Protein AF-0000000071406865 (afdb_homodimer)

Foldseek 3Di:
DPPLVQQDDDDPVRLVVVLLVVLLCCLQVLNFLCVLVDPVVLVVVCVVRVHNPDHGDDSVSSLVSLVVVLVVLLVVVLVQLVQFQAKEKEWEWDAAPVGWIKIWMWIWFQGPLLDIDIATLWIFTDDDDLALCVVLVVVVVSCVVSVCLVRYAEYEYAPDPRPLSNCVVRPHHYAYFVLNLLLVLQLQLCVFLPLCVLLVLLQVLLCVCVVDVVLLVLLQVLCVVVVHDRDRAFHDDSSGCVSVLRNLVRCLSSVVSSVVSVVVDDDDGDHDDPVSNVVSVVVNVLCVLVVVLSCVQQPPDFAALLCVLVSVLSNLVSLDDDPPDDPSSVRSSVSSVVSSVVCVVSGPVLLNLLLNCLQLQRVLVPSDDPVCNVVSLVVLLVQLVPFDAPPPDPDDPPDDPPPPDPDDDDDPPPPPPPPCDPSNVLSVVSSPDHGDHPPDDSSVVCSVCCVVNRSSSSVNRNSRRHTSRSSSRVVLNVSLNSNCDPVNVPDDSVSSTSSSRSNRSVVVVD/DPPLVQQDDDDPVRLVVVLLVVLLCCLQVLNFLCVLVDPVVLVVVCVVRVHNPDHGDDSVSSLVSLVVVLVVLLVVVLVVLVQFQAKEKEWEWDAAPVGWIKIWMKIWFQGPLLDIDIATLWIFTDDDDLALCVVLVVVVVSCVVSVCLVRYAEYEYAPDPRPLSNCVVRPHHYAYFVLNLLLVLQLQLCVFLPLCVLLVLLQVLLCVCVVDVVLLVQLQVLCVVVVHDRDRAFHADSSGCVSVLRNLVRCLSSVVSSVVSVVVDDDDGDHDDPVSNVVSVVVNVLCVLVVVLSCVQQPPDFAALLCVLVSVLSNLVSLDDDPVDDPSSVRSSVSSVVSSVVCVVSGPVLLNLLLNCLQLQRVLVPSDDPVCNVVSLVVLLVQLVPFDFPPPDPDDPPDDPPPPDPDPDDDDPPPPPVPCDPSNVLSVVSSPDHGDHPPDDSSVVCSVCCVVNRSSSSVNRNSRRHGSRSSSRVVLNVSLNSNCDPVNVPDDSVSSTSSSRSNRSVVVVD

Organism: Carassius auratus (NCBI:txid7957)

InterPro domains:
  IPR008906 HAT, C-terminal dimerisation domain [PF05699] (428-505)
  IPR012337 Ribonuclease H-like superfamily [SSF53098] (77-507)
  IPR052035 Zinc finger BED domain-containing [PTHR46481] (16-506)

Radius of gyration: 37.6 Å; Cα contacts (8 Å, |Δi|>4): 1392; chains: 2; bounding box: 77×143×86 Å

Sequence (1020 aa):
MFEYNRGKPVSTALSAKLTNLLAQWIATSCLPISVVEDDGLELVLQAATGDPSYKLPTRRTIMRRIHDQHAAEKAAKEKKMVEARCVALTGDHWTSVNNDNYLGVTVHLIDASWELYSFALGVMKTEERHFAEACARQFLDVANQWGIADKISSIGTDSAPNMVAAGRILPFEHLPCVAHVVQRAIVMSLREGGFDGALAKCRKVVGHFKHSPANSDELNVQQASLGQVQEPLVQDVPTRWNSTLEMIKRMRRNRDALHTTLSQQKHNLALPTNAEYEKLAKLEKLLEPCRYITELLGGDKYVSCSVVLHALCHLQHAMKISDDDPAYIVRFKTAFTKDLNQRRENINLEWLKVATALDPRFKDLKCLPRAEREPVWAKLCELVKGEEPAVQPLGEKNPEPPKKKPALLLIGSDSESDEETPEVNTVERYKVEPSASLDQCPLKWWSEHTAVYGKMAHVSRKYLGTPATTVPCERLFSLAGHIVQKRRSSLSPENVNKLVCLSDWWKKEKMFEYNRGKPVSTALSAKLTNLLAQWIATSCLPISVVEDDGLELVLQAATGDPSYKLPTRRTIMRRIHDQHAAEKAAKEKKMVEARCVALTGDHWTSVNNDNYLGVTVHLIDASWELYSFALGVMKTEERHFAEACARQFLDVANQWGIADKISSIGTDSAPNMVAAGRILPFEHLPCVAHVVQRAIVMSLREGGFDGALAKCRKVVGHFKHSPANSDELNVQQASLGQVQEPLVQDVPTRWNSTLEMIKRMRRNRDALHTTLSQQKHNLALPTNAEYEKLAKLEKLLEPCRYITELLGGDKYVSCSVVLHALCHLQHAMKISDDDPAYIVRFKTAFTKDLNQRRENINLEWLKVATALDPRFKDLKCLPRAEREPVWAKLCELVKGEEPAVQPLGEKNPEPPKKKPALLLIGSDSESDEETPEVNTVERYKVEPSASLDQCPLKWWSEHTAVYGKMAHVSRKYLGTPATTVPCERLFSLAGHIVQKRRSSLSPENVNKLVCLSDWWKKEK

Secondary structure (DSSP, 8-state):
-------PPPPHHHHHHHHHHHHHHHHHTT--GGGGG-HHHHHHHHHHHT-TT--PPPHHHHHHHHHHHHHHHHHHHHHHHHH-S-EEEEEEEEE-TTS-EEEEEEEEEE-TT--EEEEEEEEEEE-S---HHHHHHHHHHHHHHTT-TTTEEEEEE---HHHHHHHHHSSSEEEE-HHHHHHHHHHHHHHHTT-HHHHHHHHHHHHHHHS-HHHHHHHHHHHHHTTPPP----PPBTTBHHHHHHHHHHHHHTHHHHHHHHHTS-----PPPHHHHHHHHHHHHHHHHHHHHHHHHHSSS--BGGGHHHHHHHHHHHT---TT--HHHHHHHHHHHHHHHHHHTTS-HHHHHHHHHHSTTTTT-TTS-HHHHHHHHHHHHHHHHHSPP--------------------S-----------HHHHHHHHHHHSPPPPTTS-HHHHHHHHHHHHHHHHHHHHHHHTSBSSSHHHHHHHHHHHHHS-GGGTT--HHHHHHHHHHHHHHHHT-/-------PPPPHHHHHHHHHHHHHHHHHTT--GGGGG-HHHHHHHHHHHT-TT--PPPHHHHHHHHHHHHHHHHHHHHHHHHH-S-EEEEEEEEE-TTS-EEEEEEEEEE-TT--EEEEEEEEEEE-S---HHHHHHHHHHHHHHTT-TTTEEEEEE---HHHHHHHHHSSSEEEE-HHHHHHHHHHHHHHHTT-HHHHHHHHHHHHHHHS-HHHHHHHHHHHHHTTPPP------BTTBHHHHHHHHHHHHHTHHHHHHHHHTS-----PPPHHHHHHHHHHHHHHHHHHHHHHHHHSSS--BGGGHHHHHHHHHHHT---TT--HHHHHHHHHHHHHHHHHHTTS-HHHHHHHHHHSTTTTT-TTS-HHHHHHHHHHHHHHHHHSPP--------------------S-----------HHHHHHHHHHHSPPPPTTS-HHHHHHHHHHHHHHHHHHHHHHHTSBSSSHHHHHHHHHHHHHS-GGGTT--HHHHHHHHHHHHHHHHT-

Solvent-accessible surface area (backbone atoms only — not comparable to full-atom values): 55150 Å² total; per-residue (Å²): 129,80,73,68,78,71,39,63,74,75,46,70,68,55,49,52,50,46,48,51,34,48,34,49,26,31,31,60,67,43,46,60,70,64,57,53,68,36,66,39,56,37,52,34,50,14,62,45,48,38,11,81,78,56,73,60,62,51,60,68,56,38,51,50,48,43,52,53,50,37,54,53,52,48,53,56,51,47,54,55,55,67,71,36,77,45,31,18,37,23,35,44,78,46,69,47,88,88,42,44,36,28,40,29,35,26,39,23,29,39,44,97,82,45,46,79,45,72,45,59,77,37,43,41,72,50,66,66,64,74,41,27,68,52,48,32,49,50,55,48,49,54,28,53,74,69,69,38,62,91,26,46,52,32,37,21,23,53,72,45,68,40,51,49,52,10,34,70,72,39,97,36,47,45,37,44,15,47,58,57,51,52,50,49,20,51,52,51,10,49,67,63,19,68,45,56,69,52,48,49,29,49,52,52,53,36,45,54,34,65,76,27,46,43,49,39,45,49,38,39,52,38,21,49,75,70,72,40,80,70,71,81,74,45,75,54,44,89,92,37,62,70,34,42,49,48,22,49,53,40,50,62,76,36,43,64,34,50,53,56,44,52,71,75,44,95,73,91,76,63,75,71,49,73,68,42,50,50,51,49,52,52,48,48,60,64,46,46,62,54,50,52,49,48,47,63,57,56,41,95,57,91,37,40,27,34,51,47,58,52,48,51,40,52,51,51,61,71,42,55,83,56,91,85,50,53,70,45,50,45,38,21,31,50,39,29,53,52,44,45,57,62,48,51,72,68,40,47,55,70,60,38,48,44,20,18,49,61,29,43,57,42,44,81,44,78,66,46,59,78,86,58,47,59,59,41,54,52,50,50,41,51,53,35,64,69,47,73,76,76,77,68,79,83,67,84,80,69,76,73,71,74,78,72,74,80,78,78,72,88,85,74,84,66,77,77,64,84,74,67,50,74,56,52,49,46,51,51,49,56,68,70,45,81,64,45,54,84,84,54,54,57,47,61,53,44,56,75,39,32,82,81,40,47,55,50,42,57,55,35,41,55,38,52,30,27,56,32,36,36,50,71,32,49,51,48,48,54,50,40,43,54,47,46,30,84,93,34,64,83,58,50,56,67,55,50,21,46,38,42,32,44,20,49,59,59,54,68,77,103,130,80,72,67,76,73,39,63,73,76,49,71,68,56,49,51,50,45,50,51,35,48,34,50,26,33,28,60,67,43,47,58,70,64,57,54,69,36,64,38,57,36,52,35,50,15,62,45,48,38,11,81,78,55,71,61,62,50,62,67,58,38,50,51,48,45,52,53,50,37,53,54,53,49,53,55,51,47,54,55,54,67,71,35,77,42,31,19,36,22,36,44,75,45,68,45,87,86,43,44,37,27,40,30,35,29,40,22,30,40,47,98,81,44,46,79,45,74,44,59,76,35,41,41,72,49,66,67,63,75,42,28,67,52,49,32,48,52,54,49,51,53,27,53,75,68,70,38,63,90,26,46,51,32,37,21,24,56,71,46,70,40,51,50,50,12,34,71,70,39,96,36,47,47,37,44,14,47,59,58,51,53,53,50,18,50,52,53,11,48,69,61,17,68,45,57,67,52,50,50,29,49,51,53,54,38,46,56,34,63,76,26,45,43,49,38,45,49,39,39,53,40,19,48,75,71,72,41,79,72,71,81,73,45,75,55,44,90,92,37,62,68,34,42,50,46,22,50,53,40,50,61,76,36,43,65,34,49,53,56,43,52,70,75,45,93,75,90,75,64,74,71,50,73,68,42,50,50,51,48,52,52,48,49,60,63,45,45,62,54,50,52,48,47,48,62,56,55,41,95,57,90,36,41,26,34,51,46,58,51,49,52,40,52,53,51,61,72,39,53,83,57,92,85,50,53,69,45,52,46,39,20,31,50,40,26,52,51,44,45,55,62,49,52,72,68,41,48,57,70,61,37,48,46,19,18,50,61,27,42,60,42,43,80,43,79,66,47,60,78,86,58,46,60,59,41,53,53,49,50,40,52,54,36,63,67,45,73,78,76,78,68,78,81,68,84,78,69,77,74,71,75,79,69,74,79,76,80,71,88,85,74,82,68,77,78,62,84,73,68,51,74,55,51,49,46,50,51,49,58,68,69,44,81,63,45,55,85,87,54,55,56,48,62,52,44,57,74,38,31,83,80,41,47,54,50,42,57,54,36,40,54,40,53,29,27,56,35,36,38,51,71,28,49,50,48,48,54,51,38,45,54,46,44,30,84,94,34,62,82,58,51,58,66,55,49,21,46,37,42,32,45,20,48,59,60,57,66,78,101

Structure (mmCIF, N/CA/C/O backbone):
data_AF-0000000071406865-model_v1
#
loop_
_entity.id
_entity.type
_entity.pdbx_description
1 polymer 'Zinc finger BED domain-containing protein 1-like'
#
loop_
_atom_site.group_PDB
_atom_site.id
_atom_site.type_symbol
_atom_site.label_atom_id
_atom_site.label_alt_id
_atom_site.label_comp_id
_atom_site.label_asym_id
_atom_site.label_entity_id
_atom_site.label_seq_id
_atom_site.pdbx_PDB_ins_code
_atom_site.Cartn_x
_atom_site.Cartn_y
_atom_site.Cartn_z
_atom_site.occupancy
_atom_site.B_iso_or_equiv
_atom_site.auth_seq_id
_atom_site.auth_comp_id
_atom_site.auth_asym_id
_atom_site.auth_atom_id
_atom_site.pdbx_PDB_model_num
ATOM 1 N N . MET A 1 1 ? -41.312 -29.672 2.248 1 24.08 1 MET A N 1
ATOM 2 C CA . MET A 1 1 ? -41.688 -28.328 1.816 1 24.08 1 MET A CA 1
ATOM 3 C C . MET A 1 1 ? -41.062 -27.266 2.717 1 24.08 1 MET A C 1
ATOM 5 O O . MET A 1 1 ? -41.594 -26.953 3.777 1 24.08 1 MET A O 1
ATOM 9 N N . PHE A 1 2 ? -39.812 -27.297 2.98 1 28.88 2 PHE A N 1
ATOM 10 C CA . PHE A 1 2 ? -39.125 -26.359 3.859 1 28.88 2 PHE A CA 1
ATOM 11 C C . PHE A 1 2 ? -39.438 -24.922 3.477 1 28.88 2 PHE A C 1
ATOM 13 O O . PHE A 1 2 ? -39.094 -24.484 2.379 1 28.88 2 PHE A O 1
ATOM 20 N N . GLU A 1 3 ? -40.562 -24.5 3.91 1 31.97 3 GLU A N 1
ATOM 21 C CA . GLU A 1 3 ? -41.031 -23.125 3.715 1 31.97 3 GLU A CA 1
ATOM 22 C C . GLU A 1 3 ? -39.875 -22.141 3.926 1 31.97 3 GLU A C 1
ATOM 24 O O . GLU A 1 3 ? -39.312 -22.078 5.016 1 31.97 3 GLU A O 1
ATOM 29 N N . TYR A 1 4 ? -38.969 -22.047 3.012 1 37.59 4 TYR A N 1
ATOM 30 C CA . TYR A 1 4 ? -38 -20.953 3.01 1 37.59 4 TYR A CA 1
ATOM 31 C C . TYR A 1 4 ? -38.656 -19.656 3.467 1 37.59 4 TYR A C 1
ATOM 33 O O . TYR A 1 4 ? -39.562 -19.141 2.812 1 37.59 4 TYR A O 1
ATOM 41 N N . ASN A 1 5 ? -39.062 -19.625 4.695 1 41 5 ASN A N 1
ATOM 42 C CA . ASN A 1 5 ? -39.562 -18.344 5.203 1 41 5 ASN A CA 1
ATOM 43 C C . ASN A 1 5 ? -38.969 -17.172 4.434 1 41 5 ASN A C 1
ATOM 45 O O . ASN A 1 5 ? -37.781 -16.875 4.547 1 41 5 ASN A O 1
ATOM 49 N N . ARG A 1 6 ? -39.406 -17.047 3.197 1 47.62 6 ARG A N 1
ATOM 50 C CA . ARG A 1 6 ? -39.094 -15.938 2.305 1 47.62 6 ARG A CA 1
ATOM 51 C C . ARG A 1 6 ? -39.219 -14.602 3.025 1 47.62 6 ARG A C 1
ATOM 53 O O . ARG A 1 6 ? -40.312 -14.203 3.432 1 47.62 6 ARG A O 1
ATOM 60 N N . GLY A 1 7 ? -38.375 -14.258 3.939 1 61.25 7 GLY A N 1
ATOM 61 C CA . GLY A 1 7 ? -38.375 -12.984 4.641 1 61.25 7 GLY A CA 1
ATOM 62 C C . GLY A 1 7 ? -38.938 -11.852 3.811 1 61.25 7 GLY A C 1
ATOM 63 O O . GLY A 1 7 ? -39.062 -11.969 2.592 1 61.25 7 GLY A O 1
ATOM 64 N N . LYS A 1 8 ? -39.781 -11.016 4.262 1 71.19 8 LYS A N 1
ATOM 65 C CA . LYS A 1 8 ? -40.375 -9.844 3.639 1 71.19 8 LYS A CA 1
ATOM 66 C C . LYS A 1 8 ? -39.312 -8.969 2.975 1 71.19 8 LYS A C 1
ATOM 68 O O . LYS A 1 8 ? -38.25 -8.719 3.551 1 71.19 8 LYS A O 1
ATOM 73 N N . PRO A 1 9 ? -39.625 -8.727 1.66 1 87.75 9 PRO A N 1
ATOM 74 C CA . PRO A 1 9 ? -38.688 -7.863 0.936 1 87.75 9 PRO A CA 1
ATOM 75 C C . PRO A 1 9 ? -38.438 -6.535 1.647 1 87.75 9 PRO A C 1
ATOM 77 O O . PRO A 1 9 ? -39.344 -6.012 2.312 1 87.75 9 PRO A O 1
ATOM 80 N N . VAL A 1 10 ? -37.344 -6.066 1.632 1 90.12 10 VAL A N 1
ATOM 81 C CA . VAL A 1 10 ? -36.906 -4.812 2.252 1 90.12 10 VAL A CA 1
ATOM 82 C C . VAL A 1 10 ? -37.719 -3.654 1.669 1 90.12 10 VAL A C 1
ATOM 84 O O . VAL A 1 10 ? -37.938 -3.584 0.455 1 90.12 10 VAL A O 1
ATOM 87 N N . SER A 1 11 ? -38.281 -2.824 2.496 1 91.5 11 SER A N 1
ATOM 88 C CA . SER A 1 11 ? -39.031 -1.661 2.041 1 91.5 11 SER A CA 1
ATOM 89 C C . SER A 1 11 ? -38.125 -0.674 1.299 1 91.5 11 SER A C 1
ATOM 91 O O . SER A 1 11 ? -36.906 -0.686 1.471 1 91.5 11 SER A O 1
ATOM 93 N N . THR A 1 12 ? -38.781 0.078 0.458 1 91.75 12 THR A N 1
ATOM 94 C CA . THR A 1 12 ? -38.062 1.096 -0.293 1 91.75 12 THR A CA 1
ATOM 95 C C . THR A 1 12 ? -37.406 2.088 0.651 1 91.75 12 THR A C 1
ATOM 97 O O . THR A 1 12 ? -36.281 2.537 0.395 1 91.75 12 THR A O 1
ATOM 100 N N . ALA A 1 13 ? -38.094 2.402 1.688 1 92.94 13 ALA A N 1
ATOM 101 C CA . ALA A 1 13 ? -37.562 3.346 2.668 1 92.94 13 ALA A CA 1
ATOM 102 C C . ALA A 1 13 ? -36.312 2.779 3.357 1 92.94 13 ALA A C 1
ATOM 104 O O . ALA A 1 13 ? -35.312 3.484 3.539 1 92.94 13 ALA A O 1
ATOM 105 N N . LEU A 1 14 ? -36.438 1.563 3.75 1 93.69 14 LEU A N 1
ATOM 106 C CA . LEU A 1 14 ? -35.281 0.93 4.406 1 93.69 14 LEU A CA 1
ATOM 107 C C . LEU A 1 14 ? -34.125 0.773 3.436 1 93.69 14 LEU A C 1
ATOM 109 O O . LEU A 1 14 ? -32.969 0.965 3.814 1 93.69 14 LEU A O 1
ATOM 113 N N . SER A 1 15 ? -34.406 0.407 2.23 1 94.88 15 SER A N 1
ATOM 114 C CA . SER A 1 15 ? -33.375 0.28 1.208 1 94.88 15 SER A CA 1
ATOM 115 C C . SER A 1 15 ? -32.656 1.598 1 1 94.88 15 SER A C 1
ATOM 117 O O . SER A 1 15 ? -31.422 1.617 0.881 1 94.88 15 SER A O 1
ATOM 119 N N . ALA A 1 16 ? -33.375 2.664 0.955 1 95.44 16 ALA A N 1
ATOM 120 C CA . ALA A 1 16 ? -32.781 3.988 0.798 1 95.44 16 ALA A CA 1
ATOM 121 C C . ALA A 1 16 ? -31.922 4.348 2.004 1 95.44 16 ALA A C 1
ATOM 123 O O . ALA A 1 16 ? -30.844 4.91 1.851 1 95.44 16 ALA A O 1
ATOM 124 N N . LYS A 1 17 ? -32.438 4.047 3.135 1 96.19 17 LYS A N 1
ATOM 125 C CA . LYS A 1 17 ? -31.703 4.309 4.359 1 96.19 17 LYS A CA 1
ATOM 126 C C . LYS A 1 17 ? -30.391 3.521 4.383 1 96.19 17 LYS A C 1
ATOM 128 O O . LYS A 1 17 ? -29.344 4.062 4.73 1 96.19 17 LYS A O 1
ATOM 133 N N . LEU A 1 18 ? -30.469 2.246 4.031 1 96.81 18 LEU A N 1
ATOM 134 C CA . LEU A 1 18 ? -29.266 1.403 3.992 1 96.81 18 LEU A CA 1
ATOM 135 C C . LEU A 1 18 ? -28.266 1.934 2.98 1 96.81 18 LEU A C 1
ATOM 137 O O . LEU A 1 18 ? -27.062 1.959 3.25 1 96.81 18 LEU A O 1
ATOM 141 N N . THR A 1 19 ? -28.734 2.377 1.856 1 97.19 19 THR A N 1
ATOM 142 C CA . THR A 1 19 ? -27.859 2.924 0.82 1 97.19 19 THR A CA 1
ATOM 143 C C . THR A 1 19 ? -27.141 4.172 1.324 1 97.19 19 THR A C 1
ATOM 145 O O . THR A 1 19 ? -25.953 4.34 1.083 1 97.19 19 THR A O 1
ATOM 148 N N . ASN A 1 20 ? -27.828 5.008 2.039 1 96.62 20 ASN A N 1
ATOM 149 C CA . ASN A 1 20 ? -27.234 6.211 2.609 1 96.62 20 ASN A CA 1
ATOM 150 C C . ASN A 1 20 ? -26.172 5.871 3.643 1 96.62 20 ASN A C 1
ATOM 152 O O . ASN A 1 20 ? -25.094 6.477 3.654 1 96.62 20 ASN A O 1
ATOM 156 N N . LEU A 1 21 ? -26.484 4.949 4.445 1 96.62 21 LEU A N 1
ATOM 157 C CA . LEU A 1 21 ? -25.562 4.559 5.5 1 96.62 21 LEU A CA 1
ATOM 158 C C . LEU A 1 21 ? -24.328 3.887 4.91 1 96.62 21 LEU A C 1
ATOM 160 O O . LEU A 1 21 ? -23.219 4.062 5.418 1 96.62 21 LEU A O 1
ATOM 164 N N . LEU A 1 22 ? -24.5 3.078 3.877 1 96.94 22 LEU A N 1
ATOM 165 C CA . LEU A 1 22 ? -23.375 2.473 3.182 1 96.94 22 LEU A CA 1
ATOM 166 C C . LEU A 1 22 ? -22.469 3.541 2.586 1 96.94 22 LEU A C 1
ATOM 168 O O . LEU A 1 22 ? -21.234 3.453 2.701 1 96.94 22 LEU A O 1
ATOM 172 N N . ALA A 1 23 ? -23.062 4.527 1.984 1 95.62 23 ALA A N 1
ATOM 173 C CA . ALA A 1 23 ? -22.281 5.633 1.415 1 95.62 23 ALA A CA 1
ATOM 174 C C . ALA A 1 23 ? -21.484 6.359 2.494 1 95.62 23 ALA A C 1
ATOM 176 O O . ALA A 1 23 ? -20.312 6.684 2.299 1 95.62 23 ALA A O 1
ATOM 177 N N . GLN A 1 24 ? -22.078 6.582 3.623 1 94.88 24 GLN A N 1
ATOM 178 C CA . GLN A 1 24 ? -21.422 7.246 4.742 1 94.88 24 GLN A CA 1
ATOM 179 C C . GLN A 1 24 ? -20.266 6.406 5.273 1 94.88 24 GLN A C 1
ATOM 181 O O . GLN A 1 24 ? -19.188 6.938 5.578 1 94.88 24 GLN A O 1
ATOM 186 N N . TRP A 1 25 ? -20.531 5.109 5.371 1 94.19 25 TRP A N 1
ATOM 187 C CA . TRP A 1 25 ? -19.5 4.195 5.848 1 94.19 25 TRP A CA 1
ATOM 188 C C . TRP A 1 25 ? -18.297 4.195 4.906 1 94.19 25 TRP A C 1
ATOM 190 O O . TRP A 1 25 ? -17.141 4.289 5.355 1 94.19 25 TRP A O 1
ATOM 200 N N . ILE A 1 26 ? -18.516 4.148 3.623 1 91.94 26 ILE A N 1
ATOM 201 C CA . ILE A 1 26 ? -17.484 4.137 2.602 1 91.94 26 ILE A CA 1
ATOM 202 C C . ILE A 1 26 ? -16.656 5.422 2.676 1 91.94 26 ILE A C 1
ATOM 204 O O . ILE A 1 26 ? -15.43 5.387 2.648 1 91.94 26 ILE A O 1
ATOM 208 N N . ALA A 1 27 ? -17.281 6.52 2.855 1 90.56 27 ALA A N 1
ATOM 209 C CA . ALA A 1 27 ? -16.594 7.812 2.895 1 90.56 27 ALA A CA 1
ATOM 210 C C . ALA A 1 27 ? -15.797 7.973 4.184 1 90.56 27 ALA A C 1
ATOM 212 O O . ALA A 1 27 ? -14.625 8.344 4.148 1 90.56 27 ALA A O 1
ATOM 213 N N . THR A 1 28 ? -16.375 7.629 5.324 1 89.81 28 THR A N 1
ATOM 214 C CA . THR A 1 28 ? -15.758 7.879 6.621 1 89.81 28 THR A CA 1
ATOM 215 C C . THR A 1 28 ? -14.594 6.918 6.855 1 89.81 28 THR A C 1
ATOM 217 O O . THR A 1 28 ? -13.594 7.289 7.477 1 89.81 28 THR A O 1
ATOM 220 N N . SER A 1 29 ? -14.766 5.691 6.34 1 87.75 29 SER A N 1
ATOM 221 C CA . SER A 1 29 ? -13.727 4.691 6.574 1 87.75 29 SER A CA 1
ATOM 222 C C . SER A 1 29 ? -12.789 4.582 5.375 1 87.75 29 SER A C 1
ATOM 224 O O . SER A 1 29 ? -11.922 3.705 5.34 1 87.75 29 SER A O 1
ATOM 226 N N . CYS A 1 30 ? -13.023 5.441 4.363 1 85.44 30 CYS A N 1
ATOM 227 C CA . CYS A 1 30 ? -12.188 5.48 3.17 1 85.44 30 CYS A CA 1
ATOM 228 C C . CYS A 1 30 ? -12.125 4.113 2.502 1 85.44 30 CYS A C 1
ATOM 230 O O . CYS A 1 30 ? -11.047 3.645 2.131 1 85.44 30 CYS A O 1
ATOM 232 N N . LEU A 1 31 ? -13.234 3.414 2.42 1 87.31 31 LEU A N 1
ATOM 233 C CA . LEU A 1 31 ? -13.297 2.119 1.752 1 87.31 31 LEU A CA 1
ATOM 234 C C . LEU A 1 31 ? -13.406 2.291 0.24 1 87.31 31 LEU A C 1
ATOM 236 O O . LEU A 1 31 ? -13.93 3.299 -0.238 1 87.31 31 LEU A O 1
ATOM 240 N N . PRO A 1 32 ? -12.914 1.263 -0.505 1 85.69 32 PRO A N 1
ATOM 241 C CA . PRO A 1 32 ? -13.203 1.288 -1.941 1 85.69 32 PRO A CA 1
ATOM 242 C C . PRO A 1 32 ? -14.688 1.167 -2.248 1 85.69 32 PRO A C 1
ATOM 244 O O . PRO A 1 32 ? -15.406 0.429 -1.565 1 85.69 32 PRO A O 1
ATOM 247 N N . ILE A 1 33 ? -15.086 1.856 -3.307 1 88.38 33 ILE A N 1
ATOM 248 C CA . ILE A 1 33 ? -16.5 1.834 -3.68 1 88.38 33 ILE A CA 1
ATOM 249 C C . ILE A 1 33 ? -16.906 0.415 -4.066 1 88.38 33 ILE A C 1
ATOM 251 O O . ILE A 1 33 ? -18.078 0.042 -3.934 1 88.38 33 ILE A O 1
ATOM 255 N N . SER A 1 34 ? -15.969 -0.422 -4.43 1 89 34 SER A N 1
ATOM 256 C CA . SER A 1 34 ? -16.234 -1.783 -4.887 1 89 34 SER A CA 1
ATOM 257 C C . SER A 1 34 ? -16.672 -2.682 -3.734 1 89 34 SER A C 1
ATOM 259 O O . SER A 1 34 ? -17.062 -3.828 -3.951 1 89 34 SER A O 1
ATOM 261 N N . VAL A 1 35 ? -16.609 -2.162 -2.523 1 90.88 35 VAL A N 1
ATOM 262 C CA . VAL A 1 35 ? -17.031 -2.947 -1.366 1 90.88 35 VAL A CA 1
ATOM 263 C C . VAL A 1 35 ? -18.484 -3.383 -1.536 1 90.88 35 VAL A C 1
ATOM 265 O O . VAL A 1 35 ? -18.875 -4.449 -1.057 1 90.88 35 VAL A O 1
ATOM 268 N N . VAL A 1 36 ? -19.297 -2.613 -2.311 1 94.19 36 VAL A N 1
ATOM 269 C CA . VAL A 1 36 ? -20.719 -2.918 -2.492 1 94.19 36 VAL A CA 1
ATOM 270 C C . VAL A 1 36 ? -20.875 -4.016 -3.541 1 94.19 36 VAL A C 1
ATOM 272 O O . VAL A 1 36 ? -22 -4.426 -3.854 1 94.19 36 VAL A O 1
ATOM 275 N N . GLU A 1 37 ? -19.828 -4.457 -4.051 1 92.62 37 GLU A N 1
ATOM 276 C CA . GLU A 1 37 ? -19.859 -5.578 -4.98 1 92.62 37 GLU A CA 1
ATOM 277 C C . GLU A 1 37 ? -19.438 -6.875 -4.297 1 92.62 37 GLU A C 1
ATOM 279 O O . GLU A 1 37 ? -19.391 -7.934 -4.934 1 92.62 37 GLU A O 1
ATOM 284 N N . ASP A 1 38 ? -19.078 -6.738 -3.037 1 92.38 38 ASP A N 1
ATOM 285 C CA . ASP A 1 38 ? -18.641 -7.922 -2.305 1 92.38 38 ASP A CA 1
ATOM 286 C C . ASP A 1 38 ? -19.812 -8.852 -2.018 1 92.38 38 ASP A C 1
ATOM 288 O O . ASP A 1 38 ? -20.766 -8.461 -1.349 1 92.38 38 ASP A O 1
ATOM 292 N N . ASP A 1 39 ? -19.734 -10.094 -2.422 1 93.19 39 ASP A N 1
ATOM 293 C CA . ASP A 1 39 ? -20.781 -11.07 -2.168 1 93.19 39 ASP A CA 1
ATOM 294 C C . ASP A 1 39 ? -20.969 -11.305 -0.671 1 93.19 39 ASP A C 1
ATOM 296 O O . ASP A 1 39 ? -22.078 -11.516 -0.203 1 93.19 39 ASP A O 1
ATOM 300 N N . GLY A 1 40 ? -19.828 -11.25 0.011 1 94.06 40 GLY A N 1
ATOM 301 C CA . GLY A 1 40 ? -19.906 -11.469 1.447 1 94.06 40 GLY A CA 1
ATOM 302 C C . GLY A 1 40 ? -20.75 -10.43 2.166 1 94.06 40 GLY A C 1
ATOM 303 O O . GLY A 1 40 ? -21.531 -10.766 3.055 1 94.06 40 GLY A O 1
ATOM 304 N N . LEU A 1 41 ? -20.578 -9.188 1.812 1 95.94 41 LEU A N 1
ATOM 305 C CA . LEU A 1 41 ? -21.359 -8.117 2.414 1 95.94 41 LEU A CA 1
ATOM 306 C C . LEU A 1 41 ? -22.844 -8.273 2.074 1 95.94 41 LEU A C 1
ATOM 308 O O . LEU A 1 41 ? -23.703 -8.031 2.916 1 95.94 41 LEU A O 1
ATOM 312 N N . GLU A 1 42 ? -23.109 -8.672 0.847 1 96.38 42 GLU A N 1
ATOM 313 C CA . GLU A 1 42 ? -24.484 -8.898 0.417 1 96.38 42 GLU A CA 1
ATOM 314 C C . GLU A 1 42 ? -25.172 -9.969 1.271 1 96.38 42 GLU A C 1
ATOM 316 O O . GLU A 1 42 ? -26.312 -9.797 1.7 1 96.38 42 GLU A O 1
ATOM 321 N N . LEU A 1 43 ? -24.469 -11.062 1.568 1 96.06 43 LEU A N 1
ATOM 322 C CA . LEU A 1 43 ? -25 -12.141 2.391 1 96.06 43 LEU A CA 1
ATOM 323 C C . LEU A 1 43 ? -25.25 -11.664 3.816 1 96.06 43 LEU A C 1
ATOM 325 O O . LEU A 1 43 ? -26.25 -12.039 4.434 1 96.06 43 LEU A O 1
ATOM 329 N N . VAL A 1 44 ? -24.359 -10.844 4.344 1 97 44 VAL A N 1
ATOM 330 C CA . VAL A 1 44 ? -24.516 -10.305 5.688 1 97 44 VAL A CA 1
ATOM 331 C C . VAL A 1 44 ? -25.797 -9.469 5.77 1 97 44 VAL A C 1
ATOM 333 O O . VAL A 1 44 ? -26.594 -9.648 6.691 1 97 44 VAL A O 1
ATOM 336 N N . LEU A 1 45 ? -26 -8.633 4.754 1 96.94 45 LEU A N 1
ATOM 337 C CA . LEU A 1 45 ? -27.156 -7.742 4.793 1 96.94 45 LEU A CA 1
ATOM 338 C C . LEU A 1 45 ? -28.453 -8.508 4.516 1 96.94 45 LEU A C 1
ATOM 340 O O . LEU A 1 45 ? -29.5 -8.18 5.062 1 96.94 45 LEU A O 1
ATOM 344 N N . GLN A 1 46 ? -28.406 -9.531 3.701 1 96.75 46 GLN A N 1
ATOM 345 C CA . GLN A 1 46 ? -29.562 -10.391 3.494 1 96.75 46 GLN A CA 1
ATOM 346 C C . GLN A 1 46 ? -29.984 -11.07 4.793 1 96.75 46 GLN A C 1
ATOM 348 O O . GLN A 1 46 ? -31.172 -11.117 5.121 1 96.75 46 GLN A O 1
ATOM 353 N N . ALA A 1 47 ? -29.016 -11.539 5.5 1 96.12 47 ALA A N 1
ATOM 354 C CA . ALA A 1 47 ? -29.297 -12.172 6.789 1 96.12 47 ALA A CA 1
ATOM 355 C C . ALA A 1 47 ? -29.828 -11.156 7.793 1 96.12 47 ALA A C 1
ATOM 357 O O . ALA A 1 47 ? -30.781 -11.438 8.531 1 96.12 47 ALA A O 1
ATOM 358 N N . ALA A 1 48 ? -29.25 -10.016 7.824 1 95.75 48 ALA A N 1
ATOM 359 C CA . ALA A 1 48 ? -29.625 -8.984 8.789 1 95.75 48 ALA A CA 1
ATOM 360 C C . ALA A 1 48 ? -31.031 -8.477 8.523 1 95.75 48 ALA A C 1
ATOM 362 O O . ALA A 1 48 ? -31.812 -8.289 9.461 1 95.75 48 ALA A O 1
ATOM 363 N N . THR A 1 49 ? -31.375 -8.281 7.23 1 94.69 49 THR A N 1
ATOM 364 C CA . THR A 1 49 ? -32.688 -7.758 6.879 1 94.69 49 THR A CA 1
ATOM 365 C C . THR A 1 49 ? -33.75 -8.867 6.887 1 94.69 49 THR A C 1
ATOM 367 O O . THR A 1 49 ? -34.938 -8.586 6.934 1 94.69 49 THR A O 1
ATOM 370 N N . GLY A 1 50 ? -33.281 -10.102 6.754 1 92.75 50 GLY A N 1
ATOM 371 C CA . GLY A 1 50 ? -34.219 -11.227 6.613 1 92.75 50 GLY A CA 1
ATOM 372 C C . GLY A 1 50 ? -34.781 -11.359 5.211 1 92.75 50 GLY A C 1
ATOM 373 O O . GLY A 1 50 ? -35.75 -12.062 4.996 1 92.75 50 GLY A O 1
ATOM 374 N N . ASP A 1 51 ? -34.156 -10.648 4.273 1 94.44 51 ASP A N 1
ATOM 375 C CA . ASP A 1 51 ? -34.594 -10.664 2.877 1 94.44 51 ASP A CA 1
ATOM 376 C C . ASP A 1 51 ? -33.531 -11.273 1.977 1 94.44 51 ASP A C 1
ATOM 378 O O . ASP A 1 51 ? -32.625 -10.562 1.503 1 94.44 51 ASP A O 1
ATOM 382 N N . PRO A 1 52 ? -33.656 -12.492 1.629 1 93.56 52 PRO A N 1
ATOM 383 C CA . PRO A 1 52 ? -32.625 -13.148 0.794 1 93.56 52 PRO A CA 1
ATOM 384 C C . PRO A 1 52 ? -32.531 -12.547 -0.605 1 93.56 52 PRO A C 1
ATOM 386 O O . PRO A 1 52 ? -31.562 -12.789 -1.32 1 93.56 52 PRO A O 1
ATOM 389 N N . SER A 1 53 ? -33.469 -11.797 -0.975 1 93.5 53 SER A N 1
ATOM 390 C CA . SER A 1 53 ? -33.469 -11.219 -2.314 1 93.5 53 SER A CA 1
ATOM 391 C C . SER A 1 53 ? -32.812 -9.828 -2.316 1 93.5 53 SER A C 1
ATOM 393 O O . SER A 1 53 ? -32.688 -9.211 -3.371 1 93.5 53 SER A O 1
ATOM 395 N N . TYR A 1 54 ? -32.531 -9.406 -1.121 1 94.88 54 TYR A N 1
ATOM 396 C CA . TYR A 1 54 ? -31.906 -8.086 -1.039 1 94.88 54 TYR A CA 1
ATOM 397 C C . TYR A 1 54 ? -30.625 -8.031 -1.864 1 94.88 54 TYR A C 1
ATOM 399 O O . TYR A 1 54 ? -29.797 -8.945 -1.8 1 94.88 54 TYR A O 1
ATOM 407 N N . LYS A 1 55 ? -30.453 -6.949 -2.648 1 95.44 55 LYS A N 1
ATOM 408 C CA . LYS A 1 55 ? -29.234 -6.715 -3.438 1 95.44 55 LYS A CA 1
ATOM 409 C C . LYS A 1 55 ? -28.578 -5.402 -3.039 1 95.44 55 LYS A C 1
ATOM 411 O O . LYS A 1 55 ? -29.25 -4.41 -2.77 1 95.44 55 LYS A O 1
ATOM 416 N N . LEU A 1 56 ? -27.266 -5.477 -3.035 1 96.25 56 LEU A N 1
ATOM 417 C CA . LEU A 1 56 ? -26.5 -4.262 -2.756 1 96.25 56 LEU A CA 1
ATOM 418 C C . LEU A 1 56 ? -26.672 -3.246 -3.881 1 96.25 56 LEU A C 1
ATOM 420 O O . LEU A 1 56 ? -26.859 -3.621 -5.039 1 96.25 56 LEU A O 1
ATOM 424 N N . PRO A 1 57 ? -26.672 -1.978 -3.508 1 96.38 57 PRO A N 1
ATOM 425 C CA . PRO A 1 57 ? -26.719 -0.95 -4.551 1 96.38 57 PRO A CA 1
ATOM 426 C C . PRO A 1 57 ? -25.5 -0.989 -5.465 1 96.38 57 PRO A C 1
ATOM 428 O O . PRO A 1 57 ? -24.438 -1.497 -5.074 1 96.38 57 PRO A O 1
ATOM 431 N N . THR A 1 58 ? -25.625 -0.488 -6.613 1 95.56 58 THR A N 1
ATOM 432 C CA . THR A 1 58 ? -24.516 -0.43 -7.555 1 95.56 58 THR A CA 1
ATOM 433 C C . THR A 1 58 ? -23.516 0.661 -7.156 1 95.56 58 THR A C 1
ATOM 435 O O . THR A 1 58 ? -23.844 1.532 -6.348 1 95.56 58 THR A O 1
ATOM 438 N N . ARG A 1 59 ? -22.391 0.605 -7.75 1 93.31 59 ARG A N 1
ATOM 439 C CA . ARG A 1 59 ? -21.359 1.629 -7.527 1 93.31 59 ARG A CA 1
ATOM 440 C C . ARG A 1 59 ? -21.891 3.01 -7.906 1 93.31 59 ARG A C 1
ATOM 442 O O . ARG A 1 59 ? -21.641 3.988 -7.195 1 93.31 59 ARG A O 1
ATOM 449 N N . ARG A 1 60 ? -22.609 3.074 -8.961 1 92.81 60 ARG A N 1
ATOM 450 C CA . ARG A 1 60 ? -23.156 4.332 -9.461 1 92.81 60 ARG A CA 1
ATOM 451 C C . ARG A 1 60 ? -24.141 4.938 -8.453 1 92.81 60 ARG A C 1
ATOM 453 O O . ARG A 1 60 ? -24.125 6.148 -8.227 1 92.81 60 ARG A O 1
ATOM 460 N N . THR A 1 61 ? -24.969 4.094 -7.926 1 96 61 THR A N 1
ATOM 461 C CA . THR A 1 61 ? -25.938 4.555 -6.938 1 96 61 THR A CA 1
ATOM 462 C C . THR A 1 61 ? -25.219 5.102 -5.699 1 96 61 THR A C 1
ATOM 464 O O . THR A 1 61 ? -25.609 6.141 -5.164 1 96 61 THR A O 1
ATOM 467 N N . ILE A 1 62 ? -24.203 4.402 -5.242 1 95.5 62 ILE A N 1
ATOM 468 C CA . ILE A 1 62 ? -23.438 4.836 -4.082 1 95.5 62 ILE A CA 1
ATOM 469 C C . ILE A 1 62 ? -22.797 6.188 -4.367 1 95.5 62 ILE A C 1
ATOM 471 O O . ILE A 1 62 ? -22.828 7.094 -3.533 1 95.5 62 ILE A O 1
ATOM 475 N N . MET A 1 63 ? -22.219 6.352 -5.551 1 93.44 63 MET A N 1
ATOM 476 C CA . MET A 1 63 ? -21.562 7.602 -5.922 1 93.44 63 MET A CA 1
ATOM 477 C C . MET A 1 63 ? -22.562 8.75 -5.957 1 93.44 63 MET A C 1
ATOM 479 O O . MET A 1 63 ? -22.234 9.875 -5.555 1 93.44 63 MET A O 1
ATOM 483 N N . ARG A 1 64 ? -23.703 8.453 -6.449 1 95.25 64 ARG A N 1
ATOM 484 C CA . ARG A 1 64 ? -24.75 9.469 -6.461 1 95.25 64 ARG A CA 1
ATOM 485 C C . ARG A 1 64 ? -25.094 9.922 -5.043 1 95.25 64 ARG A C 1
ATOM 487 O O . ARG A 1 64 ? -25.266 11.117 -4.789 1 95.25 64 ARG A O 1
ATOM 494 N N . ARG A 1 65 ? -25.219 8.992 -4.152 1 96 65 ARG A N 1
ATOM 495 C CA . ARG A 1 65 ? -25.516 9.328 -2.764 1 96 65 ARG A CA 1
ATOM 496 C C . ARG A 1 65 ? -24.375 10.133 -2.143 1 96 65 ARG A C 1
ATOM 498 O O . ARG A 1 65 ? -24.609 11.039 -1.342 1 96 65 ARG A O 1
ATOM 505 N N . ILE A 1 66 ? -23.156 9.789 -2.439 1 94.31 66 ILE A N 1
ATOM 506 C CA . ILE A 1 66 ? -22 10.531 -1.953 1 94.31 66 ILE A CA 1
ATOM 507 C C . ILE A 1 66 ? -22.062 11.977 -2.453 1 94.31 66 ILE A C 1
ATOM 509 O O . ILE A 1 66 ? -21.797 12.914 -1.694 1 94.31 66 ILE A O 1
ATOM 513 N N . HIS A 1 67 ? -22.422 12.156 -3.721 1 95.75 67 HIS 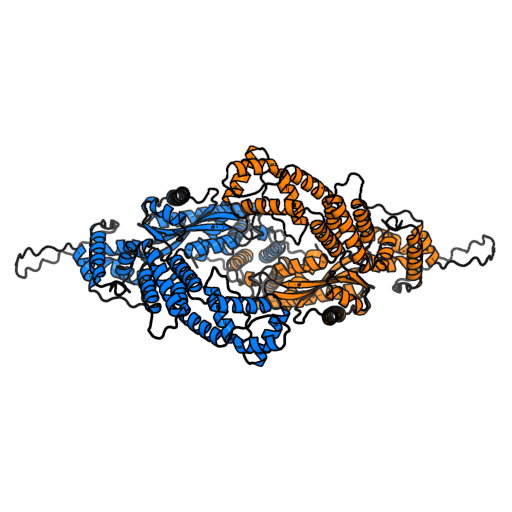A N 1
ATOM 514 C CA . HIS A 1 67 ? -22.562 13.492 -4.281 1 95.75 67 HIS A CA 1
ATOM 515 C C . HIS A 1 67 ? -23.625 14.289 -3.531 1 95.75 67 HIS A C 1
ATOM 517 O O . HIS A 1 67 ? -23.406 15.461 -3.191 1 95.75 67 HIS A O 1
ATOM 523 N N . ASP A 1 68 ? -24.734 13.625 -3.25 1 96.38 68 ASP A N 1
ATOM 524 C CA . ASP A 1 68 ? -25.828 14.281 -2.549 1 96.38 68 ASP A CA 1
ATOM 525 C C . ASP A 1 68 ? -25.422 14.672 -1.132 1 96.38 68 ASP A C 1
ATOM 527 O O . ASP A 1 68 ? -25.719 15.781 -0.68 1 96.38 68 ASP A O 1
ATOM 531 N N . GLN A 1 69 ? -24.828 13.758 -0.495 1 95.88 69 GLN A N 1
ATOM 532 C CA . GLN A 1 69 ? -24.422 14.008 0.881 1 95.88 69 GLN A CA 1
ATOM 533 C C . GLN A 1 69 ? -23.328 15.086 0.941 1 95.88 69 GLN A C 1
ATOM 535 O O . GLN A 1 69 ? -23.297 15.891 1.872 1 95.88 69 GLN A O 1
ATOM 540 N N . HIS A 1 70 ? -22.422 15.078 0.013 1 95.62 70 HIS A N 1
ATOM 541 C CA . HIS A 1 70 ? -21.422 16.125 -0.078 1 95.62 70 HIS A CA 1
ATOM 542 C C . HIS A 1 70 ? -22.062 17.5 -0.234 1 95.62 70 HIS A C 1
ATOM 544 O O . HIS A 1 70 ? -21.672 18.453 0.446 1 95.62 70 HIS A O 1
ATOM 550 N N . ALA A 1 71 ? -23.031 17.578 -1.13 1 96.19 71 ALA A N 1
ATOM 551 C CA . ALA A 1 71 ? -23.719 18.844 -1.372 1 96.19 71 ALA A CA 1
ATOM 552 C C . ALA A 1 71 ? -24.391 19.359 -0.102 1 96.19 71 ALA A C 1
ATOM 554 O O . ALA A 1 71 ? -24.328 20.547 0.204 1 96.19 71 ALA A O 1
ATOM 555 N N . ALA A 1 72 ? -24.953 18.469 0.591 1 95.56 72 ALA A N 1
ATOM 556 C CA . ALA A 1 72 ? -25.641 18.844 1.824 1 95.56 72 ALA A CA 1
ATOM 557 C C . ALA A 1 72 ? -24.656 19.312 2.883 1 95.56 72 ALA A C 1
ATOM 559 O O . ALA A 1 72 ? -24.875 20.344 3.523 1 95.56 72 ALA A O 1
ATOM 560 N N . GLU A 1 73 ? -23.625 18.562 3.111 1 95.31 73 GLU A N 1
ATOM 561 C CA . GLU A 1 73 ? -22.625 18.922 4.105 1 95.31 73 GLU A CA 1
ATOM 562 C C . GLU A 1 73 ? -21.891 20.203 3.723 1 95.31 73 GLU A C 1
ATOM 564 O O . GLU A 1 73 ? -21.547 21 4.594 1 95.31 73 GLU A O 1
ATOM 569 N N . LYS A 1 74 ? -21.641 20.359 2.438 1 95.62 74 LYS A N 1
ATOM 570 C CA . LYS A 1 74 ? -20.984 21.578 1.956 1 95.62 74 LYS A CA 1
ATOM 571 C C . LYS A 1 74 ? -21.828 22.812 2.285 1 95.62 74 LYS A C 1
ATOM 573 O O . LYS A 1 74 ? -21.281 23.844 2.682 1 95.62 74 LYS A O 1
ATOM 578 N N . ALA A 1 75 ? -23.125 22.719 2.158 1 95.38 75 ALA A N 1
ATOM 579 C CA . ALA A 1 75 ? -24.031 23.812 2.482 1 95.38 75 ALA A CA 1
ATOM 580 C C . ALA A 1 75 ? -23.922 24.203 3.957 1 95.38 75 ALA A C 1
ATOM 582 O O . ALA A 1 75 ? -23.938 25.375 4.305 1 95.38 75 ALA A O 1
ATOM 583 N N . ALA A 1 76 ? -23.812 23.188 4.727 1 93.5 76 ALA A N 1
ATOM 584 C CA . ALA A 1 76 ? -23.672 23.438 6.16 1 93.5 76 ALA A CA 1
ATOM 585 C C . ALA A 1 76 ? -22.344 24.141 6.465 1 93.5 76 ALA A C 1
ATOM 587 O O . ALA A 1 76 ? -22.297 25.047 7.301 1 93.5 76 ALA A O 1
ATOM 588 N N . LYS A 1 77 ? -21.297 23.734 5.84 1 94.44 77 LYS A N 1
ATOM 589 C CA . LYS A 1 77 ? -20 24.359 6.027 1 94.44 77 LYS A CA 1
ATOM 590 C C . LYS A 1 77 ? -19.984 25.797 5.516 1 94.44 77 LYS A C 1
ATOM 592 O O . LYS A 1 77 ? -19.375 26.672 6.125 1 94.44 77 LYS A O 1
ATOM 597 N N . GLU A 1 78 ? -20.672 25.969 4.422 1 94.69 78 GLU A N 1
ATOM 598 C CA . GLU A 1 78 ? -20.766 27.312 3.857 1 94.69 78 GLU A CA 1
ATOM 599 C C . GLU A 1 78 ? -21.453 28.281 4.824 1 94.69 78 GLU A C 1
ATOM 601 O O . GLU A 1 78 ? -21.062 29.438 4.949 1 94.69 78 GLU A O 1
ATOM 606 N N . LYS A 1 79 ? -22.422 27.781 5.488 1 92.19 79 LYS A N 1
ATOM 607 C CA . LYS A 1 79 ? -23.125 28.609 6.477 1 92.19 79 LYS A CA 1
ATOM 608 C C . LYS A 1 79 ? -22.188 29.016 7.609 1 92.19 79 LYS A C 1
ATOM 610 O O . LYS A 1 79 ? -22.219 30.156 8.07 1 92.19 79 LYS A O 1
ATOM 615 N N . LYS A 1 80 ? -21.391 28.125 7.984 1 91 80 LYS A N 1
ATOM 616 C CA . LYS A 1 80 ? -20.422 28.422 9.039 1 91 80 LYS A CA 1
ATOM 617 C C . LYS A 1 80 ? -19.422 29.469 8.586 1 91 80 LYS A C 1
ATOM 619 O O . LYS A 1 80 ? -19.016 30.328 9.375 1 91 80 LYS A O 1
ATOM 624 N N . MET A 1 81 ? -19.078 29.453 7.348 1 92.25 81 MET A N 1
ATOM 625 C CA . MET A 1 81 ? -18.094 30.375 6.797 1 92.25 81 MET A CA 1
ATOM 626 C C . MET A 1 81 ? -18.672 31.766 6.66 1 92.25 81 MET A C 1
ATOM 628 O O . MET A 1 81 ? -17.953 32.75 6.816 1 92.25 81 MET A O 1
ATOM 632 N N . VAL A 1 82 ? -19.938 31.797 6.414 1 90.12 82 VAL A N 1
ATOM 633 C CA . VAL A 1 82 ? -20.609 33.094 6.277 1 90.12 82 VAL A CA 1
ATOM 634 C C . VAL A 1 82 ? -20.625 33.781 7.629 1 90.12 82 VAL A C 1
ATOM 636 O O . VAL A 1 82 ? -20.453 35 7.695 1 90.12 82 VAL A O 1
ATOM 639 N N . GLU A 1 83 ? -20.719 33.094 8.641 1 89.44 83 GLU A N 1
ATOM 640 C CA . GLU A 1 83 ? -20.797 33.656 9.984 1 89.44 83 GLU A CA 1
ATOM 641 C C . GLU A 1 83 ? -19.438 34.125 10.477 1 89.44 83 GLU A C 1
ATOM 643 O O . GLU A 1 83 ? -19.359 35 11.344 1 89.44 83 GLU A O 1
ATOM 648 N N . ALA A 1 84 ? -18.453 33.594 9.922 1 90.5 84 ALA A N 1
ATOM 649 C CA . ALA A 1 84 ? -17.109 33.938 10.367 1 90.5 84 ALA A CA 1
ATOM 650 C C . ALA A 1 84 ? -16.656 35.281 9.797 1 90.5 84 ALA A C 1
ATOM 652 O O . ALA A 1 84 ? -16.953 35.625 8.641 1 90.5 84 ALA A O 1
ATOM 653 N N . ARG A 1 85 ? -16.047 36.062 10.57 1 89.19 85 ARG A N 1
ATOM 654 C CA . ARG A 1 85 ? -15.547 37.344 10.125 1 89.19 85 ARG A CA 1
ATOM 655 C C . ARG A 1 85 ? -14.211 37.188 9.391 1 89.19 85 ARG A C 1
ATOM 657 O O . ARG A 1 85 ? -13.945 37.938 8.43 1 89.19 85 ARG A O 1
ATOM 664 N N . CYS A 1 86 ? -13.406 36.312 9.938 1 94.25 86 CYS A N 1
ATOM 665 C CA . CYS A 1 86 ? -12.102 36.031 9.328 1 94.25 86 CYS A CA 1
ATOM 666 C C . CYS A 1 86 ? -11.773 34.562 9.359 1 94.25 86 CYS A C 1
ATOM 668 O O . CYS A 1 86 ? -12.227 33.844 10.242 1 94.25 86 CYS A O 1
ATOM 670 N N . VAL A 1 87 ? -11.055 34.125 8.336 1 96.81 87 VAL A N 1
ATOM 671 C CA . VAL A 1 87 ? -10.656 32.719 8.25 1 96.81 87 VAL A CA 1
ATOM 672 C C . VAL A 1 87 ? -9.188 32.625 7.84 1 96.81 87 VAL A C 1
ATOM 674 O O . VAL A 1 87 ? -8.641 33.562 7.246 1 96.81 87 VAL A O 1
ATOM 677 N N . ALA A 1 88 ? -8.555 31.656 8.273 1 97.06 88 ALA A N 1
ATOM 678 C CA . ALA A 1 88 ? -7.203 31.312 7.832 1 97.06 88 ALA A CA 1
ATOM 679 C C . ALA A 1 88 ? -7.215 30.047 6.965 1 97.06 88 ALA A C 1
ATOM 681 O O . ALA A 1 88 ? -8.102 29.203 7.102 1 97.06 88 ALA A O 1
ATOM 682 N N . LEU A 1 89 ? -6.258 29.953 6.066 1 96.44 89 LEU A N 1
ATOM 683 C CA . LEU A 1 89 ? -6.16 28.797 5.195 1 96.44 89 LEU A CA 1
ATOM 684 C C . LEU A 1 89 ? -4.809 28.109 5.359 1 96.44 89 LEU A C 1
ATOM 686 O O . LEU A 1 89 ? -3.818 28.75 5.715 1 96.44 89 LEU A O 1
ATOM 690 N N . THR A 1 90 ? -4.832 26.859 5.215 1 94.88 90 THR A N 1
ATOM 691 C CA . THR A 1 90 ? -3.617 26.109 4.941 1 94.88 90 THR A CA 1
ATOM 692 C C . THR A 1 90 ? -3.752 25.312 3.645 1 94.88 90 THR A C 1
ATOM 694 O O . THR A 1 90 ? -4.84 24.844 3.312 1 94.88 90 THR A O 1
ATOM 697 N N . GLY A 1 91 ? -2.721 25.266 2.904 1 93.38 91 GLY A N 1
ATOM 698 C CA . GLY A 1 91 ? -2.777 24.531 1.646 1 93.38 91 GLY A CA 1
ATOM 699 C C . GLY A 1 91 ? -1.415 24.062 1.165 1 93.38 91 GLY A C 1
ATOM 700 O O . GLY A 1 91 ? -0.396 24.688 1.476 1 93.38 91 GLY A O 1
ATOM 701 N N . ASP A 1 92 ? -1.435 22.953 0.519 1 90.19 92 ASP A N 1
ATOM 702 C CA . ASP A 1 92 ? -0.221 22.391 -0.058 1 90.19 92 ASP A CA 1
ATOM 703 C C . ASP A 1 92 ? -0.55 21.469 -1.232 1 90.19 92 ASP A C 1
ATOM 705 O O . ASP A 1 92 ? -1.709 21.109 -1.436 1 90.19 92 ASP A O 1
ATOM 709 N N . HIS A 1 93 ? 0.513 21.188 -1.976 1 87.81 93 HIS A N 1
ATOM 710 C CA . HIS A 1 93 ? 0.353 20.25 -3.076 1 87.81 93 HIS A CA 1
ATOM 711 C C . HIS A 1 93 ? 0.729 18.828 -2.648 1 87.81 93 HIS A C 1
ATOM 713 O O . HIS A 1 93 ? 1.555 18.656 -1.75 1 87.81 93 HIS A O 1
ATOM 719 N N . TRP A 1 94 ? 0.087 17.922 -3.26 1 83.06 94 TRP A N 1
ATOM 720 C CA . TRP A 1 94 ? 0.291 16.5 -3.006 1 83.06 94 TRP A CA 1
ATOM 721 C C . TRP A 1 94 ? 0.267 15.703 -4.309 1 83.06 94 TRP A C 1
ATOM 723 O O . TRP A 1 94 ? -0.556 15.969 -5.188 1 83.06 94 TRP A O 1
ATOM 733 N N . THR A 1 95 ? 1.148 14.781 -4.383 1 79 95 THR A N 1
ATOM 734 C CA . THR A 1 95 ? 1.176 13.898 -5.543 1 79 95 THR A CA 1
ATOM 735 C C . THR A 1 95 ? 0.702 12.5 -5.168 1 79 95 THR A C 1
ATOM 737 O O . THR A 1 95 ? 1.224 11.891 -4.23 1 79 95 THR A O 1
ATOM 740 N N . SER A 1 96 ? -0.225 11.992 -5.844 1 77.56 96 SER A N 1
ATOM 741 C CA . SER A 1 96 ? -0.788 10.68 -5.574 1 77.56 96 SER A CA 1
ATOM 742 C C . SER A 1 96 ? 0.117 9.57 -6.105 1 77.56 96 SER A C 1
ATOM 744 O O . SER A 1 96 ? 1.071 9.844 -6.84 1 77.56 96 SER A O 1
ATOM 746 N N . VAL A 1 97 ? -0.258 8.367 -5.727 1 72.56 97 VAL A N 1
ATOM 747 C CA . VAL A 1 97 ? 0.494 7.188 -6.145 1 72.56 97 VAL A CA 1
ATOM 748 C C . VAL A 1 97 ? 0.394 7.02 -7.66 1 72.56 97 VAL A C 1
ATOM 750 O O . VAL A 1 97 ? 1.298 6.469 -8.289 1 72.56 97 VAL A O 1
ATOM 753 N N . ASN A 1 98 ? -0.663 7.516 -8.258 1 68.88 98 ASN A N 1
ATOM 754 C CA . ASN A 1 98 ? -0.85 7.445 -9.703 1 68.88 98 ASN A CA 1
ATOM 755 C C . ASN A 1 98 ? -0.219 8.641 -10.406 1 68.88 98 ASN A C 1
ATOM 757 O O . ASN A 1 98 ? -0.496 8.898 -11.578 1 68.88 98 ASN A O 1
ATOM 761 N N . ASN A 1 99 ? 0.465 9.523 -9.617 1 75 99 ASN A N 1
ATOM 762 C CA . ASN A 1 99 ? 1.233 10.648 -10.141 1 75 99 ASN A CA 1
ATOM 763 C C . ASN A 1 99 ? 0.326 11.812 -10.539 1 75 99 ASN A C 1
ATOM 765 O O . ASN A 1 99 ? 0.629 12.547 -11.477 1 75 99 ASN A O 1
ATOM 769 N N . ASP A 1 100 ? -0.742 11.836 -9.883 1 80.44 100 ASP A N 1
ATOM 770 C CA . ASP A 1 100 ? -1.597 13.016 -10.031 1 80.44 100 ASP A CA 1
ATOM 771 C C . ASP A 1 100 ? -1.274 14.062 -8.969 1 80.44 100 ASP A C 1
ATOM 773 O O . ASP A 1 100 ? -1.019 13.719 -7.809 1 80.44 100 ASP A O 1
ATOM 777 N N . ASN A 1 101 ? -1.274 15.305 -9.438 1 83.81 101 ASN A N 1
ATOM 778 C CA . ASN A 1 101 ? -1.021 16.391 -8.5 1 83.81 101 ASN A CA 1
ATOM 779 C C . ASN A 1 101 ? -2.32 17 -7.98 1 83.81 101 ASN A C 1
ATOM 781 O O . ASN A 1 101 ? -3.256 17.219 -8.75 1 83.81 101 ASN A O 1
ATOM 785 N N . TYR A 1 102 ? -2.338 17.156 -6.711 1 87.31 102 TYR A N 1
ATOM 786 C CA . TYR A 1 102 ? -3.512 17.75 -6.082 1 87.31 102 TYR A CA 1
ATOM 787 C C . TYR A 1 102 ? -3.121 18.938 -5.211 1 87.31 102 TYR A C 1
ATOM 789 O O . TYR A 1 102 ? -2.045 18.938 -4.609 1 87.31 102 TYR A O 1
ATOM 797 N N . LEU A 1 103 ? -3.984 19.938 -5.191 1 90.94 103 LEU A N 1
ATOM 798 C CA . LEU A 1 103 ? -3.918 21 -4.191 1 90.94 103 LEU A CA 1
ATOM 799 C C . LEU A 1 103 ? -4.949 20.766 -3.09 1 90.94 103 LEU A C 1
ATOM 801 O O . LEU A 1 103 ? -6.145 20.625 -3.373 1 90.94 103 LEU A O 1
ATOM 805 N N . GLY A 1 104 ? -4.469 20.609 -1.896 1 92.81 104 GLY A N 1
ATOM 806 C CA . GLY A 1 104 ? -5.359 20.531 -0.75 1 92.81 104 GLY A CA 1
ATOM 807 C C . GLY A 1 104 ? -5.434 21.812 0.045 1 92.81 104 GLY A C 1
ATOM 808 O O . GLY A 1 104 ? -4.414 22.469 0.266 1 92.81 104 GLY A O 1
ATOM 809 N N . VAL A 1 105 ? -6.656 22.203 0.39 1 95.12 105 VAL A N 1
ATOM 810 C CA . VAL A 1 105 ? -6.844 23.438 1.145 1 95.12 105 VAL A CA 1
ATOM 811 C C . VAL A 1 105 ? -7.738 23.172 2.354 1 95.12 105 VAL A C 1
ATOM 813 O O . VAL A 1 105 ? -8.773 22.5 2.236 1 95.12 105 VAL A O 1
ATOM 816 N N . THR A 1 106 ? -7.359 23.609 3.502 1 94.69 106 THR A N 1
ATOM 817 C CA . THR A 1 106 ? -8.109 23.531 4.75 1 94.69 106 THR A CA 1
ATOM 818 C C . THR A 1 106 ? -8.367 24.922 5.32 1 94.69 106 THR A C 1
ATOM 820 O O . THR A 1 106 ? -7.492 25.797 5.277 1 94.69 106 THR A O 1
ATOM 823 N N . VAL A 1 107 ? -9.508 25.094 5.824 1 96 107 VAL A N 1
ATOM 824 C CA . VAL A 1 107 ? -9.859 26.391 6.414 1 96 107 VAL A CA 1
ATOM 825 C C . VAL A 1 107 ? -9.875 26.266 7.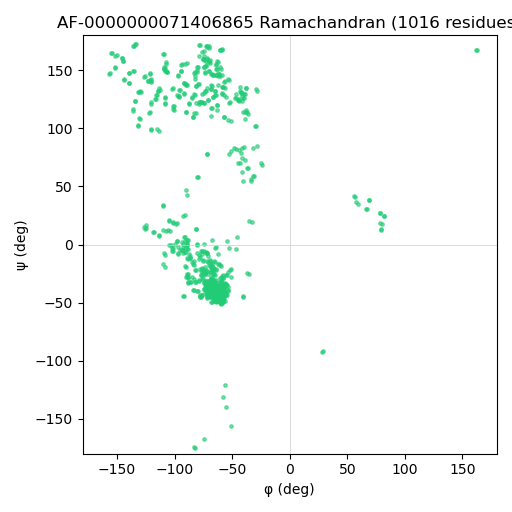938 1 96 107 VAL A C 1
ATOM 827 O O . VAL A 1 107 ? -10.141 25.203 8.484 1 96 107 VAL A O 1
ATOM 830 N N . HIS A 1 108 ? -9.531 27.344 8.594 1 95 108 HIS A N 1
ATOM 831 C CA . HIS A 1 108 ? -9.523 27.469 10.047 1 95 108 HIS A CA 1
ATOM 832 C C . HIS A 1 108 ? -10.234 28.734 10.492 1 95 108 HIS A C 1
ATOM 834 O O . HIS A 1 108 ? -9.992 29.828 9.953 1 95 108 HIS A O 1
ATOM 840 N N . LEU A 1 109 ? -11.125 28.609 11.438 1 94.69 109 LEU A N 1
ATOM 841 C CA . LEU A 1 109 ? -11.812 29.781 11.945 1 94.69 109 LEU A CA 1
ATOM 842 C C . LEU A 1 109 ? -12.234 29.594 13.398 1 94.69 109 LEU A C 1
ATOM 844 O O . LEU A 1 109 ? -12.328 28.453 13.875 1 94.69 109 LEU A O 1
ATOM 848 N N . ILE A 1 110 ? -12.32 30.656 14.102 1 94.69 110 ILE A N 1
ATOM 849 C CA . ILE A 1 110 ? -12.875 30.688 15.445 1 94.69 110 ILE A CA 1
ATOM 850 C C . ILE A 1 110 ? -14.234 31.391 15.422 1 94.69 110 ILE A C 1
ATOM 852 O O . ILE A 1 110 ? -14.344 32.531 15.016 1 94.69 110 ILE A O 1
ATOM 856 N N . ASP A 1 111 ? -15.219 30.688 15.844 1 92.56 111 ASP A N 1
ATOM 857 C CA . ASP A 1 111 ? -16.562 31.266 15.773 1 92.56 111 ASP A CA 1
ATOM 858 C C . ASP A 1 111 ? -16.828 32.188 16.953 1 92.56 111 ASP A C 1
ATOM 860 O O . ASP A 1 111 ? -15.922 32.469 17.75 1 92.56 111 ASP A O 1
ATOM 864 N N . ALA A 1 112 ? -18.078 32.688 17.047 1 90.06 112 ALA A N 1
ATOM 865 C CA . ALA A 1 112 ? -18.438 33.688 18.078 1 90.06 112 ALA A CA 1
ATOM 866 C C . ALA A 1 112 ? -18.359 33.062 19.469 1 90.06 112 ALA A C 1
ATOM 868 O O . ALA A 1 112 ? -18.125 33.781 20.453 1 90.06 112 ALA A O 1
ATOM 869 N N . SER A 1 113 ? -18.484 31.75 19.547 1 92.06 113 SER A N 1
ATOM 870 C CA . SER A 1 113 ? -18.422 31.047 20.828 1 92.06 113 SER A CA 1
ATOM 871 C C . SER A 1 113 ? -17 30.594 21.141 1 92.06 113 SER A C 1
ATOM 873 O O . SER A 1 113 ? -16.766 29.859 22.094 1 92.06 113 SER A O 1
ATOM 875 N N . TRP A 1 114 ? -16.016 31.016 20.297 1 94.06 114 TRP A N 1
ATOM 876 C CA . TRP A 1 114 ? -14.586 30.766 20.469 1 94.06 114 TRP A CA 1
ATOM 877 C C . TRP A 1 114 ? -14.281 29.266 20.312 1 94.06 114 TRP A C 1
ATOM 879 O O . TRP A 1 114 ? -13.406 28.734 20.984 1 94.06 114 TRP A O 1
ATOM 889 N N . GLU A 1 115 ? -15.117 28.688 19.484 1 92.5 115 GLU A N 1
ATOM 890 C CA . GLU A 1 115 ? -14.828 27.328 19.062 1 92.5 115 GLU A CA 1
ATOM 891 C C . GLU A 1 115 ? -14.016 27.297 17.766 1 92.5 115 GLU A C 1
ATOM 893 O O . GLU A 1 115 ? -14.352 28 16.812 1 92.5 115 GLU A O 1
ATOM 898 N N . LEU A 1 116 ? -12.984 26.531 17.875 1 92.81 116 LEU A N 1
ATOM 899 C CA . LEU A 1 116 ? -12.109 26.438 16.719 1 92.81 116 LEU A CA 1
ATOM 900 C C . LEU A 1 116 ? -12.625 25.391 15.734 1 92.81 116 LEU A C 1
ATOM 902 O O . LEU A 1 116 ? -12.953 24.266 16.125 1 92.81 116 LEU A O 1
ATOM 906 N N . TYR A 1 117 ? -12.805 25.766 14.492 1 91.5 117 TYR A N 1
ATOM 907 C CA . TYR A 1 117 ? -13.188 24.859 13.414 1 91.5 117 TYR A CA 1
ATOM 908 C C . TYR A 1 117 ? -12.07 24.75 12.383 1 91.5 117 TYR A C 1
ATOM 910 O O . TYR A 1 117 ? -11.414 25.734 12.055 1 91.5 117 TYR A O 1
ATOM 918 N N . SER A 1 118 ? -11.75 23.594 12.016 1 92.62 118 SER A N 1
ATOM 919 C CA . SER A 1 118 ? -10.797 23.281 10.961 1 92.62 118 SER A CA 1
ATOM 920 C C . SER A 1 118 ? -11.312 22.156 10.055 1 92.62 118 SER A C 1
ATOM 922 O O . SER A 1 118 ? -11.531 21.031 10.516 1 92.62 118 SER A O 1
ATOM 924 N N . PHE A 1 119 ? -11.555 22.469 8.797 1 92.69 119 PHE A N 1
ATOM 925 C CA . PHE A 1 119 ? -12.07 21.422 7.918 1 92.69 119 PHE A CA 1
ATOM 926 C C . PHE A 1 119 ? -11.633 21.656 6.477 1 92.69 119 PHE A C 1
ATOM 928 O O . PHE A 1 119 ? -11.25 22.781 6.117 1 92.69 119 PHE A O 1
ATOM 935 N N . ALA A 1 120 ? -11.711 20.688 5.684 1 94.12 120 ALA A N 1
ATOM 936 C CA . ALA A 1 120 ? -11.25 20.719 4.297 1 94.12 120 ALA A CA 1
ATOM 937 C C . ALA A 1 120 ? -12.18 21.562 3.426 1 94.12 120 ALA A C 1
ATOM 939 O O . ALA A 1 120 ? -13.406 21.453 3.533 1 94.12 120 ALA A O 1
ATOM 940 N N . LEU A 1 121 ? -11.594 22.422 2.648 1 94.88 121 LEU A N 1
ATOM 941 C CA . LEU A 1 121 ? -12.359 23.078 1.596 1 94.88 121 LEU A CA 1
ATOM 942 C C . LEU A 1 121 ? -12.383 22.234 0.328 1 94.88 121 LEU A C 1
ATOM 944 O O . LEU A 1 121 ? -13.336 22.312 -0.45 1 94.88 121 LEU A O 1
ATOM 948 N N . GLY A 1 122 ? -11.234 21.5 0.17 1 92.06 122 GLY A N 1
ATOM 949 C CA . GLY A 1 122 ? -11.234 20.594 -0.959 1 92.06 122 GLY A CA 1
ATOM 950 C C . GLY A 1 122 ? -9.844 20.125 -1.354 1 92.06 122 GLY A C 1
ATOM 951 O O . GLY A 1 122 ? -8.844 20.641 -0.844 1 92.06 122 GLY A O 1
ATOM 952 N N . VAL A 1 123 ? -9.805 19.125 -2.176 1 90.12 123 VAL A N 1
ATOM 953 C CA . VAL A 1 123 ? -8.617 18.609 -2.855 1 90.12 123 VAL A CA 1
ATOM 954 C C . VAL A 1 123 ? -8.828 18.656 -4.367 1 90.12 123 VAL A C 1
ATOM 956 O O . VAL A 1 123 ? -9.664 17.938 -4.906 1 90.12 123 VAL A O 1
ATOM 959 N N . MET A 1 124 ? -8.078 19.469 -5.016 1 88.81 124 MET A N 1
ATOM 960 C CA . MET A 1 124 ? -8.305 19.719 -6.438 1 88.81 124 MET A CA 1
ATOM 961 C C . MET A 1 124 ? -7.117 19.234 -7.266 1 88.81 124 MET A C 1
ATOM 963 O O . MET A 1 124 ? -5.973 19.562 -6.961 1 88.81 124 MET A O 1
ATOM 967 N N . LYS A 1 125 ? -7.434 18.453 -8.266 1 87.88 125 LYS A N 1
ATOM 968 C CA . LYS A 1 125 ? -6.383 18.016 -9.18 1 87.88 125 LYS A CA 1
ATOM 969 C C . LYS A 1 125 ? -5.809 19.203 -9.945 1 87.88 125 LYS A C 1
ATOM 971 O O . LYS A 1 125 ? -6.555 20.094 -10.391 1 87.88 125 LYS A O 1
ATOM 976 N N . THR A 1 126 ? -4.5 19.234 -9.961 1 86 126 THR A N 1
ATOM 977 C CA . THR A 1 126 ? -3.824 20.312 -10.695 1 86 126 THR A CA 1
ATOM 978 C C . THR A 1 126 ? -3.062 19.734 -11.891 1 86 126 THR A C 1
ATOM 980 O O . THR A 1 126 ? -2.469 18.656 -11.797 1 86 126 THR A O 1
ATOM 983 N N . GLU A 1 127 ? -3.145 20.312 -13.039 1 78.25 127 GLU A N 1
ATOM 984 C CA . GLU A 1 127 ? -2.504 19.812 -14.25 1 78.25 127 GLU A CA 1
ATOM 985 C C . GLU A 1 127 ? -1.352 20.719 -14.68 1 78.25 127 GLU A C 1
ATOM 987 O O . GLU A 1 127 ? -0.44 20.281 -15.383 1 78.25 127 GLU A O 1
ATOM 992 N N . GLU A 1 128 ? -1.328 21.938 -14.156 1 73.5 128 GLU A N 1
ATOM 993 C CA . GLU A 1 128 ? -0.307 22.891 -14.578 1 73.5 128 GLU A CA 1
ATOM 994 C C . GLU A 1 128 ? 0.929 22.797 -13.688 1 73.5 128 GLU A C 1
ATOM 996 O O . GLU A 1 128 ? 0.866 22.266 -12.578 1 73.5 128 GLU A O 1
ATOM 1001 N N . ARG A 1 129 ? 2.045 23.234 -14.312 1 76.56 129 ARG A N 1
ATOM 1002 C CA . ARG A 1 129 ? 3.256 23.359 -13.516 1 76.56 129 ARG A CA 1
ATOM 1003 C C . ARG A 1 129 ? 3.023 24.281 -12.32 1 76.56 129 ARG A C 1
ATOM 1005 O O . ARG A 1 129 ? 2.357 25.312 -12.445 1 76.56 129 ARG A O 1
ATOM 1012 N N . HIS A 1 130 ? 3.566 23.891 -11.297 1 75.56 130 HIS A N 1
ATOM 1013 C CA . HIS A 1 130 ? 3.309 24.578 -10.039 1 75.56 130 HIS A CA 1
ATOM 1014 C C . HIS A 1 130 ? 4.152 25.844 -9.93 1 75.56 130 HIS A C 1
ATOM 1016 O O . HIS A 1 130 ? 4.844 26.047 -8.93 1 75.56 130 HIS A O 1
ATOM 1022 N N . PHE A 1 131 ? 3.932 26.734 -10.953 1 84.31 131 PHE A N 1
ATOM 1023 C CA . PHE A 1 131 ? 4.547 28.047 -10.828 1 84.31 131 PHE A CA 1
ATOM 1024 C C . PHE A 1 131 ? 3.789 28.906 -9.828 1 84.31 131 PHE A C 1
ATOM 1026 O O . PHE A 1 131 ? 2.611 28.656 -9.555 1 84.31 131 PHE A O 1
ATOM 1033 N N . ALA A 1 132 ? 4.496 29.922 -9.352 1 91.31 132 ALA A N 1
ATOM 1034 C CA . ALA A 1 132 ? 3.963 30.766 -8.289 1 91.31 132 ALA A CA 1
ATOM 1035 C C . ALA A 1 132 ? 2.611 31.344 -8.68 1 91.31 132 ALA A C 1
ATOM 1037 O O . ALA A 1 132 ? 1.666 31.328 -7.891 1 91.31 132 ALA A O 1
ATOM 1038 N N . GLU A 1 133 ? 2.506 31.812 -9.922 1 93.25 133 GLU A N 1
ATOM 1039 C CA . GLU A 1 133 ? 1.273 32.438 -10.383 1 93.25 133 GLU A CA 1
ATOM 1040 C C . GLU A 1 133 ? 0.124 31.438 -10.43 1 93.25 133 GLU A C 1
ATOM 1042 O O . GLU A 1 133 ? -1.005 31.75 -10.055 1 93.25 133 GLU A O 1
ATOM 1047 N N . ALA A 1 134 ? 0.484 30.281 -10.875 1 90.81 134 ALA A N 1
ATOM 1048 C CA . ALA A 1 134 ? -0.529 29.234 -10.953 1 90.81 134 ALA A CA 1
ATOM 1049 C C . ALA A 1 134 ? -1.005 28.828 -9.555 1 90.81 134 ALA A C 1
ATOM 1051 O O . ALA A 1 134 ? -2.203 28.641 -9.328 1 90.81 134 ALA A O 1
ATOM 1052 N N . CYS A 1 135 ? -0.08 28.703 -8.68 1 92.62 135 CYS A N 1
ATOM 1053 C CA . CYS A 1 135 ? -0.426 28.359 -7.305 1 92.62 135 CYS A CA 1
ATOM 1054 C C . CYS A 1 135 ? -1.335 29.422 -6.691 1 92.62 135 CYS A C 1
ATOM 1056 O O . CYS A 1 135 ? -2.352 29.078 -6.074 1 92.62 135 CYS A O 1
ATOM 1058 N N . ALA A 1 136 ? -0.948 30.672 -6.879 1 95.5 136 ALA A N 1
ATOM 1059 C CA . ALA A 1 136 ? -1.743 31.781 -6.344 1 95.5 136 ALA A CA 1
ATOM 1060 C C . ALA A 1 136 ? -3.158 31.766 -6.914 1 95.5 136 ALA A C 1
ATOM 1062 O O . ALA A 1 136 ? -4.133 31.922 -6.176 1 95.5 136 ALA A O 1
ATOM 1063 N N . ARG A 1 137 ? -3.24 31.547 -8.188 1 94.94 137 ARG A N 1
ATOM 1064 C CA . ARG A 1 137 ? -4.543 31.5 -8.844 1 94.94 137 ARG A CA 1
ATOM 1065 C C . ARG A 1 137 ? -5.398 30.359 -8.289 1 94.94 137 ARG A C 1
ATOM 1067 O O . ARG A 1 137 ? -6.602 30.531 -8.086 1 94.94 137 ARG A O 1
ATOM 1074 N N . GLN A 1 138 ? -4.801 29.281 -8.078 1 93.81 138 GLN A N 1
ATOM 1075 C CA . GLN A 1 138 ? -5.523 28.109 -7.574 1 93.81 138 GLN A CA 1
ATOM 1076 C C . GLN A 1 138 ? -6.102 28.391 -6.188 1 93.81 138 GLN A C 1
ATOM 1078 O O . GLN A 1 138 ? -7.25 28.031 -5.91 1 93.81 138 GLN A O 1
ATOM 1083 N N . PHE A 1 139 ? -5.348 29.031 -5.301 1 95.44 139 PHE A N 1
ATOM 1084 C CA . PHE A 1 139 ? -5.84 29.375 -3.973 1 95.44 139 PHE A CA 1
ATOM 1085 C C . PHE A 1 139 ? -7 30.359 -4.066 1 95.44 139 PHE A C 1
ATOM 1087 O O . PHE A 1 139 ? -7.992 30.234 -3.348 1 95.44 139 PHE A O 1
ATOM 1094 N N . LEU A 1 140 ? -6.84 31.297 -4.973 1 96 140 LEU A N 1
ATOM 1095 C CA . LEU A 1 140 ? -7.898 32.281 -5.152 1 96 140 LEU A CA 1
ATOM 1096 C C . LEU A 1 140 ? -9.164 31.641 -5.707 1 96 140 LEU A C 1
ATOM 1098 O O . LEU A 1 140 ? -10.273 32 -5.328 1 96 140 LEU A O 1
ATOM 1102 N N . ASP A 1 141 ? -8.922 30.703 -6.586 1 95.12 141 ASP A N 1
ATOM 1103 C CA . ASP A 1 141 ? -10.062 29.984 -7.141 1 95.12 141 ASP A CA 1
ATOM 1104 C C . ASP A 1 141 ? -10.844 29.266 -6.047 1 95.12 141 ASP A C 1
ATOM 1106 O O . ASP A 1 141 ? -12.078 29.297 -6.027 1 95.12 141 ASP A O 1
ATOM 1110 N N . VAL A 1 142 ? -10.148 28.641 -5.148 1 94.5 142 VAL A N 1
ATOM 1111 C CA . VAL A 1 142 ? -10.789 27.938 -4.043 1 94.5 142 VAL A CA 1
ATOM 1112 C C . VAL A 1 142 ? -11.516 28.938 -3.146 1 94.5 142 VAL A C 1
ATOM 1114 O O . VAL A 1 142 ? -12.656 28.703 -2.742 1 94.5 142 VAL A O 1
ATOM 1117 N N . ALA A 1 143 ? -10.898 30.047 -2.832 1 95.56 143 ALA A N 1
ATOM 1118 C CA . ALA A 1 143 ? -11.484 31.094 -1.986 1 95.56 143 ALA A CA 1
ATOM 1119 C C . ALA A 1 143 ? -12.773 31.641 -2.602 1 95.56 143 ALA A C 1
ATOM 1121 O O . ALA A 1 143 ? -13.766 31.828 -1.901 1 95.56 143 ALA A O 1
ATOM 1122 N N . ASN A 1 144 ? -12.719 31.812 -3.904 1 95.5 144 ASN A N 1
ATOM 1123 C CA . ASN A 1 144 ? -13.875 32.344 -4.609 1 95.5 144 ASN A CA 1
ATOM 1124 C C . ASN A 1 144 ? -15.016 31.328 -4.664 1 95.5 144 ASN A C 1
ATOM 1126 O O . ASN A 1 144 ? -16.188 31.688 -4.531 1 95.5 144 ASN A O 1
ATOM 1130 N N . GLN A 1 145 ? -14.648 30.141 -4.867 1 93.94 145 GLN A N 1
ATOM 1131 C CA . GLN A 1 145 ? -15.648 29.078 -4.914 1 93.94 145 GLN A CA 1
ATOM 1132 C C . GLN A 1 145 ? -16.422 29 -3.602 1 93.94 145 GLN A C 1
ATOM 1134 O O . GLN A 1 145 ? -17.625 28.703 -3.6 1 93.94 145 GLN A O 1
ATOM 1139 N N . TRP A 1 146 ? -15.742 29.25 -2.49 1 95.38 146 TRP A N 1
ATOM 1140 C CA . TRP A 1 146 ? -16.375 29.172 -1.175 1 95.38 146 TRP A CA 1
ATOM 1141 C C . TRP A 1 146 ? -16.859 30.531 -0.715 1 95.38 146 TRP A C 1
ATOM 1143 O O . TRP A 1 146 ? -17.438 30.672 0.368 1 95.38 146 TRP A O 1
ATOM 1153 N N . GLY A 1 147 ? -16.578 31.594 -1.479 1 94.06 147 GLY A N 1
ATOM 1154 C CA . GLY A 1 147 ? -17.031 32.938 -1.183 1 94.06 147 GLY A CA 1
ATOM 1155 C C . GLY A 1 147 ? -16.359 33.531 0.042 1 94.06 147 GLY A C 1
ATOM 1156 O O . GLY A 1 147 ? -17.016 34.219 0.839 1 94.06 147 GLY A O 1
ATOM 1157 N N . ILE A 1 148 ? -15.062 33.25 0.211 1 95.69 148 ILE A N 1
ATOM 1158 C CA . ILE A 1 148 ? -14.422 33.719 1.439 1 95.69 148 ILE A CA 1
ATOM 1159 C C . ILE A 1 148 ? -13.188 34.562 1.099 1 95.69 148 ILE A C 1
ATOM 1161 O O . ILE A 1 148 ? -12.352 34.812 1.965 1 95.69 148 ILE A O 1
ATOM 1165 N N . ALA A 1 149 ? -13.008 35 -0.12 1 94.94 149 ALA A N 1
ATOM 1166 C CA . ALA A 1 149 ? -11.812 35.688 -0.573 1 94.94 149 ALA A CA 1
ATOM 1167 C C . ALA A 1 149 ? -11.586 36.969 0.247 1 94.94 149 ALA A C 1
ATOM 1169 O O . ALA A 1 149 ? -10.445 37.344 0.527 1 94.94 149 ALA A O 1
ATOM 1170 N N . ASP A 1 150 ? -12.641 37.531 0.657 1 93.75 150 ASP A N 1
ATOM 1171 C CA . ASP A 1 150 ? -12.531 38.812 1.373 1 93.75 150 ASP A CA 1
ATOM 1172 C C . ASP A 1 150 ? -12.367 38.594 2.873 1 93.75 150 ASP A C 1
ATOM 1174 O O . ASP A 1 150 ? -12.109 39.531 3.625 1 93.75 150 ASP A O 1
ATOM 1178 N N . LYS A 1 151 ? -12.422 37.344 3.295 1 95.19 151 LYS A N 1
ATOM 1179 C CA . LYS A 1 151 ? -12.391 37.031 4.723 1 95.19 151 LYS A CA 1
ATOM 1180 C C . LYS A 1 151 ? -11.055 36.375 5.113 1 95.19 151 LYS A C 1
ATOM 1182 O O . LYS A 1 151 ? -10.758 36.25 6.301 1 95.19 151 LYS A O 1
ATOM 1187 N N . ILE A 1 152 ? -10.25 36.062 4.156 1 97.12 152 ILE A N 1
ATOM 1188 C CA . ILE A 1 152 ? -9.023 35.312 4.422 1 97.12 152 ILE A CA 1
ATOM 1189 C C . ILE A 1 152 ? -7.98 36.25 5.027 1 97.12 152 ILE A C 1
ATOM 1191 O O . ILE A 1 152 ? -7.66 37.281 4.449 1 97.12 152 ILE A O 1
ATOM 1195 N N . SER A 1 153 ? -7.52 35.906 6.188 1 96.31 153 SER A N 1
ATOM 1196 C CA . SER A 1 153 ? -6.492 36.688 6.855 1 96.31 153 SER A CA 1
ATOM 1197 C C . SER A 1 153 ? -5.098 36.188 6.527 1 96.31 153 SER A C 1
ATOM 1199 O O . SER A 1 153 ? -4.203 36.969 6.195 1 96.31 153 SER A O 1
ATOM 1201 N N . SER A 1 154 ? -5 34.938 6.57 1 96.69 154 SER A N 1
ATOM 1202 C CA . SER A 1 154 ? -3.67 34.344 6.398 1 96.69 154 SER A CA 1
ATOM 1203 C C . SER A 1 154 ? -3.74 33.031 5.652 1 96.69 154 SER A C 1
ATOM 1205 O O . SER A 1 154 ? -4.797 32.375 5.602 1 96.69 154 SER A O 1
ATOM 1207 N N . ILE A 1 155 ? -2.637 32.625 5.047 1 96.38 155 ILE A N 1
ATOM 1208 C CA . ILE A 1 155 ? -2.504 31.344 4.379 1 96.38 155 ILE A CA 1
ATOM 1209 C C . ILE A 1 155 ? -1.179 30.703 4.77 1 96.38 155 ILE A C 1
ATOM 1211 O O . ILE A 1 155 ? -0.125 31.344 4.711 1 96.38 155 ILE A O 1
ATOM 1215 N N . GLY A 1 156 ? -1.334 29.516 5.289 1 94.94 156 GLY A N 1
ATOM 1216 C CA . GLY A 1 156 ? -0.153 28.734 5.598 1 94.94 156 GLY A CA 1
ATOM 1217 C C . GLY A 1 156 ? 0.191 27.719 4.52 1 94.94 156 GLY A C 1
ATOM 1218 O O . GLY A 1 156 ? -0.683 26.984 4.043 1 94.94 156 GLY A O 1
ATOM 1219 N N . THR A 1 157 ? 1.389 27.656 4.023 1 93.44 157 THR A N 1
ATOM 1220 C CA . THR A 1 157 ? 1.862 26.703 3.027 1 93.44 157 THR A CA 1
ATOM 1221 C C . THR A 1 157 ? 3.223 26.125 3.426 1 93.44 157 THR A C 1
ATOM 1223 O O . THR A 1 157 ? 3.811 26.547 4.422 1 93.44 157 THR A O 1
ATOM 1226 N N . ASP A 1 158 ? 3.59 25.172 2.652 1 87 158 ASP A N 1
ATOM 1227 C CA . ASP A 1 158 ? 4.941 24.688 2.916 1 87 158 ASP A CA 1
ATOM 1228 C C . ASP A 1 158 ? 5.984 25.734 2.502 1 87 158 ASP A C 1
ATOM 1230 O O . ASP A 1 158 ? 5.633 26.828 2.061 1 87 158 ASP A O 1
ATOM 1234 N N . SER A 1 159 ? 7.172 25.625 2.779 1 81.44 159 SER A N 1
ATOM 1235 C CA . SER A 1 159 ? 8.211 26.625 2.539 1 81.44 159 SER A CA 1
ATOM 1236 C C . SER A 1 159 ? 8.898 26.391 1.196 1 81.44 159 SER A C 1
ATOM 1238 O O . SER A 1 159 ? 10.039 26.812 0.995 1 81.44 159 SER A O 1
ATOM 1240 N N . ALA A 1 160 ? 8.141 25.703 0.263 1 83.25 160 ALA A N 1
ATOM 1241 C CA . ALA A 1 160 ? 8.695 25.547 -1.079 1 83.25 160 ALA A CA 1
ATOM 1242 C C . ALA A 1 160 ? 8.781 26.906 -1.792 1 83.25 160 ALA A C 1
ATOM 1244 O O . ALA A 1 160 ? 7.922 27.766 -1.611 1 83.25 160 ALA A O 1
ATOM 1245 N N . PRO A 1 161 ? 9.789 27.031 -2.598 1 84.81 161 PRO A N 1
ATOM 1246 C CA . PRO A 1 161 ? 10.016 28.328 -3.24 1 84.81 161 PRO A CA 1
ATOM 1247 C C . PRO A 1 161 ? 8.805 28.812 -4.035 1 84.81 161 PRO A C 1
ATOM 1249 O O . PRO A 1 161 ? 8.461 30 -3.99 1 84.81 161 PRO A O 1
ATOM 1252 N N . ASN A 1 162 ? 8.195 27.906 -4.715 1 88 162 ASN A N 1
ATOM 1253 C CA . ASN A 1 162 ? 7.031 28.297 -5.508 1 88 162 ASN A CA 1
ATOM 1254 C C . ASN A 1 162 ? 5.871 28.734 -4.625 1 88 162 ASN A C 1
ATOM 1256 O O . ASN A 1 162 ? 5.152 29.688 -4.965 1 88 162 ASN A O 1
ATOM 1260 N N . MET A 1 163 ? 5.695 28.156 -3.492 1 90.19 163 MET A N 1
ATOM 1261 C CA . MET A 1 163 ? 4.613 28.5 -2.574 1 90.19 163 MET A CA 1
ATOM 1262 C C . MET A 1 163 ? 4.891 29.828 -1.886 1 90.19 163 MET A C 1
ATOM 1264 O O . MET A 1 163 ? 3.975 30.625 -1.682 1 90.19 163 MET A O 1
ATOM 1268 N N . VAL A 1 164 ? 6.152 30.047 -1.55 1 88.5 164 VAL A N 1
ATOM 1269 C CA . VAL A 1 164 ? 6.539 31.312 -0.949 1 88.5 164 VAL A CA 1
ATOM 1270 C C . VAL A 1 164 ? 6.312 32.469 -1.946 1 88.5 164 VAL A C 1
ATOM 1272 O O . VAL A 1 164 ? 5.773 33.5 -1.588 1 88.5 164 VAL A O 1
ATOM 1275 N N . ALA A 1 165 ? 6.742 32.156 -3.182 1 92.56 165 ALA A N 1
ATOM 1276 C CA . ALA A 1 165 ? 6.523 33.156 -4.23 1 92.56 165 ALA A CA 1
ATOM 1277 C C . ALA A 1 165 ? 5.031 33.375 -4.453 1 92.56 165 ALA A C 1
ATOM 1279 O O . ALA A 1 165 ? 4.609 34.531 -4.68 1 92.56 165 ALA A O 1
ATOM 1280 N N . ALA A 1 166 ? 4.258 32.375 -4.383 1 93.94 166 ALA A N 1
ATOM 1281 C CA . ALA A 1 166 ? 2.811 32.5 -4.508 1 93.94 166 ALA A CA 1
ATOM 1282 C C . ALA A 1 166 ? 2.229 33.312 -3.367 1 93.94 166 ALA A C 1
ATOM 1284 O O . ALA A 1 166 ? 1.307 34.125 -3.574 1 93.94 166 ALA A O 1
ATOM 1285 N N . GLY A 1 167 ? 2.723 33.125 -2.182 1 92.06 167 GLY A N 1
ATOM 1286 C CA . GLY A 1 167 ? 2.293 33.906 -1.021 1 92.06 167 GLY A CA 1
ATOM 1287 C C . GLY A 1 167 ? 2.477 35.406 -1.19 1 92.06 167 GLY A C 1
ATOM 1288 O O . GLY A 1 167 ? 1.686 36.188 -0.67 1 92.06 167 GLY A O 1
ATOM 1289 N N . ARG A 1 168 ? 3.43 35.781 -1.961 1 91.5 168 ARG A N 1
ATOM 1290 C CA . ARG A 1 168 ? 3.705 37.188 -2.189 1 91.5 168 ARG A CA 1
ATOM 1291 C C . ARG A 1 168 ? 2.697 37.812 -3.16 1 91.5 168 ARG A C 1
ATOM 1293 O O . ARG A 1 168 ? 2.451 39 -3.137 1 91.5 168 ARG A O 1
ATOM 1300 N N . ILE A 1 169 ? 2.178 36.938 -3.969 1 94.38 169 ILE A N 1
ATOM 1301 C CA . ILE A 1 169 ? 1.215 37.375 -4.977 1 94.38 169 ILE A CA 1
ATOM 1302 C C . ILE A 1 169 ? -0.174 37.5 -4.352 1 94.38 169 ILE A C 1
ATOM 1304 O O . ILE A 1 169 ? -0.974 38.344 -4.738 1 94.38 169 ILE A O 1
ATOM 1308 N N . LEU A 1 170 ? -0.442 36.688 -3.42 1 94.94 170 LEU A N 1
ATOM 1309 C CA . LEU A 1 170 ? -1.759 36.625 -2.795 1 94.94 170 LEU A CA 1
ATOM 1310 C C . LEU A 1 170 ? -1.998 37.812 -1.884 1 94.94 170 LEU A C 1
ATOM 1312 O O . LEU A 1 170 ? -1.059 38.344 -1.278 1 94.94 170 LEU A O 1
ATOM 1316 N N . PRO A 1 171 ? -3.217 38.219 -1.794 1 94.5 171 PRO A N 1
ATOM 1317 C CA . PRO A 1 171 ? -3.533 39.375 -0.953 1 94.5 171 PRO A CA 1
ATOM 1318 C C . PRO A 1 171 ? -3.67 39.031 0.524 1 94.5 171 PRO A C 1
ATOM 1320 O O . PRO A 1 171 ? -4.23 39.781 1.305 1 94.5 171 PRO A O 1
ATOM 1323 N N . PHE A 1 172 ? -3.254 37.875 0.971 1 94.88 172 PHE A N 1
ATOM 1324 C CA . PHE A 1 172 ? -3.336 37.375 2.338 1 94.88 172 PHE A CA 1
ATOM 1325 C C . PHE A 1 172 ? -1.964 37.375 3.002 1 94.88 172 PHE A C 1
ATOM 1327 O O . PHE A 1 172 ? -0.938 37.375 2.318 1 94.88 172 PHE A O 1
ATOM 1334 N N . GLU A 1 173 ? -1.993 37.438 4.328 1 95.62 173 GLU A N 1
ATOM 1335 C CA . GLU A 1 173 ? -0.731 37.25 5.031 1 95.62 173 GLU A CA 1
ATOM 1336 C C . GLU A 1 173 ? -0.229 35.812 4.848 1 95.62 173 GLU A C 1
ATOM 1338 O O . GLU A 1 173 ? -0.985 34.844 5.023 1 95.62 173 GLU A O 1
ATOM 1343 N N . HIS A 1 174 ? 0.953 35.656 4.414 1 95.31 174 HIS A N 1
ATOM 1344 C CA . HIS A 1 174 ? 1.52 34.312 4.195 1 95.31 174 HIS A CA 1
ATOM 1345 C C . HIS A 1 174 ? 2.344 33.875 5.395 1 95.31 174 HIS A C 1
ATOM 1347 O O . HIS A 1 174 ? 3.227 34.594 5.855 1 95.31 174 HIS A O 1
ATOM 1353 N N . LEU A 1 175 ? 2.051 32.75 5.883 1 94.06 175 LEU A N 1
ATOM 1354 C CA . LEU A 1 175 ? 2.789 32.125 6.984 1 94.06 175 LEU A CA 1
ATOM 1355 C C . LEU A 1 175 ? 3.367 30.781 6.566 1 94.06 175 LEU A C 1
ATOM 1357 O O . LEU A 1 175 ? 2.678 29.766 6.621 1 94.06 175 LEU A O 1
ATOM 1361 N N . PRO A 1 176 ? 4.617 30.781 6.238 1 91.5 176 PRO A N 1
ATOM 1362 C CA . PRO A 1 176 ? 5.238 29.484 5.934 1 91.5 176 PRO A CA 1
ATOM 1363 C C . PRO A 1 176 ? 5.23 28.531 7.125 1 91.5 176 PRO A C 1
ATOM 1365 O O . PRO A 1 176 ? 5.379 28.969 8.273 1 91.5 176 PRO A O 1
ATOM 1368 N N . CYS A 1 177 ? 5.074 27.281 6.836 1 90.12 177 CYS A N 1
ATOM 1369 C CA . CYS A 1 177 ? 5 26.266 7.883 1 90.12 177 CYS A CA 1
ATOM 1370 C C . CYS A 1 177 ? 6.305 26.188 8.664 1 90.12 177 CYS A C 1
ATOM 1372 O O . CYS A 1 177 ? 7.352 25.859 8.109 1 90.12 177 CYS A O 1
ATOM 1374 N N . VAL A 1 178 ? 6.234 26.422 9.922 1 87.94 178 VAL A N 1
ATOM 1375 C CA . VAL A 1 178 ? 7.422 26.484 10.766 1 87.94 178 VAL A CA 1
ATOM 1376 C C . VAL A 1 178 ? 7.992 25.078 10.961 1 87.94 178 VAL A C 1
ATOM 1378 O O . VAL A 1 178 ? 9.203 24.922 11.117 1 87.94 178 VAL A O 1
ATOM 1381 N N . ALA A 1 179 ? 7.125 24.125 10.969 1 86.5 179 ALA A N 1
ATOM 1382 C CA . ALA A 1 179 ? 7.613 22.75 11.102 1 86.5 179 ALA A CA 1
ATOM 1383 C C . ALA A 1 179 ? 8.578 22.406 9.977 1 86.5 179 ALA A C 1
ATOM 1385 O O . ALA A 1 179 ? 9.594 21.734 10.203 1 86.5 179 ALA A O 1
ATOM 1386 N N . HIS A 1 180 ? 8.281 22.859 8.742 1 85.62 180 HIS A N 1
ATOM 1387 C CA . HIS A 1 180 ? 9.156 22.609 7.609 1 85.62 180 HIS A CA 1
ATOM 1388 C C . HIS A 1 180 ? 10.477 23.359 7.762 1 85.62 180 HIS A C 1
ATOM 1390 O O . HIS A 1 180 ? 11.531 22.859 7.34 1 85.62 180 HIS A O 1
ATOM 1396 N N . VAL A 1 181 ? 10.383 24.484 8.32 1 86.81 181 VAL A N 1
ATOM 1397 C CA . VAL A 1 181 ? 11.578 25.297 8.555 1 86.81 181 VAL A CA 1
ATOM 1398 C C . VAL A 1 181 ? 12.5 24.578 9.539 1 86.81 181 VAL A C 1
ATOM 1400 O O . VAL A 1 181 ? 13.695 24.438 9.281 1 86.81 181 VAL A O 1
ATOM 1403 N N . VAL A 1 182 ? 11.906 24.141 10.602 1 88.06 182 VAL A N 1
ATOM 1404 C CA . VAL A 1 182 ? 12.688 23.469 11.641 1 88.06 182 VAL A CA 1
ATOM 1405 C C . VAL A 1 182 ? 13.25 22.156 11.086 1 88.06 182 VAL A C 1
ATOM 1407 O O . VAL A 1 182 ? 14.414 21.828 11.328 1 88.06 182 VAL A O 1
ATOM 1410 N N . GLN A 1 183 ? 12.484 21.438 10.336 1 87.44 183 GLN A N 1
ATOM 1411 C CA . GLN A 1 183 ? 12.914 20.188 9.734 1 87.44 183 GLN A CA 1
ATOM 1412 C C . GLN A 1 183 ? 14.148 20.391 8.859 1 87.44 183 GLN A C 1
ATOM 1414 O O . GLN A 1 183 ? 15.117 19.641 8.953 1 87.44 183 GLN A O 1
ATOM 1419 N N . ARG A 1 184 ? 14.117 21.375 8.07 1 85.94 184 ARG A N 1
ATOM 1420 C CA . ARG A 1 184 ? 15.219 21.656 7.16 1 85.94 184 ARG A CA 1
ATOM 1421 C C . ARG A 1 184 ? 16.484 22.047 7.934 1 85.94 184 ARG A C 1
ATOM 1423 O O . ARG A 1 184 ? 17.578 21.641 7.566 1 85.94 184 ARG A O 1
ATOM 1430 N N . ALA A 1 185 ? 16.312 22.828 8.938 1 90.38 185 ALA A N 1
ATOM 1431 C CA . ALA A 1 185 ? 17.453 23.25 9.75 1 90.38 185 ALA A CA 1
ATOM 1432 C C . ALA A 1 185 ? 18.141 22.031 10.375 1 90.38 185 ALA A C 1
ATOM 1434 O O . ALA A 1 185 ? 19.375 21.969 10.406 1 90.38 185 ALA A O 1
ATOM 1435 N N . ILE A 1 186 ? 17.375 21.125 10.844 1 91.81 186 ILE A N 1
ATOM 1436 C CA . ILE A 1 186 ? 17.906 19.938 11.5 1 91.81 186 ILE A CA 1
ATOM 1437 C C . ILE A 1 186 ? 18.656 19.094 10.477 1 91.81 186 ILE A C 1
ATOM 1439 O O . ILE A 1 186 ? 19.766 18.625 10.734 1 91.81 186 ILE A O 1
ATOM 1443 N N . VAL A 1 187 ? 18.062 18.906 9.312 1 89.81 187 VAL A N 1
ATOM 1444 C CA . VAL A 1 187 ? 18.672 18.078 8.273 1 89.81 187 VAL A CA 1
ATOM 1445 C C . VAL A 1 187 ? 20 18.672 7.84 1 89.81 187 VAL A C 1
ATOM 1447 O O . VAL A 1 187 ? 20.984 17.953 7.676 1 89.81 187 VAL A O 1
ATOM 1450 N N . MET A 1 188 ? 20.016 20 7.719 1 90.06 188 MET A N 1
ATOM 1451 C CA . MET A 1 188 ? 21.25 20.688 7.344 1 90.06 188 MET A CA 1
ATOM 1452 C C . MET A 1 188 ? 22.297 20.531 8.43 1 90.06 188 MET A C 1
ATOM 1454 O O . MET A 1 188 ? 23.484 20.344 8.133 1 90.06 188 MET A O 1
ATOM 1458 N N . SER A 1 189 ? 21.828 20.547 9.625 1 93.31 189 SER A N 1
ATOM 1459 C CA . SER A 1 189 ? 22.75 20.406 10.742 1 93.31 189 SER A CA 1
ATOM 1460 C C . SER A 1 189 ? 23.344 19.016 10.812 1 93.31 189 SER A C 1
ATOM 1462 O O . SER A 1 189 ? 24.516 18.844 11.156 1 93.31 189 SER A O 1
ATOM 1464 N N . LEU A 1 190 ? 22.547 18.047 10.516 1 92.31 190 LEU A N 1
ATOM 1465 C CA . LEU A 1 190 ? 23.016 16.672 10.508 1 92.31 190 LEU A CA 1
ATOM 1466 C C . LEU A 1 190 ? 24.078 16.469 9.422 1 92.31 190 LEU A C 1
ATOM 1468 O O . LEU A 1 190 ? 25.062 15.773 9.648 1 92.31 190 LEU A O 1
ATOM 1472 N N . ARG A 1 191 ? 23.891 17.094 8.344 1 88.56 191 ARG A N 1
ATOM 1473 C CA . ARG A 1 191 ? 24.812 16.969 7.219 1 88.56 191 ARG A CA 1
ATOM 1474 C C . ARG A 1 191 ? 26.141 17.656 7.527 1 88.56 191 ARG A C 1
ATOM 1476 O O . ARG A 1 191 ? 27.203 17.125 7.223 1 88.56 191 ARG A O 1
ATOM 1483 N N . GLU A 1 192 ? 26.031 18.75 8.203 1 91.19 192 GLU A N 1
ATOM 1484 C CA . GLU A 1 192 ? 27.219 19.562 8.445 1 91.19 192 GLU A CA 1
ATOM 1485 C C . GLU A 1 192 ? 27.938 19.125 9.727 1 91.19 192 GLU A C 1
ATOM 1487 O O . GLU A 1 192 ? 29.125 19.391 9.906 1 91.19 192 GLU A O 1
ATOM 1492 N N . GLY A 1 193 ? 27.281 18.516 10.695 1 90.44 193 GLY A N 1
ATOM 1493 C CA . GLY A 1 193 ? 27.812 18.219 12.023 1 90.44 193 GLY A CA 1
ATOM 1494 C C . GLY A 1 193 ? 28.828 17.094 12.016 1 90.44 193 GLY A C 1
ATOM 1495 O O . GLY A 1 193 ? 29.484 16.844 13.031 1 90.44 193 GLY A O 1
ATOM 1496 N N . GLY A 1 194 ? 29.031 16.391 10.883 1 89.25 194 GLY A N 1
ATOM 1497 C CA . GLY A 1 194 ? 30.047 15.352 10.812 1 89.25 194 GLY A CA 1
ATOM 1498 C C . GLY A 1 194 ? 29.578 14.031 11.383 1 89.25 194 GLY A C 1
ATOM 1499 O O . GLY A 1 194 ? 30.359 13.281 11.969 1 89.25 194 GLY A O 1
ATOM 1500 N N . PHE A 1 195 ? 28.391 13.82 11.391 1 92.94 195 PHE A N 1
ATOM 1501 C CA . PHE A 1 195 ? 27.844 12.586 11.938 1 92.94 195 PHE A CA 1
ATOM 1502 C C . PHE A 1 195 ? 27.688 11.531 10.844 1 92.94 195 PHE A C 1
ATOM 1504 O O . PHE A 1 195 ? 27.344 10.383 11.125 1 92.94 195 PHE A O 1
ATOM 1511 N N . ASP A 1 196 ? 28 11.852 9.625 1 90.62 196 ASP A N 1
ATOM 1512 C CA . ASP A 1 196 ? 27.703 11.039 8.453 1 90.62 196 ASP A CA 1
ATOM 1513 C C . ASP A 1 196 ? 28.375 9.672 8.547 1 90.62 196 ASP A C 1
ATOM 1515 O O . ASP A 1 196 ? 27.781 8.648 8.211 1 90.62 196 ASP A O 1
ATOM 1519 N N . GLY A 1 197 ? 29.609 9.672 8.953 1 92 197 GLY A N 1
ATOM 1520 C CA . GLY A 1 197 ? 30.328 8.406 9.062 1 92 197 GLY A CA 1
ATOM 1521 C C . GLY A 1 197 ? 29.672 7.43 10.016 1 92 197 GLY A C 1
ATOM 1522 O O . GLY A 1 197 ? 29.438 6.273 9.664 1 92 197 GLY A O 1
ATOM 1523 N N . ALA A 1 198 ? 29.391 7.941 11.203 1 94.5 198 ALA A N 1
ATOM 1524 C CA . ALA A 1 198 ? 28.75 7.105 12.219 1 94.5 198 ALA A CA 1
ATOM 1525 C C . ALA A 1 198 ? 27.359 6.656 11.766 1 94.5 198 ALA A C 1
ATOM 1527 O O . ALA A 1 198 ? 26.984 5.496 11.953 1 94.5 198 ALA A O 1
ATOM 1528 N N . LEU A 1 199 ? 26.625 7.547 11.141 1 94.56 199 LEU A N 1
ATOM 1529 C CA . LEU A 1 199 ? 25.266 7.238 10.688 1 94.56 199 LEU A CA 1
ATOM 1530 C C . LEU A 1 199 ? 25.297 6.242 9.531 1 94.56 199 LEU A C 1
ATOM 1532 O O . LEU A 1 199 ? 24.422 5.379 9.43 1 94.56 199 LEU A O 1
ATOM 1536 N N . ALA A 1 200 ? 26.281 6.375 8.688 1 94.19 200 ALA A N 1
ATOM 1537 C CA . ALA A 1 200 ? 26.422 5.445 7.574 1 94.19 200 ALA A CA 1
ATOM 1538 C C . ALA A 1 200 ? 26.641 4.02 8.07 1 94.19 200 ALA A C 1
ATOM 1540 O O . ALA A 1 200 ? 26.078 3.066 7.52 1 94.19 200 ALA A O 1
ATOM 1541 N N . LYS A 1 201 ? 27.484 3.883 9.055 1 95.62 201 LYS A N 1
ATOM 1542 C CA . LYS A 1 201 ? 27.703 2.566 9.648 1 95.62 201 LYS A CA 1
ATOM 1543 C C . LYS A 1 201 ? 26.422 2 10.242 1 95.62 201 LYS A C 1
ATOM 1545 O O . LYS A 1 201 ? 26.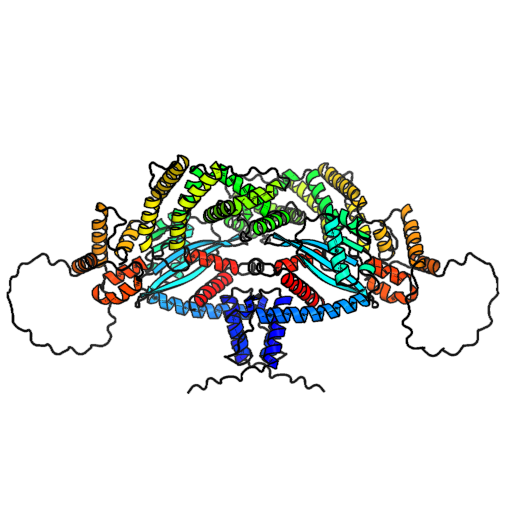125 0.816 10.078 1 95.62 201 LYS A O 1
ATOM 1550 N N . CYS A 1 202 ? 25.672 2.912 10.93 1 95.94 202 CYS A N 1
ATOM 1551 C CA . CYS A 1 202 ? 24.391 2.488 11.492 1 95.94 202 CYS A CA 1
ATOM 1552 C C . CYS A 1 202 ? 23.453 1.996 10.398 1 95.94 202 CYS A C 1
ATOM 1554 O O . CYS A 1 202 ? 22.812 0.954 10.547 1 95.94 202 CYS A O 1
ATOM 1556 N N . ARG A 1 203 ? 23.375 2.709 9.305 1 94.75 203 ARG A N 1
ATOM 1557 C CA . ARG A 1 203 ? 22.5 2.361 8.195 1 94.75 203 ARG A CA 1
ATOM 1558 C C . ARG A 1 203 ? 22.844 0.992 7.621 1 94.75 203 ARG A C 1
ATOM 1560 O O . ARG A 1 203 ? 21.953 0.198 7.309 1 94.75 203 ARG A O 1
ATOM 1567 N N . LYS A 1 204 ? 24.094 0.727 7.5 1 95.06 204 LYS A N 1
ATOM 1568 C CA . LYS A 1 204 ? 24.562 -0.556 6.969 1 95.06 204 LYS A CA 1
ATOM 1569 C C . LYS A 1 204 ? 24.188 -1.701 7.906 1 95.06 204 LYS A C 1
ATOM 1571 O O . LYS A 1 204 ? 23.734 -2.758 7.461 1 95.06 204 LYS A O 1
ATOM 1576 N N . VAL A 1 205 ? 24.375 -1.441 9.148 1 95.19 205 VAL A N 1
ATOM 1577 C CA . VAL A 1 205 ? 24.047 -2.463 10.133 1 95.19 205 VAL A CA 1
ATOM 1578 C C . VAL A 1 205 ? 22.547 -2.736 10.109 1 95.19 205 VAL A C 1
ATOM 1580 O O . VAL A 1 205 ? 22.109 -3.893 10.07 1 95.19 205 VAL A O 1
ATOM 1583 N N . VAL A 1 206 ? 21.781 -1.648 10.141 1 94.94 206 VAL A N 1
ATOM 1584 C CA . VAL A 1 206 ? 20.328 -1.779 10.141 1 94.94 206 VAL A CA 1
ATOM 1585 C C . VAL A 1 206 ? 19.891 -2.5 8.867 1 94.94 206 VAL A C 1
ATOM 1587 O O . VAL A 1 206 ? 19.016 -3.375 8.922 1 94.94 206 VAL A O 1
ATOM 1590 N N . GLY A 1 207 ? 20.484 -2.145 7.762 1 92.75 207 GLY A N 1
ATOM 1591 C CA . GLY A 1 207 ? 20.172 -2.799 6.504 1 92.75 207 GLY A CA 1
ATOM 1592 C C . GLY A 1 207 ? 20.438 -4.293 6.523 1 92.75 207 GLY A C 1
ATOM 1593 O O . GLY A 1 207 ? 19.641 -5.074 5.992 1 92.75 207 GLY A O 1
ATOM 1594 N N . HIS A 1 208 ? 21.5 -4.715 7.145 1 91.88 208 HIS A N 1
ATOM 1595 C CA . HIS A 1 208 ? 21.875 -6.117 7.27 1 91.88 208 HIS A CA 1
ATOM 1596 C C . HIS A 1 208 ? 20.781 -6.926 7.953 1 91.88 208 HIS A C 1
ATOM 1598 O O . HIS A 1 208 ? 20.484 -8.047 7.543 1 91.88 208 HIS A O 1
ATOM 1604 N N . PHE A 1 209 ? 20.188 -6.363 8.906 1 90.25 209 PHE A N 1
ATOM 1605 C CA . PHE A 1 209 ? 19.188 -7.086 9.68 1 90.25 209 PHE A CA 1
ATOM 1606 C C . PHE A 1 209 ? 17.797 -6.914 9.07 1 90.25 209 PHE A C 1
ATOM 1608 O O . PHE A 1 209 ? 16.953 -7.805 9.172 1 90.25 209 PHE A O 1
ATOM 1615 N N . LYS A 1 210 ? 17.578 -5.805 8.391 1 87.25 210 LYS A N 1
ATOM 1616 C CA . LYS A 1 210 ? 16.25 -5.543 7.82 1 87.25 210 LYS A CA 1
ATOM 1617 C C . LYS A 1 210 ? 16.047 -6.328 6.523 1 87.25 210 LYS A C 1
ATOM 1619 O O . LYS A 1 210 ? 14.938 -6.75 6.215 1 87.25 210 LYS A O 1
ATOM 1624 N N . HIS A 1 211 ? 17.094 -6.551 5.828 1 81.25 211 HIS A N 1
ATOM 1625 C CA . HIS A 1 211 ? 16.984 -7.188 4.52 1 81.25 211 HIS A CA 1
ATOM 1626 C C . HIS A 1 211 ? 17 -8.703 4.637 1 81.25 211 HIS A C 1
ATOM 1628 O O . HIS A 1 211 ? 16.75 -9.414 3.662 1 81.25 211 HIS A O 1
ATOM 1634 N N . SER A 1 212 ? 17.297 -9.25 5.793 1 79.88 212 SER A N 1
ATOM 1635 C CA . SER A 1 212 ? 17.344 -10.688 6.004 1 79.88 212 SER A CA 1
ATOM 1636 C C . SER A 1 212 ? 16.531 -11.094 7.234 1 79.88 212 SER A C 1
ATOM 1638 O O . SER A 1 212 ? 16.953 -10.852 8.367 1 79.88 212 SER A O 1
ATOM 1640 N N . PRO A 1 213 ? 15.422 -11.711 6.941 1 78.69 213 PRO A N 1
ATOM 1641 C CA . PRO A 1 213 ? 14.633 -12.188 8.086 1 78.69 213 PRO A CA 1
ATOM 1642 C C . PRO A 1 213 ? 15.422 -13.125 9 1 78.69 213 PRO A C 1
ATOM 1644 O O . PRO A 1 213 ? 15.25 -13.086 10.219 1 78.69 213 PRO A O 1
ATOM 1647 N N . ALA A 1 214 ? 16.312 -13.914 8.461 1 79.56 214 ALA A N 1
ATOM 1648 C CA . ALA A 1 214 ? 17.141 -14.805 9.273 1 79.56 214 ALA A CA 1
ATOM 1649 C C . ALA A 1 214 ? 18.016 -14.008 10.242 1 79.56 214 ALA A C 1
ATOM 1651 O O . ALA A 1 214 ? 18.125 -14.352 11.422 1 79.56 214 ALA A O 1
ATOM 1652 N N . ASN A 1 215 ? 18.609 -12.945 9.734 1 86.94 215 ASN A N 1
ATOM 1653 C CA . ASN A 1 215 ? 19.422 -12.078 10.586 1 86.94 215 ASN A CA 1
ATOM 1654 C C . ASN A 1 215 ? 18.594 -11.422 11.688 1 86.94 215 ASN A C 1
ATOM 1656 O O . ASN A 1 215 ? 19.062 -11.305 12.82 1 86.94 215 ASN A O 1
ATOM 1660 N N . SER A 1 216 ? 17.438 -11.031 11.305 1 87.81 216 SER A N 1
ATOM 1661 C CA . SER A 1 216 ? 16.531 -10.398 12.266 1 87.81 216 SER A CA 1
ATOM 1662 C C . SER A 1 216 ? 16.141 -11.367 13.375 1 87.81 216 SER A C 1
ATOM 1664 O O . SER A 1 216 ? 16.062 -10.984 14.547 1 87.81 216 SER A O 1
ATOM 1666 N N . ASP A 1 217 ? 15.914 -12.586 13.023 1 84.56 217 ASP A N 1
ATOM 1667 C CA . ASP A 1 217 ? 15.555 -13.602 14.008 1 84.56 217 ASP A CA 1
ATOM 1668 C C . ASP A 1 217 ? 16.703 -13.875 14.969 1 84.56 217 ASP A C 1
ATOM 1670 O O . ASP A 1 217 ? 16.484 -14.055 16.172 1 84.56 217 ASP A O 1
ATOM 1674 N N . GLU A 1 218 ? 17.797 -13.984 14.438 1 88.62 218 GLU A N 1
ATOM 1675 C CA . GLU A 1 218 ? 18.969 -14.203 15.281 1 88.62 218 GLU A CA 1
ATOM 1676 C C . GLU A 1 218 ? 19.141 -13.062 16.281 1 88.62 218 GLU A C 1
ATOM 1678 O O . GLU A 1 218 ? 19.531 -13.289 17.422 1 88.62 218 GLU A O 1
ATOM 1683 N N . LEU A 1 219 ? 18.922 -11.852 15.805 1 92.5 219 LEU A N 1
ATOM 1684 C CA . LEU A 1 219 ? 18.984 -10.703 16.703 1 92.5 219 LEU A CA 1
ATOM 1685 C C . LEU A 1 219 ? 17.953 -10.812 17.812 1 92.5 219 LEU A C 1
ATOM 1687 O O . LEU A 1 219 ? 18.234 -10.531 18.984 1 92.5 219 LEU A O 1
ATOM 1691 N N . ASN A 1 220 ? 16.797 -11.234 17.438 1 90.69 220 ASN A N 1
ATOM 1692 C CA . ASN A 1 220 ? 15.727 -11.398 18.422 1 90.69 220 ASN A CA 1
ATOM 1693 C C . ASN A 1 220 ? 16.109 -12.414 19.484 1 90.69 220 ASN A C 1
ATOM 1695 O O . ASN A 1 220 ? 15.844 -12.195 20.672 1 90.69 220 ASN A O 1
ATOM 1699 N N . VAL A 1 221 ? 16.672 -13.492 19.094 1 89.69 221 VAL A N 1
ATOM 1700 C CA . VAL A 1 221 ? 17.109 -14.531 20 1 89.69 221 VAL A CA 1
ATOM 1701 C C . VAL A 1 221 ? 18.156 -13.977 20.969 1 89.69 221 VAL A C 1
ATOM 1703 O O . VAL A 1 221 ? 18.109 -14.234 22.172 1 89.69 221 VAL A O 1
ATOM 1706 N N . GLN A 1 222 ? 19.047 -13.227 20.422 1 93.56 222 GLN A N 1
ATOM 1707 C CA . GLN A 1 222 ? 20.109 -12.656 21.25 1 93.56 222 GLN A CA 1
ATOM 1708 C C . GLN A 1 222 ? 19.562 -11.609 22.219 1 93.56 222 GLN A C 1
ATOM 1710 O O . GLN A 1 222 ? 20.016 -11.5 23.359 1 93.56 222 GLN A O 1
ATOM 1715 N N . GLN A 1 223 ? 18.641 -10.773 21.703 1 95.19 223 GLN A N 1
ATOM 1716 C CA . GLN A 1 223 ? 17.984 -9.805 22.578 1 95.19 223 GLN A CA 1
ATOM 1717 C C . GLN A 1 223 ? 17.312 -10.5 23.766 1 95.19 223 GLN A C 1
ATOM 1719 O O . GLN A 1 223 ? 17.469 -10.062 24.906 1 95.19 223 GLN A O 1
ATOM 1724 N N . ALA A 1 224 ? 16.672 -11.562 23.516 1 93.31 224 ALA A N 1
ATOM 1725 C CA . ALA A 1 224 ? 16 -12.328 24.562 1 93.31 224 ALA A CA 1
ATOM 1726 C C . ALA A 1 224 ? 17.016 -12.914 25.547 1 93.31 224 ALA A C 1
ATOM 1728 O O . ALA A 1 224 ? 16.781 -12.906 26.75 1 93.31 224 ALA A O 1
ATOM 1729 N N . SER A 1 225 ? 18.047 -13.461 25 1 93.81 225 SER A N 1
ATOM 1730 C CA . SER A 1 225 ? 19.078 -14.07 25.828 1 93.81 225 SER A CA 1
ATOM 1731 C C . SER A 1 225 ? 19.703 -13.055 26.766 1 93.81 225 SER A C 1
ATOM 1733 O O . SER A 1 225 ? 20.141 -13.406 27.859 1 93.81 225 SER A O 1
ATOM 1735 N N . LEU A 1 226 ? 19.719 -11.781 26.359 1 94.12 226 LEU A N 1
ATOM 1736 C CA . LEU A 1 226 ? 20.312 -10.719 27.172 1 94.12 226 LEU A CA 1
ATOM 1737 C C . LEU A 1 226 ? 19.25 -10.07 28.062 1 94.12 226 LEU A C 1
ATOM 1739 O O . LEU A 1 226 ? 19.531 -9.07 28.734 1 94.12 226 LEU A O 1
ATOM 1743 N N . GLY A 1 227 ? 18.062 -10.531 27.984 1 91.88 227 GLY A N 1
ATOM 1744 C CA . GLY A 1 227 ? 17 -10.016 28.812 1 91.88 227 GLY A CA 1
ATOM 1745 C C . GLY A 1 227 ? 16.422 -8.711 28.297 1 91.88 227 GLY A C 1
ATOM 1746 O O . GLY A 1 227 ? 15.828 -7.938 29.062 1 91.88 227 GLY A O 1
ATOM 1747 N N . GLN A 1 228 ? 16.672 -8.438 27.078 1 92.12 228 GLN A N 1
ATOM 1748 C CA . GLN A 1 228 ? 16.172 -7.203 26.484 1 92.12 228 GLN A CA 1
ATOM 1749 C C . GLN A 1 228 ? 14.828 -7.43 25.797 1 92.12 228 GLN A C 1
ATOM 1751 O O . GLN A 1 228 ? 14.484 -8.562 25.453 1 92.12 228 GLN A O 1
ATOM 1756 N N . VAL A 1 229 ? 14.125 -6.367 25.719 1 90.69 229 VAL A N 1
ATOM 1757 C CA . VAL A 1 229 ? 12.883 -6.41 24.969 1 90.69 229 VAL A CA 1
ATOM 1758 C C . VAL A 1 229 ? 13.188 -6.668 23.484 1 90.69 229 VAL A C 1
ATOM 1760 O O . VAL A 1 229 ? 14.133 -6.094 22.938 1 90.69 229 VAL A O 1
ATOM 1763 N N . GLN A 1 230 ? 12.508 -7.668 22.953 1 90.38 230 GLN A N 1
ATOM 1764 C CA . GLN A 1 230 ? 12.672 -7.93 21.531 1 90.38 230 GLN A CA 1
ATOM 1765 C C . GLN A 1 230 ? 12.078 -6.801 20.688 1 90.38 230 GLN A C 1
ATOM 1767 O O . GLN A 1 230 ? 10.898 -6.473 20.828 1 90.38 230 GLN A O 1
ATOM 1772 N N . GLU A 1 231 ? 12.898 -6.082 19.891 1 90.69 231 GLU A N 1
ATOM 1773 C CA . GLU A 1 231 ? 12.445 -4.992 19.031 1 90.69 231 GLU A CA 1
ATOM 1774 C C . GLU A 1 231 ? 13.219 -4.965 17.719 1 90.69 231 GLU A C 1
ATOM 1776 O O . GLU A 1 231 ? 14.422 -5.242 17.703 1 90.69 231 GLU A O 1
ATOM 1781 N N . PRO A 1 232 ? 12.547 -4.672 16.719 1 88.69 232 PRO A N 1
ATOM 1782 C CA . PRO A 1 232 ? 13.258 -4.535 15.445 1 88.69 232 PRO A CA 1
ATOM 1783 C C . PRO A 1 232 ? 14.07 -3.24 15.352 1 88.69 232 PRO A C 1
ATOM 1785 O O . PRO A 1 232 ? 13.766 -2.271 16.047 1 88.69 232 PRO A O 1
ATOM 1788 N N . LEU A 1 233 ? 15.117 -3.24 14.578 1 93.06 233 LEU A N 1
ATOM 1789 C CA . LEU A 1 233 ? 15.844 -2.012 14.297 1 93.06 233 LEU A CA 1
ATOM 1790 C C . LEU A 1 233 ? 15.039 -1.105 13.367 1 93.06 233 LEU A C 1
ATOM 1792 O O . LEU A 1 233 ? 14.047 -1.535 12.781 1 93.06 233 LEU A O 1
ATOM 1796 N N . VAL A 1 234 ? 15.375 0.133 13.344 1 91.69 234 VAL A N 1
ATOM 1797 C CA . VAL A 1 234 ? 14.664 1.105 12.516 1 91.69 234 VAL A CA 1
ATOM 1798 C C . VAL A 1 234 ? 15.609 1.689 11.469 1 91.69 234 VAL A C 1
ATOM 1800 O O . VAL A 1 234 ? 16.719 2.125 11.797 1 91.69 234 VAL A O 1
ATOM 1803 N N . GLN A 1 235 ? 15.141 1.552 10.242 1 90.12 235 GLN A N 1
ATOM 1804 C CA . GLN A 1 235 ? 15.891 2.168 9.156 1 90.12 235 GLN A CA 1
ATOM 1805 C C . GLN A 1 235 ? 15.547 3.646 9.016 1 90.12 235 GLN A C 1
ATOM 1807 O O . GLN A 1 235 ? 14.367 4.016 9.023 1 90.12 235 GLN A O 1
ATOM 1812 N N . ASP A 1 236 ? 16.547 4.504 8.977 1 89.62 236 ASP A N 1
ATOM 1813 C CA . ASP A 1 236 ? 16.25 5.93 8.867 1 89.62 236 ASP A CA 1
ATOM 1814 C C . ASP A 1 236 ? 15.992 6.332 7.422 1 89.62 236 ASP A C 1
ATOM 1816 O O . ASP A 1 236 ? 16.438 5.648 6.496 1 89.62 236 ASP A O 1
ATOM 1820 N N . VAL A 1 237 ? 15.156 7.301 7.199 1 82.25 237 VAL A N 1
ATOM 1821 C CA . VAL A 1 237 ? 14.938 7.996 5.938 1 82.25 237 VAL A CA 1
ATOM 1822 C C . VAL A 1 237 ? 15.648 9.344 5.961 1 82.25 237 VAL A C 1
ATOM 1824 O O . VAL A 1 237 ? 15.312 10.219 6.766 1 82.25 237 VAL A O 1
ATOM 1827 N N . PRO A 1 238 ? 16.562 9.445 5.102 1 75.88 238 PRO A N 1
ATOM 1828 C CA . PRO A 1 238 ? 17.438 10.617 5.172 1 75.88 238 PRO A CA 1
ATOM 1829 C C . PRO A 1 238 ? 16.672 11.93 5.148 1 75.88 238 PRO A C 1
ATOM 1831 O O . PRO A 1 238 ? 17.109 12.922 5.734 1 75.88 238 PRO A O 1
ATOM 1834 N N . THR A 1 239 ? 15.5 11.922 4.559 1 74.94 239 THR A N 1
ATOM 1835 C CA . THR A 1 239 ? 14.766 13.18 4.434 1 74.94 239 THR A CA 1
ATOM 1836 C C . THR A 1 239 ? 13.875 13.406 5.656 1 74.94 239 THR A C 1
ATOM 1838 O O . THR A 1 239 ? 13.25 14.461 5.789 1 74.94 239 THR A O 1
ATOM 1841 N N . ARG A 1 240 ? 13.922 12.43 6.605 1 78.94 240 ARG A N 1
ATOM 1842 C CA . ARG A 1 240 ? 13.133 12.531 7.828 1 78.94 240 ARG A CA 1
ATOM 1843 C C . ARG A 1 240 ? 13.984 12.234 9.055 1 78.94 240 ARG A C 1
ATOM 1845 O O . ARG A 1 240 ? 14.133 11.078 9.453 1 78.94 240 ARG A O 1
ATOM 1852 N N . TRP A 1 241 ? 14.367 13.242 9.711 1 89.06 241 TRP A N 1
ATOM 1853 C CA . TRP A 1 241 ? 15.352 13.117 10.773 1 89.06 241 TRP A CA 1
ATOM 1854 C C . TRP A 1 241 ? 14.781 12.344 11.961 1 89.06 241 TRP A C 1
ATOM 1856 O O . TRP A 1 241 ? 15.523 11.797 12.773 1 89.06 241 TRP A O 1
ATOM 1866 N N . ASN A 1 242 ? 13.469 12.32 12.102 1 88.06 242 ASN A N 1
ATOM 1867 C CA . ASN A 1 242 ? 12.867 11.555 13.195 1 88.06 242 ASN A CA 1
ATOM 1868 C C . ASN A 1 242 ? 13.242 10.078 13.117 1 88.06 242 ASN A C 1
ATOM 1870 O O . ASN A 1 242 ? 13.469 9.438 14.148 1 88.06 242 ASN A O 1
ATOM 1874 N N . SER A 1 243 ? 13.32 9.641 11.93 1 90.56 243 SER A N 1
ATOM 1875 C CA . SER A 1 243 ? 13.719 8.242 11.75 1 90.56 243 SER A CA 1
ATOM 1876 C C . SER A 1 243 ? 15.195 8.047 12.094 1 90.56 243 SER A C 1
ATOM 1878 O O . SER A 1 243 ? 15.586 6.973 12.562 1 90.56 243 SER A O 1
ATOM 1880 N N . THR A 1 244 ? 15.984 9.07 11.859 1 93.25 244 THR A N 1
ATOM 1881 C CA . THR A 1 244 ? 17.391 9.016 12.25 1 93.25 244 THR A CA 1
ATOM 1882 C C . THR A 1 244 ? 17.531 8.906 13.766 1 93.25 244 THR A C 1
ATOM 1884 O O . THR A 1 244 ? 18.328 8.117 14.266 1 93.25 244 THR A O 1
ATOM 1887 N N . LEU A 1 245 ? 16.734 9.711 14.438 1 94.56 245 LEU A N 1
ATOM 1888 C CA . LEU A 1 245 ? 16.734 9.656 15.891 1 94.56 245 LEU A CA 1
ATOM 1889 C C . LEU A 1 245 ? 16.328 8.273 16.391 1 94.56 245 LEU A C 1
ATOM 1891 O O . LEU A 1 245 ? 16.953 7.719 17.297 1 94.56 245 LEU A O 1
ATOM 1895 N N . GLU A 1 246 ? 15.336 7.695 15.797 1 94.5 246 GLU A N 1
ATOM 1896 C CA . GLU A 1 246 ? 14.867 6.371 16.203 1 94.5 246 GLU A CA 1
ATOM 1897 C C . GLU A 1 246 ? 15.914 5.301 15.906 1 94.5 246 GLU A C 1
ATOM 1899 O O . GLU A 1 246 ? 16.094 4.363 16.688 1 94.5 246 GLU A O 1
ATOM 1904 N N . MET A 1 247 ? 16.484 5.438 14.773 1 96.12 247 MET A N 1
ATOM 1905 C CA . MET A 1 247 ? 17.547 4.508 14.43 1 96.12 247 MET A CA 1
ATOM 1906 C C . MET A 1 247 ? 18.672 4.547 15.469 1 96.12 247 MET A C 1
ATOM 1908 O O . MET A 1 247 ? 19.125 3.504 15.938 1 96.12 247 MET A O 1
ATOM 1912 N N . ILE A 1 248 ? 19.016 5.746 15.891 1 96.31 248 ILE A N 1
ATOM 1913 C CA . ILE A 1 248 ? 20.078 5.941 16.859 1 96.31 248 ILE A CA 1
ATOM 1914 C C . ILE A 1 248 ? 19.688 5.309 18.203 1 96.31 248 ILE A C 1
ATOM 1916 O O . ILE A 1 248 ? 20.469 4.562 18.797 1 96.31 248 ILE A O 1
ATOM 1920 N N . LYS A 1 249 ? 18.531 5.559 18.625 1 96.25 249 LYS A N 1
ATOM 1921 C CA . LYS A 1 249 ? 18.047 5.02 19.891 1 96.25 249 LYS A CA 1
ATOM 1922 C C . LYS A 1 249 ? 18.062 3.492 19.875 1 96.25 249 LYS A C 1
ATOM 1924 O O . LYS A 1 249 ? 18.516 2.865 20.844 1 96.25 249 LYS A O 1
ATOM 1929 N N . ARG A 1 250 ? 17.609 2.961 18.797 1 95.88 250 ARG A N 1
ATOM 1930 C CA . ARG A 1 250 ? 17.562 1.507 18.688 1 95.88 250 ARG A CA 1
ATOM 1931 C C . ARG A 1 250 ? 18.953 0.906 18.609 1 95.88 250 ARG A C 1
ATOM 1933 O O . ARG A 1 250 ? 19.219 -0.149 19.203 1 95.88 250 ARG A O 1
ATOM 1940 N N . MET A 1 251 ? 19.812 1.539 17.875 1 96.06 251 MET A N 1
ATOM 1941 C CA . MET A 1 251 ? 21.188 1.078 17.766 1 96.06 251 MET A CA 1
ATOM 1942 C C . MET A 1 251 ? 21.875 1.092 19.125 1 96.06 251 MET A C 1
ATOM 1944 O O . MET A 1 251 ? 22.594 0.151 19.469 1 96.06 251 MET A O 1
ATOM 1948 N N . ARG A 1 252 ? 21.625 2.102 19.859 1 95.75 252 ARG A N 1
ATOM 1949 C CA . ARG A 1 252 ? 22.266 2.248 21.172 1 95.75 252 ARG A CA 1
ATOM 1950 C C . ARG A 1 252 ? 21.703 1.242 22.172 1 95.75 252 ARG A C 1
ATOM 1952 O O . ARG A 1 252 ? 22.453 0.593 22.891 1 95.75 252 ARG A O 1
ATOM 1959 N N . ARG A 1 253 ? 20.453 1.061 22.172 1 95.06 253 ARG A N 1
ATOM 1960 C CA . ARG A 1 253 ? 19.797 0.139 23.094 1 95.06 253 ARG A CA 1
ATOM 1961 C C . ARG A 1 253 ? 20.172 -1.306 22.781 1 95.06 253 ARG A C 1
ATOM 1963 O O . ARG A 1 253 ? 20.234 -2.145 23.688 1 95.06 253 ARG A O 1
ATOM 1970 N N . ASN A 1 254 ? 20.453 -1.558 21.484 1 95.94 254 ASN A N 1
ATOM 1971 C CA . ASN A 1 254 ? 20.719 -2.93 21.062 1 95.94 254 ASN A CA 1
ATOM 1972 C C . ASN A 1 254 ? 22.203 -3.158 20.812 1 95.94 254 ASN A C 1
ATOM 1974 O O . ASN A 1 254 ? 22.594 -4.109 20.141 1 95.94 254 ASN A O 1
ATOM 1978 N N . ARG A 1 255 ? 23.031 -2.344 21.375 1 95.38 255 ARG A N 1
ATOM 1979 C CA . ARG A 1 255 ? 24.469 -2.379 21.094 1 95.38 255 ARG A CA 1
ATOM 1980 C C . ARG A 1 255 ? 25.047 -3.754 21.406 1 95.38 255 ARG A C 1
ATOM 1982 O O . ARG A 1 255 ? 25.703 -4.363 20.562 1 95.38 255 ARG A O 1
ATOM 1989 N N . ASP A 1 256 ? 24.766 -4.285 22.547 1 94.69 256 ASP A N 1
ATOM 1990 C CA . ASP A 1 256 ? 25.344 -5.555 22.984 1 94.69 256 ASP A CA 1
ATOM 1991 C C . ASP A 1 256 ? 24.781 -6.719 22.156 1 94.69 256 ASP A C 1
ATOM 1993 O O . ASP A 1 256 ? 25.531 -7.602 21.734 1 94.69 256 ASP A O 1
ATOM 1997 N N . ALA A 1 257 ? 23.5 -6.676 22 1 95.5 257 ALA A N 1
ATOM 1998 C CA . ALA A 1 257 ? 22.859 -7.73 21.203 1 95.5 257 ALA A CA 1
ATOM 1999 C C . ALA A 1 257 ? 23.391 -7.754 19.781 1 95.5 257 ALA A C 1
ATOM 2001 O O . ALA A 1 257 ? 23.609 -8.828 19.219 1 95.5 257 ALA A O 1
ATOM 2002 N N . LEU A 1 258 ? 23.625 -6.602 19.219 1 95.56 258 LEU A N 1
ATOM 2003 C CA . LEU A 1 258 ? 24.156 -6.488 17.859 1 95.56 258 LEU A CA 1
ATOM 2004 C C . LEU A 1 258 ? 25.578 -7.035 17.781 1 95.56 258 LEU A C 1
ATOM 2006 O O . LEU A 1 258 ? 25.906 -7.793 16.859 1 95.56 258 LEU A O 1
ATOM 2010 N N . HIS A 1 259 ? 26.359 -6.699 18.75 1 94 259 HIS A N 1
ATOM 2011 C CA . HIS A 1 259 ? 27.75 -7.152 18.766 1 94 259 HIS A CA 1
ATOM 2012 C C . HIS A 1 259 ? 27.828 -8.672 18.906 1 94 259 HIS A C 1
ATOM 2014 O O . HIS A 1 259 ? 28.609 -9.32 18.203 1 94 259 HIS A O 1
ATOM 2020 N N . THR A 1 260 ? 27.016 -9.219 19.734 1 93.75 260 THR A N 1
ATOM 2021 C CA . THR A 1 260 ? 27.016 -10.656 19.953 1 93.75 260 THR A CA 1
ATOM 2022 C C . THR A 1 260 ? 26.531 -11.398 18.719 1 93.75 260 THR A C 1
ATOM 2024 O O . THR A 1 260 ? 27.125 -12.398 18.297 1 93.75 260 THR A O 1
ATOM 2027 N N . THR A 1 261 ? 25.438 -10.898 18.125 1 94.12 261 THR A N 1
ATOM 2028 C CA . THR A 1 261 ? 24.859 -11.539 16.953 1 94.12 261 THR A CA 1
ATOM 2029 C C . THR A 1 261 ? 25.844 -11.508 15.781 1 94.12 261 THR A C 1
ATOM 2031 O O . THR A 1 261 ? 26.047 -12.516 15.109 1 94.12 261 THR A O 1
ATOM 2034 N N . LEU A 1 262 ? 26.453 -10.406 15.586 1 93.94 262 LEU A N 1
ATOM 2035 C CA . LEU A 1 262 ? 27.328 -10.219 14.438 1 93.94 262 LEU A CA 1
ATOM 2036 C C . LEU A 1 262 ? 28.641 -10.984 14.617 1 93.94 262 LEU A C 1
ATOM 2038 O O . LEU A 1 262 ? 29.297 -11.352 13.633 1 93.94 262 LEU A O 1
ATOM 2042 N N . SER A 1 263 ? 29 -11.219 15.852 1 91.81 263 SER A N 1
ATOM 2043 C CA . SER A 1 263 ? 30.188 -12.023 16.109 1 91.81 263 SER A CA 1
ATOM 2044 C C . SER A 1 263 ? 29.984 -13.469 15.68 1 91.81 263 SER A C 1
ATOM 2046 O O . SER A 1 263 ? 30.953 -14.18 15.398 1 91.81 263 SER A O 1
ATOM 2048 N N . GLN A 1 264 ? 28.734 -13.852 15.602 1 90 264 GLN A N 1
ATOM 2049 C CA . GLN A 1 264 ? 28.406 -15.227 15.25 1 90 264 GLN A CA 1
ATOM 2050 C C . GLN A 1 264 ? 28.094 -15.352 13.758 1 90 264 GLN A C 1
ATOM 2052 O O . GLN A 1 264 ? 27.859 -16.453 13.258 1 90 264 GLN A O 1
ATOM 2057 N N . GLN A 1 265 ? 28.016 -14.227 13.102 1 87.69 265 GLN A N 1
ATOM 2058 C CA . GLN A 1 265 ? 27.672 -14.211 11.688 1 87.69 265 GLN A CA 1
ATOM 2059 C C . GLN A 1 265 ? 28.891 -13.875 10.828 1 87.69 265 GLN A C 1
ATOM 2061 O O . GLN A 1 265 ? 29.812 -13.188 11.281 1 87.69 265 GLN A O 1
ATOM 2066 N N . LYS A 1 266 ? 28.875 -14.438 9.609 1 84.31 266 LYS A N 1
ATOM 2067 C CA . LYS A 1 266 ? 29.859 -13.984 8.617 1 84.31 266 LYS A CA 1
ATOM 2068 C C . LYS A 1 266 ? 29.359 -12.727 7.906 1 84.31 266 LYS A C 1
ATOM 2070 O O . LYS A 1 266 ? 28.312 -12.742 7.25 1 84.31 266 LYS A O 1
ATOM 2075 N N . HIS A 1 267 ? 30.031 -11.617 8.227 1 87 267 HIS A N 1
ATOM 2076 C CA . HIS A 1 267 ? 29.625 -10.367 7.598 1 87 267 HIS A CA 1
ATOM 2077 C C . HIS A 1 267 ? 30.812 -9.461 7.344 1 87 267 HIS A C 1
ATOM 2079 O O . HIS A 1 267 ? 31.906 -9.68 7.891 1 87 267 HIS A O 1
ATOM 2085 N N . ASN A 1 268 ? 30.594 -8.531 6.441 1 88.25 268 ASN A N 1
ATOM 2086 C CA . ASN A 1 268 ? 31.625 -7.535 6.145 1 88.25 268 ASN A CA 1
ATOM 2087 C C . ASN A 1 268 ? 31.219 -6.148 6.637 1 88.25 268 ASN A C 1
ATOM 2089 O O . ASN A 1 268 ? 31.625 -5.141 6.055 1 88.25 268 ASN A O 1
ATOM 2093 N N . LEU A 1 269 ? 30.5 -6.125 7.762 1 91.56 269 LEU A N 1
ATOM 2094 C CA . LEU A 1 269 ? 29.984 -4.855 8.266 1 91.56 269 LEU A CA 1
ATOM 2095 C C . LEU A 1 269 ? 30.984 -4.199 9.211 1 91.56 269 LEU A C 1
ATOM 2097 O O . LEU A 1 269 ? 31.672 -4.887 9.977 1 91.56 269 LEU A O 1
ATOM 2101 N N . ALA A 1 270 ? 31.172 -2.904 9.086 1 91.19 270 ALA A N 1
ATOM 2102 C CA . ALA A 1 270 ? 31.906 -2.117 10.07 1 91.19 270 ALA A CA 1
ATOM 2103 C C . ALA A 1 270 ? 30.969 -1.572 11.141 1 91.19 270 ALA A C 1
ATOM 2105 O O . ALA A 1 270 ? 30.141 -0.714 10.867 1 91.19 270 ALA A O 1
ATOM 2106 N N . LEU A 1 271 ? 31.156 -2.068 12.391 1 92.38 271 LEU A N 1
ATOM 2107 C CA . LEU A 1 271 ? 30.328 -1.599 13.492 1 92.38 271 LEU A CA 1
ATOM 2108 C C . LEU A 1 271 ? 30.828 -0.261 14.023 1 92.38 271 LEU A C 1
ATOM 2110 O O . LEU A 1 271 ? 32.031 0.034 13.938 1 92.38 271 LEU A O 1
ATOM 2114 N N . PRO A 1 272 ? 29.875 0.544 14.516 1 94.94 272 PRO A N 1
ATOM 2115 C CA . PRO A 1 272 ? 30.328 1.778 15.156 1 94.94 272 PRO A CA 1
ATOM 2116 C C . PRO A 1 272 ? 31.281 1.518 16.328 1 94.94 272 PRO A C 1
ATOM 2118 O O . PRO A 1 272 ? 31.062 0.585 17.109 1 94.94 272 PRO A O 1
ATOM 2121 N N . THR A 1 273 ? 32.344 2.285 16.375 1 94.94 273 THR A N 1
ATOM 2122 C CA . THR A 1 273 ? 33.281 2.197 17.484 1 94.94 273 THR A CA 1
ATOM 2123 C C . THR A 1 273 ? 32.688 2.783 18.75 1 94.94 273 THR A C 1
ATOM 2125 O O . THR A 1 273 ? 31.609 3.387 18.734 1 94.94 273 THR A O 1
ATOM 2128 N N . ASN A 1 274 ? 33.344 2.604 19.875 1 95.31 274 ASN A N 1
ATOM 2129 C CA . ASN A 1 274 ? 32.906 3.186 21.141 1 95.31 274 ASN A CA 1
ATOM 2130 C C . ASN A 1 274 ? 32.812 4.707 21.047 1 95.31 274 ASN A C 1
ATOM 2132 O O . ASN A 1 274 ? 31.875 5.305 21.578 1 95.31 274 ASN A O 1
ATOM 2136 N N . ALA A 1 275 ? 33.75 5.254 20.359 1 94.75 275 ALA A N 1
ATOM 2137 C CA . ALA A 1 275 ? 33.75 6.703 20.172 1 94.75 275 ALA A CA 1
ATOM 2138 C C . ALA A 1 275 ? 32.531 7.148 19.359 1 94.75 275 ALA A C 1
ATOM 2140 O O . ALA A 1 275 ? 31.953 8.203 19.625 1 94.75 275 ALA A O 1
ATOM 2141 N N . GLU A 1 276 ? 32.219 6.336 18.422 1 95.62 276 GLU A N 1
ATOM 2142 C CA . GLU A 1 276 ? 31.094 6.668 17.562 1 95.62 276 GLU A CA 1
ATOM 2143 C C . GLU A 1 276 ? 29.781 6.496 18.312 1 95.62 276 GLU A C 1
ATOM 2145 O O . GLU A 1 276 ? 28.844 7.273 18.125 1 95.62 276 GLU A O 1
ATOM 2150 N N . TYR A 1 277 ? 29.719 5.531 19.219 1 96.19 277 TYR A N 1
ATOM 2151 C CA . TYR A 1 277 ? 28.516 5.379 20.047 1 96.19 277 TYR A CA 1
ATOM 2152 C C . TYR A 1 277 ? 28.359 6.57 20.984 1 96.19 277 TYR A C 1
ATOM 2154 O O . TYR A 1 277 ? 27.234 6.996 21.266 1 96.19 277 TYR A O 1
ATOM 2162 N N . GLU A 1 278 ? 29.406 7.078 21.406 1 95.44 278 GLU A N 1
ATOM 2163 C CA . GLU A 1 278 ? 29.344 8.273 22.234 1 95.44 278 GLU A CA 1
ATOM 2164 C C . GLU A 1 278 ? 28.859 9.477 21.422 1 95.44 278 GLU A C 1
ATOM 2166 O O . GLU A 1 278 ? 28.078 10.297 21.938 1 95.44 278 GLU A O 1
ATOM 2171 N N . LYS A 1 279 ? 29.375 9.531 20.25 1 95.12 279 LYS A N 1
ATOM 2172 C CA . LYS A 1 279 ? 28.922 10.57 19.344 1 95.12 279 LYS A CA 1
ATOM 2173 C C . LYS A 1 279 ? 27.422 10.469 19.094 1 95.12 279 LYS A C 1
ATOM 2175 O O . LYS A 1 279 ? 26.719 11.484 19.062 1 95.12 279 LYS A O 1
ATOM 2180 N N . LEU A 1 280 ? 26.984 9.25 18.922 1 96.31 280 LEU A N 1
ATOM 2181 C CA . LEU A 1 280 ? 25.562 9.016 18.688 1 96.31 280 LEU A CA 1
ATOM 2182 C C . LEU A 1 280 ? 24.734 9.375 19.922 1 96.31 280 LEU A C 1
ATOM 2184 O O . LEU A 1 280 ? 23.625 9.891 19.797 1 96.31 280 LEU A O 1
ATOM 2188 N N . ALA A 1 281 ? 25.266 9.141 21.062 1 96.69 281 ALA A N 1
ATOM 2189 C CA . ALA A 1 281 ? 24.578 9.5 22.297 1 96.69 281 ALA A CA 1
ATOM 2190 C C . ALA A 1 281 ? 24.422 11.016 22.422 1 96.69 281 ALA A C 1
ATOM 2192 O O . ALA A 1 281 ? 23.359 11.5 22.859 1 96.69 281 ALA A O 1
ATOM 2193 N N . LYS A 1 282 ? 25.422 11.719 22.078 1 95.31 282 LYS A N 1
ATOM 2194 C CA . LYS A 1 282 ? 25.359 13.172 22.109 1 95.31 282 LYS A CA 1
ATOM 2195 C C . LYS A 1 282 ? 24.375 13.711 21.078 1 95.31 282 LYS A C 1
ATOM 2197 O O . LYS A 1 282 ? 23.641 14.672 21.359 1 95.31 282 LYS A O 1
ATOM 2202 N N . LEU A 1 283 ? 24.406 13.07 19.938 1 95.5 283 LEU A N 1
ATOM 2203 C CA . LEU A 1 283 ? 23.453 13.477 18.891 1 95.5 283 LEU A CA 1
ATOM 2204 C C . LEU A 1 283 ? 22.016 13.227 19.344 1 95.5 283 LEU A C 1
ATOM 2206 O O . LEU A 1 283 ? 21.125 14.047 19.078 1 95.5 283 LEU A O 1
ATOM 2210 N N . GLU A 1 284 ? 21.797 12.109 19.969 1 95.94 284 GLU A N 1
ATOM 2211 C CA . GLU A 1 284 ? 20.469 11.805 20.516 1 95.94 284 GLU A CA 1
ATOM 2212 C C . GLU A 1 284 ? 20 12.898 21.469 1 95.94 284 GLU A C 1
ATOM 2214 O O . GLU A 1 284 ? 18.859 13.344 21.391 1 95.94 284 GLU A O 1
ATOM 2219 N N . LYS A 1 285 ? 20.844 13.352 22.281 1 94.19 285 LYS A N 1
ATOM 2220 C CA . LYS A 1 285 ? 20.531 14.414 23.234 1 94.19 285 LYS A CA 1
ATOM 2221 C C . LYS A 1 285 ? 20.234 15.727 22.531 1 94.19 285 LYS A C 1
ATOM 2223 O O . LYS A 1 285 ? 19.344 16.469 22.938 1 94.19 285 LYS A O 1
ATOM 2228 N N . LEU A 1 286 ? 20.984 15.922 21.531 1 92.94 286 LEU A N 1
ATOM 2229 C CA . LEU A 1 286 ? 20.828 17.156 20.75 1 92.94 286 LEU A CA 1
ATOM 2230 C C . LEU A 1 286 ? 19.516 17.172 20 1 92.94 286 LEU A C 1
ATOM 2232 O O . LEU A 1 286 ? 18.922 18.234 19.812 1 92.94 286 LEU A O 1
ATOM 2236 N N . LEU A 1 287 ? 19.047 16.016 19.562 1 94.44 287 LEU A N 1
ATOM 2237 C CA . LEU A 1 287 ? 17.859 15.93 18.734 1 94.44 287 LEU A CA 1
ATOM 2238 C C . LEU A 1 287 ? 16.594 15.867 19.578 1 94.44 287 LEU A C 1
ATOM 2240 O O . LEU A 1 287 ? 15.492 16.078 19.078 1 94.44 287 LEU A O 1
ATOM 2244 N N . GLU A 1 288 ? 16.719 15.672 20.859 1 93.62 288 GLU A N 1
ATOM 2245 C CA . GLU A 1 288 ? 15.562 15.492 21.734 1 93.62 288 GLU A CA 1
ATOM 2246 C C . GLU A 1 288 ? 14.727 16.766 21.812 1 93.62 288 GLU A C 1
ATOM 2248 O O . GLU A 1 288 ? 13.5 16.719 21.688 1 93.62 288 GLU A O 1
ATOM 2253 N N . PRO A 1 289 ? 15.383 17.906 22.016 1 92.5 289 PRO A N 1
ATOM 2254 C CA . PRO A 1 289 ? 14.586 19.141 22.016 1 92.5 289 PRO A CA 1
ATOM 2255 C C . PRO A 1 289 ? 13.906 19.391 20.672 1 92.5 289 PRO A C 1
ATOM 2257 O O . PRO A 1 289 ? 12.805 19.938 20.625 1 92.5 289 PRO A O 1
ATOM 2260 N N . CYS A 1 290 ? 14.586 19.031 19.609 1 92.06 290 CYS A N 1
ATOM 2261 C CA . CYS A 1 290 ? 13.984 19.156 18.281 1 92.06 290 CYS A CA 1
ATOM 2262 C C . CYS A 1 290 ? 12.75 18.266 18.156 1 92.06 290 CYS A C 1
ATOM 2264 O O . CYS A 1 290 ? 11.727 18.703 17.625 1 92.06 290 CYS A O 1
ATOM 2266 N N . ARG A 1 291 ? 12.867 17.062 18.672 1 90.75 291 ARG A N 1
ATOM 2267 C CA . ARG A 1 291 ? 11.727 16.156 18.672 1 90.75 291 ARG A CA 1
ATOM 2268 C C . ARG A 1 291 ? 10.555 16.734 19.438 1 90.75 291 ARG A C 1
ATOM 2270 O O . 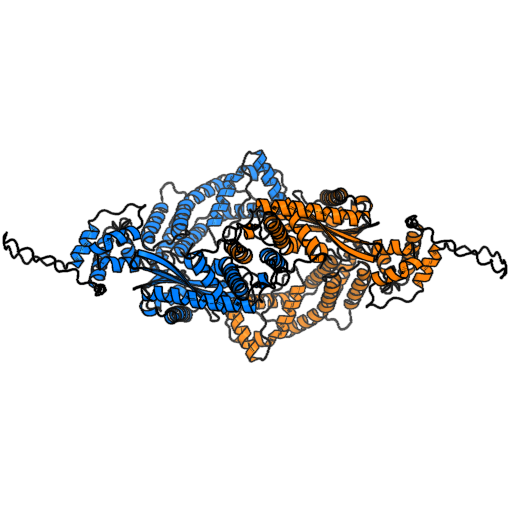ARG A 1 291 ? 9.414 16.703 18.984 1 90.75 291 ARG A O 1
ATOM 2277 N N . TYR A 1 292 ? 10.836 17.312 20.531 1 88.62 292 TYR A N 1
ATOM 2278 C CA . TYR A 1 292 ? 9.805 17.891 21.391 1 88.62 292 TYR A CA 1
ATOM 2279 C C . TYR A 1 292 ? 9.062 19.016 20.656 1 88.62 292 TYR A C 1
ATOM 2281 O O . TYR A 1 292 ? 7.828 19.047 20.656 1 88.62 292 TYR A O 1
ATOM 2289 N N . ILE A 1 293 ? 9.75 19.859 20.078 1 88.25 293 ILE A N 1
ATOM 2290 C CA . ILE A 1 293 ? 9.148 21.016 19.406 1 88.25 293 ILE A CA 1
ATOM 2291 C C . ILE A 1 293 ? 8.352 20.547 18.188 1 88.25 293 ILE A C 1
ATOM 2293 O O . ILE A 1 293 ? 7.27 21.062 17.922 1 88.25 293 ILE A O 1
ATOM 2297 N N . THR A 1 294 ? 8.914 19.625 17.453 1 84.38 294 THR A N 1
ATOM 2298 C CA . THR A 1 294 ? 8.219 19.125 16.281 1 84.38 294 THR A CA 1
ATOM 2299 C C . THR A 1 294 ? 6.914 18.438 16.672 1 84.38 294 THR A C 1
ATOM 2301 O O . THR A 1 294 ? 5.906 18.562 15.977 1 84.38 294 THR A O 1
ATOM 2304 N N . GLU A 1 295 ? 6.91 17.766 17.766 1 83.38 295 GLU A N 1
ATOM 2305 C CA . GLU A 1 295 ? 5.695 17.125 18.25 1 83.38 295 GLU A CA 1
ATOM 2306 C C . GLU A 1 295 ? 4.688 18.156 18.75 1 83.38 295 GLU A C 1
ATOM 2308 O O . GLU A 1 295 ? 3.479 17.984 18.562 1 83.38 295 GLU A O 1
ATOM 2313 N N . LEU A 1 296 ? 5.203 19.188 19.328 1 83.56 296 LEU A N 1
ATOM 2314 C CA . LEU A 1 296 ? 4.348 20.266 19.797 1 83.56 296 LEU A CA 1
ATOM 2315 C C . LEU A 1 296 ? 3.652 20.969 18.625 1 83.56 296 LEU A C 1
ATOM 2317 O O . LEU A 1 296 ? 2.451 21.234 18.688 1 83.56 296 LEU A O 1
ATOM 2321 N N . LEU A 1 297 ? 4.375 21.156 17.609 1 83.62 297 LEU A N 1
ATOM 2322 C CA . LEU A 1 297 ? 3.857 21.922 16.469 1 83.62 297 LEU A CA 1
ATOM 2323 C C . LEU A 1 297 ? 3.045 21.016 15.539 1 83.62 297 LEU A C 1
ATOM 2325 O O . LEU A 1 297 ? 2.168 21.5 14.82 1 83.62 297 LEU A O 1
ATOM 2329 N N . GLY A 1 298 ? 3.348 19.734 15.492 1 74.69 298 GLY A N 1
ATOM 2330 C CA . GLY A 1 298 ? 2.74 18.828 14.523 1 74.69 298 GLY A CA 1
ATOM 2331 C C . GLY A 1 298 ? 1.701 17.922 15.141 1 74.69 298 GLY A C 1
ATOM 2332 O O . GLY A 1 298 ? 1.186 17.016 14.469 1 74.69 298 GLY A O 1
ATOM 2333 N N . GLY A 1 299 ? 1.424 17.969 16.391 1 63.72 299 GLY A N 1
ATOM 2334 C CA . GLY A 1 299 ? 0.507 17.047 17.047 1 63.72 299 GLY A CA 1
ATOM 2335 C C . GLY A 1 299 ? -0.894 17.078 16.469 1 63.72 299 GLY A C 1
ATOM 2336 O O . GLY A 1 299 ? -1.146 17.797 15.492 1 63.72 299 GLY A O 1
ATOM 2337 N N . ASP A 1 300 ? -1.695 16.172 16.812 1 61.06 300 ASP A N 1
ATOM 2338 C CA . ASP A 1 300 ? -3.047 15.938 16.312 1 61.06 300 ASP A CA 1
ATOM 2339 C C . ASP A 1 300 ? -3.957 17.125 16.625 1 61.06 300 ASP A C 1
ATOM 2341 O O . ASP A 1 300 ? -4.949 17.344 15.93 1 61.06 300 ASP A O 1
ATOM 2345 N N . LYS A 1 301 ? -3.459 17.859 17.5 1 67 301 LYS A N 1
ATOM 2346 C CA . LYS A 1 301 ? -4.301 18.984 17.906 1 67 301 LYS A CA 1
ATOM 2347 C C . LYS A 1 301 ? -3.912 20.25 17.172 1 67 301 LYS A C 1
ATOM 2349 O O . LYS A 1 301 ? -2.76 20.406 16.766 1 67 301 LYS A O 1
ATOM 2354 N N . TYR A 1 302 ? -4.934 21 16.906 1 76 302 TYR A N 1
ATOM 2355 C CA . TYR A 1 302 ? -4.691 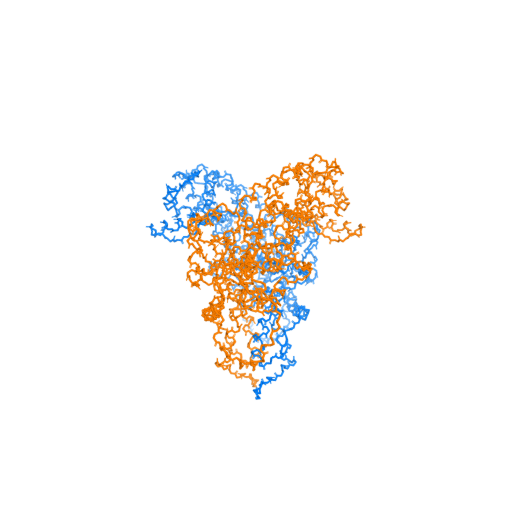22.312 16.312 1 76 302 TYR A CA 1
ATOM 2356 C C . TYR A 1 302 ? -3.773 23.141 17.188 1 76 302 TYR A C 1
ATOM 2358 O O . TYR A 1 302 ? -3.99 23.25 18.406 1 76 302 TYR A O 1
ATOM 2366 N N . VAL A 1 303 ? -2.748 23.641 16.531 1 80.12 303 VAL A N 1
ATOM 2367 C CA . VAL A 1 303 ? -1.818 24.516 17.25 1 80.12 303 VAL A CA 1
ATOM 2368 C C . VAL A 1 303 ? -1.78 25.891 16.562 1 80.12 303 VAL A C 1
ATOM 2370 O O . VAL A 1 303 ? -1.468 26 15.383 1 80.12 303 VAL A O 1
ATOM 2373 N N . SER A 1 304 ? -2.09 26.859 17.359 1 89.44 304 SER A N 1
ATOM 2374 C CA . SER A 1 304 ? -2.066 28.234 16.859 1 89.44 304 SER A CA 1
ATOM 2375 C C . SER A 1 304 ? -0.638 28.703 16.609 1 89.44 304 SER A C 1
ATOM 2377 O O . SER A 1 304 ? 0.303 28.203 17.234 1 89.44 304 SER A O 1
ATOM 2379 N N . CYS A 1 305 ? -0.519 29.688 15.781 1 94.31 305 CYS A N 1
ATOM 2380 C CA . CYS A 1 305 ? 0.792 30.234 15.453 1 94.31 305 CYS A CA 1
ATOM 2381 C C . CYS A 1 305 ? 1.364 31.031 16.609 1 94.31 305 CYS A C 1
ATOM 2383 O O . CYS A 1 305 ? 2.549 31.375 16.625 1 94.31 305 CYS A O 1
ATOM 2385 N N . SER A 1 306 ? 0.614 31.266 17.688 1 95.38 306 SER A N 1
ATOM 2386 C CA . SER A 1 306 ? 1.056 32.031 18.844 1 95.38 306 SER A CA 1
ATOM 2387 C C . SER A 1 306 ? 2.168 31.297 19.594 1 95.38 306 SER A C 1
ATOM 2389 O O . SER A 1 306 ? 2.918 31.922 20.344 1 95.38 306 SER A O 1
ATOM 2391 N N . VAL A 1 307 ? 2.303 30.016 19.375 1 93.31 307 VAL A N 1
ATOM 2392 C CA . VAL A 1 307 ? 3.268 29.219 20.125 1 93.31 307 VAL A CA 1
ATOM 2393 C C . VAL A 1 307 ? 4.613 29.219 19.406 1 93.31 307 VAL A C 1
ATOM 2395 O O . VAL A 1 307 ? 5.637 28.859 19.984 1 93.31 307 VAL A O 1
ATOM 2398 N N . VAL A 1 308 ? 4.66 29.688 18.203 1 93.69 308 VAL A N 1
ATOM 2399 C CA . VAL A 1 308 ? 5.781 29.484 17.297 1 93.69 308 VAL A CA 1
ATOM 2400 C C . VAL A 1 308 ? 7.023 30.188 17.844 1 93.69 308 VAL A C 1
ATOM 2402 O O . VAL A 1 308 ? 8.094 29.578 17.938 1 93.69 308 VAL A O 1
ATOM 2405 N N . LEU A 1 309 ? 6.883 31.422 18.234 1 94.19 309 LEU A N 1
ATOM 2406 C CA . LEU A 1 309 ? 8.047 32.188 18.688 1 94.19 309 LEU A CA 1
ATOM 2407 C C . LEU A 1 309 ? 8.633 31.578 19.953 1 94.19 309 LEU A C 1
ATOM 2409 O O . LEU A 1 309 ? 9.852 31.516 20.109 1 94.19 309 LEU A O 1
ATOM 2413 N N . HIS A 1 310 ? 7.777 31.156 20.797 1 92.81 310 HIS A N 1
ATOM 2414 C CA . HIS A 1 310 ? 8.227 30.5 22.016 1 92.81 310 HIS A CA 1
ATOM 2415 C C . HIS A 1 310 ? 8.977 29.219 21.703 1 92.81 310 HIS A C 1
ATOM 2417 O O . HIS A 1 310 ? 10 28.922 22.312 1 92.81 310 HIS A O 1
ATOM 2423 N N . ALA A 1 311 ? 8.422 28.5 20.812 1 91.75 311 ALA A N 1
ATOM 2424 C CA . ALA A 1 311 ? 9.039 27.234 20.406 1 91.75 311 ALA A CA 1
ATOM 2425 C C . ALA A 1 311 ? 10.414 27.469 19.781 1 91.75 311 ALA A C 1
ATOM 2427 O O . ALA A 1 311 ? 11.375 26.766 20.125 1 91.75 311 ALA A O 1
ATOM 2428 N N . LEU A 1 312 ? 10.531 28.453 18.922 1 91.12 312 LEU A N 1
ATOM 2429 C CA . LEU A 1 312 ? 11.805 28.766 18.266 1 91.12 312 LEU A CA 1
ATOM 2430 C C . LEU A 1 312 ? 12.828 29.25 19.281 1 91.12 312 LEU A C 1
ATOM 2432 O O . LEU A 1 312 ? 14.016 28.938 19.172 1 91.12 312 LEU A O 1
ATOM 2436 N N . CYS A 1 313 ? 12.359 29.984 20.203 1 91.94 313 CYS A N 1
ATOM 2437 C CA . CYS A 1 313 ? 13.242 30.469 21.266 1 91.94 313 CYS A CA 1
ATOM 2438 C C . CYS A 1 313 ? 13.797 29.312 22.078 1 91.94 313 CYS A C 1
ATOM 2440 O O . CYS A 1 313 ? 14.984 29.281 22.406 1 91.94 313 CYS A O 1
ATOM 2442 N N . HIS A 1 314 ? 12.945 28.438 22.391 1 91.75 314 HIS A N 1
ATOM 2443 C CA . HIS A 1 314 ? 13.375 27.25 23.125 1 91.75 314 HIS A CA 1
ATOM 2444 C C . HIS A 1 314 ? 14.438 26.469 22.344 1 91.75 314 HIS A C 1
ATOM 2446 O O . HIS A 1 314 ? 15.43 26.031 22.922 1 91.75 314 HIS A O 1
ATOM 2452 N N . LEU A 1 315 ? 14.25 26.344 21.078 1 92.06 315 LEU A N 1
ATOM 2453 C CA . LEU A 1 315 ? 15.188 25.609 20.25 1 92.06 315 LEU A CA 1
ATOM 2454 C C . LEU A 1 315 ? 16.516 26.344 20.156 1 92.06 315 LEU A C 1
ATOM 2456 O O . LEU A 1 315 ? 17.578 25.719 20.188 1 92.06 315 LEU A O 1
ATOM 2460 N N . GLN A 1 316 ? 16.406 27.625 20.062 1 91.06 316 GLN A N 1
ATOM 2461 C CA . GLN A 1 316 ? 17.625 28.438 20 1 91.06 316 GLN A CA 1
ATOM 2462 C C . GLN A 1 316 ? 18.422 28.312 21.297 1 91.06 316 GLN A C 1
ATOM 2464 O O . GLN A 1 316 ? 19.656 28.266 21.266 1 91.06 316 GLN A O 1
ATOM 2469 N N . HIS A 1 317 ? 17.734 28.266 22.328 1 92.5 317 HIS A N 1
ATOM 2470 C CA . HIS A 1 317 ? 18.391 28.125 23.625 1 92.5 317 HIS A CA 1
ATOM 2471 C C . HIS A 1 317 ? 19.062 26.75 23.734 1 92.5 317 HIS A C 1
ATOM 2473 O O . HIS A 1 317 ? 20.188 26.656 24.25 1 92.5 317 HIS A O 1
ATOM 2479 N N . ALA A 1 318 ? 18.391 25.812 23.281 1 93.25 318 ALA A N 1
ATOM 2480 C CA . ALA A 1 318 ? 18.906 24.453 23.344 1 93.25 318 ALA A CA 1
ATOM 2481 C C . ALA A 1 318 ? 20.125 24.297 22.438 1 93.25 318 ALA A C 1
ATOM 2483 O O . ALA A 1 318 ? 20.984 23.453 22.688 1 93.25 318 ALA A O 1
ATOM 2484 N N . MET A 1 319 ? 20.297 25.219 21.453 1 94.69 319 MET A N 1
ATOM 2485 C CA . MET A 1 319 ? 21.359 25.078 20.469 1 94.69 319 MET A CA 1
ATOM 2486 C C . MET A 1 319 ? 22.484 26.062 20.75 1 94.69 319 MET A C 1
ATOM 2488 O O . MET A 1 319 ? 23.359 26.266 19.906 1 94.69 319 MET A O 1
ATOM 2492 N N . LYS A 1 320 ? 22.406 26.609 21.875 1 95 320 LYS A N 1
ATOM 2493 C CA . LYS A 1 320 ? 23.5 27.5 22.25 1 95 320 LYS A CA 1
ATOM 2494 C C . LYS A 1 320 ? 24.797 26.719 22.453 1 95 320 LYS A C 1
ATOM 2496 O O . LYS A 1 320 ? 24.797 25.656 23.062 1 95 320 LYS A O 1
ATOM 2501 N N . ILE A 1 321 ? 25.844 27.219 21.953 1 95.62 321 ILE A N 1
ATOM 2502 C CA . ILE A 1 321 ? 27.141 26.562 22.031 1 95.62 321 ILE A CA 1
ATOM 2503 C C . ILE A 1 321 ? 27.703 26.703 23.453 1 95.62 321 ILE A C 1
ATOM 2505 O O . ILE A 1 321 ? 27.641 27.766 24.062 1 95.62 321 ILE A O 1
ATOM 2509 N N . SER A 1 322 ? 28.109 25.609 23.953 1 94 322 SER A N 1
ATOM 2510 C CA . SER A 1 322 ? 28.766 25.578 25.266 1 94 322 SER A CA 1
ATOM 2511 C C . SER A 1 322 ? 30.25 25.25 25.125 1 94 322 SER A C 1
ATOM 2513 O O . SER A 1 322 ? 30.672 24.672 24.125 1 94 322 SER A O 1
ATOM 2515 N N . ASP A 1 323 ? 31 25.516 26.172 1 92.94 323 ASP A N 1
ATOM 2516 C CA . ASP A 1 323 ? 32.438 25.312 26.156 1 92.94 323 ASP A CA 1
ATOM 2517 C C . ASP A 1 323 ? 32.781 23.812 26.188 1 92.94 323 ASP A C 1
ATOM 2519 O O . ASP A 1 323 ? 33.844 23.406 25.719 1 92.94 323 ASP A O 1
ATOM 2523 N N . ASP A 1 324 ? 31.891 23.047 26.656 1 93.31 324 ASP A N 1
ATOM 2524 C CA . ASP A 1 324 ? 32.125 21.609 26.812 1 93.31 324 ASP A CA 1
ATOM 2525 C C . ASP A 1 324 ? 31.734 20.859 25.547 1 93.31 324 ASP A C 1
ATOM 2527 O O . ASP A 1 324 ? 31.922 19.641 25.453 1 93.31 324 ASP A O 1
ATOM 2531 N N . ASP A 1 325 ? 31.266 21.578 24.484 1 94.69 325 ASP A N 1
ATOM 2532 C CA . ASP A 1 325 ? 30.797 20.922 23.281 1 94.69 325 ASP A CA 1
ATOM 2533 C C . ASP A 1 325 ? 31.969 20.453 22.406 1 94.69 325 ASP A C 1
ATOM 2535 O O . ASP A 1 325 ? 32.875 21.25 22.109 1 94.69 325 ASP A O 1
ATOM 2539 N N . PRO A 1 326 ? 31.984 19.203 22.141 1 94.56 326 PRO A N 1
ATOM 2540 C CA . PRO A 1 326 ? 33 18.781 21.156 1 94.56 326 PRO A CA 1
ATOM 2541 C C . PRO A 1 326 ? 32.812 19.453 19.797 1 94.56 326 PRO A C 1
ATOM 2543 O O . PRO A 1 326 ? 31.75 20.031 19.531 1 94.56 326 PRO A O 1
ATOM 2546 N N . ALA A 1 327 ? 33.781 19.359 18.938 1 93.56 327 ALA A N 1
ATOM 2547 C CA . ALA A 1 327 ? 33.844 20.094 17.672 1 93.56 327 ALA A CA 1
ATOM 2548 C C . ALA A 1 327 ? 32.625 19.75 16.797 1 93.56 327 ALA A C 1
ATOM 2550 O O . ALA A 1 327 ? 32.062 20.641 16.156 1 93.56 327 ALA A O 1
ATOM 2551 N N . TYR A 1 328 ? 32.281 18.531 16.75 1 93.25 328 TYR A N 1
ATOM 2552 C CA . TYR A 1 328 ? 31.188 18.141 15.883 1 93.25 328 TYR A CA 1
ATOM 2553 C C . TYR A 1 328 ? 29.859 18.688 16.391 1 93.25 328 TYR A C 1
ATOM 2555 O O . TYR A 1 328 ? 28.969 18.984 15.594 1 93.25 328 TYR A O 1
ATOM 2563 N N . ILE A 1 329 ? 29.719 18.891 17.641 1 95.25 329 ILE A N 1
ATOM 2564 C CA . ILE A 1 329 ? 28.516 19.484 18.203 1 95.25 329 ILE A CA 1
ATOM 2565 C C . ILE A 1 329 ? 28.484 20.984 17.891 1 95.25 329 ILE A C 1
ATOM 2567 O O . ILE A 1 329 ? 27.438 21.531 17.562 1 95.25 329 ILE A O 1
ATOM 2571 N N . VAL A 1 330 ? 29.656 21.562 18.016 1 96.31 330 VAL A N 1
ATOM 2572 C CA . VAL A 1 330 ? 29.766 22.984 17.688 1 96.31 330 VAL A CA 1
ATOM 2573 C C . VAL A 1 330 ? 29.359 23.203 16.219 1 96.31 330 VAL A C 1
ATOM 2575 O O . VAL A 1 330 ? 28.625 24.141 15.914 1 96.31 330 VAL A O 1
ATOM 2578 N N . ARG A 1 331 ? 29.781 22.328 15.398 1 95.81 331 ARG A N 1
ATOM 2579 C CA . ARG A 1 331 ? 29.438 22.438 13.984 1 95.81 331 ARG A CA 1
ATOM 2580 C C . ARG A 1 331 ? 27.938 22.266 13.773 1 95.81 331 ARG A C 1
ATOM 2582 O O . ARG A 1 331 ? 27.328 22.984 12.977 1 95.81 331 ARG A O 1
ATOM 2589 N N . PHE A 1 332 ? 27.391 21.297 14.477 1 95.5 332 PHE A N 1
ATOM 2590 C CA . PHE A 1 332 ? 25.953 21.047 14.391 1 95.5 332 PHE A CA 1
ATOM 2591 C C . PHE A 1 332 ? 25.172 22.281 14.82 1 95.5 332 PHE A C 1
ATOM 2593 O O . PHE A 1 332 ? 24.281 22.75 14.094 1 95.5 332 PHE A O 1
ATOM 2600 N N . LYS A 1 333 ? 25.5 22.797 15.945 1 96.5 333 LYS A N 1
ATOM 2601 C CA . LYS A 1 333 ? 24.781 23.922 16.531 1 96.5 333 LYS A CA 1
ATOM 2602 C C . LYS A 1 333 ? 24.953 25.188 15.688 1 96.5 333 LYS A C 1
ATOM 2604 O O . LYS A 1 333 ? 24.016 25.969 15.523 1 96.5 333 LYS A O 1
ATOM 2609 N N . THR A 1 334 ? 26.125 25.375 15.117 1 96.12 334 THR A N 1
ATOM 2610 C CA . THR A 1 334 ? 26.391 26.516 14.25 1 96.12 334 THR A CA 1
ATOM 2611 C C . THR A 1 334 ? 25.578 26.438 12.969 1 96.12 334 THR A C 1
ATOM 2613 O O . THR A 1 334 ? 24.969 27.422 12.539 1 96.12 334 THR A O 1
ATOM 2616 N N . ALA A 1 335 ? 25.562 25.281 12.461 1 95.44 335 ALA A N 1
ATOM 2617 C CA . ALA A 1 335 ? 24.797 25.078 11.242 1 95.44 335 ALA A CA 1
ATOM 2618 C C . ALA A 1 335 ? 23.297 25.281 11.492 1 95.44 335 ALA A C 1
ATOM 2620 O O . ALA A 1 335 ? 22.594 25.859 10.656 1 95.44 335 ALA A O 1
ATOM 2621 N N . PHE A 1 336 ? 22.828 24.812 12.578 1 94.44 336 PHE A N 1
ATOM 2622 C CA . PHE A 1 336 ? 21.438 24.938 12.953 1 94.44 336 PHE A CA 1
ATOM 2623 C C . PHE A 1 336 ? 21.031 26.406 13.062 1 94.44 336 PHE A C 1
ATOM 2625 O O . PHE A 1 336 ? 20.047 26.844 12.461 1 94.44 336 PHE A O 1
ATOM 2632 N N . THR A 1 337 ? 21.844 27.109 13.758 1 93.31 337 THR A N 1
ATOM 2633 C CA . THR A 1 337 ? 21.562 28.516 14.008 1 93.31 337 THR A CA 1
ATOM 2634 C C . THR A 1 337 ? 21.641 29.328 12.711 1 93.31 337 THR A C 1
ATOM 2636 O O . THR A 1 337 ? 20.812 30.188 12.453 1 93.31 337 THR A O 1
ATOM 2639 N N . LYS A 1 338 ? 22.609 29 11.961 1 93.38 338 LYS A N 1
ATOM 2640 C CA . LYS A 1 338 ? 22.781 29.688 10.695 1 93.38 338 LYS A CA 1
ATOM 2641 C C . LYS A 1 338 ? 21.594 29.469 9.766 1 93.38 338 LYS A C 1
ATOM 2643 O O . LYS A 1 338 ? 21.047 30.422 9.203 1 93.38 338 LYS A O 1
ATOM 2648 N N . ASP A 1 339 ? 21.219 28.234 9.648 1 91.56 339 ASP A N 1
ATOM 2649 C CA . ASP A 1 339 ? 20.109 27.906 8.758 1 91.56 339 ASP A CA 1
ATOM 2650 C C . ASP A 1 339 ? 18.797 28.484 9.273 1 91.56 339 ASP A C 1
ATOM 2652 O O . ASP A 1 339 ? 18.016 29.031 8.492 1 91.56 339 ASP A O 1
ATOM 2656 N N . LEU A 1 340 ? 18.547 28.391 10.531 1 89.12 340 LEU A N 1
ATOM 2657 C CA . LEU A 1 340 ? 17.328 28.922 11.133 1 89.12 340 LEU A CA 1
ATOM 2658 C C . LEU A 1 340 ? 17.25 30.422 10.938 1 89.12 340 LEU A C 1
ATOM 2660 O O . LEU A 1 340 ? 16.172 30.953 10.648 1 89.12 340 LEU A O 1
ATOM 2664 N N . ASN A 1 341 ? 18.328 31.062 11.07 1 87.56 341 ASN A N 1
ATOM 2665 C CA . ASN A 1 341 ? 18.359 32.531 10.906 1 87.56 341 ASN A CA 1
ATOM 2666 C C . ASN A 1 341 ? 18.109 32.938 9.461 1 87.56 341 ASN A C 1
ATOM 2668 O O . ASN A 1 341 ? 17.438 33.938 9.195 1 87.56 341 ASN A O 1
ATOM 2672 N N . GLN A 1 342 ? 18.609 32.156 8.586 1 86.69 342 GLN A N 1
ATOM 2673 C CA . GLN A 1 342 ? 18.391 32.438 7.172 1 86.69 342 GLN A CA 1
ATOM 2674 C C . GLN A 1 342 ? 16.906 32.281 6.812 1 86.69 342 GLN A C 1
ATOM 2676 O O . GLN A 1 342 ? 16.375 33.062 6.027 1 86.69 342 GLN A O 1
ATOM 2681 N N . ARG A 1 343 ? 16.266 31.453 7.41 1 83.31 343 ARG A N 1
ATOM 2682 C CA . ARG A 1 343 ? 14.875 31.172 7.074 1 83.31 343 ARG A CA 1
ATOM 2683 C C . ARG A 1 343 ? 13.93 32.094 7.855 1 83.31 343 ARG A C 1
ATOM 2685 O O . ARG A 1 343 ? 12.789 32.312 7.441 1 83.31 343 ARG A O 1
ATOM 2692 N N . ARG A 1 344 ? 14.398 32.469 8.992 1 79.69 344 ARG A N 1
ATOM 2693 C CA . ARG A 1 344 ? 13.625 33.406 9.797 1 79.69 344 ARG A CA 1
ATOM 2694 C C . ARG A 1 344 ? 13.227 34.625 8.977 1 79.69 344 ARG A C 1
ATOM 2696 O O . ARG A 1 344 ? 12.188 35.219 9.227 1 79.69 344 ARG A O 1
ATOM 2703 N N . GLU A 1 345 ? 13.945 34.844 7.938 1 77 345 GLU A N 1
ATOM 2704 C CA . GLU A 1 345 ? 13.656 36 7.074 1 77 345 GLU A CA 1
ATOM 2705 C C . GLU A 1 345 ? 12.391 35.75 6.25 1 77 345 GLU A C 1
ATOM 2707 O O . GLU A 1 345 ? 11.703 36.719 5.875 1 77 345 GLU A O 1
ATOM 2712 N N . ASN A 1 346 ? 12.133 34.562 6.102 1 79.62 346 ASN A N 1
ATOM 2713 C CA . ASN A 1 346 ? 10.984 34.25 5.266 1 79.62 346 ASN A CA 1
ATOM 2714 C C . ASN A 1 346 ? 9.742 33.938 6.102 1 79.62 346 ASN A C 1
ATOM 2716 O O . ASN A 1 346 ? 8.656 33.75 5.559 1 79.62 346 ASN A O 1
ATOM 2720 N N . ILE A 1 347 ? 10.023 34.031 7.418 1 86.81 347 ILE A N 1
ATOM 2721 C CA . ILE A 1 347 ? 8.883 33.781 8.297 1 86.81 347 ILE A CA 1
ATOM 2722 C C . ILE A 1 347 ? 8.164 35.094 8.594 1 86.81 347 ILE A C 1
ATOM 2724 O O . ILE A 1 347 ? 8.781 36.156 8.594 1 86.81 347 ILE A O 1
ATOM 2728 N N . ASN A 1 348 ? 6.883 35.156 8.594 1 92.69 348 ASN A N 1
ATOM 2729 C CA . ASN A 1 348 ? 6.102 36.344 8.922 1 92.69 348 ASN A CA 1
ATOM 2730 C C . ASN A 1 348 ? 6.168 36.656 10.414 1 92.69 348 ASN A C 1
ATOM 2732 O O . ASN A 1 348 ? 5.188 36.469 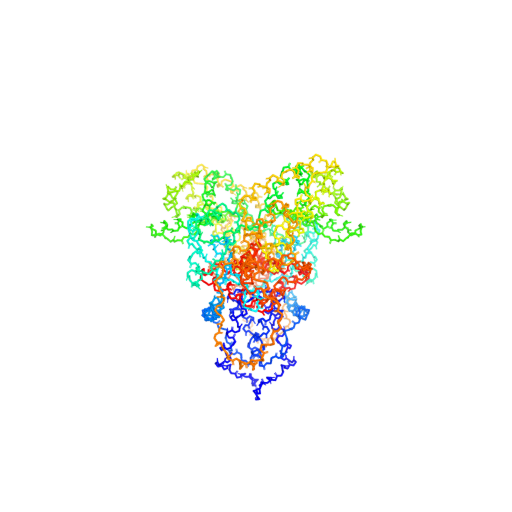11.141 1 92.69 348 ASN A O 1
ATOM 2736 N N . LEU A 1 349 ? 7.352 37.281 10.844 1 93.12 349 LEU A N 1
ATOM 2737 C CA . LEU A 1 349 ? 7.633 37.531 12.25 1 93.12 349 LEU A CA 1
ATOM 2738 C C . LEU A 1 349 ? 6.645 38.531 12.828 1 93.12 349 LEU A C 1
ATOM 2740 O O . LEU A 1 349 ? 6.254 38.438 13.992 1 93.12 349 LEU A O 1
ATOM 2744 N N . GLU A 1 350 ? 6.312 39.469 12.008 1 94.44 350 GLU A N 1
ATOM 2745 C CA . GLU A 1 350 ? 5.391 40.5 12.492 1 94.44 350 GLU A CA 1
ATOM 2746 C C . GLU A 1 350 ? 4.055 39.875 12.898 1 94.44 350 GLU A C 1
ATOM 2748 O O . GLU A 1 350 ? 3.51 40.219 13.953 1 94.44 350 GLU A O 1
ATOM 2753 N N . TRP A 1 351 ? 3.598 39.031 12.047 1 96.69 351 TRP A N 1
ATOM 2754 C CA . TRP A 1 351 ? 2.35 38.344 12.359 1 96.69 351 TRP A CA 1
ATOM 2755 C C . TRP A 1 351 ? 2.49 37.5 13.625 1 96.69 351 TRP A C 1
ATOM 2757 O O . TRP A 1 351 ? 1.608 37.531 14.492 1 96.69 351 TRP A O 1
ATOM 2767 N N . LEU A 1 352 ? 3.59 36.875 13.766 1 96.62 352 LEU A N 1
ATOM 2768 C CA . LEU A 1 352 ? 3.824 35.969 14.883 1 96.62 352 LEU A CA 1
ATOM 2769 C C . LEU A 1 352 ? 3.965 36.75 16.188 1 96.62 352 LEU A C 1
ATOM 2771 O O . LEU A 1 352 ? 3.525 36.281 17.25 1 96.62 352 LEU A O 1
ATOM 2775 N N . LYS A 1 353 ? 4.547 37.875 16.156 1 97.25 353 LYS A N 1
ATOM 2776 C CA . LYS A 1 353 ? 4.711 38.719 17.344 1 97.25 353 LYS A CA 1
ATOM 2777 C C . LYS A 1 353 ? 3.357 39.125 17.906 1 97.25 353 LYS A C 1
ATOM 2779 O O . LYS A 1 353 ? 3.117 39.031 19.109 1 97.25 353 LYS A O 1
ATOM 2784 N N . VAL A 1 354 ? 2.531 39.562 17 1 97.56 354 VAL A N 1
ATOM 2785 C CA . VAL A 1 354 ? 1.206 40 17.438 1 97.56 354 VAL A CA 1
ATOM 2786 C C . VAL A 1 354 ? 0.422 38.812 17.984 1 97.56 354 VAL A C 1
ATOM 2788 O O . VAL A 1 354 ? -0.233 38.906 19.016 1 97.56 354 VAL A O 1
ATOM 2791 N N . ALA A 1 355 ? 0.512 37.688 17.297 1 97.69 355 ALA A N 1
ATOM 2792 C CA . ALA A 1 355 ? -0.168 36.469 17.75 1 97.69 355 ALA A CA 1
ATOM 2793 C C . ALA A 1 355 ? 0.31 36.062 19.141 1 97.69 355 ALA A C 1
ATOM 2795 O O . ALA A 1 355 ? -0.49 35.656 19.984 1 97.69 355 ALA A O 1
ATOM 2796 N N . THR A 1 356 ? 1.568 36.156 19.344 1 97.44 356 THR A N 1
ATOM 2797 C CA . THR A 1 356 ? 2.15 35.844 20.641 1 97.44 356 THR A CA 1
ATOM 2798 C C . THR A 1 356 ? 1.609 36.75 21.734 1 97.44 356 THR A C 1
ATOM 2800 O O . THR A 1 356 ? 1.258 36.281 22.828 1 97.44 356 THR A O 1
ATOM 2803 N N . ALA A 1 357 ? 1.513 38 21.438 1 97.62 357 ALA A N 1
ATOM 2804 C CA . ALA A 1 357 ? 1.005 39 22.406 1 97.62 357 ALA A CA 1
ATOM 2805 C C . ALA A 1 357 ? -0.454 38.719 22.75 1 97.62 357 ALA A C 1
ATOM 2807 O O . ALA A 1 357 ? -0.896 38.969 23.875 1 97.62 357 ALA A O 1
ATOM 2808 N N . LEU A 1 358 ? -1.151 38.188 21.844 1 97.62 358 LEU A N 1
ATOM 2809 C CA . LEU A 1 358 ? -2.584 37.969 22 1 97.62 358 LEU A CA 1
ATOM 2810 C C . LEU A 1 358 ? -2.848 36.656 22.719 1 97.62 358 LEU A C 1
ATOM 2812 O O . LEU A 1 358 ? -3.982 36.375 23.109 1 97.62 358 LEU A O 1
ATOM 2816 N N . ASP A 1 359 ? -1.856 35.812 22.812 1 97.31 359 ASP A N 1
ATOM 2817 C CA . ASP A 1 359 ? -1.948 34.594 23.609 1 97.31 359 ASP A CA 1
ATOM 2818 C C . ASP A 1 359 ? -1.677 34.906 25.094 1 97.31 359 ASP A C 1
ATOM 2820 O O . ASP A 1 359 ? -0.542 35.188 25.469 1 97.31 359 ASP A O 1
ATOM 2824 N N . PRO A 1 360 ? -2.688 34.75 25.875 1 96.56 360 PRO A N 1
ATOM 2825 C CA . PRO A 1 360 ? -2.52 35.125 27.281 1 96.56 360 PRO A CA 1
ATOM 2826 C C . PRO A 1 360 ? -1.409 34.344 27.969 1 96.56 360 PRO A C 1
ATOM 2828 O O . PRO A 1 360 ? -0.889 34.781 29 1 96.56 360 PRO A O 1
ATOM 2831 N N . ARG A 1 361 ? -1.022 33.25 27.406 1 93.88 361 ARG A N 1
ATOM 2832 C CA . ARG A 1 361 ? 0.035 32.469 28.016 1 93.88 361 ARG A CA 1
ATOM 2833 C C . ARG A 1 361 ? 1.401 33.094 27.797 1 93.88 361 ARG A C 1
ATOM 2835 O O . ARG A 1 361 ? 2.312 32.938 28.609 1 93.88 361 ARG A O 1
ATOM 2842 N N . PHE A 1 362 ? 1.434 33.875 26.734 1 95.94 362 PHE A N 1
ATOM 2843 C CA . PHE A 1 362 ? 2.744 34.312 26.297 1 95.94 362 PHE A CA 1
ATOM 2844 C C . PHE A 1 362 ? 2.77 35.844 26.188 1 95.94 362 PHE A C 1
ATOM 2846 O O . PHE A 1 362 ? 3.637 36.406 25.5 1 95.94 362 PHE A O 1
ATOM 2853 N N . LYS A 1 363 ? 1.882 36.5 26.719 1 95.12 363 LYS A N 1
ATOM 2854 C CA . LYS A 1 363 ? 1.703 37.938 26.5 1 95.12 363 LYS A CA 1
ATOM 2855 C C . LYS A 1 363 ? 2.863 38.719 27.094 1 95.12 363 LYS A C 1
ATOM 2857 O O . LYS A 1 363 ? 3.043 39.906 26.781 1 95.12 363 LYS A O 1
ATOM 2862 N N . ASP A 1 364 ? 3.688 38.094 28 1 93.81 364 ASP A N 1
ATOM 2863 C CA . ASP A 1 364 ? 4.852 38.781 28.562 1 93.81 364 ASP A CA 1
ATOM 2864 C C . ASP A 1 364 ? 5.953 38.938 27.516 1 93.81 364 ASP A C 1
ATOM 2866 O O . ASP A 1 364 ? 6.91 39.688 27.734 1 93.81 364 ASP A O 1
ATOM 2870 N N . LEU A 1 365 ? 5.906 38.25 26.391 1 96.19 365 LEU A N 1
ATOM 2871 C CA . LEU A 1 365 ? 6.793 38.344 25.234 1 96.19 365 LEU A CA 1
ATOM 2872 C C . LEU A 1 365 ? 8.242 38.094 25.641 1 96.19 365 LEU A C 1
ATOM 2874 O O . LEU A 1 365 ? 9.156 38.75 25.125 1 96.19 365 LEU A O 1
ATOM 2878 N N . LYS A 1 366 ? 8.453 37.188 26.578 1 93 366 LYS A N 1
ATOM 2879 C CA . LYS A 1 366 ? 9.797 36.906 27.094 1 93 366 LYS A CA 1
ATOM 2880 C C . LYS A 1 366 ? 10.656 36.219 26.016 1 93 366 LYS A C 1
ATOM 2882 O O . LYS A 1 366 ? 11.891 36.219 26.125 1 93 366 LYS A O 1
ATOM 2887 N N . CYS A 1 367 ? 9.992 35.781 25 1 92.94 367 CYS A N 1
ATOM 2888 C CA . CYS A 1 367 ? 10.719 35.125 23.922 1 92.94 367 CYS A CA 1
ATOM 2889 C C . CYS A 1 367 ? 11.352 36.125 22.984 1 92.94 367 CYS A C 1
ATOM 2891 O O . CYS A 1 367 ? 12.133 35.781 22.109 1 92.94 367 CYS A O 1
ATOM 2893 N N . LEU A 1 368 ? 11.023 37.406 23.188 1 94.31 368 LEU A N 1
ATOM 2894 C CA . LEU A 1 368 ? 11.578 38.469 22.375 1 94.31 368 LEU A CA 1
ATOM 2895 C C . LEU A 1 368 ? 12.562 39.312 23.172 1 94.31 368 LEU A C 1
ATOM 2897 O O . LEU A 1 368 ? 12.414 39.469 24.391 1 94.31 368 LEU A O 1
ATOM 2901 N N . PRO A 1 369 ? 13.531 39.875 22.484 1 92.88 369 PRO A N 1
ATOM 2902 C CA . PRO A 1 369 ? 14.367 40.875 23.156 1 92.88 369 PRO A CA 1
ATOM 2903 C C . PRO A 1 369 ? 13.57 42.062 23.672 1 92.88 369 PRO A C 1
ATOM 2905 O O . PRO A 1 369 ? 12.57 42.438 23.062 1 92.88 369 PRO A O 1
ATOM 2908 N N . ARG A 1 370 ? 14.031 42.688 24.719 1 94.38 370 ARG A N 1
ATOM 2909 C CA . ARG A 1 370 ? 13.328 43.781 25.391 1 94.38 370 ARG A CA 1
ATOM 2910 C C . ARG A 1 370 ? 13.039 44.938 24.422 1 94.38 370 ARG A C 1
ATOM 2912 O O . ARG A 1 370 ? 11.969 45.531 24.469 1 94.38 370 ARG A O 1
ATOM 2919 N N . ALA A 1 371 ? 13.953 45.125 23.547 1 94.62 371 ALA A N 1
ATOM 2920 C CA . ALA A 1 371 ? 13.844 46.25 22.641 1 94.62 371 ALA A CA 1
ATOM 2921 C C . ALA A 1 371 ? 12.703 46.062 21.641 1 94.62 371 ALA A C 1
ATOM 2923 O O . ALA A 1 371 ? 12.156 47.031 21.125 1 94.62 371 ALA A O 1
ATOM 2924 N N . GLU A 1 372 ? 12.234 44.844 21.469 1 94.88 372 GLU A N 1
ATOM 2925 C CA . GLU A 1 372 ? 11.25 44.531 20.438 1 94.88 372 GLU A CA 1
ATOM 2926 C C . GLU A 1 372 ? 9.852 44.406 21.031 1 94.88 372 GLU A C 1
ATOM 2928 O O . GLU A 1 372 ? 8.867 44.281 20.297 1 94.88 372 GLU A O 1
ATOM 2933 N N . ARG A 1 373 ? 9.672 44.469 22.312 1 96.56 373 ARG A N 1
ATOM 2934 C CA . ARG A 1 373 ? 8.406 44.188 22.969 1 96.56 373 ARG A CA 1
ATOM 2935 C C . ARG A 1 373 ? 7.441 45.375 22.844 1 96.56 373 ARG A C 1
ATOM 2937 O O . ARG A 1 373 ? 6.27 45.188 22.516 1 96.56 373 ARG A O 1
ATOM 2944 N N . GLU A 1 374 ? 7.902 46.531 23.031 1 95.5 374 GLU A N 1
ATOM 2945 C CA . GLU A 1 374 ? 7.039 47.719 23 1 95.5 374 GLU A CA 1
ATOM 2946 C C . GLU A 1 374 ? 6.457 47.938 21.609 1 95.5 374 GLU A C 1
ATOM 2948 O O . GLU A 1 374 ? 5.285 48.312 21.469 1 95.5 374 GLU A O 1
ATOM 2953 N N . PRO A 1 375 ? 7.301 47.75 20.625 1 96.69 375 PRO A N 1
ATOM 2954 C CA . PRO A 1 375 ? 6.742 47.875 19.281 1 96.69 375 PRO A CA 1
ATOM 2955 C C . PRO A 1 375 ? 5.594 46.906 19.016 1 96.69 375 PRO A C 1
ATOM 2957 O O . PRO A 1 375 ? 4.68 47.219 18.25 1 96.69 375 PRO A O 1
ATOM 2960 N N . VAL A 1 376 ? 5.602 45.719 19.562 1 97.38 376 VAL A N 1
ATOM 2961 C CA . VAL A 1 376 ? 4.535 44.75 19.391 1 97.38 376 VAL A CA 1
ATOM 2962 C C . VAL A 1 376 ? 3.236 45.281 19.984 1 97.38 376 VAL A C 1
ATOM 2964 O O . VAL A 1 376 ? 2.174 45.188 19.359 1 97.38 376 VAL A O 1
ATOM 2967 N N . TRP A 1 377 ? 3.316 45.906 21.156 1 96.38 377 TRP A N 1
ATOM 2968 C CA . TRP A 1 377 ? 2.143 46.438 21.828 1 96.38 377 TRP A CA 1
ATOM 2969 C C . TRP A 1 377 ? 1.607 47.656 21.062 1 96.38 377 TRP A C 1
ATOM 2971 O O . TRP A 1 377 ? 0.394 47.875 20.984 1 96.38 377 TRP A O 1
ATOM 2981 N N . ALA A 1 378 ? 2.504 48.438 20.531 1 95.69 378 ALA A N 1
ATOM 2982 C CA . ALA A 1 378 ? 2.09 49.594 19.719 1 95.69 378 ALA A CA 1
ATOM 2983 C C . ALA A 1 378 ? 1.314 49.125 18.484 1 95.69 378 ALA A C 1
ATOM 2985 O O . ALA A 1 378 ? 0.299 49.75 18.125 1 95.69 378 ALA A O 1
ATOM 2986 N N . LYS A 1 379 ? 1.848 48.125 17.938 1 96.19 379 LYS A N 1
ATOM 2987 C CA . LYS A 1 379 ? 1.175 47.594 16.766 1 96.19 379 LYS A CA 1
ATOM 2988 C C . LYS A 1 379 ? -0.203 47.031 17.125 1 96.19 379 LYS A C 1
ATOM 2990 O O . LYS A 1 379 ? -1.167 47.219 16.375 1 96.19 379 LYS A O 1
ATOM 2995 N N . LEU A 1 380 ? -0.284 46.312 18.219 1 96.19 380 LEU A N 1
ATOM 2996 C CA . LEU A 1 380 ? -1.562 45.781 18.672 1 96.19 380 LEU A CA 1
ATOM 2997 C C . LEU A 1 380 ? -2.561 46.906 18.938 1 96.19 380 LEU A C 1
ATOM 2999 O O . LEU A 1 380 ? -3.74 46.781 18.594 1 96.19 380 LEU A O 1
ATOM 3003 N N . CYS A 1 381 ? -2.1 48 19.484 1 95 381 CYS A N 1
ATOM 3004 C CA . CYS A 1 381 ? -2.947 49.156 19.734 1 95 381 CYS A CA 1
ATOM 3005 C C . CYS A 1 381 ? -3.496 49.719 18.422 1 95 381 CYS A C 1
ATOM 3007 O O . CYS A 1 381 ? -4.676 50.094 18.344 1 95 381 CYS A O 1
ATOM 3009 N N . GLU A 1 382 ? -2.609 49.781 17.531 1 94.94 382 GLU A N 1
ATOM 3010 C CA . GLU A 1 382 ? -3.021 50.25 16.219 1 94.94 382 GLU A CA 1
ATOM 3011 C C . GLU A 1 382 ? -4.082 49.375 15.602 1 94.94 382 GLU A C 1
ATOM 3013 O O . GLU A 1 382 ? -5.039 49.844 14.992 1 94.94 382 GLU A O 1
ATOM 3018 N N . LEU A 1 383 ? -3.879 48.094 15.711 1 94.88 383 LEU A N 1
ATOM 3019 C CA . LEU A 1 383 ? -4.812 47.125 15.156 1 94.88 383 LEU A CA 1
ATOM 3020 C C . LEU A 1 383 ? -6.172 47.219 15.836 1 94.88 383 LEU A C 1
ATOM 3022 O O . LEU A 1 383 ? -7.211 47.125 15.18 1 94.88 383 LEU A O 1
ATOM 3026 N N . VAL A 1 384 ? -6.172 47.344 17.109 1 94.31 384 VAL A N 1
ATOM 3027 C CA . VAL A 1 384 ? -7.406 47.438 17.891 1 94.31 384 VAL A CA 1
ATOM 3028 C C . VAL A 1 384 ? -8.148 48.719 17.547 1 94.31 384 VAL A C 1
ATOM 3030 O O . VAL A 1 384 ? -9.375 48.719 17.438 1 94.31 384 VAL A O 1
ATOM 3033 N N . LYS A 1 385 ? -7.473 49.781 17.359 1 91.12 385 LYS A N 1
ATOM 3034 C CA . LYS A 1 385 ? -8.07 51.062 16.984 1 91.12 385 LYS A CA 1
ATOM 3035 C C . LYS A 1 385 ? -8.742 51 15.625 1 91.12 385 LYS A C 1
ATOM 3037 O O . LYS A 1 385 ? -9.805 51.594 15.414 1 91.12 385 LYS A O 1
ATOM 3042 N N . GLY A 1 386 ? -8.055 50.312 14.812 1 87.62 386 GLY A N 1
ATOM 3043 C CA . GLY A 1 386 ? -8.555 50.219 13.453 1 87.62 386 GLY A CA 1
ATOM 3044 C C . GLY A 1 386 ? -9.734 49.281 13.312 1 87.62 386 GLY A C 1
ATOM 3045 O O . GLY A 1 386 ? -10.43 49.281 12.297 1 87.62 386 GLY A O 1
ATOM 3046 N N . GLU A 1 387 ? -9.969 48.5 14.297 1 84.81 387 GLU A N 1
ATOM 3047 C CA . GLU A 1 387 ? -11.047 47.531 14.242 1 84.81 387 GLU A CA 1
ATOM 3048 C C . GLU A 1 387 ? -12.414 48.188 14.398 1 84.81 387 GLU A C 1
ATOM 3050 O O . GLU A 1 387 ? -12.586 49.094 15.234 1 84.81 387 GLU A O 1
ATOM 3055 N N . GLU A 1 388 ? -13.297 48.031 13.422 1 71.81 388 GLU A N 1
ATOM 3056 C CA . GLU A 1 388 ? -14.664 48.562 13.484 1 71.81 388 GLU A CA 1
ATOM 3057 C C . GLU A 1 388 ? -15.484 47.812 14.547 1 71.81 388 GLU A C 1
ATOM 3059 O O . GLU A 1 388 ? -15.289 46.625 14.781 1 71.81 388 GLU A O 1
ATOM 3064 N N . PRO A 1 389 ? -16.203 48.5 15.383 1 58.81 389 PRO A N 1
ATOM 3065 C CA . PRO A 1 389 ? -17.016 47.875 16.422 1 58.81 389 PRO A CA 1
ATOM 3066 C C . PRO A 1 389 ? -17.953 46.781 15.875 1 58.81 389 PRO A C 1
ATOM 3068 O O . PRO A 1 389 ? -18.375 46.875 14.719 1 58.81 389 PRO A O 1
ATOM 3071 N N . ALA A 1 390 ? -17.875 45.5 16.375 1 53.19 390 ALA A N 1
ATOM 3072 C CA . ALA A 1 390 ? -18.828 44.469 16 1 53.19 390 ALA A CA 1
ATOM 3073 C C . ALA A 1 390 ? -20.234 45 15.891 1 53.19 390 ALA A C 1
ATOM 3075 O O . ALA A 1 390 ? -20.672 45.812 16.719 1 53.19 390 ALA A O 1
ATOM 3076 N N . VAL A 1 391 ? -20.812 45.031 14.828 1 43.97 391 VAL A N 1
ATOM 3077 C CA . VAL A 1 391 ? -22.234 45.281 14.727 1 43.97 391 VAL A CA 1
ATOM 3078 C C . VAL A 1 391 ? -23 44.438 15.742 1 43.97 391 VAL A C 1
ATOM 3080 O O . VAL A 1 391 ? -22.953 43.219 15.688 1 43.97 391 VAL A O 1
ATOM 3083 N N . GLN A 1 392 ? -23.172 44.719 16.984 1 40.03 392 GLN A N 1
ATOM 3084 C CA . GLN A 1 392 ? -24.094 44.031 17.891 1 40.03 392 GLN A CA 1
ATOM 3085 C C . GLN A 1 392 ? -25.375 43.656 17.156 1 40.03 392 GLN A C 1
ATOM 3087 O O . GLN A 1 392 ? -25.953 44.469 16.422 1 40.03 392 GLN A O 1
ATOM 3092 N N . PRO A 1 393 ? -25.672 42.406 16.969 1 37.31 393 PRO A N 1
ATOM 3093 C CA . PRO A 1 393 ? -27.062 42.219 16.562 1 37.31 393 PRO A CA 1
ATOM 3094 C C . PRO A 1 393 ? -28.031 43.125 17.312 1 37.31 393 PRO A C 1
ATOM 3096 O O . PRO A 1 393 ? -27.812 43.406 18.5 1 37.31 393 PRO A O 1
ATOM 3099 N N . LEU A 1 394 ? -28.906 43.938 16.797 1 34.44 394 LEU A N 1
ATOM 3100 C CA . LEU A 1 394 ? -30.016 44.75 17.281 1 34.44 394 LEU A CA 1
ATOM 3101 C C . LEU A 1 394 ? -30.906 43.969 18.234 1 34.44 394 LEU A C 1
ATOM 3103 O O . LEU A 1 394 ? -32.031 43.625 17.891 1 34.44 394 LEU A O 1
ATOM 3107 N N . GLY A 1 395 ? -30.641 42.75 18.688 1 33.28 395 GLY A N 1
ATOM 3108 C CA . GLY A 1 395 ? -31.75 42.188 19.438 1 33.28 395 GLY A CA 1
ATOM 3109 C C . GLY A 1 395 ? -32.281 43.094 20.531 1 33.28 395 GLY A C 1
ATOM 3110 O O . GLY A 1 395 ? -31.75 44.188 20.703 1 33.28 395 GLY A O 1
ATOM 3111 N N . GLU A 1 396 ? -33.031 42.406 21.703 1 33.84 396 GLU A N 1
ATOM 3112 C CA . GLU A 1 396 ? -34.031 42.906 22.625 1 33.84 396 GLU A CA 1
ATOM 3113 C C . GLU A 1 396 ? -33.5 44.031 23.5 1 33.84 396 GLU A C 1
ATOM 3115 O O . GLU A 1 396 ? -32.375 43.969 24 1 33.84 396 GLU A O 1
ATOM 3120 N N . LYS A 1 397 ? -34.062 45.219 23.344 1 36.38 397 LYS A N 1
ATOM 3121 C CA . LYS A 1 397 ? -34.25 46.375 24.234 1 36.38 397 LYS A CA 1
ATOM 3122 C C . LYS A 1 397 ? -34.406 45.906 25.688 1 36.38 397 LYS A C 1
ATOM 3124 O O . LYS A 1 397 ? -35.438 45.375 26.078 1 36.38 397 LYS A O 1
ATOM 3129 N N . ASN A 1 398 ? -33.5 45.219 26.281 1 32.16 398 ASN A N 1
ATOM 3130 C CA . ASN A 1 398 ? -33.75 45.094 27.703 1 32.16 398 ASN A CA 1
ATOM 3131 C C . ASN A 1 398 ? -34.156 46.438 28.312 1 32.16 398 ASN A C 1
ATOM 3133 O O . ASN A 1 398 ? -33.625 47.5 27.922 1 32.16 398 ASN A O 1
ATOM 3137 N N . PRO A 1 399 ? -35.312 46.594 29 1 34.5 399 PRO A N 1
ATOM 3138 C CA . PRO A 1 399 ? -35.844 47.812 29.609 1 34.5 399 PRO A CA 1
ATOM 3139 C C . PRO A 1 399 ? -34.781 48.625 30.391 1 34.5 399 PRO A C 1
ATOM 3141 O O . PRO A 1 399 ? -33.812 48.031 30.844 1 34.5 399 PRO A O 1
ATOM 3144 N N . GLU A 1 400 ? -34.594 49.844 30.062 1 31 400 GLU A N 1
ATOM 3145 C CA . GLU A 1 400 ? -33.75 50.844 30.688 1 31 400 GLU A CA 1
ATOM 3146 C C . GLU A 1 400 ? -33.812 50.75 32.219 1 31 400 GLU A C 1
ATOM 3148 O O . GLU A 1 400 ? -34.875 50.75 32.812 1 31 400 GLU A O 1
ATOM 3153 N N . PRO A 1 401 ? -33 49.844 32.844 1 35.44 401 PRO A N 1
ATOM 3154 C CA . PRO A 1 401 ? -33.219 50.031 34.312 1 35.44 401 PRO A CA 1
ATOM 3155 C C . PRO A 1 401 ? -33.406 51.5 34.688 1 35.44 401 PRO A C 1
ATOM 3157 O O . PRO A 1 401 ? -32.969 52.406 33.938 1 35.44 401 PRO A O 1
ATOM 3160 N N . PRO A 1 402 ? -34.375 51.812 35.5 1 31.42 402 PRO A N 1
ATOM 3161 C CA . PRO A 1 402 ? -34.688 53.188 35.906 1 31.42 402 PRO A CA 1
ATOM 3162 C C . PRO A 1 402 ? -33.438 54 36.188 1 31.42 402 PRO A C 1
ATOM 3164 O O . PRO A 1 402 ? -32.406 53.438 36.594 1 31.42 402 PRO A O 1
ATOM 3167 N N . LYS A 1 403 ? -33.312 55.094 35.5 1 30.91 403 LYS A N 1
ATOM 3168 C CA . LYS A 1 403 ? -32.312 56.156 35.656 1 30.91 403 LYS A CA 1
ATOM 3169 C C . LYS A 1 403 ? -32.062 56.469 37.125 1 30.91 403 LYS A C 1
ATOM 3171 O O . LYS A 1 403 ? -32.906 57.062 37.812 1 30.91 403 LYS A O 1
ATOM 3176 N N . LYS A 1 404 ? -31.531 55.344 37.844 1 30.94 404 LYS A N 1
ATOM 3177 C CA . LYS A 1 404 ? -31.234 55.875 39.188 1 30.94 404 LYS A CA 1
ATOM 3178 C C . LYS A 1 404 ? -30.578 57.25 39.094 1 30.94 404 LYS A C 1
ATOM 3180 O O . LYS A 1 404 ? -29.859 57.531 38.125 1 30.94 404 LYS A O 1
ATOM 3185 N N . LYS A 1 405 ? -31.047 58.156 39.812 1 31.66 405 LYS A N 1
ATOM 3186 C CA . LYS A 1 405 ? -30.734 59.531 40.125 1 31.66 405 LYS A CA 1
ATOM 3187 C C . LYS A 1 405 ? -29.219 59.719 40.281 1 31.66 405 LYS A C 1
ATOM 3189 O O . LYS A 1 405 ? -28.562 58.938 40.938 1 31.66 405 LYS A O 1
ATOM 3194 N N . PRO A 1 406 ? -28.625 60.531 39.312 1 28.19 406 PRO A N 1
ATOM 3195 C CA . PRO A 1 406 ? -27.234 60.969 39.375 1 28.19 406 PRO A CA 1
ATOM 3196 C C . PRO A 1 406 ? -26.812 61.438 40.781 1 28.19 406 PRO A C 1
ATOM 3198 O O . PRO A 1 406 ? -27.453 62.344 41.344 1 28.19 406 PRO A O 1
ATOM 3201 N N . ALA A 1 407 ? -26.484 60.531 41.625 1 26.34 407 ALA A N 1
ATOM 3202 C CA . ALA A 1 407 ? -25.875 61.125 42.812 1 26.34 407 ALA A CA 1
ATOM 3203 C C . ALA A 1 407 ? -24.828 62.156 42.406 1 26.34 407 ALA A C 1
ATOM 3205 O O . ALA A 1 407 ? -24.062 61.969 41.469 1 26.34 407 ALA A O 1
ATOM 3206 N N . LEU A 1 408 ? -24.859 63.375 42.938 1 25.55 408 LEU A N 1
ATOM 3207 C CA . LEU A 1 408 ? -24.297 64.688 42.938 1 25.55 408 LEU A CA 1
ATOM 3208 C C . LEU A 1 408 ? -22.781 64.688 43.062 1 25.55 408 LEU A C 1
ATOM 3210 O O . LEU A 1 408 ? -22.125 65.688 43.094 1 25.55 408 LEU A O 1
ATOM 3214 N N . LEU A 1 409 ? -22.219 63.625 43.719 1 24.09 409 LEU A N 1
ATOM 3215 C CA . LEU A 1 409 ? -21.094 64.125 44.5 1 24.09 409 LEU A CA 1
ATOM 3216 C C . LEU A 1 409 ? -20.094 64.812 43.594 1 24.09 409 LEU A C 1
ATOM 3218 O O . LEU A 1 409 ? -19.688 65.938 43.844 1 24.09 409 LEU A O 1
ATOM 3222 N N . LEU A 1 410 ? -18.734 64.375 43.812 1 25.19 410 LEU A N 1
ATOM 3223 C CA . LEU A 1 410 ? -17.547 65.188 44.062 1 25.19 410 LEU A CA 1
ATOM 3224 C C . LEU A 1 410 ? -17.094 65.875 42.781 1 25.19 410 LEU A C 1
ATOM 3226 O O . LEU A 1 410 ? -17.5 65.5 41.688 1 25.19 410 LEU A O 1
ATOM 3230 N N . ILE A 1 411 ? -15.68 66.5 42.906 1 29.27 411 ILE A N 1
ATOM 3231 C CA . ILE A 1 411 ? -14.859 67.625 42.469 1 29.27 411 ILE A CA 1
ATOM 3232 C C . ILE A 1 411 ? -14.5 67.438 40.969 1 29.27 411 ILE A C 1
ATOM 3234 O O . ILE A 1 411 ? -14.203 66.312 40.531 1 29.27 411 ILE A O 1
ATOM 3238 N N . GLY A 1 412 ? -14.625 68.5 40.219 1 25.69 412 GLY A N 1
ATOM 3239 C CA . GLY A 1 412 ? -14.516 69 38.844 1 25.69 412 GLY A CA 1
ATOM 3240 C C . GLY A 1 412 ? -13.102 68.875 38.312 1 25.69 412 GLY A C 1
ATOM 3241 O O . GLY A 1 412 ? -12.766 69.562 37.344 1 25.69 412 GLY A O 1
ATOM 3242 N N . SER A 1 413 ? -12.016 68.5 39.094 1 31.09 413 SER A N 1
ATOM 3243 C CA . SER A 1 413 ? -10.828 69 38.406 1 31.09 413 SER A CA 1
ATOM 3244 C C . SER A 1 413 ? -10.758 68.438 36.969 1 31.09 413 SER A C 1
ATOM 3246 O O . SER A 1 413 ? -10.953 67.25 36.719 1 31.09 413 SER A O 1
ATOM 3248 N N . ASP A 1 414 ? -10.984 69.312 35.969 1 30.89 414 ASP A N 1
ATOM 3249 C CA . ASP A 1 414 ? -10.977 69.375 34.531 1 30.89 414 ASP A CA 1
ATOM 3250 C C . ASP A 1 414 ? -9.641 68.875 33.969 1 30.89 414 ASP A C 1
ATOM 3252 O O . ASP A 1 414 ? -9.258 69.25 32.844 1 30.89 414 ASP A O 1
ATOM 3256 N N . SER A 1 415 ? -8.633 68.5 34.781 1 33.25 415 SER A N 1
ATOM 3257 C CA . SER A 1 415 ? -7.422 68.375 33.969 1 33.25 415 SER A CA 1
ATOM 3258 C C . SER A 1 415 ? -7.652 67.5 32.75 1 33.25 415 SER A C 1
ATOM 3260 O O . SER A 1 415 ? -8.266 66.438 32.844 1 33.25 415 SER A O 1
ATOM 3262 N N . GLU A 1 416 ? -7.754 68.062 31.516 1 33.56 416 GLU A N 1
ATOM 3263 C CA . GLU A 1 416 ? -7.684 67.625 30.141 1 33.56 416 GLU A CA 1
ATOM 3264 C C . GLU A 1 416 ? -6.676 66.438 30.016 1 33.56 416 GLU A C 1
ATOM 3266 O O . GLU A 1 416 ? -5.508 66.688 29.703 1 33.56 416 GLU A O 1
ATOM 3271 N N . SER A 1 417 ? -6.324 65.75 31.016 1 34.59 417 SER A N 1
ATOM 3272 C CA . SER A 1 417 ? -5.324 64.75 30.672 1 34.59 417 SER A CA 1
ATOM 3273 C C . SER A 1 417 ? -5.66 64.062 29.359 1 34.59 417 SER A C 1
ATOM 3275 O O . SER A 1 417 ? -6.828 63.969 28.969 1 34.59 417 SER A O 1
ATOM 3277 N N . ASP A 1 418 ? -4.676 63.969 28.391 1 37.19 418 ASP A N 1
ATOM 3278 C CA . ASP A 1 418 ? -4.688 63.219 27.125 1 37.19 418 ASP A CA 1
ATOM 3279 C C . ASP A 1 418 ? -5.582 62 27.203 1 37.19 418 ASP A C 1
ATOM 3281 O O . ASP A 1 418 ? -5.359 61.125 28.047 1 37.19 418 ASP A O 1
ATOM 3285 N N . GLU A 1 419 ? -6.809 62.031 27 1 40.12 419 GLU A N 1
ATOM 3286 C CA . GLU A 1 419 ? -7.871 61.031 26.844 1 40.12 419 GLU A CA 1
ATOM 3287 C C . GLU A 1 419 ? -7.355 59.781 26.156 1 40.12 419 GLU A C 1
ATOM 3289 O O . GLU A 1 419 ? -7.164 59.75 24.938 1 40.12 419 GLU A O 1
ATOM 3294 N N . GLU A 1 420 ? -6.305 59.094 26.609 1 49.25 420 GLU A N 1
ATOM 3295 C CA . GLU A 1 420 ? -6.004 57.781 26.109 1 49.25 420 GLU A CA 1
ATOM 3296 C C . GLU A 1 420 ? -7.277 57.062 25.656 1 49.25 420 GLU A C 1
ATOM 3298 O O . GLU A 1 420 ? -8.25 57 26.406 1 49.25 420 GLU A O 1
ATOM 3303 N N . THR A 1 421 ? -7.5 57.031 24.312 1 59.5 421 THR A N 1
ATOM 3304 C CA . THR A 1 421 ? -8.633 56.375 23.672 1 59.5 421 THR A CA 1
ATOM 3305 C C . THR A 1 421 ? -8.953 55.031 24.375 1 59.5 421 THR A C 1
ATOM 3307 O O . THR A 1 421 ? -8.062 54.406 24.922 1 59.5 421 THR A O 1
ATOM 3310 N N . PRO A 1 422 ? -10.234 54.875 24.703 1 67.38 422 PRO A N 1
ATOM 3311 C CA . PRO A 1 422 ? -10.695 53.656 25.375 1 67.38 422 PRO A CA 1
ATOM 3312 C C . PRO A 1 422 ? -9.984 52.406 24.875 1 67.38 422 PRO A C 1
ATOM 3314 O O . PRO A 1 422 ? -9.758 51.469 25.656 1 67.38 422 PRO A O 1
ATOM 3317 N N . GLU A 1 423 ? -9.516 52.5 23.703 1 70.94 423 GLU A N 1
ATOM 3318 C CA . GLU A 1 423 ? -8.859 51.312 23.125 1 70.94 423 GLU A CA 1
ATOM 3319 C C . GLU A 1 423 ? -7.441 51.156 23.688 1 70.94 423 GLU A C 1
ATOM 3321 O O . GLU A 1 423 ? -6.996 50.031 23.938 1 70.94 423 GLU A O 1
ATOM 3326 N N . VAL A 1 424 ? -6.719 52.219 23.734 1 72.25 424 VAL A N 1
ATOM 3327 C CA . VAL A 1 424 ? -5.375 52.219 24.297 1 72.25 424 VAL A CA 1
ATOM 3328 C C . VAL A 1 424 ? -5.43 51.719 25.75 1 72.25 424 VAL A C 1
ATOM 3330 O O . VAL A 1 424 ? -4.582 50.938 26.172 1 72.25 424 VAL A O 1
ATOM 3333 N N . ASN A 1 425 ? -6.48 52.125 26.281 1 80.81 425 ASN A N 1
ATOM 3334 C CA . ASN A 1 425 ? -6.648 51.719 27.672 1 80.81 425 ASN A CA 1
ATOM 3335 C C . ASN A 1 425 ? -6.898 50.219 27.797 1 80.81 425 ASN A C 1
ATOM 3337 O O . ASN A 1 425 ? -6.375 49.594 28.719 1 80.81 425 ASN A O 1
ATOM 3341 N N . THR A 1 426 ? -7.52 49.719 26.781 1 90.06 426 THR A N 1
ATOM 3342 C CA . THR A 1 426 ? -7.836 48.281 26.812 1 90.06 426 THR A CA 1
ATOM 3343 C C . THR A 1 426 ? -6.574 47.438 26.625 1 90.06 426 THR A C 1
ATOM 3345 O O . THR A 1 426 ? -6.387 46.438 27.312 1 90.06 426 THR A O 1
ATOM 3348 N N . VAL A 1 427 ? -5.746 47.812 25.703 1 94.62 427 VAL A N 1
ATOM 3349 C CA . VAL A 1 427 ? -4.504 47.094 25.438 1 94.62 427 VAL A CA 1
ATOM 3350 C C . VAL A 1 427 ? -3.574 47.188 26.641 1 94.62 427 VAL A C 1
ATOM 3352 O O . VAL A 1 427 ? -2.93 46.219 27.016 1 94.62 427 VAL A O 1
ATOM 3355 N N . GLU A 1 428 ? -3.568 48.375 27.234 1 93.38 428 GLU A N 1
ATOM 3356 C CA . GLU A 1 428 ? -2.717 48.562 28.406 1 93.38 428 GLU A CA 1
ATOM 3357 C C . GLU A 1 428 ? -3.195 47.719 29.578 1 93.38 428 GLU A C 1
ATOM 3359 O O . GLU A 1 428 ? -2.383 47.188 30.328 1 93.38 428 GLU A O 1
ATOM 3364 N N . ARG A 1 429 ? -4.422 47.656 29.688 1 93.31 429 ARG A N 1
ATOM 3365 C CA . ARG A 1 429 ? -4.984 46.812 30.734 1 93.31 429 ARG A CA 1
ATOM 3366 C C . ARG A 1 429 ? -4.621 45.344 30.531 1 93.31 429 ARG A C 1
ATOM 3368 O O . ARG A 1 429 ? -4.266 44.656 31.484 1 93.31 429 ARG A O 1
ATOM 3375 N N . TYR A 1 430 ? -4.828 44.938 29.312 1 95.38 430 TYR A N 1
ATOM 3376 C CA . TYR A 1 430 ? -4.477 43.562 28.969 1 95.38 430 TYR A CA 1
ATOM 3377 C C . TYR A 1 430 ? -2.996 43.312 29.219 1 95.38 430 TYR A C 1
ATOM 3379 O O . TYR A 1 430 ? -2.627 42.25 29.75 1 95.38 430 TYR A O 1
ATOM 3387 N N . LYS A 1 431 ? -2.211 44.219 28.859 1 95 431 LYS A N 1
ATOM 3388 C CA . LYS A 1 431 ? -0.759 44.125 28.984 1 95 431 LYS A CA 1
ATOM 3389 C C . LYS A 1 431 ? -0.341 43.906 30.438 1 95 431 LYS A C 1
ATOM 3391 O O . LYS A 1 431 ? 0.569 43.094 30.703 1 95 431 LYS A O 1
ATOM 3396 N N . VAL A 1 432 ? -1.062 44.562 31.375 1 92.12 432 VAL A N 1
ATOM 3397 C CA . VAL A 1 432 ? -0.645 44.531 32.781 1 92.12 432 VAL A CA 1
ATOM 3398 C C . VAL A 1 432 ? -1.29 43.344 33.5 1 92.12 432 VAL A C 1
ATOM 3400 O O . VAL A 1 432 ? -0.804 42.906 34.531 1 92.12 432 VAL A O 1
ATOM 3403 N N . GLU A 1 433 ? -2.34 42.812 32.938 1 92.12 433 GLU A N 1
ATOM 3404 C CA . GLU A 1 433 ? -2.979 41.656 33.531 1 92.12 433 GLU A CA 1
ATOM 3405 C C . GLU A 1 433 ? -2.008 40.469 33.594 1 92.12 433 GLU A C 1
ATOM 3407 O O . GLU A 1 433 ? -1.166 40.312 32.719 1 92.12 433 GLU A O 1
ATOM 3412 N N . PRO A 1 434 ? -2.137 39.688 34.625 1 92.94 434 PRO A N 1
ATOM 3413 C CA . PRO A 1 434 ? -1.258 38.531 34.719 1 92.94 434 PRO A CA 1
ATOM 3414 C C . PRO A 1 434 ? -1.449 37.531 33.562 1 92.94 434 PRO A C 1
ATOM 3416 O O . PRO A 1 434 ? -2.57 37.344 33.094 1 92.94 434 PRO A O 1
ATOM 3419 N N . SER A 1 435 ? -0.379 36.906 33.219 1 94.25 435 SER A N 1
ATOM 3420 C CA . SER A 1 435 ? -0.424 35.906 32.156 1 94.25 435 SER A CA 1
ATOM 3421 C C . SER A 1 435 ? -1.173 34.656 32.594 1 94.25 435 SER A C 1
ATOM 3423 O O . SER A 1 435 ? -1.172 34.312 33.75 1 94.25 435 SER A O 1
ATOM 3425 N N . ALA A 1 436 ? -1.794 34.031 31.656 1 94.12 436 ALA A N 1
ATOM 3426 C CA . ALA A 1 436 ? -2.457 32.781 31.906 1 94.12 436 ALA A CA 1
ATOM 3427 C C . ALA A 1 436 ? -1.437 31.656 32.094 1 94.12 436 ALA A C 1
ATOM 3429 O O . ALA A 1 436 ? -0.285 31.781 31.672 1 94.12 436 ALA A O 1
ATOM 3430 N N . SER A 1 437 ? -1.859 30.594 32.75 1 92.56 437 SER A N 1
ATOM 3431 C CA . SER A 1 437 ? -1.003 29.422 32.906 1 92.56 437 SER A CA 1
ATOM 3432 C C . SER A 1 437 ? -0.795 28.688 31.594 1 92.56 437 SER A C 1
ATOM 3434 O O . SER A 1 437 ? -1.633 28.781 30.688 1 92.56 437 SER A O 1
ATOM 3436 N N . LEU A 1 438 ? 0.22 28 31.531 1 88.62 438 LEU A N 1
ATOM 3437 C CA . LEU A 1 438 ? 0.578 27.312 30.297 1 88.62 438 LEU A CA 1
ATOM 3438 C C . LEU A 1 438 ? -0.429 26.219 29.969 1 88.62 438 LEU A C 1
ATOM 3440 O O . LEU A 1 438 ? -0.57 25.828 28.812 1 88.62 438 LEU A O 1
ATOM 3444 N N . ASP A 1 439 ? -1.131 25.781 30.922 1 88.19 439 ASP A N 1
ATOM 3445 C CA . ASP A 1 439 ? -2.07 24.688 30.719 1 88.19 439 ASP A CA 1
ATOM 3446 C C . ASP A 1 439 ? -3.457 25.203 30.344 1 88.19 439 ASP A C 1
ATOM 3448 O O . ASP A 1 439 ? -4.332 24.422 29.969 1 88.19 439 ASP A O 1
ATOM 3452 N N . GLN A 1 440 ? -3.6 26.484 30.406 1 90.94 440 GLN A N 1
ATOM 3453 C CA . GLN A 1 440 ? -4.895 27.062 30.094 1 90.94 440 GLN A CA 1
ATOM 3454 C C . GLN A 1 440 ? -5.07 27.219 28.578 1 90.94 440 GLN A C 1
ATOM 3456 O O . GLN A 1 440 ? -4.125 27.562 27.875 1 90.94 440 GLN A O 1
ATOM 3461 N N . CYS A 1 441 ? -6.262 26.984 28.172 1 91.56 441 CYS A N 1
ATOM 3462 C CA . CYS A 1 441 ? -6.582 27.188 26.766 1 91.56 441 CYS A CA 1
ATOM 3463 C C . CYS A 1 441 ? -6.793 28.656 26.453 1 91.56 441 CYS A C 1
ATOM 3465 O O . CYS A 1 441 ? -7.66 29.312 27.031 1 91.56 441 CYS A O 1
ATOM 3467 N N . PRO A 1 442 ? -5.98 29.141 25.547 1 94.38 442 PRO A N 1
ATOM 3468 C CA . PRO A 1 442 ? -6.117 30.562 25.203 1 94.38 442 PRO A CA 1
ATOM 3469 C C . PRO A 1 442 ? -7.508 30.922 24.672 1 94.38 442 PRO A C 1
ATOM 3471 O O . PRO A 1 442 ? -8.008 32.031 24.922 1 94.38 442 PRO A O 1
ATOM 3474 N N . LEU A 1 443 ? -8.141 30.031 24 1 94.62 443 LEU A N 1
ATOM 3475 C CA . LEU A 1 443 ? -9.469 30.297 23.453 1 94.62 443 LEU A CA 1
ATOM 3476 C C . LEU A 1 443 ? -10.508 30.391 24.562 1 94.62 443 LEU A C 1
ATOM 3478 O O . LEU A 1 443 ? -11.406 31.234 24.516 1 94.62 443 LEU A O 1
ATOM 3482 N N . LYS A 1 444 ? -10.406 29.469 25.5 1 94.94 444 LYS A N 1
ATOM 3483 C CA . LYS A 1 444 ? -11.305 29.531 26.656 1 94.94 444 LYS A CA 1
ATOM 3484 C C . LYS A 1 444 ? -11.117 30.844 27.422 1 94.94 444 LYS A C 1
ATOM 3486 O O . LYS A 1 444 ? -12.094 31.453 27.875 1 94.94 444 LYS A O 1
ATOM 3491 N N . TRP A 1 445 ? -9.898 31.203 27.547 1 96.19 445 TRP A N 1
ATOM 3492 C CA . TRP A 1 445 ? -9.609 32.469 28.234 1 96.19 445 TRP A CA 1
ATOM 3493 C C . TRP A 1 445 ? -10.289 33.625 27.531 1 96.19 445 TRP A C 1
ATOM 3495 O O . TRP A 1 445 ? -10.953 34.469 28.172 1 96.19 445 TRP A O 1
ATOM 3505 N N . TRP A 1 446 ? -10.164 33.719 26.281 1 96 446 TRP A N 1
ATOM 3506 C CA . TRP A 1 446 ? -10.742 34.812 25.516 1 96 446 TRP A CA 1
ATOM 3507 C C . TRP A 1 446 ? -12.266 34.75 25.531 1 96 446 TRP A C 1
ATOM 3509 O O . TRP A 1 446 ? -12.945 35.781 25.516 1 96 446 TRP A O 1
ATOM 3519 N N . SER A 1 447 ? -12.766 33.531 25.484 1 95.62 447 SER A N 1
ATOM 3520 C CA . SER A 1 447 ? -14.211 33.375 25.594 1 95.62 447 SER A CA 1
ATOM 3521 C C . SER A 1 447 ? -14.75 34.062 26.844 1 95.62 447 SER A C 1
ATOM 3523 O O . SER A 1 447 ? -15.812 34.688 26.812 1 95.62 447 SER A O 1
ATOM 3525 N N . GLU A 1 448 ? -14.031 34.031 27.906 1 95.5 448 GLU A N 1
ATOM 3526 C CA . GLU A 1 448 ? -14.43 34.562 29.203 1 95.5 448 GLU A CA 1
ATOM 3527 C C . GLU A 1 448 ? -14.172 36.062 29.281 1 95.5 448 GLU A C 1
ATOM 3529 O O . GLU A 1 448 ? -14.734 36.75 30.125 1 95.5 448 GLU A O 1
ATOM 3534 N N . HIS A 1 449 ? -13.336 36.594 28.375 1 94.69 449 HIS A N 1
ATOM 3535 C CA . HIS A 1 449 ? -12.922 37.969 28.484 1 94.69 449 HIS A CA 1
ATOM 3536 C C . HIS A 1 449 ? -13.367 38.781 27.266 1 94.69 449 HIS A C 1
ATOM 3538 O O . HIS A 1 449 ? -12.891 39.906 27.047 1 94.69 449 HIS A O 1
ATOM 3544 N N . THR A 1 450 ? -14.211 38.188 26.469 1 93.81 450 THR A N 1
ATOM 3545 C CA . THR A 1 450 ? -14.641 38.812 25.234 1 93.81 450 THR A CA 1
ATOM 3546 C C . THR A 1 450 ? -15.297 40.156 25.516 1 93.81 450 THR A C 1
ATOM 3548 O O . THR A 1 450 ? -15.047 41.156 24.812 1 93.81 450 THR A O 1
ATOM 3551 N N . ALA A 1 451 ? -16.141 40.219 26.5 1 90.88 451 ALA A N 1
ATOM 3552 C CA . ALA A 1 451 ? -16.891 41.438 26.844 1 90.88 451 ALA A CA 1
ATOM 3553 C C . ALA A 1 451 ? -15.953 42.531 27.344 1 90.88 451 ALA A C 1
ATOM 3555 O O . ALA A 1 451 ? -16.156 43.719 27.062 1 90.88 451 ALA A O 1
ATOM 3556 N N . VAL A 1 452 ? -14.953 42.094 28.047 1 90.88 452 VAL A N 1
ATOM 3557 C CA . VAL A 1 452 ? -14.016 43 28.672 1 90.88 452 VAL A CA 1
ATOM 3558 C C . VAL A 1 452 ? -13.148 43.656 27.609 1 90.88 452 VAL A C 1
ATOM 3560 O O . VAL A 1 452 ? -12.875 44.875 27.672 1 90.88 452 VAL A O 1
ATOM 3563 N N . TYR A 1 453 ? -12.805 42.875 26.609 1 92.62 453 TYR A N 1
ATOM 3564 C CA . TYR A 1 453 ? -11.805 43.375 25.672 1 92.62 453 TYR A CA 1
ATOM 3565 C C . TYR A 1 453 ? -12.398 43.594 24.297 1 92.62 453 TYR A C 1
ATOM 3567 O O . TYR A 1 453 ? -11.672 43.875 23.328 1 92.62 453 TYR A O 1
ATOM 3575 N N . GLY A 1 454 ? -13.57 43.5 24.078 1 88.38 454 GLY A N 1
ATOM 3576 C CA . GLY A 1 454 ? -14.383 43.812 22.906 1 88.38 454 GLY A CA 1
ATOM 3577 C C . GLY A 1 454 ? -13.625 43.688 21.594 1 88.38 454 GLY A C 1
ATOM 3578 O O . GLY A 1 454 ? -13.453 42.562 21.094 1 88.38 454 GLY A O 1
ATOM 3579 N N . LYS A 1 455 ? -12.984 44.875 21.094 1 89.75 455 LYS A N 1
ATOM 3580 C CA . LYS A 1 455 ? -12.312 44.969 19.797 1 89.75 455 LYS A CA 1
ATOM 3581 C C . LYS A 1 455 ? -11.07 44.062 19.766 1 89.75 455 LYS A C 1
ATOM 3583 O O . LYS A 1 455 ? -10.758 43.469 18.75 1 89.75 455 LYS A O 1
ATOM 3588 N N . MET A 1 456 ? -10.445 44 20.875 1 93.94 456 MET A N 1
ATOM 3589 C CA . MET A 1 456 ? -9.234 43.188 20.953 1 93.94 456 MET A CA 1
ATOM 3590 C C . MET A 1 456 ? -9.562 41.719 20.781 1 93.94 456 MET A C 1
ATOM 3592 O O . MET A 1 456 ? -8.758 40.969 20.25 1 93.94 456 MET A O 1
ATOM 3596 N N . ALA A 1 457 ? -10.734 41.312 21.203 1 94 457 ALA A N 1
ATOM 3597 C CA . ALA A 1 457 ? -11.172 39.938 21.047 1 94 457 ALA A CA 1
ATOM 3598 C C . ALA A 1 457 ? -11.32 39.594 19.562 1 94 457 ALA A C 1
ATOM 3600 O O . ALA A 1 457 ? -11 38.469 19.156 1 94 457 ALA A O 1
ATOM 3601 N N . HIS A 1 458 ? -11.734 40.531 18.812 1 91.62 458 HIS A N 1
ATOM 3602 C CA . HIS A 1 458 ? -11.875 40.312 17.391 1 91.62 458 HIS A CA 1
ATOM 3603 C C . HIS A 1 458 ? -10.516 40.125 16.719 1 91.62 458 HIS A C 1
ATOM 3605 O O . HIS A 1 458 ? -10.359 39.219 15.875 1 91.62 458 HIS A O 1
ATOM 3611 N N . VAL A 1 459 ? -9.625 40.938 17.109 1 95.19 459 VAL A N 1
ATOM 3612 C CA . VAL A 1 459 ? -8.266 40.844 16.578 1 95.19 459 VAL A CA 1
ATOM 3613 C C . VAL A 1 459 ? -7.656 39.5 16.984 1 95.19 459 VAL A C 1
ATOM 3615 O O . VAL A 1 459 ? -6.969 38.875 16.188 1 95.19 459 VAL A O 1
ATOM 3618 N N . SER A 1 460 ? -7.973 39.062 18.234 1 96.06 460 SER A N 1
ATOM 3619 C CA . SER A 1 460 ? -7.426 37.812 18.75 1 96.06 460 SER A CA 1
ATOM 3620 C C . SER A 1 460 ? -7.926 36.625 17.938 1 96.06 460 SER A C 1
ATOM 3622 O O . SER A 1 460 ? -7.172 35.656 17.703 1 96.06 460 SER A O 1
ATOM 3624 N N . ARG A 1 461 ? -9.125 36.594 17.5 1 94.69 461 ARG A N 1
ATOM 3625 C CA . ARG A 1 461 ? -9.672 35.5 16.703 1 94.69 461 ARG A CA 1
ATOM 3626 C C . ARG A 1 461 ? -8.93 35.375 15.375 1 94.69 461 ARG A C 1
ATOM 3628 O O . ARG A 1 461 ? -8.664 34.25 14.922 1 94.69 461 ARG A O 1
ATOM 3635 N N . LYS A 1 462 ? -8.594 36.5 14.859 1 95.06 462 LYS A N 1
ATOM 3636 C CA . LYS A 1 462 ? -7.891 36.531 13.586 1 95.06 462 LYS A CA 1
ATOM 3637 C C . LYS A 1 462 ? -6.5 35.906 13.703 1 95.06 462 LYS A C 1
ATOM 3639 O O . LYS A 1 462 ? -6.117 35.062 12.891 1 95.06 462 LYS A O 1
ATOM 3644 N N . TYR A 1 463 ? -5.832 36.25 14.695 1 97.12 463 TYR A N 1
ATOM 3645 C CA . TYR A 1 463 ? -4.438 35.844 14.828 1 97.12 463 TYR A CA 1
ATOM 3646 C C . TYR A 1 463 ? -4.332 34.438 15.43 1 97.12 463 TYR A C 1
ATOM 3648 O O . TYR A 1 463 ? -3.533 33.625 14.969 1 97.12 463 TYR A O 1
ATOM 3656 N N . LEU A 1 464 ? -5.191 34.125 16.406 1 96 464 LEU A N 1
ATOM 3657 C CA . LEU A 1 464 ? -5.125 32.844 17.078 1 96 464 LEU A CA 1
ATOM 3658 C C . LEU A 1 464 ? -5.715 31.75 16.188 1 96 464 LEU A C 1
ATOM 3660 O O . LEU A 1 464 ? -5.438 30.562 16.391 1 96 464 LEU A O 1
ATOM 3664 N N . GLY A 1 465 ? -6.527 32.125 15.227 1 94.69 465 GLY A N 1
ATOM 3665 C CA . GLY A 1 465 ? -7.102 31.188 14.289 1 94.69 465 GLY A CA 1
ATOM 3666 C C . GLY A 1 465 ? -6.121 30.734 13.219 1 94.69 465 GLY A C 1
ATOM 3667 O O . GLY A 1 465 ? -6.41 29.812 12.445 1 94.69 465 GLY A O 1
ATOM 3668 N N . THR A 1 466 ? -4.938 31.312 13.195 1 95.44 466 THR A N 1
ATOM 3669 C CA . THR A 1 466 ? -3.893 30.969 12.242 1 95.44 466 THR A CA 1
ATOM 3670 C C . THR A 1 466 ? -3.045 29.812 12.758 1 95.44 466 THR A C 1
ATOM 3672 O O . THR A 1 466 ? -2.447 29.906 13.836 1 95.44 466 THR A O 1
ATOM 3675 N N . PRO A 1 467 ? -2.998 28.719 11.992 1 93.5 467 PRO A N 1
ATOM 3676 C CA . PRO A 1 467 ? -2.221 27.578 12.469 1 93.5 467 PRO A CA 1
ATOM 3677 C C . PRO A 1 467 ? -0.714 27.812 12.375 1 93.5 467 PRO A C 1
ATOM 3679 O O . PRO A 1 467 ? -0.253 28.562 11.516 1 93.5 467 PRO A O 1
ATOM 3682 N N . ALA A 1 468 ? -0.045 27.125 13.211 1 91.44 468 ALA A N 1
ATOM 3683 C CA . ALA A 1 468 ? 1.414 27.203 13.227 1 91.44 468 ALA A CA 1
ATOM 3684 C C . ALA A 1 468 ? 2.018 26.406 12.062 1 91.44 468 ALA A C 1
ATOM 3686 O O . ALA A 1 468 ? 3.121 26.719 11.609 1 91.44 468 ALA A O 1
ATOM 3687 N N . THR A 1 469 ? 1.273 25.406 11.711 1 90.94 469 THR A N 1
ATOM 3688 C CA . THR A 1 469 ? 1.83 24.484 10.727 1 90.94 469 THR A CA 1
ATOM 3689 C C . THR A 1 469 ? 0.793 24.141 9.664 1 90.94 469 THR A C 1
ATOM 3691 O O . THR A 1 469 ? -0.373 24.516 9.773 1 90.94 469 THR A O 1
ATOM 3694 N N . THR A 1 470 ? 1.3 23.469 8.641 1 89.06 470 THR A N 1
ATOM 3695 C CA . THR A 1 470 ? 0.409 23.016 7.578 1 89.06 470 THR A CA 1
ATOM 3696 C C . THR A 1 470 ? 0.032 21.547 7.785 1 89.06 470 THR A C 1
ATOM 3698 O O . THR A 1 470 ? -0.41 20.875 6.852 1 89.06 470 THR A O 1
ATOM 3701 N N . VAL A 1 471 ? 0.196 20.984 8.969 1 80.38 471 VAL A N 1
ATOM 3702 C CA . VAL A 1 471 ? -0.1 19.609 9.336 1 80.38 471 VAL A CA 1
ATOM 3703 C C . VAL A 1 471 ? -1.548 19.281 8.977 1 80.38 471 VAL A C 1
ATOM 3705 O O . VAL A 1 471 ? -1.836 18.188 8.477 1 80.38 471 VAL A O 1
ATOM 3708 N N . PRO A 1 472 ? -2.506 20.219 9.195 1 77 472 PRO A N 1
ATOM 3709 C CA . PRO A 1 472 ? -3.885 19.906 8.812 1 77 472 PRO A CA 1
ATOM 3710 C C . PRO A 1 472 ? -4.016 19.531 7.34 1 77 472 PRO A C 1
ATOM 3712 O O . PRO A 1 472 ? -4.766 18.609 6.996 1 77 472 PRO A O 1
ATOM 3715 N N . CYS A 1 473 ? -3.254 20.172 6.566 1 80.62 473 CYS A N 1
ATOM 3716 C CA . CYS A 1 473 ? -3.295 19.859 5.145 1 80.62 473 CYS A CA 1
ATOM 3717 C C . CYS A 1 473 ? -2.617 18.516 4.871 1 80.62 473 CYS A C 1
ATOM 3719 O O . CYS A 1 473 ? -3.057 17.766 4 1 80.62 473 CYS A O 1
ATOM 3721 N N . GLU A 1 474 ? -1.57 18.234 5.57 1 77.19 474 GLU A N 1
ATOM 3722 C CA . GLU A 1 474 ? -0.894 16.953 5.426 1 77.19 474 GLU A CA 1
ATOM 3723 C C . GLU A 1 474 ? -1.81 15.789 5.824 1 77.19 474 GLU A C 1
ATOM 3725 O O . GLU A 1 474 ? -1.767 14.719 5.219 1 77.19 474 GLU A O 1
ATOM 3730 N N . ARG A 1 475 ? -2.529 16.078 6.844 1 74.12 475 ARG A N 1
ATOM 3731 C CA . ARG A 1 475 ? -3.518 15.086 7.242 1 74.12 475 ARG A CA 1
ATOM 3732 C C . ARG A 1 475 ? -4.527 14.828 6.129 1 74.12 475 ARG A C 1
ATOM 3734 O O . ARG A 1 475 ? -4.949 13.695 5.91 1 74.12 475 ARG A O 1
ATOM 3741 N N . LEU A 1 476 ? -4.84 15.891 5.496 1 75.56 476 LEU A N 1
ATOM 3742 C CA . LEU A 1 476 ? -5.734 15.789 4.348 1 75.56 476 LEU A CA 1
ATOM 3743 C C . LEU A 1 476 ? -5.129 14.906 3.262 1 75.56 476 LEU A C 1
ATOM 3745 O O . LEU A 1 476 ? -5.828 14.094 2.652 1 75.56 476 LEU A O 1
ATOM 3749 N N . PHE A 1 477 ? -3.863 15.008 3.084 1 72.88 477 PHE A N 1
ATOM 3750 C CA . PHE A 1 477 ? -3.188 14.219 2.066 1 72.88 477 PHE A CA 1
ATOM 3751 C C . PHE A 1 477 ? -3.104 12.75 2.488 1 72.88 477 PHE A C 1
ATOM 3753 O O . PHE A 1 477 ? -3.211 11.852 1.651 1 72.88 477 PHE A O 1
ATOM 3760 N N . SER A 1 478 ? -2.857 12.617 3.781 1 72.62 478 SER A N 1
ATOM 3761 C CA . SER A 1 478 ? -2.889 11.242 4.281 1 72.62 478 SER A CA 1
ATOM 3762 C C . SER A 1 478 ? -4.238 10.586 4.016 1 72.62 478 SER A C 1
ATOM 3764 O O . SER A 1 478 ? -4.301 9.445 3.545 1 72.62 478 SER A O 1
ATOM 3766 N N . LEU A 1 479 ? -5.227 11.328 4.273 1 71.06 479 LEU A N 1
ATOM 3767 C CA . LEU A 1 479 ? -6.582 10.859 4.008 1 71.06 479 LEU A CA 1
ATOM 3768 C C . LEU A 1 479 ? -6.785 10.594 2.52 1 71.06 479 LEU A C 1
ATOM 3770 O O . LEU A 1 479 ? -7.301 9.539 2.137 1 71.06 479 LEU A O 1
ATOM 3774 N N . ALA A 1 480 ? -6.398 11.523 1.704 1 73.12 480 ALA A N 1
ATOM 3775 C CA . ALA A 1 480 ? -6.508 11.383 0.254 1 73.12 480 ALA A CA 1
ATOM 3776 C C . ALA A 1 480 ? -5.75 10.156 -0.236 1 73.12 480 ALA A C 1
ATOM 3778 O O . ALA A 1 480 ? -6.219 9.445 -1.133 1 73.12 480 ALA A O 1
ATOM 3779 N N . GLY A 1 481 ? -4.656 9.977 0.36 1 73.06 481 GLY A N 1
ATOM 3780 C CA . GLY A 1 481 ? -3.861 8.805 0.012 1 73.06 481 GLY A CA 1
ATOM 3781 C C . GLY A 1 481 ? -4.559 7.496 0.325 1 73.06 481 GLY A C 1
ATOM 3782 O O . GLY A 1 481 ? -4.422 6.523 -0.42 1 73.06 481 GLY A O 1
ATOM 3783 N N . HIS A 1 482 ? -5.246 7.488 1.38 1 69.94 482 HIS A N 1
ATOM 3784 C CA . HIS A 1 482 ? -6.016 6.301 1.723 1 69.94 482 HIS A CA 1
ATOM 3785 C C . HIS A 1 482 ? -7.125 6.051 0.708 1 69.94 482 HIS A C 1
ATOM 3787 O O . HIS A 1 482 ? -7.488 4.898 0.448 1 69.94 482 HIS A O 1
ATOM 3793 N N . ILE A 1 483 ? -7.586 7.105 0.301 1 69.5 483 ILE A N 1
ATOM 3794 C CA . ILE A 1 483 ? -8.695 7.016 -0.638 1 69.5 483 ILE A CA 1
ATOM 3795 C C . ILE A 1 483 ? -8.18 6.617 -2.018 1 69.5 483 ILE A C 1
ATOM 3797 O O . ILE A 1 483 ? -8.766 5.758 -2.682 1 69.5 483 ILE A O 1
ATOM 3801 N N . VAL A 1 484 ? -7.055 7.262 -2.408 1 68.06 484 VAL A N 1
ATOM 3802 C CA . VAL A 1 484 ? -6.492 7.008 -3.732 1 68.06 484 VAL A CA 1
ATOM 3803 C C . VAL A 1 484 ? -5.492 5.855 -3.656 1 68.06 484 VAL A C 1
ATOM 3805 O O . VAL A 1 484 ? -4.281 6.078 -3.66 1 68.06 484 VAL A O 1
ATOM 3808 N N . GLN A 1 485 ? -5.793 4.699 -3.01 1 61.31 485 GLN A N 1
ATOM 3809 C CA . GLN A 1 485 ? -4.895 3.551 -2.98 1 61.31 485 GLN A CA 1
ATOM 3810 C C . GLN A 1 485 ? -4.973 2.758 -4.281 1 61.31 485 GLN A C 1
ATOM 3812 O O . GLN A 1 485 ? -5.891 2.957 -5.082 1 61.31 485 GLN A O 1
ATOM 3817 N N . LYS A 1 486 ? -4.035 1.962 -4.535 1 51.75 486 LYS A N 1
ATOM 3818 C CA . LYS A 1 486 ? -3.84 1.214 -5.773 1 51.75 486 LYS A CA 1
ATOM 3819 C C . LYS A 1 486 ? -5.164 0.673 -6.305 1 51.75 486 LYS A C 1
ATOM 3821 O O . LYS A 1 486 ? -5.426 0.731 -7.508 1 51.75 486 LYS A O 1
ATOM 3826 N N . ARG A 1 487 ? -6.047 0.086 -5.488 1 47.53 487 ARG A N 1
ATOM 3827 C CA . ARG A 1 487 ? -7.254 -0.502 -6.059 1 47.53 487 ARG A CA 1
ATOM 3828 C C . ARG A 1 487 ? -8.281 0.573 -6.391 1 47.53 487 ARG A C 1
ATOM 3830 O O . ARG A 1 487 ? -9.305 0.29 -7.023 1 47.53 487 ARG A O 1
ATOM 3837 N N . ARG A 1 488 ? -8.086 1.811 -5.941 1 48.69 488 ARG A N 1
ATOM 3838 C CA . ARG A 1 488 ? -9.062 2.869 -6.18 1 48.69 488 ARG A CA 1
ATOM 3839 C C . ARG A 1 488 ? -8.523 3.898 -7.168 1 48.69 488 ARG A C 1
ATOM 3841 O O . ARG A 1 488 ? -9.016 5.027 -7.223 1 48.69 488 ARG A O 1
ATOM 3848 N N . SER A 1 489 ? -7.434 3.533 -7.82 1 50.19 489 SER A N 1
ATOM 3849 C CA . SER A 1 489 ? -6.727 4.5 -8.648 1 50.19 489 SER A CA 1
ATOM 3850 C C . SER A 1 489 ? -7.598 4.969 -9.812 1 50.19 489 SER A C 1
ATOM 3852 O O . SER A 1 489 ? -7.289 5.969 -10.461 1 50.19 489 SER A O 1
ATOM 3854 N N . SER A 1 490 ? -8.867 4.336 -9.859 1 63.84 490 SER A N 1
ATOM 3855 C CA . SER A 1 490 ? -9.609 4.766 -11.039 1 63.84 490 SER A CA 1
ATOM 3856 C C . SER A 1 490 ? -10.656 5.812 -10.688 1 63.84 490 SER A C 1
ATOM 3858 O O . SER A 1 490 ? -11.562 6.082 -11.477 1 63.84 490 SER A O 1
ATOM 3860 N N . LEU A 1 491 ? -10.438 6.43 -9.492 1 75.56 491 LEU A N 1
ATOM 3861 C CA . LEU A 1 491 ? -11.43 7.43 -9.109 1 75.56 491 LEU A CA 1
ATOM 3862 C C . LEU A 1 491 ? -11.148 8.758 -9.805 1 75.56 491 LEU A C 1
ATOM 3864 O O . LEU A 1 491 ? -9.992 9.164 -9.938 1 75.56 491 LEU A O 1
ATOM 3868 N N . SER A 1 492 ? -12.234 9.336 -10.281 1 83.44 492 SER A N 1
ATOM 3869 C CA . SER A 1 492 ? -12.086 10.68 -10.844 1 83.44 492 SER A CA 1
ATOM 3870 C C . SER A 1 492 ? -11.656 11.68 -9.773 1 83.44 492 SER A C 1
ATOM 3872 O O . SER A 1 492 ? -11.961 11.508 -8.594 1 83.44 492 SER A O 1
ATOM 3874 N N . PRO A 1 493 ? -10.953 12.672 -10.211 1 84.44 493 PRO A N 1
ATOM 3875 C CA . PRO A 1 493 ? -10.531 13.711 -9.258 1 84.44 493 PRO A CA 1
ATOM 3876 C C . PRO A 1 493 ? -11.711 14.312 -8.492 1 84.44 493 PRO A C 1
ATOM 3878 O O . PRO A 1 493 ? -11.578 14.648 -7.312 1 84.44 493 PRO A O 1
ATOM 3881 N N . GLU A 1 494 ? -12.828 14.422 -9.133 1 88.5 494 GLU A N 1
ATOM 3882 C CA . GLU A 1 494 ? -14.016 14.969 -8.484 1 88.5 494 GLU A CA 1
ATOM 3883 C C . GLU A 1 494 ? -14.484 14.062 -7.348 1 88.5 494 GLU A C 1
ATOM 3885 O O . GLU A 1 494 ? -14.844 14.547 -6.27 1 88.5 494 GLU A O 1
ATOM 3890 N N . ASN A 1 495 ? -14.469 12.836 -7.617 1 88 495 ASN A N 1
ATOM 3891 C CA . ASN A 1 495 ? -14.875 11.867 -6.598 1 88 495 ASN A CA 1
ATOM 3892 C C . ASN A 1 495 ? -13.875 11.82 -5.445 1 88 495 ASN A C 1
ATOM 3894 O O . ASN A 1 495 ? -14.273 11.68 -4.285 1 88 495 ASN A O 1
ATOM 3898 N N . VAL A 1 496 ? -12.602 11.984 -5.809 1 87.06 496 VAL A N 1
ATOM 3899 C CA . VAL A 1 496 ? -11.57 12.039 -4.773 1 87.06 496 VAL A CA 1
ATOM 3900 C C . VAL A 1 496 ? -11.836 13.227 -3.848 1 87.06 496 VAL A C 1
ATOM 3902 O O . VAL A 1 496 ? -11.836 13.078 -2.623 1 87.06 496 VAL A O 1
ATOM 3905 N N . ASN A 1 497 ? -12.148 14.336 -4.441 1 90.25 497 ASN A N 1
ATOM 3906 C CA . ASN A 1 497 ? -12.43 15.547 -3.676 1 90.25 497 ASN A CA 1
ATOM 3907 C C . ASN A 1 497 ? -13.617 15.359 -2.74 1 90.25 497 ASN A C 1
ATOM 3909 O O . ASN A 1 497 ? -13.531 15.656 -1.547 1 90.25 497 ASN A O 1
ATOM 3913 N N . LYS A 1 498 ? -14.656 14.828 -3.264 1 91.88 498 LYS A N 1
ATOM 3914 C CA . LYS A 1 498 ? -15.883 14.672 -2.482 1 91.88 498 LYS A CA 1
ATOM 3915 C C . LYS A 1 498 ? -15.688 13.672 -1.348 1 91.88 498 LYS A C 1
ATOM 3917 O O . LYS A 1 498 ? -16.141 13.891 -0.227 1 91.88 498 LYS A O 1
ATOM 3922 N N . LEU A 1 499 ? -15.008 12.625 -1.634 1 90.38 499 LEU A N 1
ATOM 3923 C CA . LEU A 1 499 ? -14.766 11.602 -0.625 1 90.38 499 LEU A CA 1
ATOM 3924 C C . LEU A 1 499 ? -13.836 12.117 0.469 1 90.38 499 LEU A C 1
ATOM 3926 O O . LEU A 1 499 ? -14.07 11.867 1.654 1 90.38 499 LEU A O 1
ATOM 3930 N N . VAL A 1 500 ? -12.836 12.852 0.105 1 90 500 VAL A N 1
ATOM 3931 C CA . VAL A 1 500 ? -11.891 13.406 1.074 1 90 500 VAL A CA 1
ATOM 3932 C C . VAL A 1 500 ? -12.602 14.406 1.977 1 90 500 VAL A C 1
ATOM 3934 O O . VAL A 1 500 ? -12.445 14.375 3.199 1 90 500 VAL A O 1
ATOM 3937 N N . CYS A 1 501 ? -13.391 15.25 1.374 1 92.19 501 CYS A N 1
ATOM 3938 C CA . CYS A 1 501 ? -14.117 16.25 2.137 1 92.19 501 CYS A CA 1
ATOM 3939 C C . CYS A 1 501 ? -15.086 15.609 3.115 1 92.19 501 CYS A C 1
ATOM 3941 O O . CYS A 1 501 ? -15.102 15.945 4.301 1 92.19 501 CYS A O 1
ATOM 3943 N N . LEU A 1 502 ? -15.82 14.688 2.596 1 92 502 LEU A N 1
ATOM 3944 C CA . LEU A 1 502 ? -16.797 14.031 3.453 1 92 502 LEU A CA 1
ATOM 3945 C C . LEU A 1 502 ? -16.109 13.305 4.605 1 92 502 LEU A C 1
ATOM 3947 O O . LEU A 1 502 ? -16.578 13.359 5.746 1 92 502 LEU A O 1
ATOM 3951 N N . SER A 1 503 ? -15.086 12.594 4.285 1 89.44 503 SER A N 1
ATOM 3952 C CA . SER A 1 503 ? -14.344 11.898 5.328 1 89.44 503 SER A CA 1
ATOM 3953 C C . SER A 1 503 ? -13.828 12.867 6.387 1 89.44 503 SER A C 1
ATOM 3955 O O . SER A 1 503 ? -13.922 12.594 7.586 1 89.44 503 SER A O 1
ATOM 3957 N N . ASP A 1 504 ? -13.32 13.977 5.984 1 89.62 504 ASP A N 1
ATOM 3958 C CA . ASP A 1 504 ? -12.812 15 6.895 1 89.62 504 ASP A CA 1
ATOM 3959 C C . ASP A 1 504 ? -13.938 15.602 7.734 1 89.62 504 ASP A C 1
ATOM 3961 O O . ASP A 1 504 ? -13.789 15.781 8.945 1 89.62 504 ASP A O 1
ATOM 3965 N N . TRP A 1 505 ? -15.062 15.906 7.055 1 91.56 505 TRP A N 1
ATOM 3966 C CA . TRP A 1 505 ? -16.172 16.609 7.695 1 91.56 505 TRP A CA 1
ATOM 3967 C C . TRP A 1 505 ? -16.844 15.711 8.734 1 91.56 505 TRP A C 1
ATOM 3969 O O . TRP A 1 505 ? -17.266 16.188 9.789 1 91.56 505 TRP A O 1
ATOM 3979 N N . TRP A 1 506 ? -16.906 14.43 8.445 1 88.06 506 TRP A N 1
ATOM 3980 C CA . TRP A 1 506 ? -17.641 13.531 9.328 1 88.06 506 TRP A CA 1
ATOM 3981 C C . TRP A 1 506 ? -16.734 12.992 10.43 1 88.06 506 TRP A C 1
ATOM 3983 O O . TRP A 1 506 ? -17.219 12.57 11.484 1 88.06 506 TRP A O 1
ATOM 3993 N N . LYS A 1 507 ? -15.477 12.766 10.273 1 73.81 507 LYS A N 1
ATOM 3994 C CA . LYS A 1 507 ? -14.578 12.305 11.328 1 73.81 507 LYS A CA 1
ATOM 3995 C C . LYS A 1 507 ? -14.445 13.344 12.438 1 73.81 507 LYS A C 1
ATOM 3997 O O . LYS A 1 507 ? -14.305 12.984 13.609 1 73.81 507 LYS A O 1
ATOM 4002 N N . LYS A 1 508 ? -14.375 14.633 12.242 1 60.53 508 LYS A N 1
ATOM 4003 C CA . LYS A 1 508 ? -14.156 15.695 13.219 1 60.53 508 LYS A CA 1
ATOM 4004 C C . LYS A 1 508 ? -15.398 15.93 14.07 1 60.53 508 LYS A C 1
ATOM 4006 O O . LYS A 1 508 ? -15.297 16.359 15.219 1 60.53 508 LYS A O 1
ATOM 4011 N N . GLU A 1 509 ? -16.547 15.508 13.617 1 48.91 509 GLU A N 1
ATOM 4012 C CA . GLU A 1 509 ? -17.719 15.695 14.477 1 48.91 509 GLU A CA 1
ATOM 4013 C C . GLU A 1 509 ? -17.734 14.672 15.609 1 48.91 509 GLU A C 1
ATOM 4015 O O . GLU A 1 509 ? -18.422 14.859 16.609 1 48.91 509 GLU A O 1
ATOM 4020 N N . LYS A 1 510 ? -16.828 13.688 15.562 1 44.5 510 LYS A N 1
ATOM 4021 C CA . LYS A 1 510 ? -16.797 12.773 16.688 1 44.5 510 LYS A CA 1
ATOM 4022 C C . LYS A 1 510 ? -15.656 13.094 17.641 1 44.5 510 LYS A C 1
ATOM 4024 O O . LYS A 1 510 ? -14.539 13.383 17.203 1 44.5 510 LYS A O 1
ATOM 4029 N N . MET B 1 1 ? -44.031 12.305 22.188 1 23.75 1 MET B N 1
ATOM 4030 C CA . MET B 1 1 ? -43.594 10.977 22.625 1 23.75 1 MET B CA 1
ATOM 4031 C C . MET B 1 1 ? -43.156 10.133 21.453 1 23.75 1 MET B C 1
ATOM 4033 O O . MET B 1 1 ? -43.969 9.531 20.766 1 23.75 1 MET B O 1
ATOM 4037 N N . PHE B 1 2 ? -42.312 10.578 20.594 1 29.31 2 PHE B N 1
ATOM 4038 C CA . PHE B 1 2 ? -41.875 9.891 19.406 1 29.31 2 PHE B CA 1
ATOM 4039 C C . PHE B 1 2 ? -41.375 8.484 19.734 1 29.31 2 PHE B C 1
ATOM 4041 O O . PHE B 1 2 ? -40.375 8.328 20.453 1 29.31 2 PHE B O 1
ATOM 4048 N N . GLU B 1 3 ? -42.312 7.633 19.938 1 31.98 3 GLU B N 1
ATOM 4049 C CA . GLU B 1 3 ? -42.062 6.219 20.203 1 31.98 3 GLU B CA 1
ATOM 4050 C C . GLU B 1 3 ? -40.906 5.688 19.328 1 31.98 3 GLU B C 1
ATOM 4052 O O . GLU B 1 3 ? -41.031 5.684 18.094 1 31.98 3 GLU B O 1
ATOM 4057 N N . TYR B 1 4 ? -39.719 6.047 19.609 1 37.53 4 TYR B N 1
ATOM 4058 C CA . TYR B 1 4 ? -38.594 5.379 19 1 37.53 4 TYR B CA 1
ATOM 4059 C C . TYR B 1 4 ? -38.844 3.887 18.828 1 37.53 4 TYR B C 1
ATOM 4061 O O . TYR B 1 4 ? -39.031 3.166 19.812 1 37.53 4 TYR B O 1
ATOM 4069 N N . ASN B 1 5 ? -39.781 3.551 18 1 41.12 5 ASN B N 1
ATOM 4070 C CA . ASN B 1 5 ? -39.969 2.135 17.703 1 41.12 5 ASN B CA 1
ATOM 4071 C C . ASN B 1 5 ? -38.719 1.332 17.938 1 41.12 5 ASN B C 1
ATOM 4073 O O . ASN B 1 5 ? -37.719 1.476 17.203 1 41.12 5 ASN B O 1
ATOM 4077 N N . ARG B 1 6 ? -38.344 1.201 19.203 1 47.88 6 ARG B N 1
ATOM 4078 C CA . ARG B 1 6 ? -37.25 0.376 19.688 1 47.88 6 ARG B CA 1
ATOM 4079 C C . ARG B 1 6 ? -37.25 -0.986 19 1 47.88 6 ARG B C 1
ATOM 4081 O O . ARG B 1 6 ? -38.156 -1.788 19.188 1 47.88 6 ARG B O 1
ATOM 4088 N N . GLY B 1 7 ? -36.938 -1.1 17.75 1 61.03 7 GLY B N 1
ATOM 4089 C CA . GLY B 1 7 ? -36.844 -2.359 17.031 1 61.03 7 GLY B CA 1
ATOM 4090 C C . GLY B 1 7 ? -36.469 -3.527 17.906 1 61.03 7 GLY B C 1
ATOM 4091 O O . GLY B 1 7 ? -35.969 -3.332 19.031 1 61.03 7 GLY B O 1
ATOM 4092 N N . LYS B 1 8 ? -37.062 -4.641 17.906 1 71.31 8 LYS B N 1
ATOM 4093 C CA . LYS B 1 8 ? -36.781 -5.879 18.625 1 71.31 8 LYS B CA 1
ATOM 4094 C C . LYS B 1 8 ? -35.312 -6.258 18.547 1 71.31 8 LYS B C 1
ATOM 4096 O O . LYS B 1 8 ? -34.688 -6.18 17.484 1 71.31 8 LYS B O 1
ATOM 4101 N N . PRO B 1 9 ? -34.781 -6.457 19.797 1 87.62 9 PRO B N 1
ATOM 4102 C CA . PRO B 1 9 ? -33.375 -6.867 19.844 1 87.62 9 PRO B CA 1
ATOM 4103 C C . PRO B 1 9 ? -33.094 -8.094 18.969 1 87.62 9 PRO B C 1
ATOM 4105 O O . PRO B 1 9 ? -33.969 -8.961 18.828 1 87.62 9 PRO B O 1
ATOM 4108 N N . VAL B 1 10 ? -32.062 -8.148 18.359 1 90.38 10 VAL B N 1
ATOM 4109 C CA . VAL B 1 10 ? -31.609 -9.227 17.484 1 90.38 10 VAL B CA 1
ATOM 4110 C C . VAL B 1 10 ? -31.531 -10.531 18.281 1 90.38 10 VAL B C 1
ATOM 4112 O O . VAL B 1 10 ? -31.031 -10.547 19.406 1 90.38 10 VAL B O 1
ATOM 4115 N N . SER B 1 11 ? -32.094 -11.57 17.781 1 91.5 11 SER B N 1
ATOM 4116 C CA . SER B 1 11 ? -32.031 -12.875 18.438 1 91.5 11 SER B CA 1
ATOM 4117 C C . SER B 1 11 ? -30.609 -13.406 18.5 1 91.5 11 SER B C 1
ATOM 4119 O O . SER B 1 11 ? -29.75 -12.984 17.719 1 91.5 11 SER B O 1
ATOM 4121 N N . THR B 1 12 ? -30.422 -14.25 19.484 1 91.81 12 THR B N 1
ATOM 4122 C CA . THR B 1 12 ? -29.125 -14.875 19.641 1 91.81 12 THR B CA 1
ATOM 4123 C C . THR B 1 12 ? -28.734 -15.656 18.391 1 91.81 12 THR B C 1
ATOM 4125 O O . THR B 1 12 ? -27.578 -15.656 17.984 1 91.81 12 THR B O 1
ATOM 4128 N N . ALA B 1 13 ? -29.703 -16.297 17.828 1 93 13 ALA B N 1
ATOM 4129 C CA . ALA B 1 13 ? -29.469 -17.094 16.625 1 93 13 ALA B CA 1
ATOM 4130 C C . ALA B 1 13 ? -29.047 -16.203 15.461 1 93 13 ALA B C 1
ATOM 4132 O O . ALA B 1 13 ? -28.125 -16.531 14.719 1 93 13 ALA B O 1
ATOM 4133 N N . LEU B 1 14 ? -29.766 -15.148 15.312 1 93.69 14 LEU B N 1
ATOM 4134 C CA . LEU B 1 14 ? -29.438 -14.227 14.227 1 93.69 14 LEU B CA 1
ATOM 4135 C C . LEU B 1 14 ? -28.078 -13.57 14.461 1 93.69 14 LEU B C 1
ATOM 4137 O O . LEU B 1 14 ? -27.312 -13.383 13.523 1 93.69 14 LEU B O 1
ATOM 4141 N N . SER B 1 15 ? -27.828 -13.211 15.688 1 94.94 15 SER B N 1
ATOM 4142 C CA . SER B 1 15 ? -26.531 -12.625 16.031 1 94.94 15 SER B CA 1
ATOM 4143 C C . SER B 1 15 ? -25.391 -13.578 15.688 1 94.94 15 SER B C 1
ATOM 4145 O O . SER B 1 15 ? -24.359 -13.148 15.148 1 94.94 15 SER B O 1
ATOM 4147 N N . ALA B 1 16 ? -25.562 -14.82 16 1 95.5 16 ALA B N 1
ATOM 4148 C CA . ALA B 1 16 ? -24.547 -15.828 15.695 1 95.5 16 ALA B CA 1
ATOM 4149 C C . ALA B 1 16 ? -24.375 -15.984 14.188 1 95.5 16 ALA B C 1
ATOM 4151 O O . ALA B 1 16 ? -23.25 -16.109 13.695 1 95.5 16 ALA B O 1
ATOM 4152 N N . LYS B 1 17 ? -25.484 -16 13.531 1 96.25 17 LYS B N 1
ATOM 4153 C CA . LYS B 1 17 ? -25.438 -16.109 12.078 1 96.25 17 LYS B CA 1
ATOM 4154 C C . LYS B 1 17 ? -24.703 -14.922 11.453 1 96.25 17 LYS B C 1
ATOM 4156 O O . LYS B 1 17 ? -23.875 -15.094 10.555 1 96.25 17 LYS B O 1
ATOM 4161 N N . LEU B 1 18 ? -25.031 -13.719 11.922 1 96.88 18 LEU B N 1
ATOM 4162 C CA . LEU B 1 18 ? -24.375 -12.516 11.414 1 96.88 18 LEU B CA 1
ATOM 4163 C C . LEU B 1 18 ? -22.875 -12.555 11.695 1 96.88 18 LEU B C 1
ATOM 4165 O O . LEU B 1 18 ? -22.078 -12.188 10.836 1 96.88 18 LEU B O 1
ATOM 4169 N N . THR B 1 19 ? -22.5 -13.023 12.852 1 97.19 19 THR B N 1
ATOM 4170 C CA . THR B 1 19 ? -21.094 -13.117 13.227 1 97.19 19 THR B CA 1
ATOM 4171 C C . THR B 1 19 ? -20.359 -14.078 12.297 1 97.19 19 THR B C 1
ATOM 4173 O O . THR B 1 19 ? -19.25 -13.797 11.859 1 97.19 19 THR B O 1
ATOM 4176 N N . ASN B 1 20 ? -20.969 -15.164 11.969 1 96.62 20 ASN B N 1
ATOM 4177 C CA . ASN B 1 20 ? -20.391 -16.141 11.047 1 96.62 20 ASN B CA 1
ATOM 4178 C C . ASN B 1 20 ? -20.203 -15.555 9.648 1 96.62 20 ASN B C 1
ATOM 4180 O O . ASN B 1 20 ? -19.156 -15.742 9.023 1 96.62 20 ASN B O 1
ATOM 4184 N N . LEU B 1 21 ? -21.203 -14.891 9.227 1 96.69 21 LEU B N 1
ATOM 4185 C CA . LEU B 1 21 ? -21.156 -14.312 7.891 1 96.69 21 LEU B CA 1
ATOM 4186 C C . LEU B 1 21 ? -20.125 -13.195 7.816 1 96.69 21 LEU B C 1
ATOM 4188 O O . LEU B 1 21 ? -19.469 -13.023 6.789 1 96.69 21 LEU B O 1
ATOM 4192 N N . LEU B 1 22 ? -20.016 -12.398 8.867 1 96.94 22 LEU B N 1
ATOM 4193 C CA . LEU B 1 22 ? -18.984 -11.367 8.93 1 96.94 22 LEU B CA 1
ATOM 4194 C C . LEU B 1 22 ? -17.578 -11.984 8.859 1 96.94 22 LEU B C 1
ATOM 4196 O O . LEU B 1 22 ? -16.719 -11.492 8.133 1 96.94 22 LEU B O 1
ATOM 4200 N N . ALA B 1 23 ? -17.391 -13.047 9.578 1 95.62 23 ALA B N 1
ATOM 4201 C CA . ALA B 1 23 ? -16.109 -13.75 9.547 1 95.62 23 ALA B CA 1
ATOM 4202 C C . ALA B 1 23 ? -15.797 -14.258 8.148 1 95.62 23 ALA B C 1
ATOM 4204 O O . ALA B 1 23 ? -14.664 -14.125 7.668 1 95.62 23 ALA B O 1
ATOM 4205 N N . GLN B 1 24 ? -16.766 -14.789 7.48 1 94.88 24 GLN B N 1
ATOM 4206 C CA . GLN B 1 24 ? -16.609 -15.289 6.121 1 94.88 24 GLN B CA 1
ATOM 4207 C C . GLN B 1 24 ? -16.266 -14.156 5.152 1 94.88 24 GLN B C 1
ATOM 4209 O O . GLN B 1 24 ? -15.406 -14.312 4.289 1 94.88 24 GLN B O 1
ATOM 4214 N N . TRP B 1 25 ? -16.984 -13.062 5.332 1 94.38 25 TRP B N 1
ATOM 4215 C CA . TRP B 1 25 ? -16.734 -11.898 4.484 1 94.38 25 TRP B CA 1
ATOM 4216 C C . TRP B 1 25 ? -15.32 -11.375 4.66 1 94.38 25 TRP B C 1
ATOM 4218 O O . TRP B 1 25 ? -14.625 -11.102 3.678 1 94.38 25 TRP B O 1
ATOM 4228 N N . ILE B 1 26 ? -14.844 -11.281 5.867 1 91.94 26 ILE B N 1
ATOM 4229 C CA . ILE B 1 26 ? -13.508 -10.789 6.195 1 91.94 26 ILE B CA 1
ATOM 4230 C C . ILE B 1 26 ? -12.461 -11.711 5.578 1 91.94 26 ILE B C 1
ATOM 4232 O O . ILE B 1 26 ? -11.5 -11.242 4.965 1 91.94 26 ILE B O 1
ATOM 4236 N N . ALA B 1 27 ? -12.648 -12.977 5.633 1 90.56 27 ALA B N 1
ATOM 4237 C CA . ALA B 1 27 ? -11.688 -13.945 5.113 1 90.56 27 ALA B CA 1
ATOM 4238 C C . ALA B 1 27 ? -11.68 -13.945 3.586 1 90.56 27 ALA B C 1
ATOM 4240 O O . ALA B 1 27 ? -10.617 -13.867 2.967 1 90.56 27 ALA B O 1
ATOM 4241 N N . THR B 1 28 ? -12.836 -13.961 2.959 1 89.88 28 THR B N 1
ATOM 4242 C CA . THR B 1 28 ? -12.938 -14.109 1.512 1 89.88 28 THR B CA 1
ATOM 4243 C C . THR B 1 28 ? -12.492 -12.836 0.805 1 89.88 28 THR B C 1
ATOM 4245 O O . THR B 1 28 ? -11.906 -12.891 -0.278 1 89.88 28 THR B O 1
ATOM 4248 N N . SER B 1 29 ? -12.789 -11.688 1.458 1 87.81 29 SER B N 1
ATOM 4249 C CA . SER B 1 29 ? -12.453 -10.422 0.823 1 87.81 29 SER B CA 1
ATOM 4250 C C . SER B 1 29 ? -11.133 -9.867 1.363 1 87.81 29 SER B C 1
ATOM 4252 O O . SER B 1 29 ? -10.75 -8.742 1.038 1 87.81 29 SER B O 1
ATOM 4254 N N . CYS B 1 30 ? -10.492 -10.648 2.254 1 85.44 30 CYS B N 1
ATOM 4255 C CA . CYS B 1 30 ? -9.203 -10.266 2.826 1 85.44 30 CYS B CA 1
ATOM 4256 C C . CYS B 1 30 ? -9.289 -8.906 3.504 1 85.44 30 CYS B C 1
ATOM 4258 O O . CYS B 1 30 ? -8.422 -8.055 3.307 1 85.44 30 CYS B O 1
ATOM 4260 N N . LEU B 1 31 ? -10.359 -8.617 4.223 1 87.25 31 LEU B N 1
ATOM 4261 C CA . LEU B 1 31 ? -10.516 -7.367 4.957 1 87.25 31 LEU B CA 1
ATOM 4262 C C . LEU B 1 31 ? -9.75 -7.414 6.277 1 87.25 31 LEU B C 1
ATOM 4264 O O . LEU B 1 31 ? -9.562 -8.492 6.852 1 87.25 31 LEU B O 1
ATOM 4268 N N . PRO B 1 32 ? -9.336 -6.219 6.746 1 85.62 32 PRO B N 1
ATOM 4269 C CA . PRO B 1 32 ? -8.805 -6.195 8.109 1 85.62 32 PRO B CA 1
ATOM 4270 C C . PRO B 1 32 ? -9.844 -6.57 9.156 1 85.62 32 PRO B C 1
ATOM 4272 O O . PRO B 1 32 ? -11.016 -6.203 9.031 1 85.62 32 PRO B O 1
ATOM 4275 N N . ILE B 1 33 ? -9.359 -7.242 10.203 1 88.38 33 ILE B N 1
ATOM 4276 C CA . ILE B 1 33 ? -10.273 -7.676 11.258 1 88.38 33 ILE B CA 1
ATOM 4277 C C . ILE B 1 33 ? -10.883 -6.457 11.938 1 88.38 33 ILE B C 1
ATOM 4279 O O . ILE B 1 33 ? -11.992 -6.531 12.477 1 88.38 33 ILE B O 1
ATOM 4283 N N . SER B 1 34 ? -10.258 -5.312 11.844 1 89 34 SER B N 1
ATOM 4284 C CA . SER B 1 34 ? -10.688 -4.086 12.5 1 89 34 SER B CA 1
ATOM 4285 C C . SER B 1 34 ? -11.945 -3.52 11.852 1 89 34 SER B C 1
ATOM 4287 O O . SER B 1 34 ? -12.539 -2.566 12.359 1 89 34 SER B O 1
ATOM 4289 N N . VAL B 1 35 ? -12.359 -4.105 10.742 1 90.94 35 VAL B N 1
ATOM 4290 C CA . VAL B 1 35 ? -13.562 -3.643 10.055 1 90.94 35 VAL B CA 1
ATOM 4291 C C . VAL B 1 35 ? -14.758 -3.727 11 1 90.94 35 VAL B C 1
ATOM 4293 O O . VAL B 1 35 ? -15.688 -2.922 10.906 1 90.94 35 VAL B O 1
ATOM 4296 N N . VAL B 1 36 ? -14.719 -4.648 12 1 94.25 36 VAL B N 1
ATOM 4297 C CA . VAL B 1 36 ? -15.828 -4.84 12.922 1 94.25 36 VAL B CA 1
ATOM 4298 C C . VAL B 1 36 ? -15.797 -3.771 14.008 1 94.25 36 VAL B C 1
ATOM 4300 O O . VAL B 1 36 ? -16.641 -3.754 14.898 1 94.25 36 VAL B O 1
ATOM 4303 N N . GLU B 1 37 ? -14.875 -2.939 13.938 1 92.69 37 GLU B N 1
ATOM 4304 C CA . GLU B 1 37 ? -14.812 -1.812 14.859 1 92.69 37 GLU B CA 1
ATOM 4305 C C . GLU B 1 37 ? -15.289 -0.525 14.195 1 92.69 37 GLU B C 1
ATOM 4307 O O . GLU B 1 37 ? -15.289 0.539 14.812 1 92.69 37 GLU B O 1
ATOM 4312 N N . ASP B 1 38 ? -15.609 -0.647 12.914 1 92.38 38 ASP B N 1
ATOM 4313 C CA . ASP B 1 38 ? -16.062 0.533 12.188 1 92.38 38 ASP B CA 1
ATOM 4314 C C . ASP B 1 38 ? -17.453 0.958 12.648 1 92.38 38 ASP B C 1
ATOM 4316 O O . ASP B 1 38 ? -18.406 0.187 12.539 1 92.38 38 ASP B O 1
ATOM 4320 N N . ASP B 1 39 ? -17.609 2.188 13.078 1 93.31 39 ASP B N 1
ATOM 4321 C CA . ASP B 1 39 ? -18.906 2.713 13.508 1 93.31 39 ASP B CA 1
ATOM 4322 C C . ASP B 1 39 ? -19.906 2.711 12.359 1 93.31 39 ASP B C 1
ATOM 4324 O O . ASP B 1 39 ? -21.094 2.461 12.562 1 93.31 39 ASP B O 1
ATOM 4328 N N . GLY B 1 40 ? -19.375 2.98 11.18 1 94.06 40 GLY B N 1
ATOM 4329 C CA . GLY B 1 40 ? -20.25 3.008 10.023 1 94.06 40 GLY B CA 1
ATOM 4330 C C . GLY B 1 40 ? -20.906 1.672 9.742 1 94.06 40 GLY B C 1
ATOM 4331 O O . GLY B 1 40 ? -22.094 1.616 9.43 1 94.06 40 GLY B O 1
ATOM 4332 N N . LEU B 1 41 ? -20.156 0.61 9.828 1 95.94 41 LEU B N 1
ATOM 4333 C CA . LEU B 1 41 ? -20.703 -0.722 9.625 1 95.94 41 LEU B CA 1
ATOM 4334 C C . LEU B 1 41 ? -21.734 -1.055 10.695 1 95.94 41 LEU B C 1
ATOM 4336 O O . LEU B 1 41 ? -22.766 -1.675 10.406 1 95.94 41 LEU B O 1
ATOM 4340 N N . GLU B 1 42 ? -21.453 -0.658 11.914 1 96.5 42 GLU B N 1
ATOM 4341 C CA . GLU B 1 42 ? -22.375 -0.884 13.016 1 96.5 42 GLU B CA 1
ATOM 4342 C C . GLU B 1 42 ? -23.719 -0.213 12.75 1 96.5 42 GLU B C 1
ATOM 4344 O O . GLU B 1 42 ? -24.781 -0.817 12.961 1 96.5 42 GLU B O 1
ATOM 4349 N N . LEU B 1 43 ? -23.719 1.015 12.25 1 96.12 43 LEU B N 1
ATOM 4350 C CA . LEU B 1 43 ? -24.938 1.748 11.938 1 96.12 43 LEU B CA 1
ATOM 4351 C C . LEU B 1 43 ? -25.719 1.068 10.812 1 96.12 43 LEU B C 1
ATOM 4353 O O . LEU B 1 43 ? -26.938 1.004 10.844 1 96.12 43 LEU B O 1
ATOM 4357 N N . VAL B 1 44 ? -25 0.57 9.812 1 97 44 VAL B N 1
ATOM 4358 C CA . VAL B 1 44 ? -25.625 -0.124 8.695 1 97 44 VAL B CA 1
ATOM 4359 C C . VAL B 1 44 ? -26.375 -1.354 9.203 1 97 44 VAL B C 1
ATOM 4361 O O . VAL B 1 44 ? -27.547 -1.568 8.859 1 97 44 VAL B O 1
ATOM 4364 N N . LEU B 1 45 ? -25.734 -2.115 10.094 1 96.94 45 LEU B N 1
ATOM 4365 C CA . LEU B 1 45 ? -26.344 -3.352 10.57 1 96.94 45 LEU B CA 1
ATOM 4366 C C . LEU B 1 45 ? -27.469 -3.059 11.555 1 96.94 45 LEU B C 1
ATOM 4368 O O . LEU B 1 45 ? -28.469 -3.789 11.602 1 96.94 45 LEU B O 1
ATOM 4372 N N . GLN B 1 46 ? -27.359 -2.008 12.328 1 96.75 46 GLN B N 1
ATOM 4373 C CA . GLN B 1 46 ? -28.469 -1.589 13.188 1 96.75 46 GLN B CA 1
ATOM 4374 C C . GLN B 1 46 ? -29.703 -1.232 12.375 1 96.75 46 GLN B C 1
ATOM 4376 O O . GLN B 1 46 ? -30.812 -1.639 12.719 1 96.75 46 GLN B O 1
ATOM 4381 N N . ALA B 1 47 ? -29.469 -0.526 11.32 1 96.06 47 ALA B N 1
ATOM 4382 C CA . ALA B 1 47 ? -30.578 -0.169 10.438 1 96.06 47 ALA B CA 1
ATOM 4383 C C . ALA B 1 47 ? -31.172 -1.404 9.758 1 96.06 47 ALA B C 1
ATOM 4385 O O . ALA B 1 47 ? -32.375 -1.546 9.648 1 96.06 47 ALA B O 1
ATOM 4386 N N . ALA B 1 48 ? -30.328 -2.256 9.312 1 95.75 48 ALA B N 1
ATOM 4387 C CA . ALA B 1 48 ? -30.766 -3.445 8.586 1 95.75 48 ALA B CA 1
ATOM 4388 C C . ALA B 1 48 ? -31.547 -4.383 9.484 1 95.75 48 ALA B C 1
ATOM 4390 O O . ALA B 1 48 ? -32.594 -4.926 9.078 1 95.75 48 ALA B O 1
ATOM 4391 N N . THR B 1 49 ? -31.094 -4.559 10.75 1 94.69 49 THR B N 1
ATOM 4392 C CA . THR B 1 49 ? -31.75 -5.477 11.672 1 94.69 49 THR B CA 1
ATOM 4393 C C . THR B 1 49 ? -32.969 -4.812 12.328 1 94.69 49 THR B C 1
ATOM 4395 O O . THR B 1 49 ? -33.812 -5.492 12.875 1 94.69 49 THR B O 1
ATOM 4398 N N . GLY B 1 50 ? -32.969 -3.488 12.336 1 92.75 50 GLY B N 1
ATOM 4399 C CA . GLY B 1 50 ? -34 -2.754 13.047 1 92.75 50 GLY B CA 1
ATOM 4400 C C . GLY B 1 50 ? -33.75 -2.678 14.539 1 92.75 50 GLY B C 1
ATOM 4401 O O . GLY B 1 50 ? -34.656 -2.342 15.305 1 92.75 50 GLY B O 1
ATOM 4402 N N . ASP B 1 51 ? -32.562 -3.037 14.945 1 94.44 51 ASP B N 1
ATOM 4403 C CA . ASP B 1 51 ? -32.156 -3.033 16.344 1 94.44 51 ASP B CA 1
ATOM 4404 C C . ASP B 1 51 ? -31.078 -2.002 16.625 1 94.44 51 ASP B C 1
ATOM 4406 O O . ASP B 1 51 ? -29.891 -2.301 16.484 1 94.44 51 ASP B O 1
ATOM 4410 N N . PRO B 1 52 ? -31.406 -0.875 17.109 1 93.56 52 PRO B N 1
ATOM 4411 C CA . PRO B 1 52 ? -30.422 0.177 17.359 1 93.56 52 PRO B CA 1
ATOM 4412 C C . PRO B 1 52 ? -29.406 -0.211 18.438 1 93.56 52 PRO B C 1
ATOM 4414 O O . PRO B 1 52 ? -28.359 0.427 18.562 1 93.56 52 PRO B O 1
ATOM 4417 N N . SER B 1 53 ? -29.672 -1.189 19.156 1 93.5 53 SER B N 1
ATOM 4418 C CA . SER B 1 53 ? -28.766 -1.593 20.234 1 93.5 53 SER B CA 1
ATOM 4419 C C . SER B 1 53 ? -27.797 -2.658 19.766 1 93.5 53 SER B C 1
ATOM 4421 O O . SER B 1 53 ? -26.922 -3.082 20.531 1 93.5 53 SER B O 1
ATOM 4423 N N . TYR B 1 54 ? -28.031 -3.07 18.547 1 94.88 54 TYR B N 1
ATOM 4424 C CA . TYR B 1 54 ? -27.125 -4.094 18.031 1 94.88 54 TYR B CA 1
ATOM 4425 C C . TYR B 1 54 ? -25.672 -3.611 18.062 1 94.88 54 TYR B C 1
ATOM 4427 O O . TYR B 1 54 ? -25.391 -2.479 17.672 1 94.88 54 TYR B O 1
ATOM 4435 N N . LYS B 1 55 ? -24.75 -4.473 18.516 1 95.44 55 LYS B N 1
ATOM 4436 C CA . LYS B 1 55 ? -23.312 -4.188 18.531 1 95.44 55 LYS B CA 1
ATOM 4437 C C . LYS B 1 55 ? -22.547 -5.219 17.719 1 95.44 55 LYS B C 1
ATOM 4439 O O . LYS B 1 55 ? -22.875 -6.41 17.75 1 95.44 55 LYS B O 1
ATOM 4444 N N . LEU B 1 56 ? -21.562 -4.699 17.031 1 96.25 56 LEU B N 1
ATOM 4445 C CA . LEU B 1 56 ? -20.688 -5.594 16.281 1 96.25 56 LEU B CA 1
ATOM 4446 C C . LEU B 1 56 ? -19.875 -6.484 17.219 1 96.25 56 LEU B C 1
ATOM 4448 O O . LEU B 1 56 ? -19.562 -6.086 18.344 1 96.25 56 LEU B O 1
ATOM 4452 N N . PRO B 1 57 ? -19.625 -7.695 16.766 1 96.44 57 PRO B N 1
ATOM 4453 C CA . PRO B 1 57 ? -18.766 -8.562 17.578 1 96.44 57 PRO B CA 1
ATOM 4454 C C . PRO B 1 57 ? -17.344 -8.008 17.734 1 96.44 57 PRO B C 1
ATOM 4456 O O . PRO B 1 57 ? -16.906 -7.207 16.906 1 96.44 57 PRO B O 1
ATOM 4459 N N . THR B 1 58 ? -16.672 -8.414 18.719 1 95.62 58 THR B N 1
ATOM 4460 C CA . THR B 1 58 ? -15.297 -7.984 18.938 1 95.62 58 THR B CA 1
ATOM 4461 C C . THR B 1 58 ? -14.352 -8.695 17.984 1 95.62 58 THR B C 1
ATOM 4463 O O . THR B 1 58 ? -14.719 -9.703 17.375 1 95.62 58 THR B O 1
ATOM 4466 N N . ARG B 1 59 ? -13.172 -8.18 17.891 1 93.38 59 ARG B N 1
ATOM 4467 C CA . ARG B 1 59 ? -12.141 -8.797 17.062 1 93.38 59 ARG B CA 1
ATOM 4468 C C . ARG B 1 59 ? -11.859 -10.227 17.516 1 93.38 59 ARG B C 1
ATOM 4470 O O . ARG B 1 59 ? -11.703 -11.125 16.688 1 93.38 59 ARG B O 1
ATOM 4477 N N . ARG B 1 60 ? -11.859 -10.438 18.797 1 92.81 60 ARG B N 1
ATOM 4478 C CA . ARG B 1 60 ? -11.586 -11.75 19.359 1 92.81 60 ARG B CA 1
ATOM 4479 C C . ARG B 1 60 ? -12.656 -12.758 18.953 1 92.81 60 ARG B C 1
ATOM 4481 O O . ARG B 1 60 ? -12.336 -13.898 18.625 1 92.81 60 ARG B O 1
ATOM 4488 N N . THR B 1 61 ? -13.867 -12.312 19.016 1 96.06 61 THR B N 1
ATOM 4489 C CA . THR B 1 61 ? -14.977 -13.188 18.641 1 96.06 61 THR B CA 1
ATOM 4490 C C . THR B 1 61 ? -14.875 -13.57 17.156 1 96.06 61 THR B C 1
ATOM 4492 O O . THR B 1 61 ? -15.094 -14.734 16.797 1 96.06 61 THR B O 1
ATOM 4495 N N . ILE B 1 62 ? -14.578 -12.609 16.328 1 95.5 62 ILE B N 1
ATOM 4496 C CA . ILE B 1 62 ? -14.43 -12.859 14.898 1 95.5 62 ILE B CA 1
ATOM 4497 C C . ILE B 1 62 ? -13.305 -13.867 14.664 1 95.5 62 ILE B C 1
ATOM 4499 O O . ILE B 1 62 ? -13.453 -14.812 13.891 1 95.5 62 ILE B O 1
ATOM 4503 N N . MET B 1 63 ? -12.18 -13.695 15.352 1 93.5 63 MET B N 1
ATOM 4504 C CA . MET B 1 63 ? -11.039 -14.594 15.195 1 93.5 63 MET B CA 1
ATOM 4505 C C . MET B 1 63 ? -11.398 -16.016 15.625 1 93.5 63 MET B C 1
ATOM 4507 O O . MET B 1 63 ? -10.969 -16.984 15 1 93.5 63 MET B O 1
ATOM 4511 N N . ARG B 1 64 ? -12.148 -16.078 16.672 1 95.38 64 ARG B N 1
ATOM 4512 C CA . ARG B 1 64 ? -12.602 -17.391 17.125 1 95.38 64 ARG B CA 1
ATOM 4513 C C . ARG B 1 64 ? -13.438 -18.078 16.047 1 95.38 64 ARG B C 1
ATOM 4515 O O . ARG B 1 64 ? -13.281 -19.281 15.797 1 95.38 64 ARG B O 1
ATOM 4522 N N . ARG B 1 65 ? -14.32 -17.344 15.445 1 96 65 ARG B N 1
ATOM 4523 C CA . ARG B 1 65 ? -15.156 -17.906 14.383 1 96 65 ARG B CA 1
ATOM 4524 C C . ARG B 1 65 ? -14.312 -18.328 13.188 1 96 65 ARG B C 1
ATOM 4526 O O . ARG B 1 65 ? -14.602 -19.328 12.539 1 96 65 ARG B O 1
ATOM 4533 N N . ILE B 1 66 ? -13.328 -17.547 12.836 1 94.25 66 ILE B N 1
ATOM 4534 C CA . ILE B 1 66 ? -12.422 -17.891 11.75 1 94.25 66 ILE B CA 1
ATOM 4535 C C . ILE B 1 66 ? -11.703 -19.203 12.062 1 94.25 66 ILE B C 1
ATOM 4537 O O . ILE B 1 66 ? -11.578 -20.062 11.188 1 94.25 66 ILE B O 1
ATOM 4541 N N . HIS B 1 67 ? -11.266 -19.359 13.305 1 95.81 67 HIS B N 1
ATOM 4542 C CA . HIS B 1 67 ? -10.625 -20.594 13.727 1 95.81 67 HIS B CA 1
ATOM 4543 C C . HIS B 1 67 ? -11.57 -21.797 13.562 1 95.81 67 HIS B C 1
ATOM 4545 O O . HIS B 1 67 ? -11.164 -22.828 13.047 1 95.81 67 HIS B O 1
ATOM 4551 N N . ASP B 1 68 ? -12.805 -21.578 13.969 1 96.44 68 ASP B N 1
ATOM 4552 C CA . ASP B 1 68 ? -13.797 -22.641 13.875 1 96.44 68 ASP B CA 1
ATOM 4553 C C . ASP B 1 68 ? -14.078 -23.016 12.422 1 96.44 68 ASP B C 1
ATOM 4555 O O . ASP B 1 68 ? -14.148 -24.203 12.078 1 96.44 68 ASP B O 1
ATOM 4559 N N . GLN B 1 69 ? -14.266 -22.031 11.664 1 95.88 69 GLN B N 1
ATOM 4560 C CA . GLN B 1 69 ? -14.57 -22.266 10.258 1 95.88 69 GLN B CA 1
ATOM 4561 C C . GLN B 1 69 ? -13.383 -22.891 9.531 1 95.88 69 GLN B C 1
ATOM 4563 O O . GLN B 1 69 ? -13.562 -23.719 8.648 1 95.88 69 GLN B O 1
ATOM 4568 N N . HIS B 1 70 ? -12.203 -22.453 9.852 1 95.69 70 HIS B N 1
ATOM 4569 C CA . HIS B 1 70 ? -11 -23.078 9.297 1 95.69 70 HIS B CA 1
ATOM 4570 C C . HIS B 1 70 ? -10.938 -24.562 9.625 1 95.69 70 HIS B C 1
ATOM 4572 O O . HIS B 1 70 ? -10.656 -25.375 8.75 1 95.69 70 HIS B O 1
ATOM 4578 N N . ALA B 1 71 ? -11.195 -24.891 10.883 1 96.25 71 ALA B N 1
ATOM 4579 C CA . ALA B 1 71 ? -11.164 -26.281 11.312 1 96.25 71 ALA B CA 1
ATOM 4580 C C . ALA B 1 71 ? -12.172 -27.125 10.531 1 96.25 71 ALA B C 1
ATOM 4582 O O . ALA B 1 71 ? -11.867 -28.234 10.117 1 96.25 71 ALA B O 1
ATOM 4583 N N . ALA B 1 72 ? -13.289 -26.562 10.328 1 95.56 72 ALA B N 1
ATOM 4584 C CA . ALA B 1 72 ? -14.336 -27.281 9.602 1 95.56 72 ALA B CA 1
ATOM 4585 C C . ALA B 1 72 ? -13.945 -27.484 8.141 1 95.56 72 ALA B C 1
ATOM 4587 O O . ALA B 1 72 ? -14.086 -28.578 7.602 1 95.56 72 ALA B O 1
ATOM 4588 N N . GLU B 1 73 ? -13.531 -26.438 7.488 1 95.25 73 GLU B N 1
ATOM 4589 C CA . GLU B 1 73 ? -13.133 -26.516 6.086 1 95.25 73 GLU B CA 1
ATOM 4590 C C . GLU B 1 73 ? -11.922 -27.438 5.902 1 95.25 73 GLU B C 1
ATOM 4592 O O . GLU B 1 73 ? -11.82 -28.141 4.898 1 95.25 73 GLU B O 1
ATOM 4597 N N . LYS B 1 74 ? -11.008 -27.344 6.836 1 95.62 74 LYS B N 1
ATOM 4598 C CA . LYS B 1 74 ? -9.828 -28.203 6.785 1 95.62 74 LYS B CA 1
ATOM 4599 C C . LYS B 1 74 ? -10.219 -29.688 6.816 1 95.62 74 LYS B C 1
ATOM 4601 O O . LYS B 1 74 ? -9.648 -30.5 6.09 1 95.62 74 LYS B O 1
ATOM 4606 N N . ALA B 1 75 ? -11.195 -30.031 7.609 1 95.38 75 ALA B N 1
ATOM 4607 C CA . ALA B 1 75 ? -11.68 -31.406 7.688 1 95.38 75 ALA B CA 1
ATOM 4608 C C . ALA B 1 75 ? -12.234 -31.875 6.344 1 95.38 75 ALA B C 1
ATOM 4610 O O . ALA B 1 75 ? -12.016 -33.031 5.938 1 95.38 75 ALA B O 1
ATOM 4611 N N . ALA B 1 76 ? -12.906 -30.969 5.75 1 93.5 76 ALA B N 1
ATOM 4612 C CA . ALA B 1 76 ? -13.453 -31.297 4.438 1 93.5 76 ALA B CA 1
ATOM 4613 C C . ALA B 1 76 ? -12.344 -31.516 3.416 1 93.5 76 ALA B C 1
ATOM 4615 O O . ALA B 1 76 ? -12.422 -32.438 2.59 1 93.5 76 ALA B O 1
ATOM 4616 N N . LYS B 1 77 ? -11.336 -30.719 3.436 1 94.44 77 LYS B N 1
ATOM 4617 C CA . LYS B 1 77 ? -10.195 -30.859 2.529 1 94.44 77 LYS B CA 1
ATOM 4618 C C . LYS B 1 77 ? -9.43 -32.156 2.811 1 94.44 77 LYS B C 1
ATOM 4620 O O . LYS B 1 77 ? -8.961 -32.812 1.884 1 94.44 77 LYS B O 1
ATOM 4625 N N . GLU B 1 78 ? -9.32 -32.438 4.07 1 94.69 78 GLU B N 1
ATOM 4626 C CA . GLU B 1 78 ? -8.633 -33.656 4.461 1 94.69 78 GLU B CA 1
ATOM 4627 C C . GLU B 1 78 ? -9.344 -34.906 3.9 1 94.69 78 GLU B C 1
ATOM 4629 O O . GLU B 1 78 ? -8.695 -35.844 3.463 1 94.69 78 GLU B O 1
ATOM 4634 N N . LYS B 1 79 ? -10.617 -34.844 3.893 1 92.12 79 LYS B N 1
ATOM 4635 C CA . LYS B 1 79 ? -11.391 -35.938 3.336 1 92.12 79 LYS B CA 1
ATOM 4636 C C . LYS B 1 79 ? -11.109 -36.125 1.844 1 92.12 79 LYS B C 1
ATOM 4638 O O . LYS B 1 79 ? -10.977 -37.25 1.354 1 92.12 79 LYS B O 1
ATOM 4643 N N . LYS B 1 80 ? -11 -35.062 1.202 1 90.94 80 LYS B N 1
ATOM 4644 C CA . LYS B 1 80 ? -10.695 -35.094 -0.225 1 90.94 80 LYS B CA 1
ATOM 4645 C C . LYS B 1 80 ? -9.312 -35.688 -0.477 1 90.94 80 LYS B C 1
ATOM 4647 O O . LYS B 1 80 ? -9.109 -36.438 -1.438 1 90.94 80 LYS B O 1
ATOM 4652 N N . MET B 1 81 ? -8.406 -35.406 0.393 1 92.25 81 MET B N 1
ATOM 4653 C CA . MET B 1 81 ? -7.027 -35.875 0.25 1 92.25 81 MET B CA 1
ATOM 4654 C C . MET B 1 81 ? -6.922 -37.375 0.523 1 92.25 81 MET B C 1
ATOM 4656 O O . MET B 1 81 ? -6.102 -38.062 -0.084 1 92.25 81 MET B O 1
ATOM 4660 N N . VAL B 1 82 ? -7.773 -37.812 1.395 1 90.12 82 VAL B N 1
ATOM 4661 C CA . VAL B 1 82 ? -7.777 -39.219 1.724 1 90.12 82 VAL B CA 1
ATOM 4662 C C . VAL B 1 82 ? -8.242 -40.031 0.516 1 90.12 82 VAL B C 1
ATOM 4664 O O . VAL B 1 82 ? -7.715 -41.125 0.24 1 90.12 82 VAL B O 1
ATOM 4667 N N . GLU B 1 83 ? -9.086 -39.5 -0.217 1 89.31 83 GLU B N 1
ATOM 4668 C CA . GLU B 1 83 ? -9.656 -40.188 -1.367 1 89.31 83 GLU B CA 1
ATOM 4669 C C . GLU B 1 83 ? -8.688 -40.188 -2.547 1 89.31 83 GLU B C 1
ATOM 4671 O O . GLU B 1 83 ? -8.773 -41.062 -3.42 1 89.31 83 GLU B O 1
ATOM 4676 N N . ALA B 1 84 ? -7.805 -39.312 -2.539 1 90.44 84 ALA B N 1
ATOM 4677 C CA . ALA B 1 84 ? -6.871 -39.219 -3.654 1 90.44 84 ALA B CA 1
ATOM 4678 C C . ALA B 1 84 ? -5.762 -40.25 -3.541 1 90.44 84 ALA B C 1
ATOM 4680 O O . ALA B 1 84 ? -5.27 -40.531 -2.445 1 90.44 84 ALA B O 1
ATOM 4681 N N . ARG B 1 85 ? -5.422 -40.844 -4.59 1 89.12 85 ARG B N 1
ATOM 4682 C CA . ARG B 1 85 ? -4.348 -41.812 -4.613 1 89.12 85 ARG B CA 1
ATOM 4683 C C . ARG B 1 85 ? -2.982 -41.156 -4.664 1 89.12 85 ARG B C 1
ATOM 4685 O O . ARG B 1 85 ? -2.021 -41.625 -4.059 1 89.12 85 ARG B O 1
ATOM 4692 N N . CYS B 1 86 ? -2.945 -40.094 -5.461 1 94.19 86 CYS B N 1
ATOM 4693 C CA . CYS B 1 86 ? -1.706 -39.312 -5.602 1 94.19 86 CYS B CA 1
ATOM 4694 C C . CYS B 1 86 ? -1.982 -37.812 -5.637 1 94.19 86 CYS B C 1
ATOM 4696 O O . CYS B 1 86 ? -3.049 -37.406 -6.078 1 94.19 86 CYS B O 1
ATOM 4698 N N . VAL B 1 87 ? -1.042 -37.062 -5.102 1 96.75 87 VAL B N 1
ATOM 4699 C CA . VAL B 1 87 ? -1.177 -35.625 -5.094 1 96.75 87 VAL B CA 1
ATOM 4700 C C . VAL B 1 87 ? 0.149 -34.969 -5.496 1 96.75 87 VAL B C 1
ATOM 4702 O O . VAL B 1 87 ? 1.21 -35.594 -5.359 1 96.75 87 VAL B O 1
ATOM 4705 N N . ALA B 1 88 ? 0.091 -33.875 -6.09 1 96.94 88 ALA B N 1
ATOM 4706 C CA . ALA B 1 88 ? 1.256 -33.062 -6.375 1 96.94 88 ALA B CA 1
ATOM 4707 C C . ALA B 1 88 ? 1.26 -31.797 -5.508 1 96.94 88 ALA B C 1
ATOM 4709 O O . ALA B 1 88 ? 0.203 -31.328 -5.074 1 96.94 88 ALA B O 1
ATOM 4710 N N . LEU B 1 89 ? 2.438 -31.281 -5.238 1 96.38 89 LEU B N 1
ATOM 4711 C CA . LEU B 1 89 ? 2.559 -30.078 -4.43 1 96.38 89 LEU B CA 1
ATOM 4712 C C . LEU B 1 89 ? 3.283 -28.984 -5.203 1 96.38 89 LEU B C 1
ATOM 4714 O O . LEU B 1 89 ? 4.094 -29.266 -6.086 1 96.38 89 LEU B O 1
ATOM 4718 N N . THR B 1 90 ? 2.92 -27.812 -4.941 1 94.81 90 THR B N 1
ATOM 4719 C CA . THR B 1 90 ? 3.742 -26.656 -5.266 1 94.81 90 THR B CA 1
ATOM 4720 C C . THR B 1 90 ? 4.031 -25.828 -4.016 1 94.81 90 THR B C 1
ATOM 4722 O O . THR B 1 90 ? 3.186 -25.719 -3.125 1 94.81 90 THR B O 1
ATOM 4725 N N . GLY B 1 91 ? 5.191 -25.344 -3.922 1 93.31 91 GLY B N 1
ATOM 4726 C CA . GLY B 1 91 ? 5.547 -24.562 -2.75 1 93.31 91 GLY B CA 1
ATOM 4727 C C . GLY B 1 91 ? 6.703 -23.609 -3 1 93.31 91 GLY B C 1
ATOM 4728 O O . GLY B 1 91 ? 7.562 -23.875 -3.844 1 93.31 91 GLY B O 1
ATOM 4729 N N . ASP B 1 92 ? 6.629 -22.516 -2.338 1 90.19 92 ASP B N 1
ATOM 4730 C CA . ASP B 1 92 ? 7.68 -21.5 -2.422 1 90.19 92 ASP B CA 1
ATOM 4731 C C . ASP B 1 92 ? 7.715 -20.641 -1.159 1 90.19 92 ASP B C 1
ATOM 4733 O O . ASP B 1 92 ? 6.789 -20.672 -0.349 1 90.19 92 ASP B O 1
ATOM 4737 N N . HIS B 1 93 ? 8.828 -19.938 -1.049 1 87.75 93 HIS B N 1
ATOM 4738 C CA . HIS B 1 93 ? 8.953 -19 0.063 1 87.75 93 HIS B CA 1
ATOM 4739 C C . HIS B 1 93 ? 8.523 -17.594 -0.351 1 87.75 93 HIS B C 1
ATOM 4741 O O . HIS B 1 93 ? 8.625 -17.234 -1.524 1 87.75 93 HIS B O 1
ATOM 4747 N N . TRP B 1 94 ? 8.023 -16.906 0.591 1 83.06 94 TRP B N 1
ATOM 4748 C CA . TRP B 1 94 ? 7.555 -15.539 0.417 1 83.06 94 TRP B CA 1
ATOM 4749 C C . TRP B 1 94 ? 7.938 -14.672 1.613 1 83.06 94 TRP B C 1
ATOM 4751 O O . TRP B 1 94 ? 7.848 -15.109 2.762 1 83.06 94 TRP B O 1
ATOM 4761 N N . THR B 1 95 ? 8.344 -13.492 1.324 1 79.06 95 THR B N 1
ATOM 4762 C CA . THR B 1 95 ? 8.664 -12.539 2.385 1 79.06 95 THR B CA 1
ATOM 4763 C C . THR B 1 95 ? 7.609 -11.438 2.461 1 79.06 95 THR B C 1
ATOM 4765 O O . THR B 1 95 ? 7.312 -10.789 1.457 1 79.06 95 THR B O 1
ATOM 4768 N N . SER B 1 96 ? 7.07 -11.227 3.553 1 77.56 96 SER B N 1
ATOM 4769 C CA . SER B 1 96 ? 6.031 -10.227 3.754 1 77.56 96 SER B CA 1
ATOM 4770 C C . SER B 1 96 ? 6.625 -8.82 3.846 1 77.56 96 SER B C 1
ATOM 4772 O O . SER B 1 96 ? 7.844 -8.664 3.939 1 77.56 96 SER B O 1
ATOM 4774 N N . VAL B 1 97 ? 5.699 -7.867 3.859 1 72.38 97 VAL B N 1
ATOM 4775 C CA . VAL B 1 97 ? 6.094 -6.465 3.943 1 72.38 97 VAL B CA 1
ATOM 4776 C C . VAL B 1 97 ? 6.746 -6.188 5.297 1 72.38 97 VAL B C 1
ATOM 4778 O O . VAL B 1 97 ? 7.582 -5.289 5.414 1 72.38 97 VAL B O 1
ATOM 4781 N N . ASN B 1 98 ? 6.43 -6.965 6.301 1 68.81 98 ASN B N 1
ATOM 4782 C CA . ASN B 1 98 ? 7.016 -6.816 7.629 1 68.81 98 ASN B CA 1
ATOM 4783 C C . ASN B 1 98 ? 8.297 -7.637 7.773 1 68.81 98 ASN B C 1
ATOM 4785 O O . ASN B 1 98 ? 8.781 -7.848 8.883 1 68.81 98 ASN B O 1
ATOM 4789 N N . ASN B 1 99 ? 8.719 -8.297 6.652 1 74.56 99 ASN B N 1
ATOM 4790 C CA . ASN B 1 99 ? 9.984 -9.023 6.578 1 74.56 99 ASN B CA 1
ATOM 4791 C C . ASN B 1 99 ? 9.891 -10.383 7.262 1 74.56 99 ASN B C 1
ATOM 4793 O O . ASN B 1 99 ? 10.875 -10.867 7.82 1 74.56 99 ASN B O 1
ATOM 4797 N N . ASP B 1 100 ? 8.719 -10.844 7.262 1 80.25 100 ASP B N 1
ATOM 4798 C CA . ASP B 1 100 ? 8.539 -12.219 7.707 1 80.25 100 ASP B CA 1
ATOM 4799 C C . ASP B 1 100 ? 8.602 -13.188 6.531 1 80.25 100 ASP B C 1
ATOM 4801 O O . ASP B 1 100 ? 8.078 -12.898 5.453 1 80.25 100 ASP B O 1
ATOM 4805 N N . ASN B 1 101 ? 9.273 -14.305 6.801 1 83.75 101 ASN B N 1
ATOM 4806 C CA . ASN B 1 101 ? 9.359 -15.32 5.758 1 83.75 101 ASN B CA 1
ATOM 4807 C C . ASN B 1 101 ? 8.289 -16.406 5.938 1 83.75 101 ASN B C 1
ATOM 4809 O O . ASN B 1 101 ? 8.039 -16.844 7.059 1 83.75 101 ASN B O 1
ATOM 4813 N N . TYR B 1 102 ? 7.672 -16.672 4.859 1 87.38 102 TYR B N 1
ATOM 4814 C CA . TYR B 1 102 ? 6.641 -17.703 4.883 1 87.38 102 TYR B CA 1
ATOM 4815 C C . TYR B 1 102 ? 6.902 -18.766 3.818 1 87.38 102 TYR B C 1
ATOM 4817 O O . TYR B 1 102 ? 7.434 -18.453 2.746 1 87.38 102 TYR B O 1
ATOM 4825 N N . LEU B 1 103 ? 6.559 -20 4.145 1 91.06 103 LEU B N 1
ATOM 4826 C CA . LEU B 1 103 ? 6.461 -21.078 3.154 1 91.06 103 LEU B CA 1
ATOM 4827 C C . LEU B 1 103 ? 5.004 -21.328 2.785 1 91.06 103 LEU B C 1
ATOM 4829 O O . LEU B 1 103 ? 4.172 -21.578 3.662 1 91.06 103 LEU B O 1
ATOM 4833 N N . GLY B 1 104 ? 4.699 -21.141 1.543 1 92.88 104 GLY B N 1
ATOM 4834 C CA . GLY B 1 104 ? 3.377 -21.484 1.048 1 92.88 104 GLY B CA 1
ATOM 4835 C C . GLY B 1 104 ? 3.357 -22.781 0.272 1 92.88 104 GLY B C 1
ATOM 4836 O O . GLY B 1 104 ? 4.258 -23.062 -0.524 1 92.88 104 GLY B O 1
ATOM 4837 N N . VAL B 1 105 ? 2.369 -23.609 0.579 1 95.12 105 VAL B N 1
ATOM 4838 C CA . VAL B 1 105 ? 2.258 -24.906 -0.091 1 95.12 105 VAL B CA 1
ATOM 4839 C C . VAL B 1 105 ? 0.839 -25.094 -0.624 1 95.12 105 VAL B C 1
ATOM 4841 O O . VAL B 1 105 ? -0.136 -24.828 0.083 1 95.12 105 VAL B O 1
ATOM 4844 N N . THR B 1 106 ? 0.692 -25.484 -1.844 1 94.5 106 THR B N 1
ATOM 4845 C CA . THR B 1 106 ? -0.571 -25.797 -2.504 1 94.5 106 THR B CA 1
ATOM 4846 C C . THR B 1 106 ? -0.583 -27.25 -2.99 1 94.5 106 THR B C 1
ATOM 4848 O O . THR B 1 106 ? 0.422 -27.75 -3.502 1 94.5 106 THR B O 1
ATOM 4851 N N . VAL B 1 107 ? -1.676 -27.859 -2.844 1 95.94 107 VAL B N 1
ATOM 4852 C CA . VAL B 1 107 ? -1.805 -29.234 -3.295 1 95.94 107 VAL B CA 1
ATOM 4853 C C . VAL B 1 107 ? -2.65 -29.297 -4.566 1 95.94 107 VAL B C 1
ATOM 4855 O O . VAL B 1 107 ? -3.52 -28.438 -4.777 1 95.94 107 VAL B O 1
ATOM 4858 N N . HIS B 1 108 ? -2.344 -30.25 -5.41 1 94.81 108 HIS B N 1
ATOM 4859 C CA . HIS B 1 108 ? -3.053 -30.5 -6.66 1 94.81 108 HIS B CA 1
ATOM 4860 C C . HIS B 1 108 ? -3.402 -31.984 -6.801 1 94.81 108 HIS B C 1
ATOM 4862 O O . HIS B 1 108 ? -2.555 -32.844 -6.578 1 94.81 108 HIS B O 1
ATOM 4868 N N . LEU B 1 109 ? -4.637 -32.25 -7.129 1 94.5 109 LEU B N 1
ATOM 4869 C CA . LEU B 1 109 ? -5.023 -33.656 -7.324 1 94.5 109 LEU B CA 1
ATOM 4870 C C . LEU B 1 109 ? -6.184 -33.75 -8.312 1 94.5 109 LEU B C 1
ATOM 4872 O O . LEU B 1 109 ? -6.902 -32.781 -8.539 1 94.5 109 LEU B O 1
ATOM 4876 N N . ILE B 1 110 ? -6.238 -34.844 -8.961 1 94.56 110 ILE B N 1
ATOM 4877 C CA . ILE B 1 110 ? -7.359 -35.219 -9.828 1 94.56 110 ILE B CA 1
ATOM 4878 C C . ILE B 1 110 ? -8.164 -36.344 -9.172 1 94.56 110 ILE B C 1
ATOM 4880 O O . ILE B 1 110 ? -7.625 -37.406 -8.891 1 94.56 110 ILE B O 1
ATOM 4884 N N . ASP B 1 111 ? -9.406 -36.094 -8.953 1 92.31 111 ASP B N 1
ATOM 4885 C CA . ASP B 1 111 ? -10.211 -37.094 -8.25 1 92.31 111 ASP B CA 1
ATOM 4886 C C . ASP B 1 111 ? -10.703 -38.156 -9.219 1 92.31 111 ASP B C 1
ATOM 4888 O O . ASP B 1 111 ? -10.312 -38.188 -10.383 1 92.31 111 ASP B O 1
ATOM 4892 N N . ALA B 1 112 ? -11.555 -39.062 -8.703 1 89.88 112 ALA B N 1
A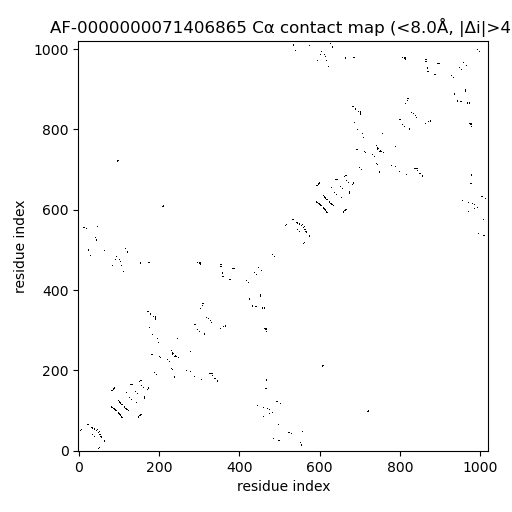TOM 4893 C CA . ALA B 1 112 ? -12.031 -40.219 -9.477 1 89.88 112 ALA B CA 1
ATOM 4894 C C . ALA B 1 112 ? -12.906 -39.75 -10.641 1 89.88 112 ALA B C 1
ATOM 4896 O O . ALA B 1 112 ? -12.984 -40.438 -11.672 1 89.88 112 ALA B O 1
ATOM 4897 N N . SER B 1 113 ? -13.5 -38.594 -10.508 1 92 113 SER B N 1
ATOM 4898 C CA . SER B 1 113 ? -14.359 -38.031 -11.555 1 92 113 SER B CA 1
ATOM 4899 C C . SER B 1 113 ? -13.57 -37.156 -12.508 1 92 113 SER B C 1
ATOM 4901 O O . SER B 1 113 ? -14.148 -36.469 -13.352 1 92 113 SER B O 1
ATOM 4903 N N . TRP B 1 114 ? -12.227 -37.125 -12.352 1 93.88 114 TRP B N 1
ATOM 4904 C CA . TRP B 1 114 ? -11.289 -36.375 -13.203 1 93.88 114 TRP B CA 1
ATOM 4905 C C . TRP B 1 114 ? -11.484 -34.875 -13.07 1 93.88 114 TRP B C 1
ATOM 4907 O O . TRP B 1 114 ? -11.336 -34.125 -14.039 1 93.88 114 TRP B O 1
ATOM 4917 N N . GLU B 1 115 ? -11.906 -34.531 -11.875 1 92.38 115 GLU B N 1
ATOM 4918 C CA . GLU B 1 115 ? -11.938 -33.125 -11.531 1 92.38 115 GLU B CA 1
ATOM 4919 C C . GLU B 1 115 ? -10.641 -32.688 -10.852 1 92.38 115 GLU B C 1
ATOM 4921 O O . GLU B 1 115 ? -10.156 -33.375 -9.938 1 92.38 115 GLU B O 1
ATOM 4926 N N . LEU B 1 116 ? -10.164 -31.625 -11.391 1 92.69 116 LEU B N 1
ATOM 4927 C CA . LEU B 1 116 ? -8.914 -31.109 -10.844 1 92.69 116 LEU B CA 1
ATOM 4928 C C . LEU B 1 116 ? -9.18 -30.219 -9.633 1 92.69 116 LEU B C 1
ATOM 4930 O O . LEU B 1 116 ? -10.031 -29.328 -9.688 1 92.69 116 LEU B O 1
ATOM 4934 N N . TYR B 1 117 ? -8.531 -30.516 -8.539 1 91.31 117 TYR B N 1
ATOM 4935 C CA . TYR B 1 117 ? -8.578 -29.703 -7.332 1 91.31 117 TYR B CA 1
ATOM 4936 C C . TYR B 1 117 ? -7.211 -29.094 -7.027 1 91.31 117 TYR B C 1
ATOM 4938 O O . TYR B 1 117 ? -6.184 -29.766 -7.184 1 91.31 117 TYR B O 1
ATOM 4946 N N . SER B 1 118 ? -7.176 -27.875 -6.766 1 92.5 118 SER B N 1
ATOM 4947 C CA . SER B 1 118 ? -5.992 -27.141 -6.332 1 92.5 118 SER B CA 1
ATOM 4948 C C . SER B 1 118 ? -6.32 -26.188 -5.18 1 92.5 118 SER B C 1
ATOM 4950 O O . SER B 1 118 ? -7.133 -25.281 -5.332 1 92.5 118 SER B O 1
ATOM 4952 N N . PHE B 1 119 ? -5.73 -26.422 -4.02 1 92.62 119 PHE B N 1
ATOM 4953 C CA . PHE B 1 119 ? -6.043 -25.547 -2.896 1 92.62 119 PHE B CA 1
ATOM 4954 C C . PHE B 1 119 ? -4.863 -25.469 -1.932 1 92.62 119 PHE B C 1
ATOM 4956 O O . PHE B 1 119 ? -3.986 -26.328 -1.942 1 92.62 119 PHE B O 1
ATOM 4963 N N . ALA B 1 120 ? -4.852 -24.516 -1.117 1 93.94 120 ALA B N 1
ATOM 4964 C CA . ALA B 1 120 ? -3.756 -24.234 -0.19 1 93.94 120 ALA B CA 1
ATOM 4965 C C . ALA B 1 120 ? -3.734 -25.25 0.951 1 93.94 120 ALA B C 1
ATOM 4967 O O . ALA B 1 120 ? -4.777 -25.594 1.513 1 93.94 120 ALA B O 1
ATOM 4968 N N . LEU B 1 121 ? -2.576 -25.781 1.214 1 94.81 121 LEU B N 1
ATOM 4969 C CA . LEU B 1 121 ? -2.385 -26.562 2.43 1 94.81 121 LEU B CA 1
ATOM 4970 C C . LEU B 1 121 ? -2.041 -25.656 3.609 1 94.81 121 LEU B C 1
ATOM 4972 O O . LEU B 1 121 ? -2.352 -25.969 4.758 1 94.81 121 LEU B O 1
ATOM 4976 N N . GLY B 1 122 ? -1.325 -24.547 3.223 1 92.06 122 GLY B N 1
ATOM 4977 C CA . GLY B 1 122 ? -1.05 -23.578 4.277 1 92.06 122 GLY B CA 1
ATOM 4978 C C . GLY B 1 122 ? 0.075 -22.625 3.932 1 92.06 122 GLY B C 1
ATOM 4979 O O . GLY B 1 122 ? 0.761 -22.797 2.922 1 92.06 122 GLY B O 1
ATOM 4980 N N . VAL B 1 123 ? 0.183 -21.594 4.715 1 90.12 123 VAL B N 1
ATOM 4981 C CA . VAL B 1 123 ? 1.286 -20.641 4.727 1 90.12 123 VAL B CA 1
ATOM 4982 C C . VAL B 1 123 ? 1.93 -20.609 6.109 1 90.12 123 VAL B C 1
ATOM 4984 O O . VAL B 1 123 ? 1.301 -20.188 7.086 1 90.12 123 VAL B O 1
ATOM 4987 N N . MET B 1 124 ? 3.137 -21.031 6.184 1 88.94 124 MET B N 1
ATOM 4988 C CA . MET B 1 124 ? 3.791 -21.188 7.48 1 88.94 124 MET B CA 1
ATOM 4989 C C . MET B 1 124 ? 4.98 -20.25 7.613 1 88.94 124 MET B C 1
ATOM 4991 O O . MET B 1 124 ? 5.828 -20.172 6.719 1 88.94 124 MET B O 1
ATOM 4995 N N . LYS B 1 125 ? 4.969 -19.531 8.703 1 87.88 125 LYS B N 1
ATOM 4996 C CA . LYS B 1 125 ? 6.117 -18.672 8.969 1 87.88 125 LYS B CA 1
ATOM 4997 C C . LYS B 1 125 ? 7.379 -19.484 9.203 1 87.88 125 LYS B C 1
ATOM 4999 O O . LYS B 1 125 ? 7.344 -20.516 9.883 1 87.88 125 LYS B O 1
ATOM 5004 N N . THR B 1 126 ? 8.414 -19.062 8.523 1 85.88 126 THR B N 1
ATOM 5005 C CA . THR B 1 126 ? 9.695 -19.734 8.68 1 85.88 126 THR B CA 1
ATOM 5006 C C . THR B 1 126 ? 10.719 -18.828 9.352 1 85.88 126 THR B C 1
ATOM 5008 O O . THR B 1 126 ? 10.758 -17.625 9.078 1 85.88 126 THR B O 1
ATOM 5011 N N . GLU B 1 127 ? 11.445 -19.266 10.32 1 78 127 GLU B N 1
ATOM 5012 C CA . GLU B 1 127 ? 12.406 -18.453 11.062 1 78 127 GLU B CA 1
ATOM 5013 C C . GLU B 1 127 ? 13.844 -18.844 10.719 1 78 127 GLU B C 1
ATOM 5015 O O . GLU B 1 127 ? 14.766 -18.047 10.859 1 78 127 GLU B O 1
ATOM 5020 N N . GLU B 1 128 ? 14.016 -20.031 10.164 1 73.25 128 GLU B N 1
ATOM 5021 C CA . GLU B 1 128 ? 15.359 -20.516 9.883 1 73.25 128 GLU B CA 1
ATOM 5022 C C . GLU B 1 128 ? 15.82 -20.094 8.492 1 73.25 128 GLU B C 1
ATOM 5024 O O . GLU B 1 128 ? 15.008 -19.734 7.648 1 73.25 128 GLU B O 1
ATOM 5029 N N . ARG B 1 129 ? 17.188 -20.062 8.398 1 76.44 129 ARG B N 1
ATOM 5030 C CA . ARG B 1 129 ? 17.75 -19.844 7.07 1 76.44 129 ARG B CA 1
ATOM 5031 C C . ARG B 1 129 ? 17.266 -20.906 6.09 1 76.44 129 ARG B C 1
ATOM 5033 O O . ARG B 1 129 ? 17.172 -22.078 6.438 1 76.44 129 ARG B O 1
ATOM 5040 N N . HIS B 1 130 ? 17.016 -20.438 4.988 1 75.5 130 HIS B N 1
ATOM 5041 C CA . HIS B 1 130 ? 16.406 -21.312 3.986 1 75.5 130 HIS B CA 1
ATOM 5042 C C . HIS B 1 130 ? 17.438 -22.203 3.322 1 75.5 130 HIS B C 1
ATOM 5044 O O . HIS B 1 130 ? 17.531 -22.25 2.092 1 75.5 130 HIS B O 1
ATOM 5050 N N . PHE B 1 131 ? 18.125 -23 4.223 1 84.31 131 PHE B N 1
ATOM 5051 C CA . PHE B 1 131 ? 19 -24.016 3.664 1 84.31 131 PHE B CA 1
ATOM 5052 C C . PHE B 1 131 ? 18.172 -25.188 3.121 1 84.31 131 PHE B C 1
ATOM 5054 O O . PHE B 1 131 ? 17.031 -25.406 3.537 1 84.31 131 PHE B O 1
ATOM 5061 N N . ALA B 1 132 ? 18.828 -25.922 2.232 1 91.31 132 ALA B N 1
ATOM 5062 C CA . ALA B 1 132 ? 18.156 -27.016 1.522 1 91.31 132 ALA B CA 1
ATOM 5063 C C . ALA B 1 132 ? 17.516 -27.984 2.498 1 91.31 132 ALA B C 1
ATOM 5065 O O . ALA B 1 132 ? 16.359 -28.391 2.32 1 91.31 132 ALA B O 1
ATOM 5066 N N . GLU B 1 133 ? 18.234 -28.328 3.549 1 93.38 133 GLU B N 1
ATOM 5067 C CA . GLU B 1 133 ? 17.734 -29.297 4.52 1 93.38 133 GLU B CA 1
ATOM 5068 C C . GLU B 1 133 ? 16.516 -28.766 5.262 1 93.38 133 GLU B C 1
ATOM 5070 O O . GLU B 1 133 ? 15.562 -29.5 5.5 1 93.38 133 GLU B O 1
ATOM 5075 N N . ALA B 1 134 ? 16.625 -27.516 5.586 1 90.94 134 ALA B N 1
ATOM 5076 C CA . ALA B 1 134 ? 15.5 -26.891 6.281 1 90.94 134 ALA B CA 1
ATOM 5077 C C . ALA B 1 134 ? 14.266 -26.812 5.387 1 90.94 134 ALA B C 1
ATOM 5079 O O . ALA B 1 134 ? 13.148 -27.094 5.836 1 90.94 134 ALA B O 1
ATOM 5080 N N . CYS B 1 135 ? 14.492 -26.469 4.172 1 92.62 135 CYS B N 1
ATOM 5081 C CA . CYS B 1 135 ? 13.391 -26.406 3.223 1 92.62 135 CYS B CA 1
ATOM 5082 C C . CYS B 1 135 ? 12.734 -27.766 3.064 1 92.62 135 CYS B C 1
ATOM 5084 O O . CYS B 1 135 ? 11.508 -27.875 3.111 1 92.62 135 CYS B O 1
ATOM 5086 N N . ALA B 1 136 ? 13.57 -28.797 2.898 1 95.62 136 ALA B N 1
ATOM 5087 C CA . ALA B 1 136 ? 13.062 -30.156 2.746 1 95.62 136 ALA B CA 1
ATOM 5088 C C . ALA B 1 136 ? 12.25 -30.578 3.967 1 95.62 136 ALA B C 1
ATOM 5090 O O . ALA B 1 136 ? 11.156 -31.141 3.83 1 95.62 136 ALA B O 1
ATOM 5091 N N . ARG B 1 137 ? 12.773 -30.266 5.098 1 94.94 137 ARG B N 1
ATOM 5092 C CA . ARG B 1 137 ? 12.086 -30.609 6.34 1 94.94 137 ARG B CA 1
ATOM 5093 C C . ARG B 1 137 ? 10.734 -29.906 6.43 1 94.94 137 ARG B C 1
ATOM 5095 O O . ARG B 1 137 ? 9.742 -30.516 6.863 1 94.94 137 ARG B O 1
ATOM 5102 N N . GLN B 1 138 ? 10.695 -28.719 6.055 1 93.88 138 GLN B N 1
ATOM 5103 C CA . GLN B 1 138 ? 9.469 -27.938 6.121 1 93.88 138 GLN B CA 1
ATOM 5104 C C . GLN B 1 138 ? 8.391 -28.531 5.223 1 93.88 138 GLN B C 1
ATOM 5106 O O . GLN B 1 138 ? 7.227 -28.641 5.621 1 93.88 138 GLN B O 1
ATOM 5111 N N . PHE B 1 139 ? 8.742 -28.953 4.016 1 95.5 139 PHE B N 1
ATOM 5112 C CA . PHE B 1 139 ? 7.785 -29.594 3.111 1 95.5 139 PHE B CA 1
ATOM 5113 C C . PHE B 1 139 ? 7.277 -30.906 3.695 1 95.5 139 PHE B C 1
ATOM 5115 O O . PHE B 1 139 ? 6.082 -31.203 3.619 1 95.5 139 PHE B O 1
ATOM 5122 N N . LEU B 1 140 ? 8.211 -31.625 4.277 1 96.06 140 LEU B N 1
ATOM 5123 C CA . LEU B 1 140 ? 7.824 -32.906 4.879 1 96.06 140 LEU B CA 1
ATOM 5124 C C . LEU B 1 140 ? 6.902 -32.688 6.074 1 96.06 140 LEU B C 1
ATOM 5126 O O . LEU B 1 140 ? 5.965 -33.438 6.289 1 96.06 140 LEU B O 1
ATOM 5130 N N . ASP B 1 141 ? 7.211 -31.641 6.793 1 95.19 141 ASP B N 1
ATOM 5131 C CA . ASP B 1 141 ? 6.359 -31.312 7.93 1 95.19 141 ASP B CA 1
ATOM 5132 C C . ASP B 1 141 ? 4.93 -31.016 7.48 1 95.19 141 ASP B C 1
ATOM 5134 O O . ASP B 1 141 ? 3.971 -31.484 8.102 1 95.19 141 ASP B O 1
ATOM 5138 N N . VAL B 1 142 ? 4.797 -30.297 6.418 1 94.5 142 VAL B N 1
ATOM 5139 C CA . VAL B 1 142 ? 3.477 -29.969 5.887 1 94.5 142 VAL B CA 1
ATOM 5140 C C . VAL B 1 142 ? 2.787 -31.25 5.398 1 94.5 142 VAL B C 1
ATOM 5142 O O . VAL B 1 142 ? 1.606 -31.469 5.68 1 94.5 142 VAL B O 1
ATOM 5145 N N . ALA B 1 143 ? 3.492 -32.094 4.711 1 95.62 143 ALA B N 1
ATOM 5146 C CA . ALA B 1 143 ? 2.959 -33.344 4.191 1 95.62 143 ALA B CA 1
ATOM 5147 C C . ALA B 1 143 ? 2.467 -34.25 5.324 1 95.62 143 ALA B C 1
ATOM 5149 O O . ALA B 1 143 ? 1.395 -34.844 5.23 1 95.62 143 ALA B O 1
ATOM 5150 N N . ASN B 1 144 ? 3.248 -34.25 6.379 1 95.56 144 ASN B N 1
ATOM 5151 C CA . ASN B 1 144 ? 2.895 -35.094 7.527 1 95.56 144 ASN B CA 1
ATOM 5152 C C . ASN B 1 144 ? 1.682 -34.531 8.266 1 95.56 144 ASN B C 1
ATOM 5154 O O . ASN B 1 144 ? 0.825 -35.281 8.727 1 95.56 144 ASN B O 1
ATOM 5158 N N . GLN B 1 145 ? 1.656 -33.281 8.367 1 94 145 GLN B N 1
ATOM 5159 C CA . GLN B 1 145 ? 0.531 -32.625 9.039 1 94 145 GLN B CA 1
ATOM 5160 C C . GLN B 1 145 ? -0.785 -32.969 8.336 1 94 145 GLN B C 1
ATOM 5162 O O . GLN B 1 145 ? -1.82 -33.125 8.984 1 94 145 GLN B O 1
ATOM 5167 N N . TRP B 1 146 ? -0.752 -33.062 7.016 1 95.38 146 TRP B N 1
ATOM 5168 C CA . TRP B 1 146 ? -1.955 -33.344 6.234 1 95.38 146 TRP B CA 1
ATOM 5169 C C . TRP B 1 146 ? -2.1 -34.844 5.957 1 95.38 146 TRP B C 1
ATOM 5171 O O . TRP B 1 146 ? -3.068 -35.281 5.324 1 95.38 146 TRP B O 1
ATOM 5181 N N . GLY B 1 147 ? -1.12 -35.656 6.359 1 94.06 147 GLY B N 1
ATOM 5182 C CA . GLY B 1 147 ? -1.159 -37.094 6.203 1 94.06 147 GLY B CA 1
ATOM 5183 C C . GLY B 1 147 ? -1.068 -37.531 4.758 1 94.06 147 GLY B C 1
ATOM 5184 O O . GLY B 1 147 ? -1.75 -38.5 4.352 1 94.06 147 GLY B O 1
ATOM 5185 N N . ILE B 1 148 ? -0.238 -36.844 3.961 1 95.62 148 ILE B N 1
ATOM 5186 C CA . ILE B 1 148 ? -0.216 -37.188 2.539 1 95.62 148 ILE B CA 1
ATOM 5187 C C . ILE B 1 148 ? 1.214 -37.5 2.104 1 95.62 148 ILE B C 1
ATOM 5189 O O . ILE B 1 148 ? 1.51 -37.531 0.907 1 95.62 148 ILE B O 1
ATOM 5193 N N . ALA B 1 149 ? 2.143 -37.688 3.002 1 94.94 149 ALA B N 1
ATOM 5194 C CA . ALA B 1 149 ? 3.557 -37.906 2.693 1 94.94 149 ALA B CA 1
ATOM 5195 C C . ALA B 1 149 ? 3.75 -39.094 1.752 1 94.94 149 ALA B C 1
ATOM 5197 O O . ALA B 1 149 ? 4.625 -39.062 0.882 1 94.94 149 ALA B O 1
ATOM 5198 N N . ASP B 1 150 ? 2.922 -40.031 1.889 1 93.81 150 ASP B N 1
ATOM 5199 C CA . ASP B 1 150 ? 3.072 -41.25 1.097 1 93.81 150 ASP B CA 1
ATOM 5200 C C . ASP B 1 150 ? 2.342 -41.125 -0.239 1 93.81 150 ASP B C 1
ATOM 5202 O O . ASP B 1 150 ? 2.475 -42 -1.106 1 93.81 150 ASP B O 1
ATOM 5206 N N . LYS B 1 151 ? 1.653 -40.031 -0.441 1 95.19 151 LYS B N 1
ATOM 5207 C CA . LYS B 1 151 ? 0.829 -39.875 -1.636 1 95.19 151 LYS B CA 1
ATOM 5208 C C . LYS B 1 151 ? 1.438 -38.875 -2.594 1 95.19 151 LYS B C 1
ATOM 5210 O O . LYS B 1 151 ? 0.997 -38.75 -3.74 1 95.19 151 LYS B O 1
ATOM 5215 N N . ILE B 1 152 ? 2.445 -38.188 -2.166 1 97.19 152 ILE B N 1
ATOM 5216 C CA . ILE B 1 152 ? 3.004 -37.094 -2.957 1 97.19 152 ILE B CA 1
ATOM 5217 C C . ILE B 1 152 ? 3.834 -37.656 -4.105 1 97.19 152 ILE B C 1
ATOM 5219 O O . ILE B 1 152 ? 4.746 -38.438 -3.887 1 97.19 152 ILE B O 1
ATOM 5223 N N . SER B 1 153 ? 3.465 -37.281 -5.293 1 96.38 153 SER B N 1
ATOM 5224 C CA . SER B 1 153 ? 4.195 -37.719 -6.477 1 96.38 153 SER B CA 1
ATOM 5225 C C . SER B 1 153 ? 5.277 -36.719 -6.863 1 96.38 153 SER B C 1
ATOM 5227 O O . SER B 1 153 ? 6.422 -37.094 -7.117 1 96.3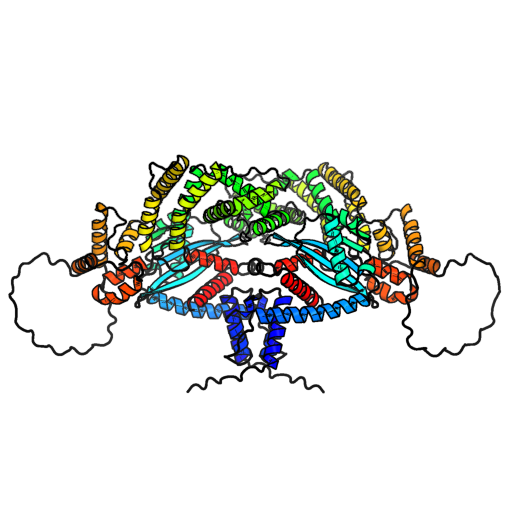8 153 SER B O 1
ATOM 5229 N N . SER B 1 154 ? 4.891 -35.531 -6.82 1 96.75 154 SER B N 1
ATOM 5230 C CA . SER B 1 154 ? 5.816 -34.5 -7.305 1 96.75 154 SER B CA 1
ATOM 5231 C C . SER B 1 154 ? 5.684 -33.219 -6.5 1 96.75 154 SER B C 1
ATOM 5233 O O . SER B 1 154 ? 4.664 -33 -5.84 1 96.75 154 SER B O 1
ATOM 5235 N N . ILE B 1 155 ? 6.73 -32.406 -6.527 1 96.38 155 ILE B N 1
ATOM 5236 C CA . ILE B 1 155 ? 6.727 -31.094 -5.898 1 96.38 155 ILE B CA 1
ATOM 5237 C C . ILE B 1 155 ? 7.332 -30.062 -6.852 1 96.38 155 ILE B C 1
ATOM 5239 O O . ILE B 1 155 ? 8.406 -30.297 -7.414 1 96.38 155 ILE B O 1
ATOM 5243 N N . GLY B 1 156 ? 6.523 -29.078 -7.09 1 94.88 156 GLY B N 1
ATOM 5244 C CA . GLY B 1 156 ? 7.008 -27.953 -7.887 1 94.88 156 GLY B CA 1
ATOM 5245 C C . GLY B 1 156 ? 7.484 -26.781 -7.051 1 94.88 156 GLY B C 1
ATOM 5246 O O . GLY B 1 156 ? 6.801 -26.359 -6.113 1 94.88 156 GLY B O 1
ATOM 5247 N N . THR B 1 157 ? 8.664 -26.266 -7.246 1 93.44 157 THR B N 1
ATOM 5248 C CA . THR B 1 157 ? 9.219 -25.109 -6.547 1 93.44 157 THR B CA 1
ATOM 5249 C C . THR B 1 157 ? 9.867 -24.141 -7.535 1 93.44 157 THR B C 1
ATOM 5251 O O . THR B 1 157 ? 9.945 -24.422 -8.734 1 93.44 157 THR B O 1
ATOM 5254 N N . ASP B 1 158 ? 10.219 -23.047 -6.957 1 87.06 158 ASP B N 1
ATOM 5255 C CA . ASP B 1 158 ? 10.953 -22.141 -7.84 1 87.06 158 ASP B CA 1
ATOM 5256 C C . ASP B 1 158 ? 12.344 -22.688 -8.148 1 87.06 158 ASP B C 1
ATOM 5258 O O . ASP B 1 158 ? 12.695 -23.781 -7.707 1 87.06 158 ASP B O 1
ATOM 5262 N N . SER B 1 159 ? 13.078 -22.25 -8.992 1 81.38 159 SER B N 1
ATOM 5263 C CA . SER B 1 159 ? 14.367 -22.781 -9.438 1 81.38 159 SER B CA 1
ATOM 5264 C C . SER B 1 159 ? 15.516 -22.172 -8.633 1 81.38 159 SER B C 1
ATOM 5266 O O . SER B 1 159 ? 16.656 -22.141 -9.109 1 81.38 159 SER B O 1
ATOM 5268 N N . ALA B 1 160 ? 15.18 -21.719 -7.379 1 83.25 160 ALA B N 1
ATOM 5269 C CA . ALA B 1 160 ? 16.266 -21.25 -6.523 1 83.25 160 ALA B CA 1
ATOM 5270 C C . ALA B 1 160 ? 17.172 -22.391 -6.105 1 83.25 160 ALA B C 1
ATOM 5272 O O . ALA B 1 160 ? 16.719 -23.516 -5.906 1 83.25 160 ALA B O 1
ATOM 5273 N N . PRO B 1 161 ? 18.438 -22.078 -5.957 1 85.06 161 PRO B N 1
ATOM 5274 C CA . PRO B 1 161 ? 19.406 -23.141 -5.66 1 85.06 161 PRO B CA 1
ATOM 5275 C C . PRO B 1 161 ? 19.047 -23.938 -4.402 1 85.06 161 PRO B C 1
ATOM 5277 O O . PRO B 1 161 ? 19.156 -25.172 -4.387 1 85.06 161 PRO B O 1
ATOM 5280 N N . ASN B 1 162 ? 18.594 -23.234 -3.404 1 88.12 162 ASN B N 1
ATOM 5281 C CA . ASN B 1 162 ? 18.234 -23.922 -2.166 1 88.12 162 ASN B CA 1
ATOM 5282 C C . ASN B 1 162 ? 17.031 -24.844 -2.361 1 88.12 162 ASN B C 1
ATOM 5284 O O . ASN B 1 162 ? 16.969 -25.938 -1.796 1 88.12 162 ASN B O 1
ATOM 5288 N N . MET B 1 163 ? 16.109 -24.469 -3.174 1 90.31 163 MET B N 1
ATOM 5289 C CA . MET B 1 163 ? 14.906 -25.266 -3.426 1 90.31 163 MET B CA 1
ATOM 5290 C C . MET B 1 163 ? 15.227 -26.469 -4.289 1 90.31 163 MET B C 1
ATOM 5292 O O . MET B 1 163 ? 14.688 -27.562 -4.07 1 90.31 163 MET B O 1
ATOM 5296 N N . VAL B 1 164 ? 16.109 -26.266 -5.246 1 88.69 164 VAL B N 1
ATOM 5297 C CA . VAL B 1 164 ? 16.547 -27.375 -6.09 1 88.69 164 VAL B CA 1
ATOM 5298 C C . VAL B 1 164 ? 17.281 -28.406 -5.242 1 88.69 164 VAL B C 1
ATOM 5300 O O . VAL B 1 164 ? 17.031 -29.609 -5.367 1 88.69 164 VAL B O 1
ATOM 5303 N N . ALA B 1 165 ? 18.156 -27.859 -4.387 1 92.75 165 ALA B N 1
ATOM 5304 C CA . ALA B 1 165 ? 18.875 -28.75 -3.486 1 92.75 165 ALA B CA 1
ATOM 5305 C C . ALA B 1 165 ? 17.906 -29.469 -2.547 1 92.75 165 ALA B C 1
ATOM 5307 O O . ALA B 1 165 ? 18.094 -30.656 -2.256 1 92.75 165 ALA B O 1
ATOM 5308 N N . ALA B 1 166 ? 16.906 -28.812 -2.109 1 94.06 166 ALA B N 1
ATOM 5309 C CA . ALA B 1 166 ? 15.891 -29.422 -1.261 1 94.06 166 ALA B CA 1
ATOM 5310 C C . ALA B 1 166 ? 15.133 -30.516 -2.012 1 94.06 166 ALA B C 1
ATOM 5312 O O . ALA B 1 166 ? 14.805 -31.547 -1.438 1 94.06 166 ALA B O 1
ATOM 5313 N N . GLY B 1 167 ? 14.844 -30.281 -3.252 1 92.12 167 GLY B N 1
ATOM 5314 C CA . GLY B 1 167 ? 14.172 -31.25 -4.09 1 92.12 167 GLY B CA 1
ATOM 5315 C C . GLY B 1 167 ? 14.922 -32.562 -4.199 1 92.12 167 GLY B C 1
ATOM 5316 O O . GLY B 1 167 ? 14.312 -33.625 -4.305 1 92.12 167 GLY B O 1
ATOM 5317 N N . ARG B 1 168 ? 16.203 -32.5 -4.078 1 91.62 168 ARG B N 1
ATOM 5318 C CA . ARG B 1 168 ? 17.031 -33.719 -4.172 1 91.62 168 ARG B CA 1
ATOM 5319 C C . ARG B 1 168 ? 16.953 -34.531 -2.887 1 91.62 168 ARG B C 1
ATOM 5321 O O . ARG B 1 168 ? 17.172 -35.75 -2.904 1 91.62 168 ARG B O 1
ATOM 5328 N N . ILE B 1 169 ? 16.688 -33.844 -1.843 1 94.5 169 ILE B N 1
ATOM 5329 C CA . ILE B 1 169 ? 16.609 -34.469 -0.534 1 94.5 169 ILE B CA 1
ATOM 5330 C C . ILE B 1 169 ? 15.234 -35.125 -0.352 1 94.5 169 ILE B C 1
ATOM 5332 O O . ILE B 1 169 ? 15.117 -36.156 0.304 1 94.5 169 ILE B O 1
ATOM 5336 N N . LEU B 1 170 ? 14.266 -34.562 -0.917 1 95.06 170 LEU B N 1
ATOM 5337 C CA . LEU B 1 170 ? 12.883 -35.031 -0.751 1 95.06 170 LEU B CA 1
ATOM 5338 C C . LEU B 1 170 ? 12.641 -36.312 -1.524 1 95.06 170 LEU B C 1
ATOM 5340 O O . LEU B 1 170 ? 13.242 -36.531 -2.58 1 95.06 170 LEU B O 1
ATOM 5344 N N . PRO B 1 171 ? 11.797 -37.125 -1.012 1 94.62 171 PRO B N 1
ATOM 5345 C CA . PRO B 1 171 ? 11.516 -38.406 -1.68 1 94.62 171 PRO B CA 1
ATOM 5346 C C . PRO B 1 171 ? 10.516 -38.25 -2.824 1 94.62 171 PRO B C 1
ATOM 5348 O O . PRO B 1 171 ? 9.953 -39.25 -3.289 1 94.62 171 PRO B O 1
ATOM 5351 N N . PHE B 1 172 ? 10.203 -37.094 -3.299 1 94.94 172 PHE B N 1
ATOM 5352 C CA . PHE B 1 172 ? 9.25 -36.812 -4.363 1 94.94 172 PHE B CA 1
ATOM 5353 C C . PHE B 1 172 ? 9.977 -36.406 -5.641 1 94.94 172 PHE B C 1
ATOM 5355 O O . PHE B 1 172 ? 11.133 -35.969 -5.594 1 94.94 172 PHE B O 1
ATOM 5362 N N . GLU B 1 173 ? 9.281 -36.594 -6.75 1 95.69 173 GLU B N 1
ATOM 5363 C CA . GLU B 1 173 ? 9.82 -36.031 -7.98 1 95.69 173 GLU B CA 1
ATOM 5364 C C . GLU B 1 173 ? 9.812 -34.5 -7.938 1 95.69 173 GLU B C 1
ATOM 5366 O O . GLU B 1 173 ? 8.797 -33.875 -7.586 1 95.69 173 GLU B O 1
ATOM 5371 N N . HIS B 1 174 ? 10.906 -33.906 -8.18 1 95.31 174 HIS B N 1
ATOM 5372 C CA . HIS B 1 174 ? 11 -32.438 -8.148 1 95.31 174 HIS B CA 1
ATOM 5373 C C . HIS B 1 174 ? 10.859 -31.844 -9.547 1 95.31 174 HIS B C 1
ATOM 5375 O O . HIS B 1 174 ? 11.555 -32.281 -10.477 1 95.31 174 HIS B O 1
ATOM 5381 N N . LEU B 1 175 ? 9.984 -30.938 -9.695 1 94.06 175 LEU B N 1
ATOM 5382 C CA . LEU B 1 175 ? 9.773 -30.219 -10.945 1 94.06 175 LEU B CA 1
ATOM 5383 C C . LEU B 1 175 ? 9.977 -28.734 -10.758 1 94.06 175 LEU B C 1
ATOM 5385 O O . LEU B 1 175 ? 9.055 -28.016 -10.336 1 94.06 175 LEU B O 1
ATOM 5389 N N . PRO B 1 176 ? 11.125 -28.266 -11.109 1 91.56 176 PRO B N 1
ATOM 5390 C CA . PRO B 1 176 ? 11.32 -26.812 -11.047 1 91.56 176 PRO B CA 1
ATOM 5391 C C . PRO B 1 176 ? 10.367 -26.047 -11.953 1 91.56 176 PRO B C 1
ATOM 5393 O O . PRO B 1 176 ? 10.031 -26.516 -13.047 1 91.56 176 PRO B O 1
ATOM 5396 N N . CYS B 1 177 ? 9.961 -24.906 -11.516 1 90.06 177 CYS B N 1
ATOM 5397 C CA . CYS B 1 177 ? 9 -24.094 -12.258 1 90.06 177 CYS B CA 1
ATOM 5398 C C . CYS B 1 177 ? 9.578 -23.656 -13.602 1 90.06 177 CYS B C 1
ATOM 5400 O O . CYS B 1 177 ? 10.57 -22.922 -13.641 1 90.06 177 CYS B O 1
ATOM 5402 N N . VAL B 1 178 ? 8.953 -24.016 -14.633 1 87.81 178 VAL B N 1
ATOM 5403 C CA . VAL B 1 178 ? 9.453 -23.75 -15.977 1 87.81 178 VAL B CA 1
ATOM 5404 C C . VAL B 1 178 ? 9.312 -22.266 -16.297 1 87.81 178 VAL B C 1
ATOM 5406 O O . VAL B 1 178 ? 10.109 -21.703 -17.047 1 87.81 178 VAL B O 1
ATOM 5409 N N . ALA B 1 179 ? 8.297 -21.672 -15.766 1 86.38 179 ALA B N 1
ATOM 5410 C CA . ALA B 1 179 ? 8.125 -20.234 -15.984 1 86.38 179 ALA B CA 1
ATOM 5411 C C . ALA B 1 179 ? 9.352 -19.453 -15.5 1 86.38 179 ALA B C 1
ATOM 5413 O O . ALA B 1 179 ? 9.789 -18.516 -16.156 1 86.38 179 ALA B O 1
ATOM 5414 N N . HIS B 1 180 ? 9.914 -19.859 -14.352 1 85.38 180 HIS B N 1
ATOM 5415 C CA . HIS B 1 180 ? 11.109 -19.203 -13.828 1 85.38 180 HIS B CA 1
ATOM 5416 C C . HIS B 1 180 ? 12.32 -19.453 -14.719 1 85.38 180 HIS B C 1
ATOM 5418 O O . HIS B 1 180 ? 13.188 -18.594 -14.867 1 85.38 180 HIS B O 1
ATOM 5424 N N . VAL B 1 181 ? 12.336 -20.594 -15.25 1 86.62 181 VAL B N 1
ATOM 5425 C CA . VAL B 1 181 ? 13.422 -20.969 -16.156 1 86.62 181 VAL B CA 1
ATOM 5426 C C . VAL B 1 181 ? 13.383 -20.078 -17.391 1 86.62 181 VAL B C 1
ATOM 5428 O O . VAL B 1 181 ? 14.398 -19.5 -17.781 1 86.62 181 VAL B O 1
ATOM 5431 N N . VAL B 1 182 ? 12.219 -19.984 -17.953 1 88 182 VAL B N 1
ATOM 5432 C CA . VAL B 1 182 ? 12.039 -19.188 -19.156 1 88 182 VAL B CA 1
ATOM 5433 C C . VAL B 1 182 ? 12.32 -17.719 -18.844 1 88 182 VAL B C 1
ATOM 5435 O O . VAL B 1 182 ? 12.984 -17.031 -19.625 1 88 182 VAL B O 1
ATOM 5438 N N . GLN B 1 183 ? 11.867 -17.234 -17.734 1 87.38 183 GLN B N 1
ATOM 5439 C CA . GLN B 1 183 ? 12.086 -15.859 -17.312 1 87.38 183 GLN B CA 1
ATOM 5440 C C . GLN B 1 183 ? 13.57 -15.531 -17.25 1 87.38 183 GLN B C 1
ATOM 5442 O O . GLN B 1 183 ? 14.016 -14.5 -17.75 1 87.38 183 GLN B O 1
ATOM 5447 N N . ARG B 1 184 ? 14.297 -16.391 -16.672 1 85.94 184 ARG B N 1
ATOM 5448 C CA . ARG B 1 184 ? 15.734 -16.172 -16.5 1 85.94 184 ARG B CA 1
ATOM 5449 C C . ARG B 1 184 ? 16.438 -16.172 -17.859 1 85.94 184 ARG B C 1
ATOM 5451 O O . ARG B 1 184 ? 17.359 -15.375 -18.078 1 85.94 184 ARG B O 1
ATOM 5458 N N . ALA B 1 185 ? 16.062 -17.062 -18.703 1 90.38 185 ALA B N 1
ATOM 5459 C CA . ALA B 1 185 ? 16.672 -17.125 -20.031 1 90.38 185 ALA B CA 1
ATOM 5460 C C . ALA B 1 185 ? 16.453 -15.828 -20.797 1 90.38 185 ALA B C 1
ATOM 5462 O O . ALA B 1 185 ? 17.375 -15.328 -21.453 1 90.38 185 ALA B O 1
ATOM 5463 N N . ILE B 1 186 ? 15.297 -15.305 -20.688 1 91.69 186 ILE B N 1
ATOM 5464 C CA . ILE B 1 186 ? 14.961 -14.07 -21.406 1 91.69 186 ILE B CA 1
ATOM 5465 C C . ILE B 1 186 ? 15.773 -12.914 -20.844 1 91.69 186 ILE B C 1
ATOM 5467 O O . ILE B 1 186 ? 16.344 -12.117 -21.594 1 91.69 186 ILE B O 1
ATOM 5471 N N . VAL B 1 187 ? 15.859 -12.82 -19.531 1 89.75 187 VAL B N 1
ATOM 5472 C CA . VAL B 1 187 ? 16.578 -11.742 -18.875 1 89.75 187 VAL B CA 1
ATOM 5473 C C . VAL B 1 187 ? 18.062 -11.797 -19.266 1 89.75 187 VAL B C 1
ATOM 5475 O O . VAL B 1 187 ? 18.656 -10.766 -19.562 1 89.75 187 VAL B O 1
ATOM 5478 N N . MET B 1 188 ? 18.594 -13.008 -19.297 1 90 188 MET B N 1
ATOM 5479 C CA . MET B 1 188 ? 19.984 -13.18 -19.703 1 90 188 MET B CA 1
ATOM 5480 C C . MET B 1 188 ? 20.188 -12.773 -21.156 1 90 188 MET B C 1
ATOM 5482 O O . MET B 1 188 ? 21.188 -12.164 -21.5 1 90 188 MET B O 1
ATOM 5486 N N . SER B 1 189 ? 19.203 -13.07 -21.922 1 93.38 189 SER B N 1
ATOM 5487 C CA . SER B 1 189 ? 19.281 -12.742 -23.344 1 93.38 189 SER B CA 1
ATOM 5488 C C . SER B 1 189 ? 19.219 -11.234 -23.562 1 93.38 189 SER B C 1
ATOM 5490 O O . SER B 1 189 ? 19.906 -10.703 -24.438 1 93.38 189 SER B O 1
ATOM 5492 N N . LEU B 1 190 ? 18.422 -10.594 -22.781 1 92.19 190 LEU B N 1
ATOM 5493 C CA . LEU B 1 190 ? 18.312 -9.141 -22.875 1 92.19 190 LEU B CA 1
ATOM 5494 C C . LEU B 1 190 ? 19.625 -8.469 -22.5 1 92.19 190 LEU B C 1
ATOM 5496 O O . LEU B 1 190 ? 20.047 -7.5 -23.125 1 92.19 190 LEU B O 1
ATOM 5500 N N . ARG B 1 191 ? 20.281 -9.008 -21.547 1 88.44 191 ARG B N 1
ATOM 5501 C CA . ARG B 1 191 ? 21.547 -8.453 -21.062 1 88.44 191 ARG B CA 1
ATOM 5502 C C . ARG B 1 191 ? 22.656 -8.656 -22.078 1 88.44 191 ARG B C 1
ATOM 5504 O O . ARG B 1 191 ? 23.453 -7.754 -22.328 1 88.44 191 ARG B O 1
ATOM 5511 N N . GLU B 1 192 ? 22.594 -9.781 -22.719 1 91.19 192 GLU B N 1
ATOM 5512 C CA . GLU B 1 192 ? 23.672 -10.148 -23.625 1 91.19 192 GLU B CA 1
ATOM 5513 C C . GLU B 1 192 ? 23.406 -9.633 -25.031 1 91.19 192 GLU B C 1
ATOM 5515 O O . GLU B 1 192 ? 24.328 -9.484 -25.828 1 91.19 192 GLU B O 1
ATOM 5520 N N . GLY B 1 193 ? 22.188 -9.391 -25.469 1 90.38 193 GLY B N 1
ATOM 5521 C CA . GLY B 1 193 ? 21.781 -9.062 -26.828 1 90.38 193 GLY B CA 1
ATOM 5522 C C . GLY B 1 193 ? 22.203 -7.668 -27.25 1 90.38 193 GLY B C 1
ATOM 5523 O O . GLY B 1 193 ? 22.109 -7.316 -28.422 1 90.38 193 GLY B O 1
ATOM 5524 N N . GLY B 1 194 ? 22.703 -6.816 -26.312 1 89.31 194 GLY B N 1
ATOM 5525 C CA . GLY B 1 194 ? 23.156 -5.488 -26.672 1 89.31 194 GLY B CA 1
ATOM 5526 C C . GLY B 1 194 ? 22.031 -4.477 -26.781 1 89.31 194 GLY B C 1
ATOM 5527 O O . GLY B 1 194 ? 22.078 -3.566 -27.609 1 89.31 194 GLY B O 1
ATOM 5528 N N . PHE B 1 195 ? 21.031 -4.703 -26.156 1 92.94 195 PHE B N 1
ATOM 5529 C CA . PHE B 1 195 ? 19.891 -3.797 -26.203 1 92.94 195 PHE B CA 1
ATOM 5530 C C . PHE B 1 195 ? 19.984 -2.76 -25.094 1 92.94 195 PHE B C 1
ATOM 5532 O O . PHE B 1 195 ? 19.172 -1.834 -25.031 1 92.94 195 PHE B O 1
ATOM 5539 N N . ASP B 1 196 ? 20.969 -2.822 -24.25 1 90.5 196 ASP B N 1
ATOM 5540 C CA . ASP B 1 196 ? 21.078 -2.047 -23.016 1 90.5 196 ASP B CA 1
ATOM 5541 C C . ASP B 1 196 ? 21.062 -0.548 -23.312 1 90.5 196 ASP B C 1
ATOM 5543 O O . ASP B 1 196 ? 20.422 0.226 -22.594 1 90.5 196 ASP B O 1
ATOM 5547 N N . GLY B 1 197 ? 21.812 -0.165 -24.312 1 91.88 197 GLY B N 1
ATOM 5548 C CA . GLY B 1 197 ? 21.859 1.25 -24.641 1 91.88 197 GLY B CA 1
ATOM 5549 C C . GLY B 1 197 ? 20.516 1.835 -25 1 91.88 197 GLY B C 1
ATOM 5550 O O . GLY B 1 197 ? 20.109 2.873 -24.469 1 91.88 197 GLY B O 1
ATOM 5551 N N . ALA B 1 198 ? 19.844 1.139 -25.906 1 94.44 198 ALA B N 1
ATOM 5552 C CA . ALA B 1 198 ? 18.531 1.592 -26.344 1 94.44 198 ALA B CA 1
ATOM 5553 C C . ALA B 1 198 ? 17.531 1.571 -25.188 1 94.44 198 ALA B C 1
ATOM 5555 O O . ALA B 1 198 ? 16.734 2.5 -25.031 1 94.44 198 ALA B O 1
ATOM 5556 N N . LEU B 1 199 ? 17.609 0.541 -24.359 1 94.5 199 LEU B N 1
ATOM 5557 C CA . LEU B 1 199 ? 16.688 0.4 -23.234 1 94.5 199 LEU B CA 1
ATOM 5558 C C . LEU B 1 199 ? 16.969 1.453 -22.172 1 94.5 199 LEU B C 1
ATOM 5560 O O . LEU B 1 199 ? 16.031 1.959 -21.547 1 94.5 199 LEU B O 1
ATOM 5564 N N . ALA B 1 200 ? 18.203 1.768 -21.984 1 94.12 200 ALA B N 1
ATOM 5565 C CA . ALA B 1 200 ? 18.578 2.799 -21.016 1 94.12 200 ALA B CA 1
ATOM 5566 C C . ALA B 1 200 ? 17.984 4.152 -21.406 1 94.12 200 ALA B C 1
ATOM 5568 O O . ALA B 1 200 ? 17.5 4.902 -20.562 1 94.12 200 ALA B O 1
ATOM 5569 N N . LYS B 1 201 ? 18.062 4.484 -22.672 1 95.62 201 LYS B N 1
ATOM 5570 C CA . LYS B 1 201 ? 17.469 5.727 -23.156 1 95.62 201 LYS B CA 1
ATOM 5571 C C . LYS B 1 201 ? 15.961 5.742 -22.938 1 95.62 201 LYS B C 1
ATOM 5573 O O . LYS B 1 201 ? 15.406 6.758 -22.516 1 95.62 201 LYS B O 1
ATOM 5578 N N . CYS B 1 202 ? 15.352 4.555 -23.203 1 95.94 202 CYS B N 1
ATOM 5579 C CA . CYS B 1 202 ? 13.914 4.445 -22.969 1 95.94 202 CYS B CA 1
ATOM 5580 C C . CYS B 1 202 ? 13.578 4.684 -21.516 1 95.94 202 CYS B C 1
ATOM 5582 O O . CYS B 1 202 ? 12.633 5.41 -21.203 1 95.94 202 CYS B O 1
ATOM 5584 N N . ARG B 1 203 ? 14.352 4.113 -20.625 1 94.69 203 ARG B N 1
ATOM 5585 C CA . ARG B 1 203 ? 14.117 4.238 -19.188 1 94.69 203 ARG B CA 1
ATOM 5586 C C . ARG B 1 203 ? 14.211 5.695 -18.734 1 94.69 203 ARG B C 1
ATOM 5588 O O . ARG B 1 203 ? 13.406 6.156 -17.922 1 94.69 203 ARG B O 1
ATOM 5595 N N . LYS B 1 204 ? 15.141 6.395 -19.25 1 95.06 204 LYS B N 1
ATOM 5596 C CA . LYS B 1 204 ? 15.328 7.801 -18.906 1 95.06 204 LYS B CA 1
ATOM 5597 C C . LYS B 1 204 ? 14.148 8.641 -19.391 1 95.06 204 LYS B C 1
ATOM 5599 O O . LYS B 1 204 ? 13.664 9.516 -18.672 1 95.06 204 LYS B O 1
ATOM 5604 N N . VAL B 1 205 ? 13.742 8.336 -20.578 1 95.19 205 VAL B N 1
ATOM 5605 C CA . VAL B 1 205 ? 12.609 9.062 -21.125 1 95.19 205 VAL B CA 1
ATOM 5606 C C . VAL B 1 205 ? 11.352 8.797 -20.297 1 95.19 205 VAL B C 1
ATOM 5608 O O . VAL B 1 205 ? 10.641 9.727 -19.922 1 95.19 205 VAL B O 1
ATOM 5611 N N . VAL B 1 206 ? 11.141 7.516 -20.047 1 95 206 VAL B N 1
ATOM 5612 C CA . VAL B 1 206 ? 9.969 7.129 -19.266 1 95 206 VAL B CA 1
ATOM 5613 C C . VAL B 1 206 ? 10.031 7.77 -17.891 1 95 206 VAL B C 1
ATOM 5615 O O . VAL B 1 206 ? 9.023 8.273 -17.375 1 95 206 VAL B O 1
ATOM 5618 N N . GLY B 1 207 ? 11.203 7.773 -17.297 1 92.88 207 GLY B N 1
ATOM 5619 C CA . GLY B 1 207 ? 11.383 8.406 -15.992 1 92.88 207 GLY B CA 1
ATOM 5620 C C . GLY B 1 207 ? 11.047 9.883 -16 1 92.88 207 GLY B C 1
ATOM 5621 O O . GLY B 1 207 ? 10.438 10.391 -15.055 1 92.88 207 GLY B O 1
ATOM 5622 N N . HIS B 1 208 ? 11.414 10.594 -17.031 1 92.06 208 HIS B N 1
ATOM 5623 C CA . HIS B 1 208 ? 11.148 12.016 -17.203 1 92.06 208 HIS B CA 1
ATOM 5624 C C . HIS B 1 208 ? 9.648 12.312 -17.109 1 92.06 208 HIS B C 1
ATOM 5626 O O . HIS B 1 208 ? 9.242 13.297 -16.5 1 92.06 208 HIS B O 1
ATOM 5632 N N . PHE B 1 209 ? 8.883 11.484 -17.672 1 90.38 209 PHE B N 1
ATOM 5633 C CA . PHE B 1 209 ? 7.449 11.727 -17.719 1 90.38 209 PHE B CA 1
ATOM 5634 C C . PHE B 1 209 ? 6.754 11.141 -16.5 1 90.38 209 PHE B C 1
ATOM 5636 O O . PHE B 1 209 ? 5.727 11.656 -16.062 1 90.38 209 PHE B O 1
ATOM 5643 N N . LYS B 1 210 ? 7.332 10.102 -15.922 1 87.44 210 LYS B N 1
ATOM 5644 C CA . LYS B 1 210 ? 6.703 9.453 -14.773 1 87.44 210 LYS B CA 1
ATOM 5645 C C . LYS B 1 210 ? 6.949 10.25 -13.492 1 87.44 210 LYS B C 1
ATOM 5647 O O . LYS B 1 210 ? 6.102 10.273 -12.602 1 87.44 210 LYS B O 1
ATOM 5652 N N . HIS B 1 211 ? 8.039 10.898 -13.43 1 81.88 211 HIS B N 1
ATOM 5653 C CA . HIS B 1 211 ? 8.414 11.586 -12.203 1 81.88 211 HIS B CA 1
ATOM 5654 C C . HIS B 1 211 ? 7.836 12.992 -12.156 1 81.88 211 HIS B C 1
ATOM 5656 O O . HIS B 1 211 ? 7.914 13.672 -11.125 1 81.88 211 HIS B O 1
ATOM 5662 N N . SER B 1 212 ? 7.242 13.484 -13.219 1 80.12 212 SER B N 1
ATOM 5663 C CA . SER B 1 212 ? 6.652 14.82 -13.273 1 80.12 212 SER B CA 1
ATOM 5664 C C . SER B 1 212 ? 5.242 14.781 -13.844 1 80.12 212 SER B C 1
ATOM 5666 O O . SER B 1 212 ? 5.062 14.586 -15.047 1 80.12 212 SER B O 1
ATOM 5668 N N . PRO B 1 213 ? 4.324 15 -12.961 1 78.88 213 PRO B N 1
ATOM 5669 C CA . PRO B 1 213 ? 2.949 15.047 -13.469 1 78.88 213 PRO B CA 1
ATOM 5670 C C . PRO B 1 213 ? 2.76 16.094 -14.562 1 78.88 213 PRO B C 1
ATOM 5672 O O . PRO B 1 213 ? 2.002 15.875 -15.508 1 78.88 213 PRO B O 1
ATOM 5675 N N . ALA B 1 214 ? 3.449 17.203 -14.484 1 79.75 214 ALA B N 1
ATOM 5676 C CA . ALA B 1 214 ? 3.357 18.234 -15.516 1 79.75 214 ALA B CA 1
ATOM 5677 C C . ALA B 1 214 ? 3.816 17.703 -16.875 1 79.75 214 ALA B C 1
ATOM 5679 O O . ALA B 1 214 ? 3.166 17.938 -17.891 1 79.75 214 ALA B O 1
ATOM 5680 N N . ASN B 1 215 ? 4.902 16.969 -16.875 1 86.88 215 ASN B N 1
ATOM 5681 C CA . ASN B 1 215 ? 5.402 16.359 -18.094 1 86.88 215 ASN B CA 1
ATOM 5682 C C . ASN B 1 215 ? 4.414 15.344 -18.672 1 86.88 215 ASN B C 1
ATOM 5684 O O . ASN B 1 215 ? 4.223 15.273 -19.875 1 86.88 215 ASN B O 1
ATOM 5688 N N . SER B 1 216 ? 3.84 14.609 -17.781 1 88 216 SER B N 1
ATOM 5689 C CA . SER B 1 216 ? 2.863 13.602 -18.188 1 88 216 SER B CA 1
ATOM 5690 C C . SER B 1 216 ? 1.637 14.25 -18.828 1 88 216 SER B C 1
ATOM 5692 O O . SER B 1 216 ? 1.109 13.75 -19.828 1 88 216 SER B O 1
ATOM 5694 N N . ASP B 1 217 ? 1.214 15.344 -18.281 1 84.56 217 ASP B N 1
ATOM 5695 C CA . ASP B 1 217 ? 0.06 16.062 -18.828 1 84.56 217 ASP B CA 1
ATOM 5696 C C . ASP B 1 217 ? 0.358 16.609 -20.219 1 84.56 217 ASP B C 1
ATOM 5698 O O . ASP B 1 217 ? -0.5 16.594 -21.094 1 84.56 217 ASP B O 1
ATOM 5702 N N . GLU B 1 218 ? 1.455 17.156 -20.312 1 88.75 218 GLU B N 1
ATOM 5703 C CA . GLU B 1 218 ? 1.852 17.672 -21.609 1 88.75 218 GLU B CA 1
ATOM 5704 C C . GLU B 1 218 ? 1.87 16.578 -22.672 1 88.75 218 GLU B C 1
ATOM 5706 O O . GLU B 1 218 ? 1.484 16.812 -23.828 1 88.75 218 GLU B O 1
ATOM 5711 N N . LEU B 1 219 ? 2.361 15.414 -22.281 1 92.62 219 LEU B N 1
ATOM 5712 C CA . LEU B 1 219 ? 2.354 14.273 -23.203 1 92.62 219 LEU B CA 1
ATOM 5713 C C . LEU B 1 219 ? 0.927 13.898 -23.594 1 92.62 219 LEU B C 1
ATOM 5715 O O . LEU B 1 219 ? 0.648 13.617 -24.75 1 92.62 219 LEU B O 1
ATOM 5719 N N . ASN B 1 220 ? 0.079 13.922 -22.625 1 90.75 220 ASN B N 1
ATOM 5720 C CA . ASN B 1 220 ? -1.322 13.602 -22.875 1 90.75 220 ASN B CA 1
ATOM 5721 C C . ASN B 1 220 ? -1.941 14.57 -23.875 1 90.75 220 ASN B C 1
ATOM 5723 O O . ASN B 1 220 ? -2.686 14.156 -24.766 1 90.75 220 ASN B O 1
ATOM 5727 N N . VAL B 1 221 ? -1.667 15.82 -23.719 1 89.88 221 VAL B N 1
ATOM 5728 C CA . VAL B 1 221 ? -2.178 16.844 -24.609 1 89.88 221 VAL B CA 1
ATOM 5729 C C . VAL B 1 221 ? -1.663 16.594 -26.031 1 89.88 221 VAL B C 1
ATOM 5731 O O . VAL B 1 221 ? -2.42 16.703 -27 1 89.88 221 VAL B O 1
ATOM 5734 N N . GLN B 1 222 ? -0.419 16.266 -26.125 1 93.56 222 GLN B N 1
ATOM 5735 C CA . GLN B 1 222 ? 0.173 16.031 -27.438 1 93.56 222 GLN B CA 1
ATOM 5736 C C . GLN B 1 222 ? -0.392 14.758 -28.078 1 93.56 222 GLN B C 1
ATOM 5738 O O . GLN B 1 222 ? -0.586 14.703 -29.297 1 93.56 222 GLN B O 1
ATOM 5743 N N . GLN B 1 223 ? -0.552 13.719 -27.25 1 95.25 223 GLN B N 1
ATOM 5744 C CA . GLN B 1 223 ? -1.175 12.492 -27.75 1 95.25 223 GLN B CA 1
ATOM 5745 C C . GLN B 1 223 ? -2.553 12.781 -28.344 1 95.25 223 GLN B C 1
ATOM 5747 O O . GLN B 1 223 ? -2.873 12.312 -29.438 1 95.25 223 GLN B O 1
ATOM 5752 N N . ALA B 1 224 ? -3.301 13.562 -27.688 1 93.38 224 ALA B N 1
ATOM 5753 C CA . ALA B 1 224 ? -4.637 13.938 -28.156 1 93.38 224 ALA B CA 1
ATOM 5754 C C . ALA B 1 224 ? -4.562 14.734 -29.453 1 93.38 224 ALA B C 1
ATOM 5756 O O . ALA B 1 224 ? -5.367 14.531 -30.359 1 93.38 224 ALA B O 1
ATOM 5757 N N . SER B 1 225 ? -3.658 15.664 -29.453 1 93.81 225 SER B N 1
ATOM 5758 C CA . SER B 1 225 ? -3.492 16.516 -30.641 1 93.81 225 SER B CA 1
ATOM 5759 C C . SER B 1 225 ? -3.145 15.68 -31.875 1 93.81 225 SER B C 1
ATOM 5761 O O . SER B 1 225 ? -3.484 16.062 -33 1 93.81 225 SER B O 1
ATOM 5763 N N . LEU B 1 226 ? -2.482 14.547 -31.672 1 94.19 226 LEU B N 1
ATOM 5764 C CA . LEU B 1 226 ? -2.07 13.68 -32.781 1 94.19 226 LEU B CA 1
ATOM 5765 C C . LEU B 1 226 ? -3.121 12.609 -33.031 1 94.19 226 LEU B C 1
ATOM 5767 O O . LEU B 1 226 ? -2.902 11.711 -33.875 1 94.19 226 LEU B O 1
ATOM 5771 N N . GLY B 1 227 ? -4.168 12.641 -32.312 1 91.88 227 GLY B N 1
ATOM 5772 C CA . GLY B 1 227 ? -5.254 11.688 -32.5 1 91.88 227 GLY B CA 1
ATOM 5773 C C . GLY B 1 227 ? -4.977 10.328 -31.906 1 91.88 227 GLY B C 1
ATOM 5774 O O . GLY B 1 227 ? -5.559 9.328 -32.344 1 91.88 227 GLY B O 1
ATOM 5775 N N . GLN B 1 228 ? -4.059 10.297 -31.031 1 92.25 228 GLN B N 1
ATOM 5776 C CA . GLN B 1 228 ? -3.707 9.031 -30.391 1 92.25 228 GLN B CA 1
ATOM 5777 C C . GLN B 1 228 ? -4.461 8.844 -29.078 1 92.25 228 GLN B C 1
ATOM 5779 O O . GLN B 1 228 ? -4.938 9.82 -28.484 1 92.25 228 GLN B O 1
ATOM 5784 N N . VAL B 1 229 ? -4.609 7.621 -28.75 1 90.75 229 VAL B N 1
ATOM 5785 C CA . VAL B 1 229 ? -5.195 7.305 -27.453 1 90.75 229 VAL B CA 1
ATOM 5786 C C . VAL B 1 229 ? -4.277 7.801 -26.344 1 90.75 229 VAL B C 1
ATOM 5788 O O . VAL B 1 229 ? -3.055 7.656 -26.422 1 90.75 229 VAL B O 1
ATOM 5791 N N . GLN B 1 230 ? -4.863 8.539 -25.422 1 90.38 230 GLN B N 1
ATOM 5792 C CA . GLN B 1 230 ? -4.086 8.984 -24.266 1 90.38 230 GLN B CA 1
ATOM 5793 C C . GLN B 1 230 ? -3.713 7.812 -23.375 1 90.38 230 GLN B C 1
ATOM 5795 O O . GLN B 1 230 ? -4.586 7.07 -22.922 1 90.38 230 GLN B O 1
ATOM 5800 N N . GLU B 1 231 ? -2.406 7.527 -23.203 1 90.75 231 GLU B N 1
ATOM 5801 C CA . GLU B 1 231 ? -1.93 6.441 -22.359 1 90.75 231 GLU B CA 1
ATOM 5802 C C . GLU B 1 231 ? -0.633 6.824 -21.641 1 90.75 231 GLU B C 1
ATOM 5804 O O . GLU B 1 231 ? 0.215 7.512 -22.219 1 90.75 231 GLU B O 1
ATOM 5809 N N . PRO B 1 232 ? -0.53 6.422 -20.469 1 88.81 232 PRO B N 1
ATOM 5810 C CA . PRO B 1 232 ? 0.734 6.676 -19.766 1 88.81 232 PRO B CA 1
ATOM 5811 C C . PRO B 1 232 ? 1.862 5.762 -20.25 1 88.81 232 PRO B C 1
ATOM 5813 O O . PRO B 1 232 ? 1.603 4.68 -20.781 1 88.81 232 PRO B O 1
ATOM 5816 N N . LEU B 1 233 ? 3.084 6.211 -20.141 1 93.12 233 LEU B N 1
ATOM 5817 C CA . LEU B 1 233 ? 4.234 5.355 -20.406 1 93.12 233 LEU B CA 1
ATOM 5818 C C . LEU B 1 233 ? 4.414 4.328 -19.297 1 93.12 233 LEU B C 1
ATOM 5820 O O . LEU B 1 233 ? 3.805 4.445 -18.234 1 93.12 233 LEU B O 1
ATOM 5824 N N . VAL B 1 234 ? 5.109 3.289 -19.594 1 91.69 234 VAL B N 1
ATOM 5825 C CA . VAL B 1 234 ? 5.328 2.219 -18.625 1 91.69 234 VAL B CA 1
ATOM 5826 C C . VAL B 1 234 ? 6.812 2.111 -18.297 1 91.69 234 VAL B C 1
ATOM 5828 O O . VAL B 1 234 ? 7.652 2.061 -19.188 1 91.69 234 VAL B O 1
ATOM 5831 N N . GLN B 1 235 ? 7.051 2.201 -16.984 1 89.94 235 GLN B N 1
ATOM 5832 C CA . GLN B 1 235 ? 8.422 2.002 -16.531 1 89.94 235 GLN B CA 1
ATOM 5833 C C . GLN B 1 235 ? 8.742 0.517 -16.375 1 89.94 235 GLN B C 1
ATOM 5835 O O . GLN B 1 235 ? 7.949 -0.238 -15.805 1 89.94 235 GLN B O 1
ATOM 5840 N N . ASP B 1 236 ? 9.836 0.079 -16.953 1 89.44 236 ASP B N 1
ATOM 5841 C CA . ASP B 1 236 ? 10.156 -1.343 -16.859 1 89.44 236 ASP B CA 1
ATOM 5842 C C . ASP B 1 236 ? 10.852 -1.66 -15.539 1 89.44 236 ASP B C 1
ATOM 5844 O O . ASP B 1 236 ? 11.445 -0.778 -14.914 1 89.44 236 ASP B O 1
ATOM 5848 N N . VAL B 1 237 ? 10.641 -2.828 -15.008 1 81.81 237 VAL B N 1
ATOM 5849 C CA . VAL B 1 237 ? 11.367 -3.43 -13.898 1 81.81 237 VAL B CA 1
ATOM 5850 C C . VAL B 1 237 ? 12.383 -4.438 -14.43 1 81.81 237 VAL B C 1
ATOM 5852 O O . VAL B 1 237 ? 12.008 -5.457 -15.016 1 81.81 237 VAL B O 1
ATOM 5855 N N . PRO B 1 238 ? 13.578 -4.121 -14.203 1 75.44 238 PRO B N 1
ATOM 5856 C CA . PRO B 1 238 ? 14.633 -4.91 -14.844 1 75.44 238 PRO B CA 1
ATOM 5857 C C . PRO B 1 238 ? 14.516 -6.402 -14.555 1 75.44 238 PRO B C 1
ATOM 5859 O O . PRO B 1 238 ? 14.898 -7.23 -15.383 1 75.44 238 PRO B O 1
ATOM 5862 N N . THR B 1 239 ? 13.906 -6.742 -13.438 1 74.75 239 THR B N 1
ATOM 5863 C CA . THR B 1 239 ? 13.844 -8.156 -13.078 1 74.75 239 THR B CA 1
ATOM 5864 C C . THR B 1 239 ? 12.594 -8.805 -13.672 1 74.75 239 THR B C 1
ATOM 5866 O O . THR B 1 239 ? 12.414 -10.016 -13.57 1 74.75 239 THR B O 1
ATOM 5869 N N . ARG B 1 240 ? 11.797 -7.98 -14.391 1 78.62 240 ARG B N 1
ATOM 5870 C CA . ARG B 1 240 ? 10.578 -8.477 -15.023 1 78.62 240 ARG B CA 1
ATOM 5871 C C . ARG B 1 240 ? 10.5 -8.023 -16.484 1 78.62 240 ARG B C 1
ATOM 5873 O O . ARG B 1 240 ? 10.008 -6.934 -16.766 1 78.62 240 ARG B O 1
ATOM 5880 N N . TRP B 1 241 ? 10.781 -8.898 -17.344 1 88.81 241 TRP B N 1
ATOM 5881 C CA . TRP B 1 241 ? 10.953 -8.539 -18.75 1 88.81 241 TRP B CA 1
ATOM 5882 C C . TRP B 1 241 ? 9.617 -8.141 -19.375 1 88.81 241 TRP B C 1
ATOM 5884 O O . TRP B 1 241 ? 9.586 -7.449 -20.391 1 88.81 241 TRP B O 1
ATOM 5894 N N . ASN B 1 242 ? 8.516 -8.594 -18.812 1 88 242 ASN B N 1
ATOM 5895 C CA . ASN B 1 242 ? 7.211 -8.203 -19.344 1 88 242 ASN B CA 1
ATOM 5896 C C . ASN B 1 242 ? 7.027 -6.691 -19.312 1 88 242 ASN B C 1
ATOM 5898 O O . ASN B 1 242 ? 6.445 -6.117 -20.25 1 88 242 ASN B O 1
ATOM 5902 N N . SER B 1 243 ? 7.562 -6.137 -18.297 1 90.31 243 SER B N 1
ATOM 5903 C CA . SER B 1 243 ? 7.48 -4.684 -18.203 1 90.31 243 SER B CA 1
ATOM 5904 C C . SER B 1 243 ? 8.375 -4.016 -19.25 1 90.31 243 SER B C 1
ATOM 5906 O O . SER B 1 243 ? 8.062 -2.928 -19.734 1 90.31 243 SER B O 1
ATOM 5908 N N . THR B 1 244 ? 9.477 -4.676 -19.578 1 93.19 244 THR B N 1
ATOM 5909 C CA . THR B 1 244 ? 10.344 -4.172 -20.625 1 93.19 244 THR B CA 1
ATOM 5910 C C . THR B 1 244 ? 9.625 -4.172 -21.969 1 93.19 244 THR B C 1
ATOM 5912 O O . THR B 1 244 ? 9.719 -3.205 -22.734 1 93.19 244 THR B O 1
ATOM 5915 N N . LEU B 1 245 ? 8.938 -5.258 -22.219 1 94.5 245 LEU B N 1
ATOM 5916 C CA . LEU B 1 245 ? 8.164 -5.352 -23.453 1 94.5 245 LEU B CA 1
ATOM 5917 C C . LEU B 1 245 ? 7.102 -4.262 -23.516 1 94.5 245 LEU B C 1
ATOM 5919 O O . LEU B 1 245 ? 6.93 -3.613 -24.547 1 94.5 245 LEU B O 1
ATOM 5923 N N . GLU B 1 246 ? 6.434 -4.016 -22.438 1 94.38 246 GLU B N 1
ATOM 5924 C CA . GLU B 1 246 ? 5.395 -2.988 -22.406 1 94.38 246 GLU B CA 1
ATOM 5925 C C . GLU B 1 246 ? 5.992 -1.594 -22.578 1 94.38 246 GLU B C 1
ATOM 5927 O O . GLU B 1 246 ? 5.395 -0.736 -23.234 1 94.38 246 GLU B O 1
ATOM 5932 N N . MET B 1 247 ? 7.078 -1.407 -21.922 1 96 247 MET B N 1
ATOM 5933 C CA . MET B 1 247 ? 7.77 -0.133 -22.094 1 96 247 MET B CA 1
ATOM 5934 C C . MET B 1 247 ? 8.109 0.113 -23.562 1 96 247 MET B C 1
ATOM 5936 O O . MET B 1 247 ? 7.852 1.196 -24.078 1 96 247 MET B O 1
ATOM 5940 N N . ILE B 1 248 ? 8.57 -0.927 -24.219 1 96.31 248 ILE B N 1
ATOM 5941 C CA . ILE B 1 248 ? 8.961 -0.834 -25.625 1 96.31 248 ILE B CA 1
ATOM 5942 C C . ILE B 1 248 ? 7.738 -0.52 -26.484 1 96.31 248 ILE B C 1
ATOM 5944 O O . ILE B 1 248 ? 7.773 0.386 -27.328 1 96.31 248 ILE B O 1
ATOM 5948 N N . LYS B 1 249 ? 6.699 -1.2 -26.266 1 96.25 249 LYS B N 1
ATOM 5949 C CA . LYS B 1 249 ? 5.473 -0.998 -27.031 1 96.25 249 LYS B CA 1
ATOM 5950 C C . LYS B 1 249 ? 4.957 0.43 -26.859 1 96.25 249 LYS B C 1
ATOM 5952 O O . LYS B 1 249 ? 4.594 1.075 -27.844 1 96.25 249 LYS B O 1
ATOM 5957 N N . ARG B 1 250 ? 4.996 0.879 -25.672 1 95.88 250 ARG B N 1
ATOM 5958 C CA . ARG B 1 250 ? 4.5 2.223 -25.391 1 95.88 250 ARG B CA 1
ATOM 5959 C C . ARG B 1 250 ? 5.414 3.281 -26 1 95.88 250 ARG B C 1
ATOM 5961 O O . ARG B 1 250 ? 4.938 4.293 -26.516 1 95.88 250 ARG B O 1
ATOM 5968 N N . MET B 1 251 ? 6.688 3.07 -25.875 1 96.12 251 MET B N 1
ATOM 5969 C CA . MET B 1 251 ? 7.656 3.994 -26.453 1 96.12 251 MET B CA 1
ATOM 5970 C C . MET B 1 251 ? 7.488 4.082 -27.969 1 96.12 251 MET B C 1
ATOM 5972 O O . MET B 1 251 ? 7.539 5.172 -28.547 1 96.12 251 MET B O 1
ATOM 5976 N N . ARG B 1 252 ? 7.254 2.982 -28.578 1 95.81 252 ARG B N 1
ATOM 5977 C CA . ARG B 1 252 ? 7.117 2.936 -30.031 1 95.81 252 ARG B CA 1
ATOM 5978 C C . ARG B 1 252 ? 5.805 3.572 -30.469 1 95.81 252 ARG B C 1
ATOM 5980 O O . ARG B 1 252 ? 5.781 4.367 -31.422 1 95.81 252 ARG B O 1
ATOM 5987 N N . ARG B 1 253 ? 4.762 3.299 -29.797 1 95.06 253 ARG B N 1
ATOM 5988 C CA . ARG B 1 253 ? 3.453 3.836 -30.156 1 95.06 253 ARG B CA 1
ATOM 5989 C C . ARG B 1 253 ? 3.402 5.344 -29.938 1 95.06 253 ARG B C 1
ATOM 5991 O O . ARG B 1 253 ? 2.686 6.055 -30.641 1 95.06 253 ARG B O 1
ATOM 5998 N N . ASN B 1 254 ? 4.215 5.805 -28.953 1 96 254 ASN B N 1
ATOM 5999 C CA . ASN B 1 254 ? 4.16 7.219 -28.594 1 96 254 ASN B CA 1
ATOM 6000 C C . ASN B 1 254 ? 5.367 7.98 -29.141 1 96 254 ASN B C 1
ATOM 6002 O O . ASN B 1 254 ? 5.691 9.07 -28.656 1 96 254 ASN B O 1
ATOM 6006 N N . ARG B 1 255 ? 6.012 7.453 -30.125 1 95.38 255 ARG B N 1
ATOM 6007 C CA . ARG B 1 255 ? 7.254 8.016 -30.641 1 95.38 255 ARG B CA 1
ATOM 6008 C C . ARG B 1 255 ? 7.062 9.469 -31.062 1 95.38 255 ARG B C 1
ATOM 6010 O O . ARG B 1 255 ? 7.805 10.352 -30.625 1 95.38 255 ARG B O 1
ATOM 6017 N N . ASP B 1 256 ? 6.059 9.75 -31.812 1 94.75 256 ASP B N 1
ATOM 6018 C CA . ASP B 1 256 ? 5.836 11.094 -32.344 1 94.75 256 ASP B CA 1
ATOM 6019 C C . ASP B 1 256 ? 5.418 12.062 -31.25 1 94.75 256 ASP B C 1
ATOM 6021 O O . ASP B 1 256 ? 5.91 13.188 -31.188 1 94.75 256 ASP B O 1
ATOM 6025 N N . ALA B 1 257 ? 4.527 11.586 -30.453 1 95.56 257 ALA B N 1
ATOM 6026 C CA . ALA B 1 257 ? 4.066 12.422 -29.344 1 95.56 257 ALA B CA 1
ATOM 6027 C C . ALA B 1 257 ? 5.223 12.781 -28.406 1 95.56 257 ALA B C 1
ATOM 6029 O O . ALA B 1 257 ? 5.309 13.914 -27.922 1 95.56 257 ALA B O 1
ATOM 6030 N N . LEU B 1 258 ? 6.109 11.852 -28.172 1 95.62 258 LEU B N 1
ATOM 6031 C CA . LEU B 1 258 ? 7.266 12.07 -27.312 1 95.62 258 LEU B CA 1
ATOM 6032 C C . LEU B 1 258 ? 8.219 13.086 -27.938 1 95.62 258 LEU B C 1
ATOM 6034 O O . LEU B 1 258 ? 8.688 14 -27.25 1 95.62 258 LEU B O 1
ATOM 6038 N N . HIS B 1 259 ? 8.445 12.945 -29.188 1 94 259 HIS B N 1
ATOM 6039 C CA . HIS B 1 259 ? 9.352 13.852 -29.875 1 94 259 HIS B CA 1
ATOM 6040 C C . HIS B 1 259 ? 8.805 15.273 -29.875 1 94 259 HIS B C 1
ATOM 6042 O O . HIS B 1 259 ? 9.555 16.234 -29.625 1 94 259 HIS B O 1
ATOM 6048 N N . THR B 1 260 ? 7.559 15.414 -30.094 1 93.81 260 THR B N 1
ATOM 6049 C CA . THR B 1 260 ? 6.938 16.734 -30.141 1 93.81 260 THR B CA 1
ATOM 6050 C C . THR B 1 260 ? 6.938 17.375 -28.75 1 93.81 260 THR B C 1
ATOM 6052 O O . THR B 1 260 ? 7.262 18.562 -28.609 1 93.81 260 THR B O 1
ATOM 6055 N N . THR B 1 261 ? 6.574 16.594 -27.75 1 94.19 261 THR B N 1
ATOM 6056 C CA . THR B 1 261 ? 6.516 17.109 -26.391 1 94.19 261 THR B CA 1
ATOM 6057 C C . THR B 1 261 ? 7.898 17.531 -25.906 1 94.19 261 THR B C 1
ATOM 6059 O O . THR B 1 261 ? 8.055 18.625 -25.344 1 94.19 261 THR B O 1
ATOM 6062 N N . LEU B 1 262 ? 8.859 16.75 -26.172 1 94 262 LEU B N 1
ATOM 6063 C CA . LEU B 1 262 ? 10.211 17 -25.672 1 94 262 LEU B CA 1
ATOM 6064 C C . LEU B 1 262 ? 10.859 18.156 -26.438 1 94 262 LEU B C 1
ATOM 6066 O O . LEU B 1 262 ? 11.742 18.828 -25.906 1 94 262 LEU B O 1
ATOM 6070 N N . SER B 1 263 ? 10.414 18.375 -27.641 1 91.88 263 SER B N 1
ATOM 6071 C CA . SER B 1 263 ? 10.914 19.516 -28.391 1 91.88 263 SER B CA 1
ATOM 6072 C C . SER B 1 263 ? 10.477 20.844 -27.781 1 91.88 263 SER B C 1
ATOM 6074 O O . SER B 1 263 ? 11.117 21.875 -27.969 1 91.88 263 SER B O 1
ATOM 6076 N N . GLN B 1 264 ? 9.414 20.75 -27.016 1 90.06 264 GLN B N 1
ATOM 6077 C CA . GLN B 1 264 ? 8.852 21.953 -26.391 1 90.06 264 GLN B CA 1
ATOM 6078 C C . GLN B 1 264 ? 9.344 22.109 -24.953 1 90.06 264 GLN B C 1
ATOM 6080 O O . GLN B 1 264 ? 9.039 23.109 -24.297 1 90.06 264 GLN B O 1
ATOM 6085 N N . GLN B 1 265 ? 10.039 21.109 -24.484 1 87.88 265 GLN B N 1
ATOM 6086 C CA . GLN B 1 265 ? 10.516 21.109 -23.109 1 87.88 265 GLN B CA 1
ATOM 6087 C C . GLN B 1 265 ? 12.031 21.312 -23.047 1 87.88 265 GLN B C 1
ATOM 6089 O O . GLN B 1 265 ? 12.742 20.953 -23.984 1 87.88 265 GLN B O 1
ATOM 6094 N N . LYS B 1 266 ? 12.461 21.953 -21.953 1 84.44 266 LYS B N 1
ATOM 6095 C CA . LYS B 1 266 ? 13.891 21.969 -21.672 1 84.44 266 LYS B CA 1
ATOM 6096 C C . LYS B 1 266 ? 14.32 20.703 -20.938 1 84.44 266 LYS B C 1
ATOM 6098 O O . LYS B 1 266 ? 13.836 20.406 -19.844 1 84.44 266 LYS B O 1
ATOM 6103 N N . HIS B 1 267 ? 15.07 19.875 -21.688 1 87.06 267 HIS B N 1
ATOM 6104 C CA . HIS B 1 267 ? 15.516 18.625 -21.062 1 87.06 267 HIS B CA 1
ATOM 6105 C C . HIS B 1 267 ? 16.891 18.234 -21.578 1 87.06 267 HIS B C 1
ATOM 6107 O O . HIS B 1 267 ? 17.375 18.766 -22.578 1 87.06 267 HIS B O 1
ATOM 6113 N N . ASN B 1 268 ? 17.516 17.375 -20.781 1 88.38 268 ASN B N 1
ATOM 6114 C CA . ASN B 1 268 ? 18.828 16.844 -21.172 1 88.38 268 ASN B CA 1
ATOM 6115 C C . ASN B 1 268 ? 18.734 15.367 -21.531 1 88.38 268 ASN B C 1
ATOM 6117 O O . ASN B 1 268 ? 19.703 14.625 -21.344 1 88.38 268 ASN B O 1
ATOM 6121 N N . LEU B 1 269 ? 17.594 14.969 -22.094 1 91.62 269 LEU B N 1
ATOM 6122 C CA . LEU B 1 269 ? 17.391 13.555 -22.391 1 91.62 269 LEU B CA 1
ATOM 6123 C C . LEU B 1 269 ? 17.891 13.203 -23.781 1 91.62 269 LEU B C 1
ATOM 6125 O O . LEU B 1 269 ? 17.781 14 -24.719 1 91.62 269 LEU B O 1
ATOM 6129 N N . ALA B 1 270 ? 18.562 12.086 -23.891 1 91.31 270 ALA B N 1
ATOM 6130 C CA . ALA B 1 270 ? 18.891 11.508 -25.203 1 91.31 270 ALA B CA 1
ATOM 6131 C C . ALA B 1 270 ? 17.797 10.562 -25.672 1 91.31 270 ALA B C 1
ATOM 6133 O O . ALA B 1 270 ? 17.562 9.508 -25.078 1 91.31 270 ALA B O 1
ATOM 6134 N N . LEU B 1 271 ? 17.109 10.961 -26.781 1 92.44 271 LEU B N 1
ATOM 6135 C CA . LEU B 1 271 ? 16.062 10.117 -27.328 1 92.44 271 LEU B CA 1
ATOM 6136 C C . LEU B 1 271 ? 16.641 9 -28.172 1 92.44 271 LEU B C 1
ATOM 6138 O O . LEU B 1 271 ? 17.719 9.148 -28.766 1 92.44 271 LEU B O 1
ATOM 6142 N N . PRO B 1 272 ? 15.914 7.875 -28.188 1 94.88 272 PRO B N 1
ATOM 6143 C CA . PRO B 1 272 ? 16.359 6.82 -29.094 1 94.88 272 PRO B CA 1
ATOM 6144 C C . PRO B 1 272 ? 16.406 7.273 -30.547 1 94.88 272 PRO B C 1
ATOM 6146 O O . PRO B 1 272 ? 15.508 7.988 -31 1 94.88 272 PRO B O 1
ATOM 6149 N N . THR B 1 273 ? 17.469 6.922 -31.234 1 95.06 273 THR B N 1
ATOM 6150 C CA . THR B 1 273 ? 17.609 7.223 -32.656 1 95.06 273 THR B CA 1
ATOM 6151 C C . THR B 1 273 ? 16.688 6.344 -33.469 1 95.06 273 THR B C 1
ATOM 6153 O O . THR B 1 273 ? 16.062 5.41 -32.969 1 95.06 273 THR B O 1
ATOM 6156 N N . ASN B 1 274 ? 16.547 6.617 -34.75 1 95.31 274 ASN B N 1
ATOM 6157 C CA . ASN B 1 274 ? 15.75 5.797 -35.656 1 95.31 274 ASN B CA 1
ATOM 6158 C C . ASN B 1 274 ? 16.25 4.355 -35.688 1 95.31 274 ASN B C 1
ATOM 6160 O O . ASN B 1 274 ? 15.453 3.416 -35.719 1 95.31 274 ASN B O 1
ATOM 6164 N N . ALA B 1 275 ? 17.531 4.242 -35.656 1 94.69 275 ALA B N 1
ATOM 6165 C CA . ALA B 1 275 ? 18.125 2.912 -35.625 1 94.69 275 ALA B CA 1
ATOM 6166 C C . ALA B 1 275 ? 17.781 2.158 -34.344 1 94.69 275 ALA B C 1
ATOM 6168 O O . ALA B 1 275 ? 17.547 0.946 -34.375 1 94.69 275 ALA B O 1
ATOM 6169 N N . GLU B 1 276 ? 17.734 2.889 -33.312 1 95.56 276 GLU B N 1
ATOM 6170 C CA . GLU B 1 276 ? 17.406 2.268 -32.031 1 95.56 276 GLU B CA 1
ATOM 6171 C C . GLU B 1 276 ? 15.93 1.894 -31.969 1 95.56 276 GLU B C 1
ATOM 6173 O O . GLU B 1 276 ? 15.57 0.864 -31.391 1 95.56 276 GLU B O 1
ATOM 6178 N N . TYR B 1 277 ? 15.078 2.682 -32.594 1 96.19 277 TYR B N 1
ATOM 6179 C CA . TYR B 1 277 ? 13.664 2.322 -32.656 1 96.19 277 TYR B CA 1
ATOM 6180 C C . TYR B 1 277 ? 13.461 1.061 -33.5 1 96.19 277 TYR B C 1
ATOM 6182 O O . TYR B 1 277 ? 12.594 0.243 -33.188 1 96.19 277 TYR B O 1
ATOM 6190 N N . GLU B 1 278 ? 14.242 0.915 -34.469 1 95.44 278 GLU B N 1
ATOM 6191 C CA . GLU B 1 278 ? 14.18 -0.309 -35.25 1 95.44 278 GLU B CA 1
ATOM 6192 C C . GLU B 1 278 ? 14.633 -1.518 -34.438 1 95.44 278 GLU B C 1
ATOM 6194 O O . GLU B 1 278 ? 14.055 -2.6 -34.531 1 95.44 278 GLU B O 1
ATOM 6199 N N . LYS B 1 279 ? 15.664 -1.261 -33.719 1 95.12 279 LYS B N 1
ATOM 6200 C CA . LYS B 1 279 ? 16.156 -2.297 -32.812 1 95.12 279 LYS B CA 1
ATOM 6201 C C . LYS B 1 279 ? 15.078 -2.699 -31.797 1 95.12 279 LYS B C 1
ATOM 6203 O O . LYS B 1 279 ? 14.898 -3.885 -31.516 1 95.12 279 LYS B O 1
ATOM 6208 N N . LEU B 1 280 ? 14.398 -1.701 -31.312 1 96.31 280 LEU B N 1
ATOM 6209 C CA . LEU B 1 280 ? 13.336 -1.957 -30.344 1 96.31 280 LEU B CA 1
ATOM 6210 C C . LEU B 1 280 ? 12.18 -2.707 -31 1 96.31 280 LEU B C 1
ATOM 6212 O O . LEU B 1 280 ? 11.555 -3.57 -30.375 1 96.31 280 LEU B O 1
ATOM 6216 N N . ALA B 1 281 ? 11.914 -2.412 -32.219 1 96.69 281 ALA B N 1
ATOM 6217 C CA . ALA B 1 281 ? 10.867 -3.111 -32.938 1 96.69 281 ALA B CA 1
ATOM 6218 C C . ALA B 1 281 ? 11.203 -4.59 -33.125 1 96.69 281 ALA B C 1
ATOM 6220 O O . ALA B 1 281 ? 10.336 -5.453 -33 1 96.69 281 ALA B O 1
ATOM 6221 N N . LYS B 1 282 ? 12.414 -4.859 -33.438 1 95.31 282 LYS B N 1
ATOM 6222 C CA . LYS B 1 282 ? 12.852 -6.238 -33.594 1 95.31 282 LYS B CA 1
ATOM 6223 C C . LYS B 1 282 ? 12.805 -6.984 -32.25 1 95.31 282 LYS B C 1
ATOM 6225 O O . LYS B 1 282 ? 12.438 -8.156 -32.188 1 95.31 282 LYS B O 1
ATOM 6230 N N . LEU B 1 283 ? 13.203 -6.27 -31.234 1 95.5 283 LEU B N 1
ATOM 6231 C CA . LEU B 1 283 ? 13.148 -6.871 -29.906 1 95.5 283 LEU B CA 1
ATOM 6232 C C . LEU B 1 283 ? 11.711 -7.191 -29.516 1 95.5 283 LEU B C 1
ATOM 6234 O O . LEU B 1 283 ? 11.438 -8.227 -28.906 1 95.5 283 LEU B O 1
ATOM 6238 N N . GLU B 1 284 ? 10.812 -6.281 -29.797 1 95.88 284 GLU B N 1
ATOM 6239 C CA . GLU B 1 284 ? 9.398 -6.52 -29.531 1 95.88 284 GLU B CA 1
ATOM 6240 C C . GLU B 1 284 ? 8.914 -7.801 -30.219 1 95.88 284 GLU B C 1
ATOM 6242 O O . GLU B 1 284 ? 8.219 -8.609 -29.594 1 95.88 284 GLU B O 1
ATOM 6247 N N . LYS B 1 285 ? 9.32 -8 -31.391 1 94.19 285 LYS B N 1
ATOM 6248 C CA . LYS B 1 285 ? 8.945 -9.195 -32.156 1 94.19 285 LYS B CA 1
ATOM 6249 C C . LYS B 1 285 ? 9.547 -10.453 -31.531 1 94.19 285 LYS B C 1
ATOM 6251 O O . LYS B 1 285 ? 8.898 -11.5 -31.484 1 94.19 285 LYS B O 1
ATOM 6256 N N . LEU B 1 286 ? 10.703 -10.273 -31.094 1 92.94 286 LEU B N 1
ATOM 6257 C CA . LEU B 1 286 ? 11.43 -11.391 -30.5 1 92.94 286 LEU B CA 1
ATOM 6258 C C . LEU B 1 286 ? 10.797 -11.797 -29.172 1 92.94 286 LEU B C 1
ATOM 6260 O O . LEU B 1 286 ? 10.812 -12.969 -28.797 1 92.94 286 LEU B O 1
ATOM 6264 N N . LEU B 1 287 ? 10.258 -10.844 -28.438 1 94.44 287 LEU B N 1
ATOM 6265 C CA . LEU B 1 287 ? 9.742 -11.102 -27.094 1 94.44 287 LEU B CA 1
ATOM 6266 C C . LEU B 1 287 ? 8.297 -11.57 -27.141 1 94.44 287 LEU B C 1
ATOM 6268 O O . LEU B 1 287 ? 7.773 -12.109 -26.172 1 94.44 287 LEU B O 1
ATOM 6272 N N . GLU B 1 288 ? 7.652 -11.469 -28.266 1 93.62 288 GLU B N 1
ATOM 6273 C CA . GLU B 1 288 ? 6.238 -11.805 -28.391 1 93.62 288 GLU B CA 1
ATOM 6274 C C . GLU B 1 288 ? 5.996 -13.289 -28.156 1 93.62 288 GLU B C 1
ATOM 6276 O O . GLU B 1 288 ? 5.094 -13.672 -27.406 1 93.62 288 GLU B O 1
ATOM 6281 N N . PRO B 1 289 ? 6.809 -14.148 -28.781 1 92.56 289 PRO B N 1
ATOM 6282 C CA . PRO B 1 289 ? 6.621 -15.57 -28.484 1 92.56 289 PRO B CA 1
ATOM 6283 C C . PRO B 1 289 ? 6.875 -15.898 -27.016 1 92.56 289 PRO B C 1
ATOM 6285 O O . PRO B 1 289 ? 6.234 -16.797 -26.469 1 92.56 289 PRO B O 1
ATOM 6288 N N . CYS B 1 290 ? 7.824 -15.219 -26.453 1 92.12 290 CYS B N 1
ATOM 6289 C CA . CYS B 1 290 ? 8.094 -15.406 -25.031 1 92.12 290 CYS B CA 1
ATOM 6290 C C . CYS B 1 290 ? 6.883 -15.016 -24.188 1 92.12 290 CYS B C 1
ATOM 6292 O O . CYS B 1 290 ? 6.523 -15.711 -23.234 1 92.12 290 CYS B O 1
ATOM 6294 N N . ARG B 1 291 ? 6.289 -13.898 -24.562 1 90.75 291 ARG B N 1
ATOM 6295 C CA . ARG B 1 291 ? 5.082 -13.453 -23.875 1 90.75 291 ARG B CA 1
ATOM 6296 C C . ARG B 1 291 ? 3.971 -14.492 -23.984 1 90.75 291 ARG B C 1
ATOM 6298 O O . ARG B 1 291 ? 3.318 -14.812 -22.984 1 90.75 291 ARG B O 1
ATOM 6305 N N . TYR B 1 292 ? 3.828 -15.031 -25.109 1 88.69 292 TYR B N 1
ATOM 6306 C CA . TYR B 1 292 ? 2.787 -16.031 -25.359 1 88.69 292 TYR B CA 1
ATOM 6307 C C . TYR B 1 292 ? 2.979 -17.25 -24.469 1 88.69 292 TYR B C 1
ATOM 6309 O O . TYR B 1 292 ? 2.033 -17.719 -23.828 1 88.69 292 TYR B O 1
ATOM 6317 N N . ILE B 1 293 ? 4.117 -17.734 -24.422 1 88.25 293 ILE B N 1
ATOM 6318 C CA . ILE B 1 293 ? 4.406 -18.953 -23.656 1 88.25 293 ILE B CA 1
ATOM 6319 C C . ILE B 1 293 ? 4.254 -18.656 -22.156 1 88.25 293 ILE B C 1
ATOM 6321 O O . ILE B 1 293 ? 3.73 -19.484 -21.406 1 88.25 293 ILE B O 1
ATOM 6325 N N . THR B 1 294 ? 4.746 -17.547 -21.734 1 84.5 294 THR B N 1
ATOM 6326 C CA . THR B 1 294 ? 4.633 -17.188 -20.328 1 84.5 294 THR B CA 1
ATOM 6327 C C . THR B 1 294 ? 3.17 -17.062 -19.922 1 84.5 294 THR B C 1
ATOM 6329 O O . THR B 1 294 ? 2.791 -17.453 -18.812 1 84.5 294 THR B O 1
ATOM 6332 N N . GLU B 1 295 ? 2.361 -16.547 -20.766 1 83.44 295 GLU B N 1
ATOM 6333 C CA . GLU B 1 295 ? 0.933 -16.438 -20.484 1 83.44 295 GLU B CA 1
ATOM 6334 C C . GLU B 1 295 ? 0.258 -17.797 -20.484 1 83.44 295 GLU B C 1
ATOM 6336 O O . GLU B 1 295 ? -0.644 -18.047 -19.672 1 83.44 295 GLU B O 1
ATOM 6341 N N . LEU B 1 296 ? 0.733 -18.641 -21.344 1 83.62 296 LEU B N 1
ATOM 6342 C CA . LEU B 1 296 ? 0.206 -19.984 -21.406 1 83.62 296 LEU B CA 1
ATOM 6343 C C . LEU B 1 296 ? 0.518 -20.766 -20.125 1 83.62 296 LEU B C 1
ATOM 6345 O O . LEU B 1 296 ? -0.353 -21.438 -19.578 1 83.62 296 LEU B O 1
ATOM 6349 N N . LEU B 1 297 ? 1.68 -20.594 -19.656 1 83.56 297 LEU B N 1
ATOM 6350 C CA . LEU B 1 297 ? 2.137 -21.344 -18.5 1 83.56 297 LEU B CA 1
ATOM 6351 C C . LEU B 1 297 ? 1.671 -20.688 -17.203 1 83.56 297 LEU B C 1
ATOM 6353 O O . LEU B 1 297 ? 1.529 -21.375 -16.188 1 83.56 297 LEU B O 1
ATOM 6357 N N . GLY B 1 298 ? 1.502 -19.391 -17.188 1 74.75 298 GLY B N 1
ATOM 6358 C CA . GLY B 1 298 ? 1.216 -18.656 -15.961 1 74.75 298 GLY B CA 1
ATOM 6359 C C . GLY B 1 298 ? -0.237 -18.25 -15.836 1 74.75 298 GLY B C 1
ATOM 6360 O O . GLY B 1 298 ? -0.602 -17.516 -14.914 1 74.75 298 GLY B O 1
ATOM 6361 N N . GLY B 1 299 ? -1.099 -18.531 -16.734 1 64.19 299 GLY B N 1
ATOM 6362 C CA . GLY B 1 299 ? -2.477 -18.078 -16.703 1 64.19 299 GLY B CA 1
ATOM 6363 C C . GLY B 1 299 ? -3.234 -18.531 -15.477 1 64.19 299 GLY B C 1
ATOM 6364 O O . GLY B 1 299 ? -2.664 -19.188 -14.602 1 64.19 299 GLY B O 1
ATOM 6365 N N . ASP B 1 300 ? -4.348 -18 -15.227 1 60.44 300 ASP B N 1
ATOM 6366 C CA . ASP B 1 300 ? -5.207 -18.203 -14.062 1 60.44 300 ASP B CA 1
ATOM 6367 C C . ASP B 1 300 ? -5.664 -19.656 -13.969 1 60.44 300 ASP B C 1
ATOM 6369 O O . ASP B 1 300 ? -5.984 -20.141 -12.883 1 60.44 300 ASP B O 1
ATOM 6373 N N . LYS B 1 301 ? -5.496 -20.266 -15.055 1 66.88 301 LYS B N 1
ATOM 6374 C CA . LYS B 1 301 ? -5.984 -21.641 -15.07 1 66.88 301 LYS B CA 1
ATOM 6375 C C . LYS B 1 301 ? -4.855 -22.625 -14.789 1 66.88 301 LYS B C 1
ATOM 6377 O O . LYS B 1 301 ? -3.682 -22.328 -15.023 1 66.88 301 LYS B O 1
ATOM 6382 N N . TYR B 1 302 ? -5.266 -23.656 -14.117 1 76.06 302 TYR B N 1
ATOM 6383 C CA . TYR B 1 302 ? -4.316 -24.75 -13.906 1 76.06 302 TYR B CA 1
ATOM 6384 C C . TYR B 1 302 ? -3.768 -25.25 -15.234 1 76.06 302 TYR B C 1
ATOM 6386 O O . TYR B 1 302 ? -4.531 -25.5 -16.172 1 76.06 302 TYR B O 1
ATOM 6394 N N . VAL B 1 303 ? -2.455 -25.266 -15.25 1 79.75 303 VAL B N 1
ATOM 6395 C CA . VAL B 1 303 ? -1.79 -25.812 -16.438 1 79.75 303 VAL B CA 1
ATOM 6396 C C . VAL B 1 303 ? -0.925 -27 -16.031 1 79.75 303 VAL B C 1
ATOM 6398 O O . VAL B 1 303 ? -0.013 -26.875 -15.219 1 79.75 303 VAL B O 1
ATOM 6401 N N . SER B 1 304 ? -1.258 -28.094 -16.641 1 89.25 304 SER B N 1
ATOM 6402 C CA . SER B 1 304 ? -0.5 -29.312 -16.375 1 89.25 304 SER B CA 1
ATOM 6403 C C . SER B 1 304 ? 0.909 -29.219 -16.953 1 89.25 304 SER B C 1
ATOM 6405 O O . SER B 1 304 ? 1.142 -28.5 -17.922 1 89.25 304 SER B O 1
ATOM 6407 N N . CYS B 1 305 ? 1.771 -30.031 -16.422 1 94.31 305 CYS B N 1
ATOM 6408 C CA . CYS B 1 305 ? 3.156 -30.031 -16.875 1 94.31 305 CYS B CA 1
ATOM 6409 C C . CYS B 1 305 ? 3.273 -30.703 -18.234 1 94.31 305 CYS B C 1
ATOM 6411 O O . CYS B 1 305 ? 4.312 -30.609 -18.891 1 94.31 305 CYS B O 1
ATOM 6413 N N . SER B 1 306 ? 2.211 -31.281 -18.766 1 95.38 306 SER B N 1
ATOM 6414 C CA . SER B 1 306 ? 2.221 -31.953 -20.062 1 95.38 306 SER B CA 1
ATOM 6415 C C . SER B 1 306 ? 2.443 -30.969 -21.203 1 95.38 306 SER B C 1
ATOM 6417 O O . SER B 1 306 ? 2.85 -31.359 -22.297 1 95.38 306 SER B O 1
ATOM 6419 N N . VAL B 1 307 ? 2.203 -29.703 -20.969 1 93.31 307 VAL B N 1
ATOM 6420 C CA . VAL B 1 307 ? 2.285 -28.703 -22.016 1 93.31 307 VAL B CA 1
ATOM 6421 C C . VAL B 1 307 ? 3.713 -28.172 -22.109 1 93.31 307 VAL B C 1
ATOM 6423 O O . VAL B 1 307 ? 4.074 -27.516 -23.094 1 93.31 307 VAL B O 1
ATOM 6426 N N . VAL B 1 308 ? 4.543 -28.453 -21.172 1 93.69 308 VAL B N 1
ATOM 6427 C CA . VAL B 1 308 ? 5.82 -27.781 -20.969 1 93.69 308 VAL B CA 1
ATOM 6428 C C . VAL B 1 308 ? 6.746 -28.062 -22.141 1 93.69 308 VAL B C 1
ATOM 6430 O O . VAL B 1 308 ? 7.32 -27.141 -22.719 1 93.69 308 VAL B O 1
ATOM 6433 N N . LEU B 1 309 ? 6.859 -29.312 -22.531 1 94.19 309 LEU B N 1
ATOM 6434 C CA . LEU B 1 309 ? 7.801 -29.656 -23.594 1 94.19 309 LEU B CA 1
ATOM 6435 C C . LEU B 1 309 ? 7.379 -29.031 -24.906 1 94.19 309 LEU B C 1
ATOM 6437 O O . LEU B 1 309 ? 8.219 -28.547 -25.672 1 94.19 309 LEU B O 1
ATOM 6441 N N . HIS B 1 310 ? 6.133 -29.031 -25.141 1 92.81 310 HIS B N 1
ATOM 6442 C CA . HIS B 1 310 ? 5.617 -28.391 -26.344 1 92.81 310 HIS B CA 1
ATOM 6443 C C . HIS B 1 310 ? 5.91 -26.891 -26.328 1 92.81 310 HIS B C 1
ATOM 6445 O O . HIS B 1 310 ? 6.289 -26.328 -27.359 1 92.81 310 HIS B O 1
ATOM 6451 N N . ALA B 1 311 ? 5.695 -26.312 -25.219 1 91.81 311 ALA B N 1
ATOM 6452 C CA . ALA B 1 311 ? 5.945 -24.875 -25.062 1 91.81 311 ALA B CA 1
ATOM 6453 C C . ALA B 1 311 ? 7.418 -24.547 -25.297 1 91.81 311 ALA B C 1
ATOM 6455 O O . ALA B 1 311 ? 7.754 -23.609 -26 1 91.81 311 ALA B O 1
ATOM 6456 N N . LEU B 1 312 ? 8.312 -25.344 -24.703 1 91.06 312 LEU B N 1
ATOM 6457 C CA . LEU B 1 312 ? 9.75 -25.125 -24.844 1 91.06 312 LEU B CA 1
ATOM 6458 C C . LEU B 1 312 ? 10.195 -25.328 -26.297 1 91.06 312 LEU B C 1
ATOM 6460 O O . LEU B 1 312 ? 11.062 -24.609 -26.781 1 91.06 312 LEU B O 1
ATOM 6464 N N . CYS B 1 313 ? 9.602 -26.266 -26.906 1 91.94 313 CYS B N 1
ATOM 6465 C CA . CYS B 1 313 ? 9.906 -26.516 -28.312 1 91.94 313 CYS B CA 1
ATOM 6466 C C . CYS B 1 313 ? 9.508 -25.328 -29.172 1 91.94 313 CYS B C 1
ATOM 6468 O O . CYS B 1 313 ? 10.25 -24.922 -30.078 1 91.94 313 CYS B O 1
ATOM 6470 N N . HIS B 1 314 ? 8.383 -24.844 -28.906 1 91.69 314 HIS B N 1
ATOM 6471 C CA . HIS B 1 314 ? 7.914 -23.672 -29.625 1 91.69 314 HIS B CA 1
ATOM 6472 C C . HIS B 1 314 ? 8.875 -22.5 -29.453 1 91.69 314 HIS B C 1
ATOM 6474 O O . HIS B 1 314 ? 9.195 -21.797 -30.406 1 91.69 314 HIS B O 1
ATOM 6480 N N . LEU B 1 315 ? 9.328 -22.312 -28.25 1 91.94 315 LEU B N 1
ATOM 6481 C CA . LEU B 1 315 ? 10.242 -21.203 -27.969 1 91.94 315 LEU B CA 1
ATOM 6482 C C . LEU B 1 315 ? 11.586 -21.422 -28.656 1 91.94 315 LEU B C 1
ATOM 6484 O O . LEU B 1 315 ? 12.18 -20.469 -29.172 1 91.94 315 LEU B O 1
ATOM 6488 N N . GLN B 1 316 ? 12.008 -22.625 -28.641 1 91 316 GLN B N 1
ATOM 6489 C CA . GLN B 1 316 ? 13.266 -22.953 -29.312 1 91 316 GLN B CA 1
ATOM 6490 C C . GLN B 1 316 ? 13.172 -22.703 -30.812 1 91 316 GLN B C 1
ATOM 6492 O O . GLN B 1 316 ? 14.125 -22.219 -31.422 1 91 316 GLN B O 1
ATOM 6497 N N . HIS B 1 317 ? 12.086 -23.016 -31.328 1 92.5 317 HIS B N 1
ATOM 6498 C CA . HIS B 1 317 ? 11.883 -22.766 -32.75 1 92.5 317 HIS B CA 1
ATOM 6499 C C . HIS B 1 317 ? 11.867 -21.281 -33.062 1 92.5 317 HIS B C 1
ATOM 6501 O O . HIS B 1 317 ? 12.445 -20.844 -34.062 1 92.5 317 HIS B O 1
ATOM 6507 N N . ALA B 1 318 ? 11.234 -20.594 -32.219 1 93.25 318 ALA B N 1
ATOM 6508 C CA . ALA B 1 318 ? 11.133 -19.156 -32.406 1 93.25 318 ALA B CA 1
ATOM 6509 C C . ALA B 1 318 ? 12.5 -18.484 -32.281 1 93.25 318 ALA B C 1
ATOM 6511 O O . ALA B 1 318 ? 12.742 -17.422 -32.844 1 93.25 318 ALA B O 1
ATOM 6512 N N . MET B 1 319 ? 13.461 -19.188 -31.609 1 94.75 319 MET B N 1
ATOM 6513 C CA . MET B 1 319 ? 14.758 -18.594 -31.312 1 94.75 319 MET B CA 1
ATOM 6514 C C . MET B 1 319 ? 15.836 -19.141 -32.25 1 94.75 319 MET B C 1
ATOM 6516 O O . MET B 1 319 ? 17.031 -18.938 -32 1 94.75 319 MET B O 1
ATOM 6520 N N . LYS B 1 320 ? 15.383 -19.781 -33.188 1 94.94 320 LYS B N 1
ATOM 6521 C CA . LYS B 1 320 ? 16.359 -20.266 -34.156 1 94.94 320 LYS B CA 1
ATOM 6522 C C . LYS B 1 320 ? 16.984 -19.109 -34.938 1 94.94 320 LYS B C 1
ATOM 6524 O O . LYS B 1 320 ? 16.281 -18.188 -35.344 1 94.94 320 LYS B O 1
ATOM 6529 N N . ILE B 1 321 ? 18.234 -19.172 -35.125 1 95.56 321 ILE B N 1
ATOM 6530 C CA . ILE B 1 321 ? 18.984 -18.109 -35.781 1 95.56 321 ILE B CA 1
ATOM 6531 C C . ILE B 1 321 ? 18.719 -18.188 -37.312 1 95.56 321 ILE B C 1
ATOM 6533 O O . ILE B 1 321 ? 18.719 -19.266 -37.875 1 95.56 321 ILE B O 1
ATOM 6537 N N . SER B 1 322 ? 18.375 -17.078 -37.844 1 93.94 322 SER B N 1
ATOM 6538 C CA . SER B 1 322 ? 18.188 -16.953 -39.281 1 93.94 322 SER B CA 1
ATOM 6539 C C . SER B 1 322 ? 19.312 -16.125 -39.906 1 93.94 322 SER B C 1
ATOM 6541 O O . SER B 1 322 ? 19.953 -15.312 -39.219 1 93.94 322 SER B O 1
ATOM 6543 N N . ASP B 1 323 ? 19.438 -16.203 -41.188 1 92.81 323 ASP B N 1
ATOM 6544 C CA . ASP B 1 323 ? 20.484 -15.5 -41.906 1 92.81 323 ASP B CA 1
ATOM 6545 C C . ASP B 1 323 ? 20.219 -14 -41.969 1 92.81 323 ASP B C 1
ATOM 6547 O O . ASP B 1 323 ? 21.141 -13.195 -42.094 1 92.81 323 ASP B O 1
ATOM 6551 N N . ASP B 1 324 ? 19 -13.641 -41.812 1 93.25 324 ASP B N 1
ATOM 6552 C CA . ASP B 1 324 ? 18.609 -12.242 -41.938 1 93.25 324 ASP B CA 1
ATOM 6553 C C . ASP B 1 324 ? 18.688 -11.547 -40.562 1 93.25 324 ASP B C 1
ATOM 6555 O O . ASP B 1 324 ? 18.469 -10.336 -40.469 1 93.25 324 ASP B O 1
ATOM 6559 N N . ASP B 1 325 ? 19.141 -12.266 -39.5 1 94.62 325 ASP B N 1
ATOM 6560 C CA . ASP B 1 325 ? 19.172 -11.695 -38.156 1 94.62 325 ASP B CA 1
ATOM 6561 C C . ASP B 1 325 ? 20.375 -10.766 -38 1 94.62 325 ASP B C 1
ATOM 6563 O O . ASP B 1 325 ? 21.516 -11.156 -38.281 1 94.62 325 ASP B O 1
ATOM 6567 N N . PRO B 1 326 ? 20.109 -9.562 -37.656 1 94.56 326 PRO B N 1
ATOM 6568 C CA . PRO B 1 326 ? 21.25 -8.719 -37.312 1 94.56 326 PRO B CA 1
ATOM 6569 C C . PRO B 1 326 ? 22.047 -9.266 -36.125 1 94.56 326 PRO B C 1
ATOM 6571 O O . PRO B 1 326 ? 21.562 -10.148 -35.406 1 94.56 326 PRO B O 1
ATOM 6574 N N . ALA B 1 327 ? 23.234 -8.75 -35.875 1 93.56 327 ALA B N 1
ATOM 6575 C CA . ALA B 1 327 ? 24.188 -9.273 -34.906 1 93.56 327 ALA B CA 1
ATOM 6576 C C . ALA B 1 327 ? 23.578 -9.297 -33.5 1 93.56 327 ALA B C 1
ATOM 6578 O O . ALA B 1 327 ? 23.781 -10.25 -32.75 1 93.56 327 ALA B O 1
ATOM 6579 N N . TYR B 1 328 ? 22.922 -8.281 -33.188 1 93.25 328 TYR B N 1
ATOM 6580 C CA . TYR B 1 328 ? 22.375 -8.203 -31.844 1 93.25 328 TYR B CA 1
ATOM 6581 C C . TYR B 1 328 ? 21.281 -9.227 -31.641 1 93.25 328 TYR B C 1
ATOM 6583 O O . TYR B 1 328 ? 21.094 -9.742 -30.531 1 93.25 328 TYR B O 1
ATOM 6591 N N . ILE B 1 329 ? 20.578 -9.602 -32.625 1 95.19 329 ILE B N 1
ATOM 6592 C CA . ILE B 1 329 ? 19.562 -10.633 -32.562 1 95.19 329 ILE B CA 1
ATOM 6593 C C . ILE B 1 329 ? 20.219 -12.008 -32.406 1 95.19 329 ILE B C 1
ATOM 6595 O O . ILE B 1 329 ? 19.75 -12.852 -31.656 1 95.19 329 ILE B O 1
ATOM 6599 N N . VAL B 1 330 ? 21.266 -12.148 -33.188 1 96.25 330 VAL B N 1
ATOM 6600 C CA . VAL B 1 330 ? 22.016 -13.398 -33.125 1 96.25 330 VAL B CA 1
ATOM 6601 C C . VAL B 1 330 ? 22.547 -13.602 -31.703 1 96.25 330 VAL B C 1
ATOM 6603 O O . VAL B 1 330 ? 22.453 -14.703 -31.141 1 96.25 330 VAL B O 1
ATOM 6606 N N . ARG B 1 331 ? 23 -12.562 -31.125 1 95.81 331 ARG B N 1
ATOM 6607 C CA . ARG B 1 331 ? 23.5 -12.641 -29.766 1 95.81 331 ARG B CA 1
ATOM 6608 C C . ARG B 1 331 ? 22.391 -12.977 -28.781 1 95.81 331 ARG B C 1
ATOM 6610 O O . ARG B 1 331 ? 22.578 -13.781 -27.875 1 95.81 331 ARG B O 1
ATOM 6617 N N . PHE B 1 332 ? 21.25 -12.344 -29 1 95.5 332 PHE B N 1
ATOM 6618 C CA . PHE B 1 332 ? 20.094 -12.602 -28.141 1 95.5 332 PHE B CA 1
ATOM 6619 C C . PHE B 1 332 ? 19.688 -14.062 -28.219 1 95.5 332 PHE B C 1
ATOM 6621 O O . PHE B 1 332 ? 19.547 -14.734 -27.203 1 95.5 332 PHE B O 1
ATOM 6628 N N . LYS B 1 333 ? 19.547 -14.547 -29.406 1 96.44 333 LYS B N 1
ATOM 6629 C CA . LYS B 1 333 ? 19.078 -15.914 -29.625 1 96.44 333 LYS B CA 1
ATOM 6630 C C . LYS B 1 333 ? 20.094 -16.938 -29.141 1 96.44 333 LYS B C 1
ATOM 6632 O O . LYS B 1 333 ? 19.719 -17.984 -28.609 1 96.44 333 LYS B O 1
ATOM 6637 N N . THR B 1 334 ? 21.359 -16.641 -29.297 1 96.12 334 THR B N 1
ATOM 6638 C CA . THR B 1 334 ? 22.422 -17.531 -28.812 1 96.12 334 THR B CA 1
ATOM 6639 C C . THR B 1 334 ? 22.422 -17.609 -27.297 1 96.12 334 THR B C 1
ATOM 6641 O O . THR B 1 334 ? 22.531 -18.688 -26.719 1 96.12 334 THR B O 1
ATOM 6644 N N . ALA B 1 335 ? 22.281 -16.484 -26.75 1 95.44 335 ALA B N 1
ATOM 6645 C CA . ALA B 1 335 ? 22.234 -16.438 -25.281 1 95.44 335 ALA B CA 1
ATOM 6646 C C . ALA B 1 335 ? 21.016 -17.172 -24.75 1 95.44 335 ALA B C 1
ATOM 6648 O O . ALA B 1 335 ? 21.109 -17.875 -23.734 1 95.44 335 ALA B O 1
ATOM 6649 N N . PHE B 1 336 ? 19.922 -17 -25.359 1 94.44 336 PHE B N 1
ATOM 6650 C CA . PHE B 1 336 ? 18.688 -17.656 -24.969 1 94.44 336 PHE B CA 1
ATOM 6651 C C . PHE B 1 336 ? 18.844 -19.172 -25 1 94.44 336 PHE B C 1
ATOM 6653 O O . PHE B 1 336 ? 18.531 -19.859 -24.016 1 94.44 336 PHE B O 1
ATOM 6660 N N . THR B 1 337 ? 19.344 -19.609 -26.094 1 93.31 337 THR B N 1
ATOM 6661 C CA . THR B 1 337 ? 19.5 -21.047 -26.297 1 93.31 337 THR B CA 1
ATOM 6662 C C . THR B 1 337 ? 20.516 -21.641 -25.328 1 93.31 337 THR B C 1
ATOM 6664 O O . THR B 1 337 ? 20.312 -22.703 -24.75 1 93.31 337 THR B O 1
ATOM 6667 N N . LYS B 1 338 ? 21.531 -20.922 -25.156 1 93.31 338 LYS B N 1
ATOM 6668 C CA . LYS B 1 338 ? 22.578 -21.375 -24.25 1 93.31 338 LYS B CA 1
ATOM 6669 C C . LYS B 1 338 ? 22.062 -21.484 -22.812 1 93.31 338 LYS B C 1
ATOM 6671 O O . LYS B 1 338 ? 22.266 -22.5 -22.156 1 93.31 338 LYS B O 1
ATOM 6676 N N . ASP B 1 339 ? 21.406 -20.469 -22.406 1 91.56 339 ASP B N 1
ATOM 6677 C CA . ASP B 1 339 ? 20.875 -20.453 -21.031 1 91.56 339 ASP B CA 1
ATOM 6678 C C . ASP B 1 339 ? 19.797 -21.5 -20.844 1 91.56 339 ASP B C 1
ATOM 6680 O O . ASP B 1 339 ? 19.781 -22.203 -19.828 1 91.56 339 ASP B O 1
ATOM 6684 N N . LEU B 1 340 ? 18.906 -21.641 -21.781 1 89.31 340 LEU B N 1
ATOM 6685 C CA . LEU B 1 340 ? 17.828 -22.625 -21.703 1 89.31 340 LEU B CA 1
ATOM 6686 C C . LEU B 1 340 ? 18.391 -24.031 -21.656 1 89.31 340 LEU B C 1
ATOM 6688 O O . LEU B 1 340 ? 17.906 -24.875 -20.891 1 89.31 340 LEU B O 1
ATOM 6692 N N . ASN B 1 341 ? 19.391 -24.266 -22.391 1 87.56 341 ASN B N 1
ATOM 6693 C CA . ASN B 1 341 ? 20.016 -25.578 -22.406 1 87.56 341 ASN B CA 1
ATOM 6694 C C . ASN B 1 341 ? 20.703 -25.891 -21.094 1 87.56 341 ASN B C 1
ATOM 6696 O O . ASN B 1 341 ? 20.672 -27.031 -20.625 1 87.56 341 ASN B O 1
ATOM 6700 N N . GLN B 1 342 ? 21.297 -24.922 -20.547 1 86.62 342 GLN B N 1
ATOM 6701 C CA . GLN B 1 342 ? 21.953 -25.109 -19.25 1 86.62 342 GLN B CA 1
ATOM 6702 C C . GLN B 1 342 ? 20.922 -25.453 -18.172 1 86.62 342 GLN B C 1
ATOM 6704 O O . GLN B 1 342 ? 21.188 -26.297 -17.297 1 86.62 342 GLN B O 1
ATOM 6709 N N . ARG B 1 343 ? 19.828 -24.969 -18.25 1 83.31 343 ARG B N 1
ATOM 6710 C CA . ARG B 1 343 ? 18.812 -25.156 -17.219 1 83.31 343 ARG B CA 1
ATOM 6711 C C . ARG B 1 343 ? 17.984 -26.406 -17.484 1 83.31 343 ARG B C 1
ATOM 6713 O O . ARG B 1 343 ? 17.391 -26.969 -16.562 1 83.31 343 ARG B O 1
ATOM 6720 N N . ARG B 1 344 ? 17.906 -26.719 -18.719 1 79.69 344 ARG B N 1
ATOM 6721 C CA . ARG B 1 344 ? 17.219 -27.953 -19.094 1 79.69 344 ARG B CA 1
ATOM 6722 C C . ARG B 1 344 ? 17.766 -29.141 -18.312 1 79.69 344 ARG B C 1
ATOM 6724 O O . ARG B 1 344 ? 17.031 -30.109 -18.047 1 79.69 344 ARG B O 1
ATOM 6731 N N . GLU B 1 345 ? 18.938 -29.016 -17.828 1 76.94 345 GLU B N 1
ATOM 6732 C CA . GLU B 1 345 ? 19.562 -30.078 -17.047 1 76.94 345 GLU B CA 1
ATOM 6733 C C . GLU B 1 345 ? 18.906 -30.219 -15.672 1 76.94 345 GLU B C 1
ATOM 6735 O O . GLU B 1 345 ? 18.906 -31.297 -15.086 1 76.94 345 GLU B O 1
ATOM 6740 N N . ASN B 1 346 ? 18.391 -29.188 -15.297 1 79.62 346 ASN B N 1
ATOM 6741 C CA . ASN B 1 346 ? 17.797 -29.188 -13.953 1 79.62 346 ASN B CA 1
ATOM 6742 C C . ASN B 1 346 ? 16.297 -29.438 -14 1 79.62 346 ASN B C 1
ATOM 6744 O O . ASN B 1 346 ? 15.656 -29.562 -12.953 1 79.62 346 ASN B O 1
ATOM 6748 N N . ILE B 1 347 ? 15.852 -29.547 -15.258 1 86.81 347 ILE B N 1
ATOM 6749 C CA . ILE B 1 347 ? 14.422 -29.797 -15.391 1 86.81 347 ILE B CA 1
ATOM 6750 C C . ILE B 1 347 ? 14.164 -31.297 -15.406 1 86.81 347 ILE B C 1
ATOM 6752 O O . ILE B 1 347 ? 15.023 -32.094 -15.836 1 86.81 347 ILE B O 1
ATOM 6756 N N . ASN B 1 348 ? 13.188 -31.797 -14.758 1 92.75 348 ASN B N 1
ATOM 6757 C CA . ASN B 1 348 ? 12.82 -33.219 -14.75 1 92.75 348 ASN B CA 1
ATOM 6758 C C . ASN B 1 348 ? 12.211 -33.656 -16.078 1 92.75 348 ASN B C 1
ATOM 6760 O O . ASN B 1 348 ? 11 -33.875 -16.172 1 92.75 348 ASN B O 1
ATOM 6764 N N . LEU B 1 349 ? 13.117 -33.875 -17.109 1 93.12 349 LEU B N 1
ATOM 6765 C CA . LEU B 1 349 ? 12.695 -34.156 -18.484 1 93.12 349 LEU B CA 1
ATOM 6766 C C . LEU B 1 349 ? 11.969 -35.469 -18.562 1 93.12 349 LEU B C 1
ATOM 6768 O O . LEU B 1 349 ? 11.016 -35.625 -19.328 1 93.12 349 LEU B O 1
ATOM 6772 N N . GLU B 1 350 ? 12.461 -36.375 -17.797 1 94.44 350 GLU B N 1
ATOM 6773 C CA . GLU B 1 350 ? 11.852 -37.688 -17.828 1 94.44 350 GLU B CA 1
ATOM 6774 C C . GLU B 1 350 ? 10.383 -37.625 -17.406 1 94.44 350 GLU B C 1
ATOM 6776 O O . GLU B 1 350 ? 9.523 -38.25 -18.062 1 94.44 350 GLU B O 1
ATOM 6781 N N . TRP B 1 351 ? 10.172 -36.906 -16.359 1 96.69 351 TRP B N 1
ATOM 6782 C CA . TRP B 1 351 ? 8.797 -36.75 -15.906 1 96.69 351 TRP B CA 1
ATOM 6783 C C . TRP B 1 351 ? 7.957 -36.031 -16.969 1 96.69 351 TRP B C 1
ATOM 6785 O O . TRP B 1 351 ? 6.828 -36.438 -17.25 1 96.69 351 TRP B O 1
ATOM 6795 N N . LEU B 1 352 ? 8.523 -35.094 -17.594 1 96.62 352 LEU B N 1
ATOM 6796 C CA . LEU B 1 352 ? 7.809 -34.281 -18.562 1 96.62 352 LEU B CA 1
ATOM 6797 C C . LEU B 1 352 ? 7.504 -35.062 -19.828 1 96.62 352 LEU B C 1
ATOM 6799 O O . LEU B 1 352 ? 6.449 -34.906 -20.438 1 96.62 352 LEU B O 1
ATOM 6803 N N . LYS B 1 353 ? 8.367 -35.938 -20.219 1 97.25 353 LYS B N 1
ATOM 6804 C CA . LYS B 1 353 ? 8.164 -36.75 -21.406 1 97.25 353 LYS B CA 1
ATOM 6805 C C . LYS B 1 353 ? 6.965 -37.688 -21.219 1 97.25 353 LYS B C 1
ATOM 6807 O O . LYS B 1 353 ? 6.109 -37.781 -22.094 1 97.25 353 LYS B O 1
ATOM 6812 N N . VAL B 1 354 ? 6.945 -38.281 -20.062 1 97.56 354 VAL B N 1
ATOM 6813 C CA . VAL B 1 354 ? 5.84 -39.188 -19.781 1 97.56 354 VAL B CA 1
ATOM 6814 C C . VAL B 1 354 ? 4.527 -38.406 -19.719 1 97.56 354 VAL B C 1
ATOM 6816 O O . VAL B 1 354 ? 3.516 -38.844 -20.281 1 97.56 354 VAL B O 1
ATOM 6819 N N . ALA B 1 355 ? 4.566 -37.25 -19.062 1 97.69 355 ALA B N 1
ATOM 6820 C CA . ALA B 1 355 ? 3.377 -36.406 -18.984 1 97.69 355 ALA B CA 1
ATOM 6821 C C . ALA B 1 355 ? 2.887 -36 -20.359 1 97.69 355 ALA B C 1
ATOM 6823 O O . ALA B 1 355 ? 1.68 -36 -20.625 1 97.69 355 ALA B O 1
ATOM 6824 N N . THR B 1 356 ? 3.797 -35.688 -21.203 1 97.44 356 THR B N 1
ATOM 6825 C CA . THR B 1 356 ? 3.459 -35.312 -22.562 1 97.44 356 THR B CA 1
ATOM 6826 C C . THR B 1 356 ? 2.791 -36.438 -23.297 1 97.44 356 THR B C 1
ATOM 6828 O O . THR B 1 356 ? 1.788 -36.25 -24 1 97.44 356 THR B O 1
ATOM 6831 N N . ALA B 1 357 ? 3.303 -37.625 -23.125 1 97.69 357 ALA B N 1
ATOM 6832 C CA . ALA B 1 357 ? 2.746 -38.812 -23.781 1 97.69 357 ALA B CA 1
ATOM 6833 C C . ALA B 1 357 ? 1.331 -39.094 -23.297 1 97.69 357 ALA B C 1
ATOM 6835 O O . ALA B 1 357 ? 0.499 -39.625 -24.031 1 97.69 357 ALA B O 1
ATOM 6836 N N . LEU B 1 358 ? 1.087 -38.781 -22.109 1 97.62 358 LEU B N 1
ATOM 6837 C CA . LEU B 1 358 ? -0.195 -39.062 -21.484 1 97.62 358 LEU B CA 1
ATOM 6838 C C . LEU B 1 358 ? -1.232 -38 -21.812 1 97.62 358 LEU B C 1
ATOM 6840 O O . LEU B 1 358 ? -2.418 -38.188 -21.516 1 97.62 358 LEU B O 1
ATOM 6844 N N . ASP B 1 359 ? -0.798 -36.906 -22.328 1 97.31 359 ASP B N 1
ATOM 6845 C CA . ASP B 1 359 ? -1.708 -35.875 -22.828 1 97.31 359 ASP B CA 1
ATOM 6846 C C . ASP B 1 359 ? -2.162 -36.219 -24.25 1 97.31 359 ASP B C 1
ATOM 6848 O O . ASP B 1 359 ? -1.368 -36.125 -25.188 1 97.31 359 ASP B O 1
ATOM 6852 N N . PRO B 1 360 ? -3.414 -36.5 -24.375 1 96.56 360 PRO B N 1
ATOM 6853 C CA . PRO B 1 360 ? -3.879 -36.938 -25.688 1 96.56 360 PRO B CA 1
ATOM 6854 C C . PRO B 1 360 ? -3.65 -35.875 -26.766 1 96.56 360 PRO B C 1
ATOM 6856 O O . PRO B 1 360 ? -3.629 -36.219 -27.953 1 96.56 360 PRO B O 1
ATOM 6859 N N . ARG B 1 361 ? -3.43 -34.688 -26.359 1 93.88 361 ARG B N 1
ATOM 6860 C CA . ARG B 1 361 ? -3.197 -33.625 -27.344 1 93.88 361 ARG B CA 1
ATOM 6861 C C . ARG B 1 361 ? -1.796 -33.719 -27.938 1 93.88 361 ARG B C 1
ATOM 6863 O O . ARG B 1 361 ? -1.567 -33.312 -29.078 1 93.88 361 ARG B O 1
ATOM 6870 N N . PHE B 1 362 ? -0.96 -34.312 -27.141 1 96 362 PHE B N 1
ATOM 6871 C CA . PHE B 1 362 ? 0.451 -34.25 -27.5 1 96 362 PHE B CA 1
ATOM 6872 C C . PHE B 1 362 ? 1.059 -35.656 -27.578 1 96 362 PHE B C 1
ATOM 6874 O O . PHE B 1 362 ? 2.279 -35.812 -27.516 1 96 362 PHE B O 1
ATOM 6881 N N . LYS B 1 363 ? 0.317 -36.625 -27.656 1 95.12 363 LYS B N 1
ATOM 6882 C CA . LYS B 1 363 ? 0.785 -38 -27.531 1 95.12 363 LYS B CA 1
ATOM 6883 C C . LYS B 1 363 ? 1.656 -38.375 -28.719 1 95.12 363 LYS B C 1
ATOM 6885 O O . LYS B 1 363 ? 2.361 -39.406 -28.672 1 95.12 363 LYS B O 1
ATOM 6890 N N . ASP B 1 364 ? 1.618 -37.625 -29.844 1 93.81 364 ASP B N 1
ATOM 6891 C CA . ASP B 1 364 ? 2.467 -37.906 -30.984 1 93.81 364 ASP B CA 1
ATOM 6892 C C . ASP B 1 364 ? 3.926 -37.562 -30.688 1 93.81 364 ASP B C 1
ATOM 6894 O O . ASP B 1 364 ? 4.824 -37.938 -31.453 1 93.81 364 ASP B O 1
ATOM 6898 N N . LEU B 1 365 ? 4.242 -36.812 -29.641 1 96.19 365 LEU B N 1
ATOM 6899 C CA . LEU B 1 365 ? 5.566 -36.5 -29.141 1 96.19 365 LEU B CA 1
ATOM 6900 C C . LEU B 1 365 ? 6.402 -35.781 -30.203 1 96.19 365 LEU B C 1
ATOM 6902 O O . LEU B 1 365 ? 7.609 -36.031 -30.312 1 96.19 365 LEU B O 1
ATOM 6906 N N . LYS B 1 366 ? 5.754 -34.938 -31.016 1 93 366 LYS B N 1
ATOM 6907 C CA . LYS B 1 366 ? 6.438 -34.281 -32.125 1 93 366 LYS B CA 1
ATOM 6908 C C . LYS B 1 366 ? 7.438 -33.25 -31.594 1 93 366 LYS B C 1
ATOM 6910 O O . LYS B 1 366 ? 8.344 -32.812 -32.312 1 93 366 LYS B O 1
ATOM 6915 N N . CYS B 1 367 ? 7.297 -32.938 -30.328 1 92.88 367 CYS B N 1
ATOM 6916 C CA . CYS B 1 367 ? 8.203 -31.984 -29.719 1 92.88 367 CYS B CA 1
ATOM 6917 C C . CYS B 1 367 ? 9.539 -32.625 -29.375 1 92.88 367 CYS B C 1
ATOM 6919 O O . CYS B 1 367 ? 10.484 -31.938 -28.984 1 92.88 367 CYS B O 1
ATOM 6921 N N . LEU B 1 368 ? 9.609 -33.938 -29.5 1 94.19 368 LEU B N 1
ATOM 6922 C CA . LEU B 1 368 ? 10.844 -34.656 -29.203 1 94.19 368 LEU B CA 1
ATOM 6923 C C . LEU B 1 368 ? 11.484 -35.188 -30.484 1 94.19 368 LEU B C 1
ATOM 6925 O O . LEU B 1 368 ? 10.781 -35.5 -31.453 1 94.19 368 LEU B O 1
ATOM 6929 N N . PRO B 1 369 ? 12.789 -35.312 -30.453 1 92.81 369 PRO B N 1
ATOM 6930 C CA . PRO B 1 369 ? 13.43 -36 -31.578 1 92.81 369 PRO B CA 1
ATOM 6931 C C . PRO B 1 369 ? 12.953 -37.438 -31.719 1 92.81 369 PRO B C 1
ATOM 6933 O O . PRO B 1 369 ? 12.609 -38.094 -30.719 1 92.81 369 PRO B O 1
ATOM 6936 N N . ARG B 1 370 ? 12.984 -37.969 -32.906 1 94.38 370 ARG B N 1
ATOM 6937 C CA . ARG B 1 370 ? 12.469 -39.312 -33.219 1 94.38 370 ARG B CA 1
ATOM 6938 C C . ARG B 1 370 ? 13.141 -40.375 -32.375 1 94.38 370 ARG B C 1
ATOM 6940 O O . ARG B 1 370 ? 12.484 -41.312 -31.906 1 94.38 370 ARG B O 1
ATOM 6947 N N . ALA B 1 371 ? 14.367 -40.156 -32.125 1 94.56 371 ALA B N 1
ATOM 6948 C CA . ALA B 1 371 ? 15.148 -41.156 -31.406 1 94.56 371 ALA B CA 1
ATOM 6949 C C . ALA B 1 371 ? 14.711 -41.25 -29.953 1 94.56 371 ALA B C 1
ATOM 6951 O O . ALA B 1 371 ? 14.898 -42.312 -29.328 1 94.56 371 ALA B O 1
ATOM 6952 N N . GLU B 1 372 ? 14.016 -40.281 -29.438 1 94.88 372 GLU B N 1
ATOM 6953 C CA . GLU B 1 372 ? 13.68 -40.219 -28.016 1 94.88 372 GLU B CA 1
ATOM 6954 C C . GLU B 1 372 ? 12.227 -40.656 -27.781 1 94.88 372 GLU B C 1
ATOM 6956 O O . GLU B 1 372 ? 11.805 -40.812 -26.641 1 94.88 372 GLU B O 1
ATOM 6961 N N . ARG B 1 373 ? 11.453 -40.906 -28.781 1 96.56 373 ARG B N 1
ATOM 6962 C CA . ARG B 1 373 ? 10.023 -41.156 -28.656 1 96.56 373 ARG B CA 1
ATOM 6963 C C . ARG B 1 373 ? 9.75 -42.562 -28.156 1 96.56 373 ARG B C 1
ATOM 6965 O O . ARG B 1 373 ? 8.938 -42.781 -27.25 1 96.56 373 ARG B O 1
ATOM 6972 N N . GLU B 1 374 ? 10.422 -43.531 -28.688 1 95.44 374 GLU B N 1
ATOM 6973 C CA . GLU B 1 374 ? 10.172 -44.906 -28.328 1 95.44 374 GLU B CA 1
ATOM 6974 C C . GLU B 1 374 ? 10.523 -45.188 -26.875 1 95.44 374 GLU B C 1
ATOM 6976 O O . GLU B 1 374 ? 9.797 -45.906 -26.172 1 95.44 374 GLU B O 1
ATOM 6981 N N . PRO B 1 375 ? 11.617 -44.594 -26.453 1 96.62 375 PRO B N 1
ATOM 6982 C CA . PRO B 1 375 ? 11.93 -44.781 -25.031 1 96.62 375 PRO B CA 1
ATOM 6983 C C . PRO B 1 375 ? 10.836 -44.25 -24.109 1 96.62 375 PRO B C 1
ATOM 6985 O O . PRO B 1 375 ? 10.625 -44.781 -23.016 1 96.62 375 PRO B O 1
ATOM 6988 N N . VAL B 1 376 ? 10.141 -43.219 -24.469 1 97.38 376 VAL B N 1
ATOM 6989 C CA . VAL B 1 376 ? 9.062 -42.656 -23.656 1 97.38 376 VAL B CA 1
ATOM 6990 C C . VAL B 1 376 ? 7.922 -43.656 -23.547 1 97.38 376 VAL B C 1
ATOM 6992 O O . VAL B 1 376 ? 7.391 -43.875 -22.453 1 97.38 376 VAL B O 1
ATOM 6995 N N . TRP B 1 377 ? 7.594 -44.312 -24.641 1 96.44 377 TRP B N 1
ATOM 6996 C CA . TRP B 1 377 ? 6.523 -45.312 -24.656 1 96.44 377 TRP B CA 1
ATOM 6997 C C . TRP B 1 377 ? 6.918 -46.562 -23.859 1 96.44 377 TRP B C 1
ATOM 6999 O O . TRP B 1 377 ? 6.082 -47.156 -23.188 1 96.44 377 TRP B O 1
ATOM 7009 N N . ALA B 1 378 ? 8.172 -46.906 -23.953 1 95.69 378 ALA B N 1
ATOM 7010 C CA . ALA B 1 378 ? 8.664 -48.031 -23.172 1 95.69 378 ALA B CA 1
ATOM 7011 C C . ALA B 1 378 ? 8.547 -47.75 -21.672 1 95.69 378 ALA B C 1
ATOM 7013 O O . ALA B 1 378 ? 8.148 -48.656 -20.906 1 95.69 378 ALA B O 1
ATOM 7014 N N . LYS B 1 379 ? 8.898 -46.594 -21.391 1 96.25 379 LYS B N 1
ATOM 7015 C CA . LYS B 1 379 ? 8.797 -46.188 -19.984 1 96.25 379 LYS B CA 1
ATOM 7016 C C . LYS B 1 379 ? 7.34 -46.188 -19.516 1 96.25 379 LYS B C 1
ATOM 7018 O O . LYS B 1 379 ? 7.043 -46.625 -18.406 1 96.25 379 LYS B O 1
ATOM 7023 N N . LEU B 1 380 ? 6.453 -45.656 -20.328 1 96.25 380 LEU B N 1
ATOM 7024 C CA . LEU B 1 380 ? 5.035 -45.656 -19.984 1 96.25 380 LEU B CA 1
ATOM 7025 C C . LEU B 1 380 ? 4.508 -47.062 -19.812 1 96.25 380 LEU B C 1
ATOM 7027 O O . LEU B 1 380 ? 3.727 -47.344 -18.891 1 96.25 380 LEU B O 1
ATOM 7031 N N . CYS B 1 381 ? 4.98 -48 -20.641 1 95 381 CYS B N 1
ATOM 7032 C CA . CYS B 1 381 ? 4.594 -49.406 -20.531 1 95 381 CYS B CA 1
ATOM 7033 C C . CYS B 1 381 ? 5.039 -49.969 -19.188 1 95 381 CYS B C 1
ATOM 7035 O O . CYS B 1 381 ? 4.281 -50.719 -18.531 1 95 381 CYS B O 1
ATOM 7037 N N . GLU B 1 382 ? 6.203 -49.625 -18.891 1 94.94 382 GLU B N 1
ATOM 7038 C CA . GLU B 1 382 ? 6.734 -50.094 -17.609 1 94.94 382 GLU B CA 1
ATOM 7039 C C . GLU B 1 382 ? 5.914 -49.562 -16.438 1 94.94 382 GLU B C 1
ATOM 7041 O O . GLU B 1 382 ? 5.648 -50.281 -15.484 1 94.94 382 GLU B O 1
ATOM 7046 N N . LEU B 1 383 ? 5.574 -48.312 -16.516 1 94.88 383 LEU B N 1
ATOM 7047 C CA . LEU B 1 383 ? 4.801 -47.688 -15.453 1 94.88 383 LEU B CA 1
ATOM 7048 C C . LEU B 1 383 ? 3.416 -48.312 -15.336 1 94.88 383 LEU B C 1
ATOM 7050 O O . LEU B 1 383 ? 2.928 -48.531 -14.227 1 94.88 383 LEU B O 1
ATOM 7054 N N . VAL B 1 384 ? 2.805 -48.562 -16.438 1 94.31 384 VAL B N 1
ATOM 7055 C CA . VAL B 1 384 ? 1.464 -49.156 -16.453 1 94.31 384 VAL B CA 1
ATOM 7056 C C . VAL B 1 384 ? 1.506 -50.562 -15.922 1 94.31 384 VAL B C 1
ATOM 7058 O O . VAL B 1 384 ? 0.609 -51 -15.188 1 94.31 384 VAL B O 1
ATOM 7061 N N . LYS B 1 385 ? 2.512 -51.312 -16.219 1 91.12 385 LYS B N 1
ATOM 7062 C CA . LYS B 1 385 ? 2.678 -52.688 -15.734 1 91.12 385 LYS B CA 1
ATOM 7063 C C . LYS B 1 385 ? 2.84 -52.719 -14.219 1 91.12 385 LYS B C 1
ATOM 7065 O O . LYS B 1 385 ? 2.326 -53.625 -13.555 1 91.12 385 LYS B O 1
ATOM 7070 N N . GLY B 1 386 ? 3.555 -51.75 -13.82 1 87.62 386 GLY B N 1
ATOM 7071 C CA . GLY B 1 386 ? 3.836 -51.688 -12.391 1 87.62 386 GLY B CA 1
ATOM 7072 C C . GLY B 1 386 ? 2.656 -51.219 -11.562 1 87.62 386 GLY B C 1
ATOM 7073 O O . GLY B 1 386 ? 2.652 -51.344 -10.344 1 87.62 386 GLY B O 1
ATOM 7074 N N . GLU B 1 387 ? 1.701 -50.688 -12.211 1 84.69 387 GLU B N 1
ATOM 7075 C CA . GLU B 1 387 ? 0.547 -50.156 -11.5 1 84.69 387 GLU B CA 1
ATOM 7076 C C . GLU B 1 387 ? -0.365 -51.25 -10.992 1 84.69 387 GLU B C 1
ATOM 7078 O O . GLU B 1 387 ? -0.626 -52.219 -11.711 1 84.69 387 GLU B O 1
ATOM 7083 N N . GLU B 1 388 ? -0.608 -51.312 -9.68 1 71.81 388 GLU B N 1
ATOM 7084 C CA . GLU B 1 388 ? -1.521 -52.281 -9.086 1 71.81 388 GLU B CA 1
ATOM 7085 C C . GLU B 1 388 ? -2.967 -52 -9.484 1 71.81 388 GLU B C 1
ATOM 7087 O O . GLU B 1 388 ? -3.354 -50.844 -9.648 1 71.81 388 GLU B O 1
ATOM 7092 N N . PRO B 1 389 ? -3.719 -52.969 -9.883 1 59.03 389 PRO B N 1
ATOM 7093 C CA . PRO B 1 389 ? -5.117 -52.75 -10.266 1 59.03 389 PRO B CA 1
ATOM 7094 C C . PRO B 1 389 ? -5.922 -52.031 -9.195 1 59.03 389 PRO B C 1
ATOM 7096 O O . PRO B 1 389 ? -5.617 -52.125 -8.008 1 59.03 389 PRO B O 1
ATOM 7099 N N . ALA B 1 390 ? -6.547 -50.844 -9.492 1 52.97 390 ALA B N 1
ATOM 7100 C CA . ALA B 1 390 ? -7.434 -50.125 -8.57 1 52.97 390 ALA B CA 1
ATOM 7101 C C . ALA B 1 390 ? -8.289 -51.125 -7.773 1 52.97 390 ALA B C 1
ATOM 7103 O O . ALA B 1 390 ? -8.781 -52.125 -8.32 1 52.97 390 ALA B O 1
ATOM 7104 N N . VAL B 1 391 ? -8.164 -51.219 -6.586 1 44 391 VAL B N 1
ATOM 7105 C CA . VAL B 1 391 ? -9.117 -51.969 -5.77 1 44 391 VAL B CA 1
ATOM 7106 C C . VAL B 1 391 ? -10.547 -51.562 -6.133 1 44 391 VAL B C 1
ATOM 7108 O O . VAL B 1 391 ? -10.914 -50.406 -5.988 1 44 391 VAL B O 1
ATOM 7111 N N . GLN B 1 392 ? -11.242 -52.031 -7.121 1 40.16 392 GLN B N 1
ATOM 7112 C CA . GLN B 1 392 ? -12.672 -51.812 -7.305 1 40.16 392 GLN B CA 1
ATOM 7113 C C . GLN B 1 392 ? -13.406 -51.812 -5.969 1 40.16 392 GLN B C 1
ATOM 7115 O O . GLN B 1 392 ? -13.172 -52.688 -5.129 1 40.16 392 GLN B O 1
ATOM 7120 N N . PRO B 1 393 ? -13.938 -50.719 -5.523 1 37.34 393 PRO B N 1
ATOM 7121 C CA . PRO B 1 393 ? -14.852 -50.969 -4.406 1 37.34 393 PRO B CA 1
ATOM 7122 C C . PRO B 1 393 ? -15.695 -52.219 -4.602 1 37.34 393 PRO B C 1
ATOM 7124 O O . PRO B 1 393 ? -16.062 -52.562 -5.73 1 37.34 393 PRO B O 1
ATOM 7127 N N . LEU B 1 394 ? -15.797 -53.219 -3.758 1 34.62 394 LEU B N 1
ATOM 7128 C CA . LEU B 1 394 ? -16.594 -54.406 -3.646 1 34.62 394 LEU B CA 1
ATOM 7129 C C . LEU B 1 394 ? -18.078 -54.125 -3.902 1 34.62 394 LEU B C 1
ATOM 7131 O O . LEU B 1 394 ? -18.953 -54.844 -3.445 1 34.62 394 LEU B O 1
ATOM 7135 N N . GLY B 1 395 ? -18.562 -52.875 -4.125 1 33.47 395 GLY B N 1
ATOM 7136 C CA . GLY B 1 395 ? -20.016 -52.875 -4.027 1 33.47 395 GLY B CA 1
ATOM 7137 C C . GLY B 1 395 ? -20.688 -53.875 -4.941 1 33.47 395 GLY B C 1
ATOM 7138 O O . GLY B 1 395 ? -20.031 -54.781 -5.461 1 33.47 395 GLY B O 1
ATOM 7139 N N . GLU B 1 396 ? -21.969 -53.406 -5.641 1 33.56 396 GLU B N 1
ATOM 7140 C CA . GLU B 1 396 ? -23.125 -54.219 -6.031 1 33.56 396 GLU B CA 1
ATOM 7141 C C . GLU B 1 396 ? -22.781 -55.188 -7.16 1 33.56 396 GLU B C 1
ATOM 7143 O O . GLU B 1 396 ? -22.172 -54.781 -8.156 1 33.56 396 GLU B O 1
ATOM 7148 N N . LYS B 1 397 ? -22.75 -56.5 -6.832 1 36 397 LYS B N 1
ATOM 7149 C CA . LYS B 1 397 ? -22.969 -57.688 -7.625 1 36 397 LYS B CA 1
ATOM 7150 C C . LYS B 1 397 ? -23.984 -57.438 -8.727 1 36 397 LYS B C 1
ATOM 7152 O O . LYS B 1 397 ? -25.188 -57.312 -8.453 1 36 397 LYS B O 1
ATOM 7157 N N . ASN B 1 398 ? -23.797 -56.531 -9.625 1 32.34 398 ASN B N 1
ATOM 7158 C CA . ASN B 1 398 ? -24.812 -56.625 -10.672 1 32.34 398 ASN B CA 1
ATOM 7159 C C . ASN B 1 398 ? -25.031 -58.094 -11.109 1 32.34 398 ASN B C 1
ATOM 7161 O O . ASN B 1 398 ? -24.094 -58.875 -11.188 1 32.34 398 ASN B O 1
ATOM 7165 N N . PRO B 1 399 ? -26.266 -58.625 -11.062 1 34.56 399 PRO B N 1
ATOM 7166 C CA . PRO B 1 399 ? -26.625 -60 -11.43 1 34.56 399 PRO B CA 1
ATOM 7167 C C . PRO B 1 399 ? -25.969 -60.469 -12.734 1 34.56 399 PRO B C 1
ATOM 7169 O O . PRO B 1 399 ? -25.625 -59.625 -13.578 1 34.56 399 PRO B O 1
ATOM 7172 N N . GLU B 1 400 ? -25.266 -61.562 -12.695 1 31.19 400 GLU B N 1
ATOM 7173 C CA . GLU B 1 400 ? -24.625 -62.281 -13.781 1 31.19 400 GLU B CA 1
ATOM 7174 C C . GLU B 1 400 ? -25.516 -62.344 -15.016 1 31.19 400 GLU B C 1
ATOM 7176 O O . GLU B 1 400 ? -26.672 -62.75 -14.93 1 31.19 400 GLU B O 1
ATOM 7181 N N . PRO B 1 401 ? -25.531 -61.281 -15.875 1 36.16 401 PRO B N 1
ATOM 7182 C CA . PRO B 1 401 ? -26.422 -61.656 -16.984 1 36.16 401 PRO B CA 1
ATOM 7183 C C . PRO B 1 401 ? -26.281 -63.125 -17.375 1 36.16 401 PRO B C 1
ATOM 7185 O O . PRO B 1 401 ? -25.25 -63.75 -17.125 1 36.16 401 PRO B O 1
ATOM 7188 N N . PRO B 1 402 ? -27.406 -63.812 -17.562 1 31.41 402 PRO B N 1
ATOM 7189 C CA . PRO B 1 402 ? -27.391 -65.25 -17.875 1 31.41 402 PRO B CA 1
ATOM 7190 C C . PRO B 1 402 ? -26.297 -65.625 -18.875 1 31.41 402 PRO B C 1
ATOM 7192 O O . PRO B 1 402 ? -25.844 -64.75 -19.656 1 31.41 402 PRO B O 1
ATOM 7195 N N . LYS B 1 403 ? -25.578 -66.625 -18.516 1 31.59 403 LYS B N 1
ATOM 7196 C CA . LYS B 1 403 ? -24.562 -67.375 -19.25 1 31.59 403 LYS B CA 1
ATOM 7197 C C . LYS B 1 403 ? -24.969 -67.625 -20.703 1 31.59 403 LYS B C 1
ATOM 7199 O O . LYS B 1 403 ? -25.844 -68.438 -20.969 1 31.59 403 LYS B O 1
ATOM 7204 N N . LYS B 1 404 ? -25.312 -66.438 -21.438 1 31.34 404 LYS B N 1
ATOM 7205 C CA . LYS B 1 404 ? -25.547 -66.938 -22.781 1 31.34 404 LYS B CA 1
ATOM 7206 C C . LYS B 1 404 ? -24.484 -67.938 -23.172 1 31.34 404 LYS B C 1
ATOM 7208 O O . LYS B 1 404 ? -23.359 -67.938 -22.688 1 31.34 404 LYS B O 1
ATOM 7213 N N . LYS B 1 405 ? -24.922 -69.062 -23.703 1 31.7 405 LYS B N 1
ATOM 7214 C CA . LYS B 1 405 ? -24.344 -70.25 -24.281 1 31.7 405 LYS B CA 1
ATOM 7215 C C . LYS B 1 405 ? -23.125 -69.938 -25.125 1 31.7 405 LYS B C 1
ATOM 7217 O O . LYS B 1 405 ? -23.141 -69 -25.938 1 31.7 405 LYS B O 1
ATOM 7222 N N . PRO B 1 406 ? -21.906 -70.312 -24.609 1 28.39 406 PRO B N 1
ATOM 7223 C CA . PRO B 1 406 ? -20.656 -70.188 -25.359 1 28.39 406 PRO B CA 1
ATOM 7224 C C . PRO B 1 406 ? -20.797 -70.625 -26.812 1 28.39 406 PRO B C 1
ATOM 7226 O O . PRO B 1 406 ? -21.234 -71.75 -27.078 1 28.39 406 PRO B O 1
ATOM 7229 N N . ALA B 1 407 ? -21.328 -69.812 -27.625 1 27.5 407 ALA B N 1
ATOM 7230 C CA . ALA B 1 407 ? -21.172 -70.25 -29.016 1 27.5 407 ALA B CA 1
ATOM 7231 C C . ALA B 1 407 ? -19.766 -70.812 -29.25 1 27.5 407 ALA B C 1
ATOM 7233 O O . ALA B 1 407 ? -18.781 -70.188 -28.781 1 27.5 407 ALA B O 1
ATOM 7234 N N . LEU B 1 408 ? -19.578 -72 -29.797 1 26.28 408 LEU B N 1
ATOM 7235 C CA . LEU B 1 408 ? -18.625 -73.062 -30.172 1 26.28 408 LEU B CA 1
ATOM 7236 C C . LEU B 1 408 ? -17.5 -72.5 -31.016 1 26.28 408 LEU B C 1
ATOM 7238 O O . LEU B 1 408 ? -16.641 -73.188 -31.5 1 26.28 408 LEU B O 1
ATOM 7242 N N . LEU B 1 409 ? -17.734 -71.312 -31.719 1 24 409 LEU B N 1
ATOM 7243 C CA . LEU B 1 409 ? -17.016 -71.375 -32.969 1 24 409 LEU B CA 1
ATOM 7244 C C . LEU B 1 409 ? -15.531 -71.625 -32.75 1 24 409 LEU B C 1
ATOM 7246 O O . LEU B 1 409 ? -14.953 -72.562 -33.375 1 24 409 LEU B O 1
ATOM 7250 N N . LEU B 1 410 ? -14.734 -70.625 -33.281 1 26.16 410 LEU B N 1
ATOM 7251 C CA . LEU B 1 410 ? -13.602 -70.875 -34.188 1 26.16 410 LEU B CA 1
ATOM 7252 C C . LEU B 1 410 ? -12.445 -71.5 -33.438 1 26.16 410 LEU B C 1
ATOM 7254 O O . LEU B 1 410 ? -12.359 -71.438 -32.219 1 26.16 410 LEU B O 1
ATOM 7258 N N . ILE B 1 411 ? -11.359 -72 -34.344 1 29.53 411 ILE B N 1
ATOM 7259 C CA . ILE B 1 411 ? -10.188 -72.875 -34.438 1 29.53 411 ILE B CA 1
ATOM 7260 C C . ILE B 1 411 ? -9.117 -72.375 -33.438 1 29.53 411 ILE B C 1
ATOM 7262 O O . ILE B 1 411 ? -8.922 -71.188 -33.281 1 29.53 411 ILE B O 1
ATOM 7266 N N . GLY B 1 412 ? -8.469 -73.312 -32.719 1 26.02 412 GLY B N 1
ATOM 7267 C CA . GLY B 1 412 ? -7.504 -73.5 -31.656 1 26.02 412 GLY B CA 1
ATOM 7268 C C . GLY B 1 412 ? -6.102 -73.062 -32 1 26.02 412 GLY B C 1
ATOM 7269 O O . GLY B 1 412 ? -5.125 -73.562 -31.422 1 26.02 412 GLY B O 1
ATOM 7270 N N . SER B 1 413 ? -5.824 -72.438 -33.25 1 31.55 413 SER B N 1
ATOM 7271 C CA . SER B 1 413 ? -4.371 -72.5 -33.406 1 31.55 413 SER B CA 1
ATOM 7272 C C . SER B 1 413 ? -3.67 -71.812 -32.219 1 31.55 413 SER B C 1
ATOM 7274 O O . SER B 1 413 ? -4.027 -70.75 -31.844 1 31.55 413 SER B O 1
ATOM 7276 N N . ASP B 1 414 ? -3.016 -72.562 -31.359 1 31.36 414 ASP B N 1
ATOM 7277 C CA . ASP B 1 414 ? -2.162 -72.438 -30.188 1 31.36 414 ASP B CA 1
ATOM 7278 C C . ASP B 1 414 ? -0.968 -71.562 -30.453 1 31.36 414 ASP B C 1
ATOM 7280 O O . ASP B 1 414 ? 0.06 -71.625 -29.781 1 31.36 414 ASP B O 1
ATOM 7284 N N . SER B 1 415 ? -0.805 -70.938 -31.656 1 33.47 415 SER B N 1
ATOM 7285 C CA . SER B 1 415 ? 0.536 -70.375 -31.672 1 33.47 415 SER B CA 1
ATOM 7286 C C . SER B 1 415 ? 0.764 -69.5 -30.469 1 33.47 415 SER B C 1
ATOM 7288 O O . SER B 1 415 ? -0.105 -68.688 -30.109 1 33.47 415 SER B O 1
ATOM 7290 N N . GLU B 1 416 ? 1.545 -69.875 -29.453 1 33.94 416 GLU B N 1
ATOM 7291 C CA . GLU B 1 416 ? 2.201 -69.25 -28.312 1 33.94 416 GLU B CA 1
ATOM 7292 C C . GLU B 1 416 ? 2.68 -67.812 -28.688 1 33.94 416 GLU B C 1
ATOM 7294 O O . GLU B 1 416 ? 3.834 -67.625 -29.078 1 33.94 416 GLU B O 1
ATOM 7299 N N . SER B 1 417 ? 2.186 -67.188 -29.672 1 34.62 417 SER B N 1
ATOM 7300 C CA . SER B 1 417 ? 2.814 -65.875 -29.859 1 34.62 417 SER B CA 1
ATOM 7301 C C . SER B 1 417 ? 2.99 -65.188 -28.516 1 34.62 417 SER B C 1
ATOM 7303 O O . SER B 1 417 ? 2.268 -65.438 -27.562 1 34.62 417 SER B O 1
ATOM 7305 N N . ASP B 1 418 ? 4.211 -64.562 -28.25 1 37.19 418 ASP B N 1
ATOM 7306 C CA . ASP B 1 418 ? 4.582 -63.719 -27.109 1 37.19 418 ASP B CA 1
ATOM 7307 C C . ASP B 1 418 ? 3.383 -62.938 -26.609 1 37.19 418 ASP B C 1
ATOM 7309 O O . ASP B 1 418 ? 2.799 -62.156 -27.359 1 37.19 418 ASP B O 1
ATOM 7313 N N . GLU B 1 419 ? 2.527 -63.406 -25.812 1 40.44 419 GLU B N 1
ATOM 7314 C CA . GLU B 1 419 ? 1.409 -62.844 -25.062 1 40.44 419 GLU B CA 1
ATOM 7315 C C . GLU B 1 419 ? 1.692 -61.406 -24.625 1 40.44 419 GLU B C 1
ATOM 7317 O O . GLU B 1 419 ? 2.451 -61.188 -23.672 1 40.44 419 GLU B O 1
ATOM 7322 N N . GLU B 1 420 ? 2.01 -60.469 -25.516 1 49.78 420 GLU B N 1
ATOM 7323 C CA . GLU B 1 420 ? 2.01 -59.062 -25.109 1 49.78 420 GLU B CA 1
ATOM 7324 C C . GLU B 1 420 ? 0.98 -58.812 -24.016 1 49.78 420 GLU B C 1
ATOM 7326 O O . GLU B 1 420 ? -0.183 -59.188 -24.141 1 49.78 420 GLU B O 1
ATOM 7331 N N . THR B 1 421 ? 1.471 -58.719 -22.75 1 60 421 THR B N 1
ATOM 7332 C CA . THR B 1 421 ? 0.666 -58.438 -21.562 1 60 421 THR B CA 1
ATOM 7333 C C . THR B 1 421 ? -0.418 -57.406 -21.875 1 60 421 THR B C 1
ATOM 7335 O O . THR B 1 421 ? -0.238 -56.562 -22.734 1 60 421 THR B O 1
ATOM 7338 N N . PRO B 1 422 ? -1.647 -57.75 -21.5 1 68.12 422 PRO B N 1
ATOM 7339 C CA . PRO B 1 422 ? -2.785 -56.844 -21.703 1 68.12 422 PRO B CA 1
ATOM 7340 C C . PRO B 1 422 ? -2.42 -55.375 -21.531 1 68.12 422 PRO B C 1
ATOM 7342 O O . PRO B 1 422 ? -2.969 -54.531 -22.219 1 68.12 422 PRO B O 1
ATOM 7345 N N . GLU B 1 423 ? -1.416 -55.156 -20.781 1 71.12 423 GLU B N 1
ATOM 7346 C CA . GLU B 1 423 ? -1.027 -53.781 -20.531 1 71.12 423 GLU B CA 1
ATOM 7347 C C . GLU B 1 423 ? -0.269 -53.188 -21.719 1 71.12 423 GLU B C 1
ATOM 7349 O O . GLU B 1 423 ? -0.45 -52.031 -22.047 1 71.12 423 GLU B O 1
ATOM 7354 N N . VAL B 1 424 ? 0.632 -53.938 -22.25 1 72.56 424 VAL B N 1
ATOM 7355 C CA . VAL B 1 424 ? 1.379 -53.5 -23.422 1 72.56 424 VAL B CA 1
ATOM 7356 C C . VAL B 1 424 ? 0.413 -53.219 -24.578 1 72.56 424 VAL B C 1
ATOM 7358 O O . VAL B 1 424 ? 0.575 -52.25 -25.297 1 72.56 424 VAL B O 1
ATOM 7361 N N . ASN B 1 425 ? -0.535 -54.031 -24.531 1 81.12 425 ASN B N 1
ATOM 7362 C CA . ASN B 1 425 ? -1.528 -53.875 -25.594 1 81.12 425 ASN B CA 1
ATOM 7363 C C . ASN B 1 425 ? -2.316 -52.562 -25.422 1 81.12 425 ASN B C 1
ATOM 7365 O O . ASN B 1 425 ? -2.609 -51.875 -26.391 1 81.12 425 ASN B O 1
ATOM 7369 N N . THR B 1 426 ? -2.459 -52.219 -24.172 1 90.06 426 THR B N 1
ATOM 7370 C CA . THR B 1 426 ? -3.221 -51 -23.906 1 90.06 426 THR B CA 1
ATOM 7371 C C . THR B 1 426 ? -2.434 -49.75 -24.312 1 90.06 426 THR B C 1
ATOM 7373 O O . THR B 1 426 ? -2.99 -48.844 -24.906 1 90.06 426 THR B O 1
ATOM 7376 N N . VAL B 1 427 ? -1.173 -49.719 -24 1 94.56 427 VAL B N 1
ATOM 7377 C CA . VAL B 1 427 ? -0.313 -48.594 -24.328 1 94.56 427 VAL B CA 1
ATOM 7378 C C . VAL B 1 427 ? -0.186 -48.469 -25.844 1 94.56 427 VAL B C 1
ATOM 7380 O O . VAL B 1 427 ? -0.221 -47.375 -26.391 1 94.56 427 VAL B O 1
ATOM 7383 N N . GLU B 1 428 ? -0.086 -49.625 -26.484 1 93.38 428 GLU B N 1
ATOM 7384 C CA . GLU B 1 428 ? 0.035 -49.625 -27.938 1 93.38 428 GLU B CA 1
ATOM 7385 C C . GLU B 1 428 ? -1.244 -49.125 -28.594 1 93.38 428 GLU B C 1
ATOM 7387 O O . GLU B 1 428 ? -1.191 -48.406 -29.594 1 93.38 428 GLU B O 1
ATOM 7392 N N . ARG B 1 429 ? -2.279 -49.5 -28.047 1 93.38 429 ARG B N 1
ATOM 7393 C CA . ARG B 1 429 ? -3.559 -49.031 -28.562 1 93.38 429 ARG B CA 1
ATOM 7394 C C . ARG B 1 429 ? -3.676 -47.5 -28.406 1 93.38 429 ARG B C 1
ATOM 7396 O O . ARG B 1 429 ? -4.133 -46.812 -29.328 1 93.38 429 ARG B O 1
ATOM 7403 N N . TYR B 1 430 ? -3.355 -47.094 -27.234 1 95.44 430 TYR B N 1
ATOM 7404 C CA . TYR B 1 430 ? -3.377 -45.656 -26.969 1 95.44 430 TYR B CA 1
ATOM 7405 C C . TYR B 1 430 ? -2.445 -44.906 -27.922 1 95.44 430 TYR B C 1
ATOM 7407 O O . TYR B 1 430 ? -2.799 -43.844 -28.453 1 95.44 430 TYR B O 1
ATOM 7415 N N . LYS B 1 431 ? -1.328 -45.438 -28.125 1 95 431 LYS B N 1
ATOM 7416 C CA . LYS B 1 431 ? -0.29 -44.875 -28.969 1 95 431 LYS B CA 1
ATOM 7417 C C . LYS B 1 431 ? -0.795 -44.656 -30.391 1 95 431 LYS B C 1
ATOM 7419 O O . LYS B 1 431 ? -0.503 -43.625 -31.016 1 95 431 LYS B O 1
ATOM 7424 N N . VAL B 1 432 ? -1.608 -45.594 -30.891 1 92.25 432 VAL B N 1
ATOM 7425 C CA . VAL B 1 432 ? -2.014 -45.562 -32.281 1 92.25 432 VAL B CA 1
ATOM 7426 C C . VAL B 1 432 ? -3.303 -44.781 -32.438 1 92.25 432 VAL B C 1
ATOM 7428 O O . VAL B 1 432 ? -3.623 -44.312 -33.531 1 92.25 432 VAL B O 1
ATOM 7431 N N . GLU B 1 433 ? -4.02 -44.594 -31.375 1 92.12 433 GLU B N 1
ATOM 7432 C CA . GLU B 1 433 ? -5.23 -43.781 -31.422 1 92.12 433 GLU B CA 1
ATOM 7433 C C . GLU B 1 433 ? -4.926 -42.375 -31.875 1 92.12 433 GLU B C 1
ATOM 7435 O O . GLU B 1 433 ? -3.871 -41.812 -31.547 1 92.12 433 GLU B O 1
ATOM 7440 N N . PRO B 1 434 ? -5.828 -41.781 -32.594 1 92.94 434 PRO B N 1
ATOM 7441 C CA . PRO B 1 434 ? -5.602 -40.375 -33 1 92.94 434 PRO B CA 1
ATOM 7442 C C . PRO B 1 434 ? -5.492 -39.406 -31.828 1 92.94 434 PRO B C 1
ATOM 7444 O O . PRO B 1 434 ? -6.172 -39.594 -30.812 1 92.94 434 PRO B O 1
ATOM 7447 N N . SER B 1 435 ? -4.684 -38.438 -32.031 1 94.38 435 SER B N 1
ATOM 7448 C CA . SER B 1 435 ? -4.5 -37.438 -31 1 94.38 435 SER B CA 1
ATOM 7449 C C . SER B 1 435 ? -5.742 -36.562 -30.844 1 94.38 435 SER B C 1
ATOM 7451 O O . SER B 1 435 ? -6.48 -36.344 -31.812 1 94.38 435 SER B O 1
ATOM 7453 N N . ALA B 1 436 ? -5.957 -36.094 -29.656 1 94.19 436 ALA B N 1
ATOM 7454 C CA . ALA B 1 436 ? -7.051 -35.188 -29.406 1 94.19 436 ALA B CA 1
ATOM 7455 C C . ALA B 1 436 ? -6.734 -33.781 -29.969 1 94.19 436 ALA B C 1
ATOM 7457 O O . ALA B 1 436 ? -5.57 -33.469 -30.219 1 94.19 436 ALA B O 1
ATOM 7458 N N . SER B 1 437 ? -7.773 -33 -30.203 1 92.69 437 SER B N 1
ATOM 7459 C CA . SER B 1 437 ? -7.594 -31.641 -30.672 1 92.69 437 SER B CA 1
ATOM 7460 C C . SER B 1 437 ? -7 -30.75 -29.578 1 92.69 437 SER B C 1
ATOM 7462 O O . SER B 1 437 ? -7.156 -31.047 -28.391 1 92.69 437 SER B O 1
ATOM 7464 N N . LEU B 1 438 ? -6.414 -29.734 -29.984 1 88.62 438 LEU B N 1
ATOM 7465 C CA . LEU B 1 438 ? -5.73 -28.859 -29.047 1 88.62 438 LEU B CA 1
ATOM 7466 C C . LEU B 1 438 ? -6.73 -28.141 -28.141 1 88.62 438 LEU B C 1
ATOM 7468 O O . LEU B 1 438 ? -6.375 -27.703 -27.047 1 88.62 438 LEU B O 1
ATOM 7472 N N . ASP B 1 439 ? -7.922 -28.078 -28.547 1 88.12 439 ASP B N 1
ATOM 7473 C CA . ASP B 1 439 ? -8.938 -27.359 -27.781 1 88.12 439 ASP B CA 1
ATOM 7474 C C . ASP B 1 439 ? -9.648 -28.281 -26.797 1 88.12 439 ASP B C 1
ATOM 7476 O O . ASP B 1 439 ? -10.406 -27.828 -25.938 1 88.12 439 ASP B O 1
ATOM 7480 N N . GLN B 1 440 ? -9.328 -29.531 -26.906 1 91.06 440 GLN B N 1
ATOM 7481 C CA . GLN B 1 440 ? -9.977 -30.5 -26.016 1 91.06 440 GLN B CA 1
ATOM 7482 C C . GLN B 1 440 ? -9.281 -30.547 -24.656 1 91.06 440 GLN B C 1
ATOM 7484 O O . GLN B 1 440 ? -8.055 -30.469 -24.578 1 91.06 440 GLN B O 1
ATOM 7489 N N . CYS B 1 441 ? -10.086 -30.75 -23.672 1 91.56 441 CYS B N 1
ATOM 7490 C CA . CYS B 1 441 ? -9.539 -30.891 -22.328 1 91.56 441 CYS B CA 1
ATOM 7491 C C . CYS B 1 441 ? -9.023 -32.312 -22.109 1 91.56 441 CYS B C 1
ATOM 7493 O O . CYS B 1 441 ? -9.781 -33.281 -22.219 1 91.56 441 CYS B O 1
ATOM 7495 N N . PRO B 1 442 ? -7.75 -32.375 -21.797 1 94.38 442 PRO B N 1
ATOM 7496 C CA . PRO B 1 442 ? -7.195 -33.719 -21.594 1 94.38 442 PRO B CA 1
ATOM 7497 C C . PRO B 1 442 ? -7.879 -34.469 -20.453 1 94.38 442 PRO B C 1
ATOM 7499 O O . PRO B 1 442 ? -8.016 -35.688 -20.516 1 94.38 442 PRO B O 1
ATOM 7502 N N . LEU B 1 443 ? -8.328 -33.812 -19.453 1 94.5 443 LEU B N 1
ATOM 7503 C CA . LEU B 1 443 ? -8.984 -34.469 -18.344 1 94.5 443 LEU B CA 1
ATOM 7504 C C . LEU B 1 443 ? -10.352 -35.031 -18.75 1 94.5 443 LEU B C 1
ATOM 7506 O O . LEU B 1 443 ? -10.734 -36.125 -18.344 1 94.5 443 LEU B O 1
ATOM 7510 N N . LYS B 1 444 ? -11.078 -34.219 -19.5 1 94.88 444 LYS B N 1
ATOM 7511 C CA . LYS B 1 444 ? -12.352 -34.719 -20.016 1 94.88 444 LYS B CA 1
ATOM 7512 C C . LYS B 1 444 ? -12.156 -35.938 -20.891 1 94.88 444 LYS B C 1
ATOM 7514 O O . LYS B 1 444 ? -12.938 -36.875 -20.828 1 94.88 444 LYS B O 1
ATOM 7519 N N . TRP B 1 445 ? -11.148 -35.875 -21.688 1 96.19 445 TRP B N 1
ATOM 7520 C CA . TRP B 1 445 ? -10.844 -37 -22.547 1 96.19 445 TRP B CA 1
ATOM 7521 C C . TRP B 1 445 ? -10.602 -38.281 -21.719 1 96.19 445 TRP B C 1
ATOM 7523 O O . TRP B 1 445 ? -11.172 -39.344 -22 1 96.19 445 TRP B O 1
ATOM 7533 N N . TRP B 1 446 ? -9.82 -38.188 -20.734 1 95.94 446 TRP B N 1
ATOM 7534 C CA . TRP B 1 446 ? -9.492 -39.344 -19.891 1 95.94 446 TRP B CA 1
ATOM 7535 C C . TRP B 1 446 ? -10.719 -39.812 -19.109 1 95.94 446 TRP B C 1
ATOM 7537 O O . TRP B 1 446 ? -10.883 -41 -18.844 1 95.94 446 TRP B O 1
ATOM 7547 N N . SER B 1 447 ? -11.508 -38.844 -18.688 1 95.56 447 SER B N 1
ATOM 7548 C CA . SER B 1 447 ? -12.75 -39.219 -18 1 95.56 447 SER B CA 1
ATOM 7549 C C . SER B 1 447 ? -13.594 -40.156 -18.859 1 95.56 447 SER B C 1
ATOM 7551 O O . SER B 1 447 ? -14.188 -41.094 -18.344 1 95.56 447 SER B O 1
ATOM 7553 N N . GLU B 1 448 ? -13.57 -39.969 -20.125 1 95.44 448 GLU B N 1
ATOM 7554 C CA . GLU B 1 448 ? -14.375 -40.75 -21.078 1 95.44 448 GLU B CA 1
ATOM 7555 C C . GLU B 1 448 ? -13.688 -42.062 -21.438 1 95.44 448 GLU B C 1
ATOM 7557 O O . GLU B 1 448 ? -14.328 -42.969 -21.938 1 95.44 448 GLU B O 1
ATOM 7562 N N . HIS B 1 449 ? -12.398 -42.156 -21.156 1 94.69 449 HIS B N 1
ATOM 7563 C CA . HIS B 1 449 ? -11.641 -43.312 -21.609 1 94.69 449 HIS B CA 1
ATOM 7564 C C . HIS B 1 449 ? -11.078 -44.094 -20.422 1 94.69 449 HIS B C 1
ATOM 7566 O O . HIS B 1 449 ? -10.219 -44.969 -20.609 1 94.69 449 HIS B O 1
ATOM 7572 N N . THR B 1 450 ? -11.523 -43.75 -19.25 1 93.69 450 THR B N 1
ATOM 7573 C CA . THR B 1 450 ? -10.984 -44.375 -18.047 1 93.69 450 THR B CA 1
ATOM 7574 C C . THR B 1 450 ? -11.18 -45.875 -18.078 1 93.69 450 THR B C 1
ATOM 7576 O O . THR B 1 450 ? -10.273 -46.656 -17.719 1 93.69 450 THR B O 1
ATOM 7579 N N . ALA B 1 451 ? -12.344 -46.344 -18.469 1 90.75 451 ALA B N 1
ATOM 7580 C CA . ALA B 1 451 ? -12.68 -47.75 -18.484 1 90.75 451 ALA B CA 1
ATOM 7581 C C . ALA B 1 451 ? -11.836 -48.5 -19.516 1 90.75 451 ALA B C 1
ATOM 7583 O O . ALA B 1 451 ? -11.438 -49.656 -19.297 1 90.75 451 ALA B O 1
ATOM 7584 N N . VAL B 1 452 ? -11.57 -47.812 -20.594 1 90.81 452 VAL B N 1
ATOM 7585 C CA . VAL B 1 452 ? -10.852 -48.406 -21.703 1 90.81 452 VAL B CA 1
ATOM 7586 C C . VAL B 1 452 ? -9.383 -48.625 -21.312 1 90.81 452 VAL B C 1
ATOM 7588 O O . VAL B 1 452 ? -8.789 -49.656 -21.641 1 90.81 452 VAL B O 1
ATOM 7591 N N . TYR B 1 453 ? -8.875 -47.656 -20.562 1 92.56 453 TYR B N 1
ATOM 7592 C CA . TYR B 1 453 ? -7.434 -47.688 -20.359 1 92.56 453 TYR B CA 1
ATOM 7593 C C . TYR B 1 453 ? -7.102 -47.969 -18.906 1 92.56 453 TYR B C 1
ATOM 7595 O O . TYR B 1 453 ? -5.938 -47.875 -18.5 1 92.56 453 TYR B O 1
ATOM 7603 N N . GLY B 1 454 ? -7.922 -48.281 -18.094 1 88.25 454 GLY B N 1
ATOM 7604 C CA . GLY B 1 454 ? -7.844 -48.719 -16.719 1 88.25 454 GLY B CA 1
ATOM 7605 C C . GLY B 1 454 ? -6.621 -48.188 -15.984 1 88.25 454 GLY B C 1
ATOM 7606 O O . GLY B 1 454 ? -6.609 -47.062 -15.523 1 88.25 454 GLY B O 1
ATOM 7607 N N . LYS B 1 455 ? -5.441 -49.062 -16.016 1 89.56 455 LYS B N 1
ATOM 7608 C CA . LYS B 1 455 ? -4.215 -48.75 -15.281 1 89.56 455 LYS B CA 1
ATOM 7609 C C . LYS B 1 455 ? -3.543 -47.5 -15.805 1 89.56 455 LYS B C 1
ATOM 7611 O O . LYS B 1 455 ? -2.98 -46.719 -15.031 1 89.56 455 LYS B O 1
ATOM 7616 N N . MET B 1 456 ? -3.652 -47.344 -17.047 1 93.94 456 MET B N 1
ATOM 7617 C CA . MET B 1 456 ? -3.031 -46.156 -17.656 1 93.94 456 MET B CA 1
ATOM 7618 C C . MET B 1 456 ? -3.713 -44.875 -17.188 1 93.94 456 MET B C 1
ATOM 7620 O O . MET B 1 456 ? -3.066 -43.844 -17.078 1 93.94 456 MET B O 1
ATOM 7624 N N . ALA B 1 457 ? -4.973 -44.969 -16.906 1 93.94 457 ALA B N 1
ATOM 7625 C CA . ALA B 1 457 ? -5.715 -43.812 -16.406 1 93.94 457 ALA B CA 1
ATOM 7626 C C . ALA B 1 457 ? -5.195 -43.375 -15.047 1 93.94 457 ALA B C 1
ATOM 7628 O O . ALA B 1 457 ? -5.117 -42.188 -14.758 1 93.94 457 ALA B O 1
ATOM 7629 N N . HIS B 1 458 ? -4.789 -44.312 -14.297 1 91.56 458 HIS B N 1
ATOM 7630 C CA . HIS B 1 458 ? -4.234 -44.031 -12.984 1 91.56 458 HIS B CA 1
ATOM 7631 C C . HIS B 1 458 ? -2.895 -43.312 -13.102 1 91.56 458 HIS B C 1
ATOM 7633 O O . HIS B 1 458 ? -2.639 -42.312 -12.391 1 91.56 458 HIS B O 1
ATOM 7639 N N . VAL B 1 459 ? -2.119 -43.812 -13.984 1 95.12 459 VAL B N 1
ATOM 7640 C CA . VAL B 1 459 ? -0.824 -43.188 -14.234 1 95.12 459 VAL B CA 1
ATOM 7641 C C . VAL B 1 459 ? -1.024 -41.75 -14.758 1 95.12 459 VAL B C 1
ATOM 7643 O O . VAL B 1 459 ? -0.298 -40.844 -14.367 1 95.12 459 VAL B O 1
ATOM 7646 N N . SER B 1 460 ? -2.064 -41.594 -15.586 1 96 460 SER B N 1
ATOM 7647 C CA . SER B 1 460 ? -2.342 -40.281 -16.188 1 96 460 SER B CA 1
ATOM 7648 C C . SER B 1 460 ? -2.727 -39.281 -15.117 1 96 460 SER B C 1
ATOM 7650 O O . SER B 1 460 ? -2.34 -38.094 -15.203 1 96 460 SER B O 1
ATOM 7652 N N . ARG B 1 461 ? -3.441 -39.625 -14.125 1 94.62 461 ARG B N 1
ATOM 7653 C CA . ARG B 1 461 ? -3.836 -38.719 -13.055 1 94.62 461 ARG B CA 1
ATOM 7654 C C . ARG B 1 461 ? -2.617 -38.219 -12.297 1 94.62 461 ARG B C 1
ATOM 7656 O O . ARG B 1 461 ? -2.559 -37.031 -11.945 1 94.62 461 ARG B O 1
ATOM 7663 N N . LYS B 1 462 ? -1.702 -39.094 -12.156 1 95 462 LYS B N 1
ATOM 7664 C CA . LYS B 1 462 ? -0.473 -38.75 -11.438 1 95 462 LYS B CA 1
ATOM 7665 C C . LYS B 1 462 ? 0.334 -37.688 -12.203 1 95 462 LYS B C 1
ATOM 7667 O O . LYS B 1 462 ? 0.758 -36.688 -11.625 1 95 462 LYS B O 1
ATOM 7672 N N . TYR B 1 463 ? 0.468 -37.875 -13.414 1 97.12 463 TYR B N 1
ATOM 7673 C CA . TYR B 1 463 ? 1.344 -37.031 -14.211 1 97.12 463 TYR B CA 1
ATOM 7674 C C . TYR B 1 463 ? 0.629 -35.75 -14.633 1 97.12 463 TYR B C 1
ATOM 7676 O O . TYR B 1 463 ? 1.207 -34.656 -14.57 1 97.12 463 TYR B O 1
ATOM 7684 N N . LEU B 1 464 ? -0.659 -35.844 -14.992 1 96 464 LEU B N 1
ATOM 7685 C CA . LEU B 1 464 ? -1.404 -34.688 -15.461 1 96 464 LEU B CA 1
ATOM 7686 C C . LEU B 1 464 ? -1.787 -33.781 -14.289 1 96 464 LEU B C 1
ATOM 7688 O O . LEU B 1 464 ? -2.09 -32.594 -14.484 1 96 464 LEU B O 1
ATOM 7692 N N . GLY B 1 465 ? -1.776 -34.344 -13.086 1 94.62 465 GLY B N 1
ATOM 7693 C CA . GLY B 1 465 ? -2.061 -33.562 -11.891 1 94.62 465 GLY B CA 1
ATOM 7694 C C . GLY B 1 465 ? -0.896 -32.688 -11.445 1 94.62 465 GLY B C 1
ATOM 7695 O O . GLY B 1 465 ? -1.04 -31.859 -10.555 1 94.62 465 GLY B O 1
ATOM 7696 N N . THR B 1 466 ? 0.237 -32.812 -12.102 1 95.38 466 THR B N 1
ATOM 7697 C CA . THR B 1 466 ? 1.43 -32.031 -11.797 1 95.38 466 THR B CA 1
ATOM 7698 C C . THR B 1 466 ? 1.419 -30.719 -12.555 1 95.38 466 THR B C 1
ATOM 7700 O O . THR B 1 466 ? 1.367 -30.703 -13.789 1 95.38 466 THR B O 1
ATOM 7703 N N . PRO B 1 467 ? 1.474 -29.609 -11.82 1 93.5 467 PRO B N 1
ATOM 7704 C CA . PRO B 1 467 ? 1.438 -28.312 -12.508 1 93.5 467 PRO B CA 1
ATOM 7705 C C . PRO B 1 467 ? 2.74 -27.984 -13.234 1 93.5 467 PRO B C 1
ATOM 7707 O O . PRO B 1 467 ? 3.809 -28.453 -12.828 1 93.5 467 PRO B O 1
ATOM 7710 N N . ALA B 1 468 ? 2.588 -27.203 -14.227 1 91.44 468 ALA B N 1
ATOM 7711 C CA . ALA B 1 468 ? 3.74 -26.766 -15.008 1 91.44 468 ALA B CA 1
ATOM 7712 C C . ALA B 1 468 ? 4.543 -25.703 -14.258 1 91.44 468 ALA B C 1
ATOM 7714 O O . ALA B 1 468 ? 5.75 -25.562 -14.477 1 91.44 468 ALA B O 1
ATOM 7715 N N . THR B 1 469 ? 3.803 -25 -13.461 1 90.88 469 THR B N 1
ATOM 7716 C CA . THR B 1 469 ? 4.426 -23.844 -12.828 1 90.88 469 THR B CA 1
ATOM 7717 C C . THR B 1 469 ? 4.051 -23.781 -11.352 1 90.88 469 THR B C 1
ATOM 7719 O O . THR B 1 469 ? 3.217 -24.547 -10.875 1 90.88 469 THR B O 1
ATOM 7722 N N . THR B 1 470 ? 4.742 -22.859 -10.688 1 88.94 470 THR B N 1
ATOM 7723 C CA . THR B 1 470 ? 4.434 -22.625 -9.273 1 88.94 470 THR B CA 1
ATOM 7724 C C . THR B 1 470 ? 3.525 -21.422 -9.109 1 88.94 470 THR B C 1
ATOM 7726 O O . THR B 1 470 ? 3.434 -20.844 -8.023 1 88.94 470 THR B O 1
ATOM 7729 N N . VAL B 1 471 ? 2.838 -20.953 -10.141 1 80.44 471 VAL B N 1
ATOM 7730 C CA . VAL B 1 471 ? 1.937 -19.812 -10.156 1 80.44 471 VAL B CA 1
ATOM 7731 C C . VAL B 1 471 ? 0.876 -19.969 -9.07 1 80.44 471 VAL B C 1
ATOM 7733 O O . VAL B 1 471 ? 0.532 -19 -8.383 1 80.44 471 VAL B O 1
ATOM 7736 N N . PRO B 1 472 ? 0.356 -21.203 -8.859 1 77.12 472 PRO B N 1
ATOM 7737 C CA . PRO B 1 472 ? -0.632 -21.359 -7.785 1 77.12 472 PRO B CA 1
ATOM 7738 C C . PRO B 1 472 ? -0.106 -20.906 -6.426 1 77.12 472 PRO B C 1
ATOM 7740 O O . PRO B 1 472 ? -0.836 -20.281 -5.656 1 77.12 472 PRO B O 1
ATOM 7743 N N . CYS B 1 473 ? 1.112 -21.172 -6.219 1 80.5 473 CYS B N 1
ATOM 7744 C CA . CYS B 1 473 ? 1.699 -20.734 -4.957 1 80.5 473 CYS B CA 1
ATOM 7745 C C . CYS B 1 473 ? 1.904 -19.234 -4.938 1 80.5 473 CYS B C 1
ATOM 7747 O O . CYS B 1 473 ? 1.748 -18.594 -3.895 1 80.5 473 CYS B O 1
ATOM 7749 N N . GLU B 1 474 ? 2.252 -18.656 -6.047 1 77.56 474 GLU B N 1
ATOM 7750 C CA . GLU B 1 474 ? 2.406 -17.219 -6.141 1 77.56 474 GLU B CA 1
ATOM 7751 C C . GLU B 1 474 ? 1.082 -16.5 -5.891 1 77.56 474 GLU B C 1
ATOM 7753 O O . GLU B 1 474 ? 1.055 -15.43 -5.289 1 77.56 474 GLU B O 1
ATOM 7758 N N . ARG B 1 475 ? 0.102 -17.125 -6.418 1 74.06 475 ARG B N 1
ATOM 7759 C CA . ARG B 1 475 ? -1.227 -16.578 -6.145 1 74.06 475 ARG B CA 1
ATOM 7760 C C . ARG B 1 475 ? -1.522 -16.594 -4.648 1 74.06 475 ARG B C 1
ATOM 7762 O O . ARG B 1 475 ? -2.135 -15.648 -4.125 1 74.06 475 ARG B O 1
ATOM 7769 N N . LEU B 1 476 ? -1.074 -17.625 -4.055 1 75.38 476 LEU B N 1
ATOM 7770 C CA . LEU B 1 476 ? -1.208 -17.734 -2.607 1 75.38 476 LEU B CA 1
ATOM 7771 C C . LEU B 1 476 ? -0.477 -16.594 -1.907 1 75.38 476 LEU B C 1
ATOM 7773 O O . LEU B 1 476 ? -0.989 -16.016 -0.94 1 75.38 476 LEU B O 1
ATOM 7777 N N . PHE B 1 477 ? 0.63 -16.234 -2.422 1 72.44 477 PHE B N 1
ATOM 7778 C CA . PHE B 1 477 ? 1.412 -15.156 -1.824 1 72.44 477 PHE B CA 1
ATOM 7779 C C . PHE B 1 477 ? 0.751 -13.805 -2.07 1 72.44 477 PHE B C 1
ATOM 7781 O O . PHE B 1 477 ? 0.791 -12.922 -1.209 1 72.44 477 PHE B O 1
ATOM 7788 N N . SER B 1 478 ? 0.227 -13.703 -3.277 1 72.81 478 SER B N 1
ATOM 7789 C CA . SER B 1 478 ? -0.532 -12.484 -3.547 1 72.81 478 SER B CA 1
ATOM 7790 C C . SER B 1 478 ? -1.68 -12.32 -2.555 1 72.81 478 SER B C 1
ATOM 7792 O O . SER B 1 478 ? -1.88 -11.234 -2.006 1 72.81 478 SER B O 1
ATOM 7794 N N . LEU B 1 479 ? -2.32 -13.375 -2.34 1 70.81 479 LEU B N 1
ATOM 7795 C CA . LEU B 1 479 ? -3.404 -13.391 -1.365 1 70.81 479 LEU B CA 1
ATOM 7796 C C . LEU B 1 479 ? -2.885 -13.062 0.031 1 70.81 479 LEU B C 1
ATOM 7798 O O . LEU B 1 479 ? -3.457 -12.227 0.733 1 70.81 479 LEU B O 1
ATOM 7802 N N . ALA B 1 480 ? -1.841 -13.719 0.421 1 72.44 480 ALA B N 1
ATOM 7803 C CA . ALA B 1 480 ? -1.229 -13.484 1.727 1 72.44 480 ALA B CA 1
ATOM 7804 C C . ALA B 1 480 ? -0.811 -12.023 1.878 1 72.44 480 ALA B C 1
ATOM 7806 O O . ALA B 1 480 ? -0.959 -11.438 2.953 1 72.44 480 ALA B O 1
ATOM 7807 N N . GLY B 1 481 ? -0.313 -11.523 0.833 1 73.25 481 GLY B N 1
ATOM 7808 C CA . GLY B 1 481 ? 0.084 -10.125 0.836 1 73.25 481 GLY B CA 1
ATOM 7809 C C . GLY B 1 481 ? -1.076 -9.18 1.067 1 73.25 481 GLY B C 1
ATOM 7810 O O . GLY B 1 481 ? -0.922 -8.148 1.729 1 73.25 481 GLY B O 1
ATOM 7811 N N . HIS B 1 482 ? -2.17 -9.516 0.525 1 69.75 482 HIS B N 1
ATOM 7812 C CA . HIS B 1 482 ? -3.363 -8.711 0.757 1 69.75 482 HIS B CA 1
ATOM 7813 C C . HIS B 1 482 ? -3.789 -8.766 2.221 1 69.75 482 HIS B C 1
ATOM 7815 O O . HIS B 1 482 ? -4.332 -7.793 2.75 1 69.75 482 HIS B O 1
ATOM 7821 N N . ILE B 1 483 ? -3.57 -9.875 2.695 1 69.69 483 ILE B N 1
ATOM 7822 C CA . ILE B 1 483 ? -3.984 -10.086 4.078 1 69.69 483 ILE B CA 1
ATOM 7823 C C . ILE B 1 483 ? -3.006 -9.398 5.023 1 69.69 483 ILE B C 1
ATOM 7825 O O . ILE B 1 483 ? -3.418 -8.742 5.984 1 69.69 483 ILE B O 1
ATOM 7829 N N . VAL B 1 484 ? -1.701 -9.562 4.719 1 68.5 484 VAL B N 1
ATOM 7830 C CA . VAL B 1 484 ? -0.67 -9 5.586 1 68.5 484 VAL B CA 1
ATOM 7831 C C . VAL B 1 484 ? -0.341 -7.578 5.137 1 68.5 484 VAL B C 1
ATOM 7833 O O . VAL B 1 484 ? 0.672 -7.348 4.473 1 68.5 484 VAL B O 1
ATOM 7836 N N . GLN B 1 485 ? -1.313 -6.684 4.773 1 61.22 485 GLN B N 1
ATOM 7837 C CA . GLN B 1 485 ? -1.028 -5.301 4.402 1 61.22 485 GLN B CA 1
ATOM 7838 C C . GLN B 1 485 ? -0.684 -4.461 5.629 1 61.22 485 GLN B C 1
ATOM 7840 O O . GLN B 1 485 ? -0.92 -4.883 6.762 1 61.22 485 GLN B O 1
ATOM 7845 N N . LYS B 1 486 ? -0.086 -3.365 5.457 1 51.47 486 LYS B N 1
ATOM 7846 C CA . LYS B 1 486 ? 0.458 -2.484 6.488 1 51.47 486 LYS B CA 1
ATOM 7847 C C . LYS B 1 486 ? -0.483 -2.393 7.684 1 51.47 486 LYS B C 1
ATOM 7849 O O . LYS B 1 486 ? -0.039 -2.436 8.836 1 51.47 486 LYS B O 1
ATOM 7854 N N . ARG B 1 487 ? -1.807 -2.24 7.523 1 47.59 487 ARG B N 1
ATOM 7855 C CA . ARG B 1 487 ? -2.648 -2.068 8.703 1 47.59 487 ARG B CA 1
ATOM 7856 C C . ARG B 1 487 ? -2.914 -3.406 9.383 1 47.59 487 ARG B C 1
ATOM 7858 O O . ARG B 1 487 ? -3.457 -3.447 10.492 1 47.59 487 ARG B O 1
ATOM 7865 N N . ARG B 1 488 ? -2.604 -4.516 8.742 1 48.88 488 ARG B N 1
ATOM 7866 C CA . ARG B 1 488 ? -2.867 -5.828 9.32 1 48.88 488 ARG B CA 1
ATOM 7867 C C . ARG B 1 488 ? -1.572 -6.5 9.766 1 48.88 488 ARG B C 1
ATOM 7869 O O . ARG B 1 488 ? -1.541 -7.711 9.992 1 48.88 488 ARG B O 1
ATOM 7876 N N . SER B 1 489 ? -0.509 -5.719 9.789 1 50.34 489 SER B N 1
ATOM 7877 C CA . SER B 1 489 ? 0.823 -6.266 10.023 1 50.34 489 SER B CA 1
ATOM 7878 C C . SER B 1 489 ? 0.938 -6.863 11.422 1 50.34 489 SER B C 1
ATOM 7880 O O . SER B 1 489 ? 1.88 -7.602 11.711 1 50.34 489 SER B O 1
ATOM 7882 N N . SER B 1 490 ? -0.243 -6.699 12.195 1 64.06 490 SER B N 1
ATOM 7883 C CA . SER B 1 490 ? -0.051 -7.223 13.547 1 64.06 490 SER B CA 1
ATOM 7884 C C . SER B 1 490 ? -0.684 -8.602 13.703 1 64.06 490 SER B C 1
ATOM 7886 O O . SER B 1 490 ? -0.877 -9.078 14.82 1 64.06 490 SER B O 1
ATOM 7888 N N . LEU B 1 491 ? -0.921 -9.227 12.516 1 75.75 491 LEU B N 1
ATOM 7889 C CA . LEU B 1 491 ? -1.544 -10.547 12.617 1 75.75 491 LEU B CA 1
ATOM 7890 C C . LEU B 1 491 ? -0.505 -11.617 12.93 1 75.75 491 LEU B C 1
ATOM 7892 O O . LEU B 1 491 ? 0.606 -11.586 12.398 1 75.75 491 LEU B O 1
ATOM 7896 N N . SER B 1 492 ? -0.89 -12.484 13.852 1 83.44 492 SER B N 1
ATOM 7897 C CA . SER B 1 492 ? -0.019 -13.625 14.117 1 83.44 492 SER B CA 1
ATOM 7898 C C . SER B 1 492 ? 0.109 -14.516 12.883 1 83.44 492 SER B C 1
ATOM 7900 O O . SER B 1 492 ? -0.806 -14.586 12.062 1 83.44 492 SER B O 1
ATOM 7902 N N . PRO B 1 493 ? 1.233 -15.164 12.781 1 84.44 493 PRO B N 1
ATOM 7903 C CA . PRO B 1 493 ? 1.426 -16.078 11.656 1 84.44 493 PRO B CA 1
ATOM 7904 C C . PRO B 1 493 ? 0.325 -17.141 11.555 1 84.44 493 PRO B C 1
ATOM 7906 O O . PRO B 1 493 ? -0.069 -17.516 10.453 1 84.44 493 PRO B O 1
ATOM 7909 N N . GLU B 1 494 ? -0.182 -17.562 12.68 1 88.44 494 GLU B N 1
ATOM 7910 C CA . GLU B 1 494 ? -1.258 -18.547 12.688 1 88.44 494 GLU B CA 1
ATOM 7911 C C . GLU B 1 494 ? -2.529 -17.984 12.062 1 88.44 494 GLU B C 1
ATOM 7913 O O . GLU B 1 494 ? -3.197 -18.672 11.281 1 88.44 494 GLU B O 1
ATOM 7918 N N . ASN B 1 495 ? -2.805 -16.812 12.406 1 88.06 495 ASN B N 1
ATOM 7919 C CA . ASN B 1 495 ? -3.99 -16.156 11.852 1 88.06 495 ASN B CA 1
ATOM 7920 C C . ASN B 1 495 ? -3.834 -15.883 10.359 1 88.06 495 ASN B C 1
ATOM 7922 O O . ASN B 1 495 ? -4.793 -16.016 9.594 1 88.06 495 ASN B O 1
ATOM 7926 N N . VAL B 1 496 ? -2.588 -15.547 9.992 1 87.12 496 VAL B N 1
ATOM 7927 C CA . VAL B 1 496 ? -2.312 -15.352 8.57 1 87.12 496 VAL B CA 1
ATOM 7928 C C . VAL B 1 496 ? -2.588 -16.641 7.805 1 87.12 496 VAL B C 1
ATOM 7930 O O . VAL B 1 496 ? -3.275 -16.625 6.781 1 87.12 496 VAL B O 1
ATOM 7933 N N . ASN B 1 497 ? -2.137 -17.719 8.352 1 90.31 497 ASN B N 1
ATOM 7934 C CA . ASN B 1 497 ? -2.328 -19.031 7.723 1 90.31 497 ASN B CA 1
ATOM 7935 C C . ASN B 1 497 ? -3.809 -19.359 7.57 1 90.31 497 ASN B C 1
ATOM 7937 O O . ASN B 1 497 ? -4.258 -19.719 6.48 1 90.31 497 ASN B O 1
ATOM 7941 N N . LYS B 1 498 ? -4.527 -19.188 8.609 1 91.94 498 LYS B N 1
ATOM 7942 C CA . LYS B 1 498 ? -5.941 -19.547 8.602 1 91.94 498 LYS B CA 1
ATOM 7943 C C . LYS B 1 498 ? -6.73 -18.672 7.641 1 91.94 498 LYS B C 1
ATOM 7945 O O . LYS B 1 498 ? -7.594 -19.156 6.906 1 91.94 498 LYS B O 1
ATOM 7950 N N . LEU B 1 499 ? -6.414 -17.422 7.637 1 90.38 499 LEU B N 1
ATOM 7951 C CA . LEU B 1 499 ? -7.109 -16.484 6.762 1 90.38 499 LEU B CA 1
ATOM 7952 C C . LEU B 1 499 ? -6.777 -16.766 5.297 1 90.38 499 LEU B C 1
ATOM 7954 O O . LEU B 1 499 ? -7.66 -16.734 4.441 1 90.38 499 LEU B O 1
ATOM 7958 N N . VAL B 1 500 ? -5.547 -17.047 5.008 1 90.06 500 VAL B N 1
ATOM 7959 C CA . VAL B 1 500 ? -5.125 -17.328 3.641 1 90.06 500 VAL B CA 1
ATOM 7960 C C . VAL B 1 500 ? -5.801 -18.609 3.143 1 90.06 500 VAL B C 1
ATOM 7962 O O . VAL B 1 500 ? -6.328 -18.641 2.029 1 90.06 500 VAL B O 1
ATOM 7965 N N . CYS B 1 501 ? -5.809 -19.609 3.973 1 92.31 501 CYS B N 1
ATOM 7966 C CA . CYS B 1 501 ? -6.418 -20.891 3.6 1 92.31 501 CYS B CA 1
ATOM 7967 C C . CYS B 1 501 ? -7.91 -20.719 3.342 1 92.31 501 CYS B C 1
ATOM 7969 O O . CYS B 1 501 ? -8.422 -21.156 2.311 1 92.31 501 CYS B O 1
ATOM 7971 N N . LEU B 1 502 ? -8.531 -20.062 4.262 1 92.06 502 LEU B N 1
ATOM 7972 C CA . LEU B 1 502 ? -9.977 -19.875 4.113 1 92.06 502 LEU B CA 1
ATOM 7973 C C . LEU B 1 502 ? -10.297 -19.078 2.855 1 92.06 502 LEU B C 1
ATOM 7975 O O . LEU B 1 502 ? -11.227 -19.406 2.125 1 92.06 502 LEU B O 1
ATOM 7979 N N . SER B 1 503 ? -9.562 -18.031 2.666 1 89.38 503 SER B N 1
ATOM 7980 C CA . SER B 1 503 ? -9.773 -17.219 1.468 1 89.38 503 SER B CA 1
ATOM 7981 C C . SER B 1 503 ? -9.586 -18.047 0.203 1 89.38 503 SER B C 1
ATOM 7983 O O . SER B 1 503 ? -10.375 -17.953 -0.738 1 89.38 503 SER B O 1
ATOM 7985 N N . ASP B 1 504 ? -8.602 -18.875 0.16 1 89.44 504 ASP B N 1
ATOM 7986 C CA . ASP B 1 504 ? -8.328 -19.734 -0.983 1 89.44 504 ASP B CA 1
ATOM 7987 C C . ASP B 1 504 ? -9.43 -20.766 -1.17 1 89.44 504 ASP B C 1
ATOM 7989 O O . ASP B 1 504 ? -9.883 -21.016 -2.291 1 89.44 504 ASP B O 1
ATOM 7993 N N . TRP B 1 505 ? -9.852 -21.375 -0.041 1 91.56 505 TRP B N 1
ATOM 7994 C CA . TRP B 1 505 ? -10.805 -22.484 -0.074 1 91.56 505 TRP B CA 1
ATOM 7995 C C . TRP B 1 505 ? -12.18 -22 -0.512 1 91.56 505 TRP B C 1
ATOM 7997 O O . TRP B 1 505 ? -12.891 -22.703 -1.231 1 91.56 505 TRP B O 1
ATOM 8007 N N . TRP B 1 506 ? -12.523 -20.797 -0.097 1 87.94 506 TRP B N 1
ATOM 8008 C CA . TRP B 1 506 ? -13.867 -20.312 -0.372 1 87.94 506 TRP B CA 1
ATOM 8009 C C . TRP B 1 506 ? -13.93 -19.609 -1.724 1 87.94 506 TRP B C 1
ATOM 8011 O O . TRP B 1 506 ? -15 -19.484 -2.322 1 87.94 506 TRP B O 1
ATOM 8021 N N . LYS B 1 507 ? -12.945 -18.938 -2.219 1 74.25 507 LYS B N 1
ATOM 8022 C CA . LYS B 1 507 ? -12.953 -18.297 -3.529 1 74.25 507 LYS B CA 1
ATOM 8023 C C . LYS B 1 507 ? -13.078 -19.328 -4.648 1 74.25 507 LYS B C 1
ATOM 8025 O O . LYS B 1 507 ? -13.695 -19.062 -5.68 1 74.25 507 LYS B O 1
ATOM 8030 N N . LYS B 1 508 ? -12.469 -20.547 -4.672 1 61.62 508 LYS B N 1
ATOM 8031 C CA . LYS B 1 508 ? -12.445 -21.562 -5.727 1 61.62 508 LYS B CA 1
ATOM 8032 C C . LYS B 1 508 ? -13.773 -22.297 -5.82 1 61.62 508 LYS B C 1
ATOM 8034 O O . LYS B 1 508 ? -14.148 -22.797 -6.883 1 61.62 508 LYS B O 1
ATOM 8039 N N . GLU B 1 509 ? -14.617 -22.359 -4.852 1 47.97 509 GLU B N 1
ATOM 8040 C CA . GLU B 1 509 ? -15.914 -23.016 -4.984 1 47.97 509 GLU B CA 1
ATOM 8041 C C . GLU B 1 509 ? -16.875 -22.156 -5.801 1 47.97 509 GLU B C 1
ATOM 8043 O O . GLU B 1 509 ? -17.906 -22.656 -6.281 1 47.97 509 GLU B O 1
ATOM 8048 N N . LYS B 1 510 ? -16.438 -21.062 -6.234 1 42.41 510 LYS B N 1
ATOM 8049 C CA . LYS B 1 510 ? -17.344 -20.297 -7.098 1 42.41 510 LYS B CA 1
ATOM 8050 C C . LYS B 1 510 ? -16.828 -20.281 -8.539 1 42.41 510 LYS B C 1
ATOM 8052 O O . LYS B 1 510 ? -15.633 -20.141 -8.781 1 42.41 510 LYS B O 1
#

Nearest PDB structures (foldseek):
  4d1q-assembly1_B  TM=7.258E-01  e=4.429E-20  Musca domestica
  4d1q-assembly1_A-2  TM=7.197E-01  e=3.545E-20  Musca domestica
  6dww-assembly1_A  TM=7.451E-01  e=9.879E-20  Musca domestica
  4d1q-assembly1_H-2  TM=7.084E-01  e=4.236E-20  Musca domestica
  8sjd-assembly1_C  TM=7.779E-01  e=6.516E-18  Musca domestica

pLDDT: mean 85.9, std 16.83, range [23.75, 97.69]